Protein AF-A0A9P1G791-F1 (afdb_monomer)

Foldseek 3Di:
DDPPDCQQVVLLVLQQDDDPFFDPVFFDRDVVLLVLQAVFEEEEEDLAQLVLLLLVLSLNNRHAHYEYEDQDADDPVRVQRNVLDDPVRGRPTSQVSSQVSCCVPRVVSRHHYHGDHDQPLVDDLLVVQRGQEYEYEDADPLSQLQVLQSQLVQFDCVVVDTDQNSWHKYWYKYDFAQKIKIFIDTHLPAATPLLCLLVDDPPDDDDPCCLPPNPDALLSLLVCLQVPVCCVPPPPDHQDLPDPVSLVSSLVSSVVVCVVVVHDDRDSVVSNCNSVVDGDHHNVNSNVRSNLRSVLVSCVSRSSRDHQQTMKMFGPPQHTDMDGDGRGHDLQQPRNHDDAHDDDDDQQDALLNVVVCQCPPSSRNFDFKWKAFPQAGCADDDDPVRRVVNVVSRGDGNNCQCVDVVRRYHVPTGMDIDGSSNNDDPPACNVVQRPDPEPVPVQPWQGRAWDWDDDVLEIEIEHEQQEQWCQHPCNPPPDDDCVPHPRYDRHPRCSRVVSLLVRLVVSVVVVRPAYEYEYADDCVSSPPTVNQVSQLVSQHAEYEYANDCDWDKDAFPVDPDDDDPGNPPHNHYIYTYHHDPDDCPDPPDPDDDDDPDDDDDDDDDDDDDDDDDDDDDDDDDDDDPPVPPPPPDDPDDDDDDDDDDDDDDDPDDDDDDDDDDDDDDPLADDLVCLLVDAWLVSLCVVLVADPQLVVLLCVQVPDQHGGLVSLLPDDLQSLLVSLVRGAGPVGDRDDPSNSVSSQSSNQSSNSSVCVVVVHDPVRDDGDRSPPDDDDDDDDDDDDDDDDDDDADKAALCLQFNVPGRDIDHQDDPVLVVQLQVLLCVQPVDGDDLLQAADSSNLRSQCCACVVVVHFSHGAQQNQAGPNVVSNDFDWEWAWDDPVPLATDIDIDTHDRALVRVVSSLSNSLSSCSSSVQEDPVLSVLLNVLLVVLCVVQVPHGRLSVVLVNCCRPPQLVVVLVVQVVCVVVVHDHDPPDDNVRRRHVSSVVSSVPCVSCCVRRVVVSVSCVVVVVPNDDDDPVNVVVCVVDPDDDDDDDDDDDDDDPPVVVVVVVVVVVVVVVVVVVVVVVVVVVVVVVPDDPDDDDDDFDFAQAAPVRFGADPCLQVLHPPNNPAAQPGWDPDPDTGQCAHRGPRHSHDHVVPDPD

Nearest PDB structures (foldseek):
  3gzn-assembly2_D  TM=9.552E-01  e=5.762E-48  Homo sapiens
  3dbl-assembly3_F  TM=9.572E-01  e=2.569E-46  Homo sapiens
  3dbr-assembly3_D  TM=9.590E-01  e=4.077E-46  Homo sapiens
  1r4m-assembly2_D  TM=9.430E-01  e=3.036E-44  Homo sapiens
  2nvu-assembly1_B  TM=7.971E-01  e=1.471E-45  Homo sapiens

InterPro domains:
  IPR000594 THIF-type NAD/FAD binding fold [PF00899] (35-333)
  IPR014929 E2 binding [PF08825] (346-423)
  IPR014929 E2 binding [SM01181] (343-430)
  IPR023318 Ubiquitin activating enzyme, alpha domain superfamily [G3DSA:1.10.10.520] (206-277)
  IPR029052 Metallo-dependent phosphatase-like [G3DSA:3.60.21.10] (396-606)
  IPR029052 Metallo-dependent phosphatase-like [SSF56300] (427-654)
  IPR030468 NEDD8-activating enzyme E1 catalytic subunit, N-terminal domain [cd01488] (41-337)
  IPR033127 Ubiquitin-activating enzyme E1, Cys active site [PS00865] (207-215)
  IPR035985 Ubiquitin-activating enzyme-like [SSF69572] (30-401)
  IPR037078 NEDD8-activating enzyme E1 catalytic subunit, C-terminal [G3DSA:3.10.20.260] (334-386)
  IPR045886 ThiF/MoeB/HesA family [PTHR10953] (37-361)

Organism: NCBI:txid2562237

Radius of gyration: 42.93 Å; Cα contacts (8 Å, |Δi|>4): 1577; chains: 1; bounding box: 105×112×135 Å

Sequence (1145 aa):
MSLGSQKHGHVCRVLMRKSPFADADAFDPGPETIAFLRDNKVLVIGAGGLGCEILKDLALSGFMDIHVIDMDTIDVTNLNRQFLFRQADVGKTKAEVAAAFINKRLGHLGAKVTAHVGKIQDFDESFYRKFFLIIAGLDNIAARRWMNATLHDMVDRTSGEPDPSTIIPLIDGGTEGFKGQARVIIPTMTSCFDCSLDAFPPQVNYPLCTIAETPRLPEHCVEYAVVVLWEQRFPGQKLNRDSPADMQWVFEQAKDRAATFGIPGVTYQLTMGVVKRIIPAIASTNALIAAALVVEALKIATYCGPVLNNYMMYMGQQGVYTHTFPYQKKDDCMVCGGAKLTLNRPKNSTLQELLEHLGAHPSYQLSRPSVSSTSGIVFMQNPKAIREQHEYKLQMSLKELTQADPPVFTEGEDLIVVDPFLGRALMNFTAFNHRWHMPSSSCAGRANMWYSFNVGPVHFVSLNTETDFPGAEEAKTGDGHFSWLKAGGFGAEGEYLRWLEADLKAARDAGKKWIIAGGHRPLMRLSHSGMIELLEKYKVDLYFAGHAHKYWRDPPSADVNASAKFYKDPKGYIQVVAGGAGCDEMAFKVAPQCPAGEGTCVRSEQTPDEDPAKTSQLNPVQLDSRYATDVYSVGRLNVKTSALHFELIDSKHGQLLVLPAVRGSPMFQQWSTLGEFRTVSDVLSNVGLSDEAWEGWLRHIGPLGDDLRILASLPAVAVVAAVGQAVKANGDALNPVEATQVGLAWRTARRVLAMTSGMDEAQFVDVDPWAPTVSGALPPVAKPAASGVKEHVLKMAALVDQSDESELMPPTMEEVHTWTQNFVLVMGAMPDDVEEPTPNQLAALNKRVVKLLAAPYVDFAVWSPFERRASKTHRFRVFTPLGNGQFLQRDLPGPGNFMAWSSSWRVFRAAAIMLKICSLAALEAYYRHVERLVTQWPQCWGLIYSADDTARAEKLEKWRRHWTLEQSRGRQIPGDWDANDPWSCIFHSLIGDEKYWSEKVHIPAAAWLASGGRGVPVVAGEAAVTSQFPGLREDSEDDRPAVSREAKREKRIRKRRKVQADLQELKHLKAANEKASDRSNFQPKGKGKSKSKDQSGAPICFSWAANQGSCANVPPGGECKGSIKRAHKCRKCLSPSHQDKDCKA

Structure (mmCIF, N/CA/C/O backbone):
data_AF-A0A9P1G791-F1
#
_entry.id   AF-A0A9P1G791-F1
#
loop_
_atom_site.group_PDB
_atom_site.id
_atom_site.type_symbol
_atom_site.label_atom_id
_atom_site.label_alt_id
_atom_site.label_comp_id
_atom_site.label_asym_id
_atom_site.label_entity_id
_atom_site.label_seq_id
_atom_site.pdbx_PDB_ins_code
_atom_site.Cartn_x
_atom_site.Cartn_y
_atom_site.Cartn_z
_atom_site.occupancy
_atom_site.B_iso_or_equiv
_atom_site.auth_seq_id
_atom_site.auth_comp_id
_atom_site.auth_asym_id
_atom_site.auth_atom_id
_atom_site.pdbx_PDB_model_num
ATOM 1 N N . MET A 1 1 ? 44.579 -11.401 0.055 1.00 39.00 1 MET A N 1
ATOM 2 C CA . MET A 1 1 ? 43.411 -12.220 -0.346 1.00 39.00 1 MET A CA 1
ATOM 3 C C . MET A 1 1 ? 43.375 -12.299 -1.864 1.00 39.00 1 MET A C 1
ATOM 5 O O . MET A 1 1 ? 43.397 -11.255 -2.503 1.00 39.00 1 MET A O 1
ATOM 9 N N . SER A 1 2 ? 43.432 -13.498 -2.450 1.00 27.83 2 SER A N 1
ATOM 10 C CA . SER A 1 2 ? 43.469 -13.647 -3.909 1.00 27.83 2 SER A CA 1
ATOM 11 C C . SER A 1 2 ? 42.124 -13.241 -4.525 1.00 27.83 2 SER A C 1
ATOM 13 O O . SER A 1 2 ? 41.062 -13.583 -4.009 1.00 27.83 2 SER A O 1
ATOM 15 N N . LEU A 1 3 ? 42.169 -12.528 -5.655 1.00 35.34 3 LEU A N 1
ATOM 16 C CA . LEU A 1 3 ? 41.028 -12.154 -6.510 1.00 35.34 3 LEU A CA 1
ATOM 17 C C . LEU A 1 3 ? 40.328 -13.376 -7.173 1.00 35.34 3 LEU A C 1
ATOM 19 O O . LEU A 1 3 ? 39.775 -13.274 -8.264 1.00 35.34 3 LEU A O 1
ATOM 23 N N . GLY A 1 4 ? 40.364 -14.550 -6.534 1.00 33.09 4 GLY A N 1
ATOM 24 C CA . GLY A 1 4 ? 40.030 -15.859 -7.106 1.00 33.09 4 GLY A CA 1
ATOM 25 C C . GLY A 1 4 ? 38.611 -16.377 -6.851 1.00 33.09 4 GLY A C 1
ATOM 26 O O . GLY A 1 4 ? 38.303 -17.491 -7.252 1.00 33.09 4 GLY A O 1
ATOM 27 N N . SER A 1 5 ? 37.722 -15.606 -6.221 1.00 47.69 5 SER A N 1
ATOM 28 C CA . SER A 1 5 ? 36.301 -15.966 -6.101 1.00 47.69 5 SER A CA 1
ATOM 29 C C . SER A 1 5 ? 35.440 -14.849 -6.689 1.00 47.69 5 SER A C 1
ATOM 31 O O . SER A 1 5 ? 35.038 -13.917 -5.995 1.00 47.69 5 SER A O 1
ATOM 33 N N . GLN A 1 6 ? 35.140 -14.951 -7.986 1.00 55.62 6 GLN A N 1
ATOM 34 C CA . GLN A 1 6 ? 34.328 -14.014 -8.783 1.00 55.62 6 GLN A CA 1
ATOM 35 C C . GLN A 1 6 ? 32.864 -13.823 -8.308 1.00 55.62 6 GLN A C 1
ATOM 37 O O . GLN A 1 6 ? 32.096 -13.141 -8.978 1.00 55.62 6 GLN A O 1
ATOM 42 N N . LYS A 1 7 ? 32.450 -14.383 -7.164 1.00 68.56 7 LYS A N 1
ATOM 43 C CA . LYS A 1 7 ? 31.041 -14.474 -6.737 1.00 68.56 7 LYS A CA 1
ATOM 44 C C . LYS A 1 7 ? 30.340 -13.122 -6.493 1.00 68.56 7 LYS A C 1
ATOM 46 O O . LYS A 1 7 ? 29.163 -13.009 -6.795 1.00 68.56 7 LYS A O 1
ATOM 51 N N . HIS A 1 8 ? 31.057 -12.091 -6.027 1.00 74.25 8 HIS A N 1
ATOM 52 C CA . HIS A 1 8 ? 30.515 -10.735 -5.782 1.00 74.25 8 HIS A CA 1
ATOM 53 C C . HIS A 1 8 ? 31.306 -9.633 -6.510 1.00 74.25 8 HIS A C 1
ATOM 55 O O . HIS A 1 8 ? 31.466 -8.522 -6.007 1.00 74.25 8 HIS A O 1
ATOM 61 N N . GLY A 1 9 ? 31.831 -9.929 -7.705 1.00 81.50 9 GLY A N 1
ATOM 62 C CA . GLY A 1 9 ? 32.730 -9.019 -8.427 1.00 81.50 9 GLY A CA 1
ATOM 63 C C . GLY A 1 9 ? 32.169 -7.607 -8.658 1.00 81.50 9 GLY A C 1
ATOM 64 O O . GLY A 1 9 ? 32.935 -6.646 -8.651 1.00 81.50 9 GLY A O 1
ATOM 65 N N . HIS A 1 10 ? 30.850 -7.461 -8.821 1.00 88.25 10 HIS A N 1
ATOM 66 C CA . HIS A 1 10 ? 30.197 -6.159 -8.994 1.00 88.25 10 HIS A CA 1
ATOM 67 C C . HIS A 1 10 ? 30.199 -5.321 -7.710 1.00 88.25 10 HIS A C 1
ATOM 69 O O . HIS A 1 10 ? 30.610 -4.165 -7.753 1.00 88.25 10 HIS A O 1
ATOM 75 N N . VAL A 1 11 ? 29.841 -5.919 -6.570 1.00 88.50 11 VAL A N 1
ATOM 76 C CA . VAL A 1 11 ? 29.855 -5.252 -5.257 1.00 88.50 11 VAL A CA 1
ATOM 77 C C . VAL A 1 11 ? 31.283 -4.855 -4.880 1.00 88.50 11 VAL A C 1
ATOM 79 O O . VAL A 1 11 ? 31.536 -3.711 -4.510 1.00 88.50 11 VAL A O 1
ATOM 82 N N . CYS A 1 12 ? 32.257 -5.748 -5.091 1.00 87.06 12 CYS A N 1
ATOM 83 C CA . CYS A 1 12 ? 33.663 -5.446 -4.822 1.00 87.06 12 CYS A CA 1
ATOM 84 C C . CYS A 1 12 ? 34.179 -4.247 -5.634 1.00 87.06 12 CYS A C 1
ATOM 86 O O . CYS A 1 12 ? 35.019 -3.504 -5.144 1.00 87.06 12 CYS A O 1
ATOM 88 N N . ARG A 1 13 ? 33.699 -4.016 -6.866 1.00 88.75 13 ARG A N 1
ATOM 89 C CA . ARG A 1 13 ? 34.121 -2.839 -7.652 1.00 88.75 13 ARG A CA 1
ATOM 90 C C . ARG A 1 13 ? 33.667 -1.522 -7.030 1.00 88.75 13 ARG A C 1
ATOM 92 O O . ARG A 1 13 ? 34.367 -0.532 -7.214 1.00 88.75 13 ARG A O 1
ATOM 99 N N . VAL A 1 14 ? 32.525 -1.522 -6.345 1.00 89.50 14 VAL A N 1
ATOM 100 C CA . VAL A 1 14 ? 31.979 -0.341 -5.665 1.00 89.50 14 VAL A CA 1
ATOM 101 C C . VAL A 1 14 ? 32.687 -0.128 -4.328 1.00 89.50 14 VAL A C 1
ATOM 103 O O . VAL A 1 14 ? 33.091 0.988 -4.034 1.00 89.50 14 VAL A O 1
ATOM 106 N N . LEU A 1 15 ? 32.905 -1.198 -3.557 1.00 91.69 15 LEU A N 1
ATOM 107 C CA . LEU A 1 15 ? 33.408 -1.093 -2.182 1.00 91.69 15 LEU A CA 1
ATOM 108 C C . LEU A 1 15 ? 34.939 -1.101 -2.052 1.00 91.69 15 LEU A C 1
ATOM 110 O O . LEU A 1 15 ? 35.459 -0.643 -1.048 1.00 91.69 15 LEU A O 1
ATOM 114 N N . MET A 1 16 ? 35.684 -1.580 -3.054 1.00 89.69 16 MET A N 1
ATOM 115 C CA . MET A 1 16 ? 37.161 -1.615 -3.019 1.00 89.69 16 MET A CA 1
ATOM 116 C C . MET A 1 16 ? 37.819 -0.388 -3.665 1.00 89.69 16 MET A C 1
ATOM 118 O O . MET A 1 16 ? 39.038 -0.357 -3.832 1.00 89.69 16 MET A O 1
ATOM 122 N N . ARG A 1 17 ? 37.037 0.591 -4.133 1.00 89.56 17 ARG A N 1
ATOM 123 C CA . ARG A 1 17 ? 37.547 1.754 -4.870 1.00 89.56 17 ARG A CA 1
ATOM 124 C C . ARG A 1 17 ? 37.041 3.035 -4.234 1.00 89.56 17 ARG A C 1
ATOM 126 O O . ARG A 1 17 ? 35.870 3.130 -3.894 1.00 89.56 17 ARG A O 1
ATOM 133 N N . LYS A 1 18 ? 37.909 4.045 -4.159 1.00 87.31 18 LYS A N 1
ATOM 134 C CA . LYS A 1 18 ? 37.494 5.401 -3.789 1.00 87.31 18 LYS A CA 1
ATOM 135 C C . LYS A 1 18 ? 36.476 5.925 -4.800 1.00 87.31 18 LYS A C 1
ATOM 137 O O . LYS A 1 18 ? 36.623 5.707 -6.004 1.00 87.31 18 LYS A O 1
ATOM 142 N N . SER A 1 19 ? 35.472 6.634 -4.299 1.00 83.62 19 SER A N 1
ATOM 143 C CA . SER A 1 19 ? 34.432 7.277 -5.096 1.00 83.62 19 SER A CA 1
ATOM 144 C C . SER A 1 19 ? 34.412 8.771 -4.771 1.00 83.62 19 SER A C 1
ATOM 146 O O . SER A 1 19 ? 34.424 9.114 -3.592 1.00 83.62 19 SER A O 1
ATOM 148 N N . PRO A 1 20 ? 34.348 9.667 -5.772 1.00 87.81 20 PRO A N 1
ATOM 149 C CA . PRO A 1 20 ? 34.207 11.104 -5.529 1.00 87.81 20 PRO A CA 1
ATOM 150 C C . PRO A 1 20 ? 32.831 11.484 -4.959 1.00 87.81 20 PRO A C 1
ATOM 152 O O . PRO A 1 20 ? 32.639 12.620 -4.545 1.00 87.81 20 PRO A O 1
ATOM 155 N N . PHE A 1 21 ? 31.875 10.551 -4.963 1.00 86.75 21 PHE A N 1
ATOM 156 C CA . PHE A 1 21 ? 30.527 10.744 -4.430 1.00 86.75 21 PHE A CA 1
ATOM 157 C C . PHE A 1 21 ? 30.323 10.072 -3.068 1.00 86.75 21 PHE A C 1
ATOM 159 O O . PHE A 1 21 ? 29.250 10.208 -2.490 1.00 86.75 21 PHE A O 1
ATOM 166 N N . ALA A 1 22 ? 31.300 9.304 -2.584 1.00 86.50 22 ALA A N 1
ATOM 167 C CA . ALA A 1 22 ? 31.233 8.725 -1.249 1.00 86.50 22 ALA A CA 1
ATOM 168 C C . ALA A 1 22 ? 31.571 9.777 -0.189 1.00 86.50 22 ALA A C 1
ATOM 170 O O . ALA A 1 22 ? 32.249 10.765 -0.480 1.00 86.50 22 ALA A O 1
ATOM 171 N N . ASP A 1 23 ? 31.106 9.547 1.034 1.00 81.19 23 ASP A N 1
ATOM 172 C CA . ASP A 1 23 ? 31.486 10.378 2.170 1.00 81.19 23 ASP A CA 1
ATOM 173 C C . ASP A 1 23 ? 32.985 10.189 2.445 1.00 81.19 23 ASP A C 1
ATOM 175 O O . ASP A 1 23 ? 33.428 9.084 2.755 1.00 81.19 23 ASP A O 1
ATOM 179 N N . ALA A 1 24 ? 33.777 11.247 2.272 1.00 76.50 24 ALA A N 1
ATOM 180 C CA . ALA A 1 24 ? 35.231 11.167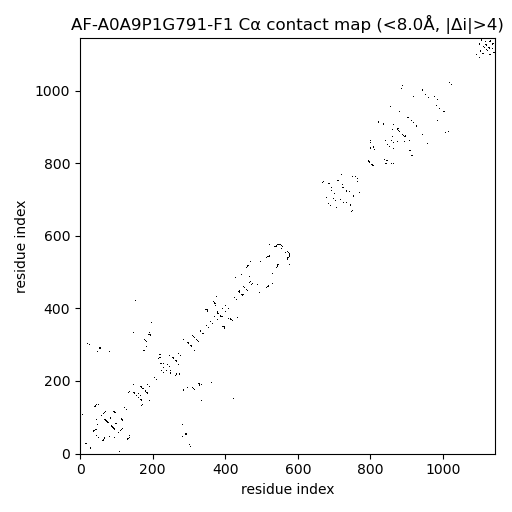 2.379 1.00 76.50 24 ALA A CA 1
ATOM 181 C C . ALA A 1 24 ? 35.715 10.873 3.808 1.00 76.50 24 ALA A C 1
ATOM 183 O O . ALA A 1 24 ? 36.825 10.362 3.962 1.00 76.50 24 ALA A O 1
ATOM 184 N N . ASP A 1 25 ? 34.892 11.182 4.814 1.00 79.44 25 ASP A N 1
ATOM 185 C CA . ASP A 1 25 ? 35.217 11.003 6.227 1.00 79.44 25 ASP A CA 1
ATOM 186 C C . ASP A 1 25 ? 34.679 9.665 6.771 1.00 79.44 25 ASP A C 1
ATOM 188 O O . ASP A 1 25 ? 35.218 9.149 7.749 1.00 79.44 25 ASP A O 1
ATOM 192 N N . ALA A 1 26 ? 33.655 9.077 6.131 1.00 83.75 26 ALA A N 1
ATOM 193 C CA . ALA A 1 26 ? 33.023 7.828 6.578 1.00 83.75 26 ALA A CA 1
ATOM 194 C C . ALA A 1 26 ? 33.299 6.593 5.694 1.00 83.75 26 ALA A C 1
ATOM 196 O O . ALA A 1 26 ? 33.256 5.468 6.195 1.00 83.75 26 ALA A O 1
ATOM 197 N N . PHE A 1 27 ? 33.573 6.752 4.394 1.00 91.75 27 PHE A N 1
ATOM 198 C CA . PHE A 1 27 ? 33.825 5.623 3.493 1.00 91.75 27 PHE A CA 1
ATOM 199 C C . PHE A 1 27 ? 35.312 5.304 3.361 1.00 91.75 27 PHE A C 1
ATOM 201 O O . PHE A 1 27 ? 36.057 6.014 2.681 1.00 91.75 27 PHE A O 1
ATOM 208 N N . ASP A 1 28 ? 35.721 4.165 3.915 1.00 89.50 28 ASP A N 1
ATOM 209 C CA . ASP A 1 28 ? 37.055 3.610 3.697 1.00 89.50 28 ASP A CA 1
ATOM 210 C C . ASP A 1 28 ? 36.998 2.394 2.761 1.00 89.50 28 ASP A C 1
ATOM 212 O O . ASP A 1 28 ? 36.562 1.329 3.183 1.00 89.50 28 ASP A O 1
ATOM 216 N N . PRO A 1 29 ? 37.382 2.502 1.477 1.00 90.25 29 PRO A N 1
ATOM 217 C CA . PRO A 1 29 ? 37.243 1.396 0.542 1.00 90.25 29 PRO A CA 1
ATOM 218 C C . PRO A 1 29 ? 38.239 0.271 0.831 1.00 90.25 29 PRO A C 1
ATOM 220 O O . PRO A 1 29 ? 39.448 0.420 0.639 1.00 90.25 29 PRO A O 1
ATOM 223 N N . GLY A 1 30 ? 37.731 -0.910 1.173 1.00 88.25 30 GLY A N 1
ATOM 224 C CA . GLY A 1 30 ? 38.585 -2.048 1.476 1.00 88.25 30 GLY A CA 1
ATOM 225 C C . GLY A 1 30 ? 37.833 -3.333 1.818 1.00 88.25 30 GLY A C 1
ATOM 226 O O . GLY A 1 30 ? 36.601 -3.387 1.797 1.00 88.25 30 GLY A O 1
ATOM 227 N N . PRO A 1 31 ? 38.577 -4.410 2.128 1.00 87.38 31 PRO A N 1
ATOM 228 C CA . PRO A 1 31 ? 37.983 -5.677 2.538 1.00 87.38 31 PRO A CA 1
ATOM 229 C C . PRO A 1 31 ? 37.209 -5.562 3.859 1.00 87.38 31 PRO A C 1
ATOM 231 O O . PRO A 1 31 ? 36.279 -6.337 4.061 1.00 87.38 31 PRO A O 1
ATOM 234 N N . GLU A 1 32 ? 37.551 -4.599 4.719 1.00 88.75 32 GLU A N 1
ATOM 235 C CA . GLU A 1 32 ? 36.881 -4.365 6.003 1.00 88.75 32 GLU A CA 1
ATOM 236 C C . GLU A 1 32 ? 35.433 -3.899 5.820 1.00 88.75 32 GLU A C 1
ATOM 238 O O . GLU A 1 32 ? 34.539 -4.467 6.434 1.00 88.75 32 GLU A O 1
ATOM 243 N N . THR A 1 33 ? 35.152 -2.981 4.889 1.00 89.62 33 THR A N 1
ATOM 244 C CA . THR A 1 33 ? 33.772 -2.572 4.550 1.00 89.62 33 THR A CA 1
ATOM 245 C C . THR A 1 33 ? 32.941 -3.732 4.022 1.00 89.62 33 THR A C 1
ATOM 247 O O . THR A 1 33 ? 31.751 -3.845 4.305 1.00 89.62 33 THR A O 1
ATOM 250 N N . ILE A 1 34 ? 33.564 -4.612 3.233 1.00 89.62 34 ILE A N 1
ATOM 251 C CA . ILE A 1 34 ? 32.899 -5.806 2.708 1.00 89.62 34 ILE A CA 1
ATOM 252 C C . ILE A 1 34 ? 32.617 -6.795 3.840 1.00 89.62 34 ILE A C 1
ATOM 254 O O . ILE A 1 34 ? 31.551 -7.403 3.844 1.00 89.62 34 ILE A O 1
ATOM 258 N N . ALA A 1 35 ? 33.555 -6.977 4.772 1.00 89.94 35 ALA A N 1
ATOM 259 C CA . ALA A 1 35 ? 33.347 -7.809 5.953 1.00 89.94 35 ALA A CA 1
ATOM 260 C C . ALA A 1 35 ? 32.214 -7.240 6.816 1.00 89.94 35 ALA A C 1
ATOM 262 O O . ALA A 1 35 ? 31.249 -7.946 7.076 1.00 89.94 35 ALA A O 1
ATOM 263 N N . PHE A 1 36 ? 32.242 -5.936 7.105 1.00 90.69 36 PHE A N 1
ATOM 264 C CA . PHE A 1 36 ? 31.185 -5.241 7.835 1.00 90.69 36 PHE A CA 1
ATOM 265 C C . PHE A 1 36 ? 29.805 -5.452 7.195 1.00 90.69 36 PHE A C 1
ATOM 267 O O . PHE A 1 36 ? 28.863 -5.844 7.877 1.00 90.69 36 PHE A O 1
ATOM 274 N N . LEU A 1 37 ? 29.677 -5.277 5.875 1.00 91.75 37 LEU A N 1
ATOM 275 C CA . LEU A 1 37 ? 28.422 -5.532 5.157 1.00 91.75 37 LEU A CA 1
ATOM 276 C C . LEU A 1 37 ? 27.916 -6.976 5.331 1.00 91.75 37 LEU A C 1
ATOM 278 O O . LEU A 1 37 ? 26.711 -7.206 5.402 1.00 91.75 37 LEU A O 1
ATOM 282 N N . ARG A 1 38 ? 28.831 -7.952 5.357 1.00 91.56 38 ARG A N 1
ATOM 283 C CA . ARG A 1 38 ? 28.506 -9.383 5.446 1.00 91.56 38 ARG A CA 1
ATOM 284 C C . ARG A 1 38 ? 28.162 -9.827 6.863 1.00 91.56 38 ARG A C 1
ATOM 286 O O . ARG A 1 38 ? 27.299 -10.688 7.007 1.00 91.56 38 ARG A O 1
ATOM 293 N N . ASP A 1 39 ? 28.832 -9.259 7.860 1.00 92.69 39 ASP A N 1
ATOM 294 C CA . ASP A 1 39 ? 28.715 -9.652 9.267 1.00 92.69 39 ASP A CA 1
ATOM 295 C C . ASP A 1 39 ? 27.479 -9.033 9.943 1.00 92.69 39 ASP A C 1
ATOM 297 O O . ASP A 1 39 ? 26.976 -9.560 10.937 1.00 92.69 39 ASP A O 1
ATOM 301 N N . ASN A 1 40 ? 26.959 -7.929 9.396 1.00 93.94 40 ASN A N 1
ATOM 302 C CA . ASN A 1 40 ? 25.773 -7.260 9.920 1.00 93.94 40 ASN A CA 1
ATOM 303 C C . ASN A 1 40 ? 24.464 -7.930 9.486 1.00 93.94 40 ASN A C 1
ATOM 305 O O . ASN A 1 40 ? 24.270 -8.304 8.327 1.00 93.94 40 ASN A O 1
ATOM 309 N N . LYS A 1 41 ? 23.521 -8.006 10.432 1.00 97.06 41 LYS A N 1
ATOM 310 C CA . LYS A 1 41 ? 22.203 -8.616 10.232 1.00 97.06 41 LYS A CA 1
ATOM 311 C C . LYS A 1 41 ? 21.212 -7.616 9.665 1.00 97.06 41 LYS A C 1
ATOM 313 O O . LYS A 1 41 ? 21.060 -6.520 10.206 1.00 97.06 41 LYS A O 1
ATOM 318 N N . VAL A 1 42 ? 20.469 -8.023 8.641 1.00 98.12 42 VAL A N 1
ATOM 319 C CA . VAL A 1 42 ? 19.401 -7.213 8.038 1.00 98.12 42 VAL A CA 1
ATOM 320 C C . VAL A 1 42 ? 18.063 -7.914 8.179 1.00 98.12 42 VAL A C 1
ATOM 322 O O . VAL A 1 42 ? 17.942 -9.096 7.864 1.00 98.12 42 VAL A O 1
ATOM 325 N N . LEU A 1 43 ? 17.039 -7.181 8.607 1.00 98.62 43 LEU A N 1
ATOM 326 C CA . LEU A 1 43 ? 15.673 -7.692 8.664 1.00 98.62 43 LEU A CA 1
ATOM 327 C C . LEU A 1 43 ? 14.845 -7.170 7.489 1.00 98.62 43 LEU A C 1
ATOM 329 O O . LEU A 1 43 ? 14.783 -5.970 7.236 1.00 98.62 43 LEU A O 1
ATOM 333 N N . VAL A 1 44 ? 14.150 -8.081 6.818 1.00 98.69 44 VAL A N 1
ATOM 334 C CA . VAL A 1 44 ? 13.121 -7.796 5.820 1.00 98.69 44 VAL A CA 1
ATOM 335 C C . VAL A 1 44 ? 11.751 -8.068 6.429 1.00 98.69 44 VAL A C 1
ATOM 337 O O . VAL A 1 44 ? 11.485 -9.155 6.943 1.00 98.69 44 VAL A O 1
ATOM 340 N N . ILE A 1 45 ? 10.861 -7.087 6.356 1.00 97.88 45 ILE A N 1
ATOM 341 C CA . ILE A 1 45 ? 9.491 -7.208 6.846 1.00 97.88 45 ILE A CA 1
ATOM 342 C C . ILE A 1 45 ? 8.540 -7.309 5.658 1.00 97.88 45 ILE A C 1
ATOM 344 O O . ILE A 1 45 ? 8.405 -6.367 4.876 1.00 97.88 45 ILE A O 1
ATOM 348 N N . GLY A 1 46 ? 7.855 -8.445 5.565 1.00 96.06 46 GLY A N 1
ATOM 349 C CA . GLY A 1 46 ? 7.034 -8.841 4.432 1.00 96.06 46 GLY A CA 1
ATOM 350 C C . GLY A 1 46 ? 7.834 -9.658 3.416 1.00 96.06 46 GLY A C 1
ATOM 351 O O . GLY A 1 46 ? 8.908 -9.265 2.971 1.00 96.06 46 GLY A O 1
ATOM 352 N N . ALA A 1 47 ? 7.275 -10.792 3.009 1.00 94.94 47 ALA A N 1
ATOM 353 C CA . ALA A 1 47 ? 7.748 -11.690 1.959 1.00 94.94 47 ALA A CA 1
ATOM 354 C C . ALA A 1 47 ? 6.839 -11.646 0.711 1.00 94.94 47 ALA A C 1
ATOM 356 O O . ALA A 1 47 ? 7.068 -12.364 -0.263 1.00 94.94 47 ALA A O 1
ATOM 357 N N . GLY A 1 48 ? 5.813 -10.789 0.699 1.00 89.44 48 GLY A N 1
ATOM 358 C CA . GLY A 1 48 ? 4.911 -10.604 -0.435 1.00 89.44 48 GLY A CA 1
ATOM 359 C C . GLY A 1 48 ? 5.431 -9.598 -1.464 1.00 89.44 48 GLY A C 1
ATOM 360 O O . GLY A 1 48 ? 5.633 -8.433 -1.150 1.00 89.44 48 GLY A O 1
ATOM 361 N N . GLY A 1 49 ? 5.587 -10.017 -2.722 1.00 89.50 49 GLY A N 1
ATOM 362 C CA . GLY A 1 49 ? 5.843 -9.137 -3.874 1.00 89.50 49 GLY A CA 1
ATOM 363 C C . GLY A 1 49 ? 7.159 -8.373 -3.763 1.00 89.50 49 GLY A C 1
ATOM 364 O O . GLY A 1 49 ? 8.179 -8.845 -4.253 1.00 89.50 49 GLY A O 1
ATOM 365 N N . LEU A 1 50 ? 7.120 -7.215 -3.100 1.00 94.50 50 LEU A N 1
ATOM 366 C CA . LEU A 1 50 ? 8.293 -6.413 -2.773 1.00 94.50 50 LEU A CA 1
ATOM 367 C C . LEU A 1 50 ? 9.291 -7.195 -1.907 1.00 94.50 50 LEU A C 1
ATOM 369 O O . LEU A 1 50 ? 10.479 -7.194 -2.205 1.00 94.50 50 LEU A O 1
ATOM 373 N N . GLY A 1 51 ? 8.808 -7.942 -0.910 1.00 96.69 51 GLY A N 1
ATOM 374 C CA . GLY A 1 51 ? 9.653 -8.770 -0.042 1.00 96.69 51 GLY A CA 1
ATOM 375 C C . GLY A 1 51 ? 10.479 -9.821 -0.789 1.00 96.69 51 GLY A C 1
ATOM 376 O O . GLY A 1 51 ? 11.666 -9.992 -0.523 1.00 96.69 51 GLY A O 1
ATOM 377 N N . CYS A 1 52 ? 9.874 -10.486 -1.781 1.00 97.19 52 CYS A N 1
ATOM 378 C CA . CYS A 1 52 ? 10.568 -11.453 -2.640 1.00 97.19 52 CYS A CA 1
ATOM 379 C C . CYS A 1 52 ? 11.745 -10.816 -3.395 1.00 97.19 52 CYS A C 1
ATOM 381 O O . CYS A 1 52 ? 12.824 -11.406 -3.478 1.00 97.19 52 CYS A O 1
ATOM 383 N N . GLU A 1 53 ? 11.527 -9.621 -3.949 1.00 98.12 53 GLU A N 1
ATOM 384 C CA . GLU A 1 53 ? 12.554 -8.877 -4.679 1.00 98.12 53 GLU A CA 1
ATOM 385 C C . GLU A 1 53 ? 13.659 -8.384 -3.737 1.00 98.12 53 GLU A C 1
ATOM 387 O O . GLU A 1 53 ? 14.830 -8.627 -4.020 1.00 98.12 53 GLU A O 1
ATOM 392 N N . ILE A 1 54 ? 13.301 -7.813 -2.576 1.00 98.56 54 ILE A N 1
ATOM 393 C CA . ILE A 1 54 ? 14.261 -7.343 -1.561 1.00 98.56 54 ILE A CA 1
ATOM 394 C C . ILE A 1 54 ? 15.193 -8.479 -1.124 1.00 98.56 54 ILE A C 1
ATOM 396 O O . ILE A 1 54 ? 16.406 -8.293 -1.089 1.00 98.56 54 ILE A O 1
ATOM 400 N N . LEU A 1 55 ? 14.658 -9.668 -0.821 1.00 98.31 55 LEU A N 1
ATOM 401 C CA . LEU A 1 55 ? 15.471 -10.815 -0.397 1.00 98.31 55 LEU A CA 1
ATOM 402 C C . LEU A 1 55 ? 16.486 -11.239 -1.462 1.00 98.31 55 LEU A C 1
ATOM 404 O O . LEU A 1 55 ? 17.649 -11.502 -1.151 1.00 98.31 55 LEU A O 1
ATOM 408 N N . LYS A 1 56 ? 16.047 -11.300 -2.724 1.00 97.00 56 LYS A N 1
ATOM 409 C CA . LYS A 1 56 ? 16.910 -11.616 -3.865 1.00 97.00 56 LYS A CA 1
ATOM 410 C C . LYS A 1 56 ? 17.982 -10.534 -4.042 1.00 97.00 56 LYS A C 1
ATOM 412 O O . LYS A 1 56 ? 19.155 -10.870 -4.189 1.00 97.00 56 LYS A O 1
ATOM 417 N N . ASP A 1 57 ? 17.597 -9.261 -4.005 1.00 97.56 57 ASP A N 1
ATOM 418 C CA . ASP A 1 57 ? 18.505 -8.129 -4.199 1.00 97.56 57 ASP A CA 1
ATOM 419 C C . ASP A 1 57 ? 19.540 -8.023 -3.066 1.00 97.56 57 ASP A C 1
ATOM 421 O O . ASP A 1 57 ? 20.726 -7.862 -3.356 1.00 97.56 57 ASP A O 1
ATOM 425 N N . LEU A 1 58 ? 19.147 -8.183 -1.795 1.00 97.12 58 LEU A N 1
ATOM 426 C CA . LEU A 1 58 ? 20.064 -8.174 -0.645 1.00 97.12 58 LEU A CA 1
ATOM 427 C C . LEU A 1 58 ? 21.112 -9.285 -0.751 1.00 97.12 58 LEU A C 1
ATOM 429 O O . LEU A 1 58 ? 22.313 -9.012 -0.674 1.00 97.12 58 LEU A O 1
ATOM 433 N N . ALA A 1 59 ? 20.663 -10.522 -0.990 1.00 94.56 59 ALA A N 1
ATOM 434 C CA . ALA A 1 59 ? 21.543 -11.683 -1.092 1.00 94.56 59 ALA A CA 1
ATOM 435 C C . ALA A 1 59 ? 22.563 -11.548 -2.238 1.00 94.56 59 ALA A C 1
ATOM 437 O O . ALA A 1 59 ? 23.703 -11.988 -2.109 1.00 94.56 59 ALA A O 1
ATOM 438 N N . LEU A 1 60 ? 22.179 -10.913 -3.353 1.00 94.00 60 LEU A N 1
ATOM 439 C CA . LEU A 1 60 ? 23.077 -10.632 -4.482 1.00 94.00 60 LEU A CA 1
ATOM 440 C C . LEU A 1 60 ? 23.969 -9.397 -4.265 1.00 94.00 60 LEU A C 1
ATOM 442 O O . LEU A 1 60 ? 24.993 -9.256 -4.938 1.00 94.00 60 LEU A O 1
ATOM 446 N N . SER A 1 61 ? 23.603 -8.518 -3.330 1.00 93.38 61 SER A N 1
ATOM 447 C CA . SER A 1 61 ? 24.313 -7.265 -3.035 1.00 93.38 61 SER A CA 1
ATOM 448 C C . SER A 1 61 ? 25.363 -7.397 -1.932 1.00 93.38 61 SER A C 1
ATOM 450 O O . SER A 1 61 ? 26.026 -6.417 -1.605 1.00 93.38 61 SER A O 1
ATOM 452 N N . GLY A 1 62 ? 25.578 -8.602 -1.396 1.00 90.88 62 GLY A N 1
ATOM 453 C CA . GLY A 1 62 ? 26.641 -8.867 -0.427 1.00 90.88 62 GLY A CA 1
ATOM 454 C C . GLY A 1 62 ? 26.191 -8.945 1.032 1.00 90.88 62 GLY A C 1
ATOM 455 O O . GLY A 1 62 ? 27.042 -9.189 1.883 1.00 90.88 62 GLY A O 1
ATOM 456 N N . PHE A 1 63 ? 24.892 -8.819 1.316 1.00 94.75 63 PHE A N 1
ATOM 457 C CA . PHE A 1 63 ? 24.328 -9.088 2.641 1.00 94.75 63 PHE A CA 1
ATOM 458 C C . PHE A 1 63 ? 24.196 -10.596 2.853 1.00 94.75 63 PHE A C 1
ATOM 460 O O . PHE A 1 63 ? 23.602 -11.288 2.022 1.00 94.75 63 PHE A O 1
ATOM 467 N N . MET A 1 64 ? 24.772 -11.111 3.942 1.00 93.88 64 MET A N 1
ATOM 468 C CA . MET A 1 64 ? 24.861 -12.558 4.167 1.00 93.88 64 MET A CA 1
ATOM 469 C C . MET A 1 64 ? 23.927 -13.048 5.269 1.00 93.88 64 MET A C 1
ATOM 471 O O . MET A 1 64 ? 23.358 -14.119 5.097 1.00 93.88 64 MET A O 1
ATOM 475 N N . ASP A 1 65 ? 23.723 -12.293 6.350 1.00 97.00 65 ASP A N 1
ATOM 476 C CA . ASP A 1 65 ? 22.787 -12.663 7.420 1.00 97.00 65 ASP A CA 1
ATOM 477 C C . ASP A 1 65 ? 21.480 -11.865 7.294 1.00 97.00 65 ASP A C 1
ATOM 479 O O . ASP A 1 65 ? 21.376 -10.704 7.697 1.00 97.00 65 ASP A O 1
ATOM 483 N N . ILE A 1 66 ? 20.485 -12.480 6.653 1.00 98.50 66 ILE A N 1
ATOM 484 C CA . ILE A 1 66 ? 19.201 -11.855 6.331 1.00 98.50 66 ILE A CA 1
ATOM 485 C C . ILE A 1 66 ? 18.102 -12.560 7.121 1.00 98.50 66 ILE A C 1
ATOM 487 O O . ILE A 1 66 ? 18.025 -13.784 7.175 1.00 98.50 66 ILE A O 1
ATOM 491 N N . HIS A 1 67 ? 17.204 -11.800 7.724 1.00 98.62 67 HIS A N 1
ATOM 492 C CA . HIS A 1 67 ? 16.023 -12.322 8.396 1.00 98.62 67 HIS A CA 1
ATOM 493 C C . HIS A 1 67 ? 14.771 -11.859 7.657 1.00 98.62 67 HIS A C 1
ATOM 495 O O . HIS A 1 67 ? 14.754 -10.763 7.104 1.00 98.62 67 HIS A O 1
ATOM 501 N N . VAL A 1 68 ? 13.721 -12.678 7.636 1.00 98.50 68 VAL A N 1
ATOM 502 C CA . VAL A 1 68 ? 12.431 -12.309 7.038 1.00 98.50 68 VAL A CA 1
ATOM 503 C C . VAL A 1 68 ? 11.278 -12.612 7.979 1.00 98.50 68 VAL A C 1
ATOM 505 O O . VAL A 1 68 ? 11.197 -13.725 8.494 1.00 98.50 68 VAL A O 1
ATOM 508 N N . ILE A 1 69 ? 10.381 -11.642 8.169 1.00 97.88 69 ILE A N 1
ATOM 509 C CA . ILE A 1 69 ? 9.113 -11.817 8.892 1.00 97.88 69 ILE A CA 1
ATOM 510 C C . ILE A 1 69 ? 7.949 -11.728 7.910 1.00 97.88 69 ILE A C 1
ATOM 512 O O . ILE A 1 69 ? 7.849 -10.756 7.161 1.00 97.88 69 ILE A O 1
ATOM 516 N N . ASP A 1 70 ? 7.048 -12.706 7.937 1.00 96.56 70 ASP A N 1
ATOM 517 C CA . ASP A 1 70 ? 5.753 -12.635 7.255 1.00 96.56 70 ASP A CA 1
ATOM 518 C C . ASP A 1 70 ? 4.734 -13.530 7.984 1.00 96.56 70 ASP A C 1
ATOM 520 O O . ASP A 1 70 ? 5.075 -14.625 8.439 1.00 96.56 70 ASP A O 1
ATOM 524 N N . MET A 1 71 ? 3.493 -13.056 8.116 1.00 92.00 71 MET A N 1
ATOM 525 C CA . MET A 1 71 ? 2.410 -13.785 8.789 1.00 92.00 71 MET A CA 1
ATOM 526 C C . MET A 1 71 ? 1.524 -14.581 7.821 1.00 92.00 71 MET A C 1
ATOM 528 O O . MET A 1 71 ? 0.742 -15.423 8.260 1.00 92.00 71 MET A O 1
ATOM 532 N N . ASP A 1 72 ? 1.596 -14.287 6.524 1.00 92.62 72 ASP A N 1
ATOM 533 C CA . ASP A 1 72 ? 0.672 -14.800 5.527 1.00 92.62 72 ASP A CA 1
ATOM 534 C C . ASP A 1 72 ? 1.082 -16.183 5.013 1.00 92.62 72 ASP A C 1
ATOM 536 O O . ASP A 1 72 ? 2.255 -16.579 4.959 1.00 92.62 72 ASP A O 1
ATOM 540 N N . THR A 1 73 ? 0.081 -16.893 4.506 1.00 93.12 73 THR A N 1
ATOM 541 C CA . THR A 1 73 ? 0.247 -18.086 3.677 1.00 93.12 73 THR A CA 1
ATOM 542 C C . THR A 1 73 ? 0.221 -17.742 2.189 1.00 93.12 73 THR A C 1
ATOM 544 O O . THR A 1 73 ? -0.324 -16.721 1.769 1.00 93.12 73 THR A O 1
ATOM 547 N N . ILE A 1 74 ? 0.814 -18.604 1.368 1.00 93.31 74 ILE A N 1
ATOM 548 C CA . ILE A 1 74 ? 0.876 -18.447 -0.087 1.00 93.31 74 ILE A CA 1
ATOM 549 C C . ILE A 1 74 ? -0.494 -18.748 -0.700 1.00 93.31 74 ILE A C 1
ATOM 551 O O . ILE A 1 74 ? -1.042 -19.831 -0.502 1.00 93.31 74 ILE A O 1
ATOM 555 N N . ASP A 1 75 ? -1.000 -17.819 -1.509 1.00 87.62 75 ASP A N 1
ATOM 556 C CA . ASP A 1 75 ? -2.226 -17.968 -2.299 1.00 87.62 75 ASP A CA 1
ATOM 557 C C . ASP A 1 75 ? -1.917 -18.052 -3.808 1.00 87.62 75 ASP A C 1
ATOM 559 O O . ASP A 1 75 ? -0.912 -17.519 -4.283 1.00 87.62 75 ASP A O 1
ATOM 563 N N . VAL A 1 76 ? -2.792 -18.679 -4.601 1.00 85.44 76 VAL A N 1
ATOM 564 C CA . VAL A 1 76 ? -2.619 -18.802 -6.064 1.00 85.44 76 VAL A CA 1
ATOM 565 C C . VAL A 1 76 ? -2.466 -17.431 -6.737 1.00 85.44 76 VAL A C 1
ATOM 567 O O . VAL A 1 76 ? -1.644 -17.256 -7.639 1.00 85.44 76 VAL A O 1
ATOM 570 N N . THR A 1 77 ? -3.186 -16.415 -6.256 1.00 84.50 77 THR A N 1
ATOM 571 C CA . THR A 1 77 ? -3.117 -15.035 -6.765 1.00 84.50 77 THR A CA 1
ATOM 572 C C . THR A 1 77 ? -1.769 -14.356 -6.510 1.00 84.50 77 THR A C 1
ATOM 574 O O . THR A 1 77 ? -1.503 -13.274 -7.038 1.00 84.50 77 THR A O 1
ATOM 577 N N . ASN A 1 78 ? -0.902 -14.942 -5.681 1.00 90.25 78 ASN A N 1
ATOM 578 C CA . ASN A 1 78 ? 0.431 -14.417 -5.398 1.00 90.25 78 ASN A CA 1
ATOM 579 C C . ASN A 1 78 ? 1.430 -14.756 -6.517 1.00 90.25 78 ASN A C 1
ATOM 581 O O . ASN A 1 78 ? 2.374 -14.000 -6.760 1.00 90.25 78 ASN A O 1
ATOM 585 N N . LEU A 1 79 ? 1.211 -15.858 -7.237 1.00 91.69 79 LEU A N 1
ATOM 586 C CA . LEU A 1 79 ? 2.190 -16.443 -8.158 1.00 91.69 79 LEU A CA 1
ATOM 587 C C . LEU A 1 79 ? 2.497 -15.570 -9.385 1.00 91.69 79 LEU A C 1
ATOM 589 O O . LEU A 1 79 ? 3.548 -15.728 -9.998 1.00 91.69 79 LEU A O 1
ATOM 593 N N . ASN A 1 80 ? 1.632 -14.608 -9.718 1.00 85.44 80 ASN A N 1
ATOM 594 C CA . ASN A 1 80 ? 1.843 -13.685 -10.839 1.00 85.44 80 ASN A CA 1
ATOM 595 C C . ASN A 1 80 ? 3.013 -12.701 -10.627 1.00 85.44 80 ASN A C 1
ATOM 597 O O . ASN A 1 80 ? 3.479 -12.090 -11.586 1.00 85.44 80 ASN A O 1
ATOM 601 N N . ARG A 1 81 ? 3.445 -12.495 -9.374 1.00 87.94 81 ARG A N 1
ATOM 602 C CA . ARG A 1 81 ? 4.457 -11.486 -9.009 1.00 87.94 81 ARG A CA 1
ATOM 603 C C . ARG A 1 81 ? 5.432 -11.923 -7.919 1.00 87.94 81 ARG A C 1
ATOM 605 O O . ARG A 1 81 ? 6.464 -11.289 -7.749 1.00 87.94 81 ARG A O 1
ATOM 612 N N . GLN A 1 82 ? 5.109 -12.966 -7.159 1.00 94.31 82 GLN A N 1
ATOM 613 C CA . GLN A 1 82 ? 5.909 -13.443 -6.028 1.00 94.31 82 GLN A CA 1
ATOM 614 C C . GLN A 1 82 ? 6.727 -14.659 -6.471 1.00 94.31 82 GLN A C 1
ATOM 616 O O . GLN A 1 82 ? 6.421 -15.803 -6.147 1.00 94.31 82 GLN A O 1
ATOM 621 N N . PHE A 1 83 ? 7.757 -14.405 -7.283 1.00 96.25 83 PHE A N 1
ATOM 622 C CA . PHE A 1 83 ? 8.502 -15.429 -8.027 1.00 96.25 83 PHE A CA 1
ATOM 623 C C . PHE A 1 83 ? 9.318 -16.404 -7.157 1.00 96.25 83 PHE A C 1
ATOM 625 O O . PHE A 1 83 ? 9.921 -17.330 -7.707 1.00 96.25 83 PHE A O 1
ATOM 632 N N . LEU A 1 84 ? 9.360 -16.233 -5.832 1.00 97.12 84 LEU A N 1
ATOM 633 C CA . LEU A 1 84 ? 9.932 -17.224 -4.911 1.00 97.12 84 LEU A CA 1
ATOM 634 C C . LEU A 1 84 ? 8.984 -18.408 -4.667 1.00 97.12 84 LEU A C 1
ATOM 636 O O . LEU A 1 84 ? 9.438 -19.471 -4.254 1.00 97.12 84 LEU A O 1
ATOM 640 N N . PHE A 1 85 ? 7.692 -18.256 -4.972 1.00 97.56 85 PHE A N 1
ATOM 641 C CA . PHE A 1 85 ? 6.660 -19.254 -4.699 1.00 97.56 85 PHE A CA 1
ATOM 642 C C . PHE A 1 85 ? 6.260 -20.021 -5.961 1.00 97.56 85 PHE A C 1
ATOM 644 O O . PHE A 1 85 ? 6.335 -19.508 -7.084 1.00 97.56 85 PHE A O 1
ATOM 651 N N . ARG A 1 86 ? 5.859 -21.282 -5.802 1.00 96.44 86 ARG A N 1
ATOM 652 C CA . ARG A 1 86 ? 5.345 -22.135 -6.883 1.00 96.44 86 ARG A CA 1
ATOM 653 C C . ARG A 1 86 ? 3.942 -22.626 -6.549 1.00 96.44 86 ARG A C 1
ATOM 655 O O . ARG A 1 86 ? 3.503 -22.561 -5.408 1.00 96.44 86 ARG A O 1
ATOM 662 N N . GLN A 1 87 ? 3.258 -23.188 -7.545 1.00 94.31 87 GLN A N 1
ATOM 663 C CA . GLN A 1 87 ? 1.932 -23.787 -7.354 1.00 94.31 87 GLN A CA 1
ATOM 664 C C . GLN A 1 87 ? 1.921 -24.846 -6.235 1.00 94.31 87 GLN A C 1
ATOM 666 O O . GLN A 1 87 ? 0.961 -24.932 -5.481 1.00 94.31 87 GLN A O 1
ATOM 671 N N . ALA A 1 88 ? 3.009 -25.610 -6.089 1.00 95.81 88 ALA A N 1
ATOM 672 C CA . ALA A 1 88 ? 3.169 -26.624 -5.043 1.00 95.81 88 ALA A CA 1
ATOM 673 C C . ALA A 1 88 ? 3.381 -26.051 -3.624 1.00 95.81 88 ALA A C 1
ATOM 675 O O . ALA A 1 88 ? 3.456 -26.811 -2.657 1.00 95.81 88 ALA A O 1
ATOM 676 N N . ASP A 1 89 ? 3.520 -24.730 -3.492 1.00 95.50 89 ASP A N 1
ATOM 677 C CA . ASP A 1 89 ? 3.732 -24.049 -2.213 1.00 95.50 89 ASP A CA 1
ATOM 678 C C . ASP A 1 89 ? 2.470 -23.363 -1.685 1.00 95.50 89 ASP A C 1
ATOM 680 O O . ASP A 1 89 ? 2.477 -22.873 -0.559 1.00 95.50 89 ASP A O 1
ATOM 684 N N . VAL A 1 90 ? 1.384 -23.351 -2.462 1.00 93.06 90 VAL A N 1
ATOM 685 C CA . VAL A 1 90 ? 0.095 -22.781 -2.051 1.00 93.06 90 VAL A CA 1
ATOM 686 C C . VAL A 1 90 ? -0.365 -23.422 -0.735 1.00 93.06 90 VAL A C 1
ATOM 688 O O . VAL A 1 90 ? -0.349 -24.643 -0.589 1.00 93.06 90 VAL A O 1
ATOM 691 N N . GLY A 1 91 ? -0.740 -22.583 0.233 1.00 90.81 91 GLY A N 1
ATOM 692 C CA . GLY A 1 91 ? -1.117 -22.973 1.595 1.00 90.81 91 GLY A CA 1
ATOM 693 C C . GLY A 1 91 ? 0.033 -23.014 2.612 1.00 90.81 91 GLY A C 1
ATOM 694 O O . GLY A 1 91 ? -0.231 -23.007 3.811 1.00 90.81 91 GLY A O 1
ATOM 695 N N . LYS A 1 92 ? 1.303 -23.008 2.181 1.00 95.56 92 LYS A N 1
ATOM 696 C CA . LYS A 1 92 ? 2.462 -22.908 3.093 1.00 95.56 92 LYS A CA 1
ATOM 697 C C . LYS A 1 92 ? 2.708 -21.458 3.516 1.00 95.56 92 LYS A C 1
ATOM 699 O O . LYS A 1 92 ? 2.217 -20.529 2.876 1.00 95.56 92 LYS A O 1
ATOM 704 N N . THR A 1 93 ? 3.492 -21.249 4.573 1.00 97.19 93 THR A N 1
ATOM 705 C CA . THR A 1 93 ? 3.843 -19.901 5.048 1.00 97.19 93 THR A CA 1
ATOM 706 C C . THR A 1 93 ? 4.805 -19.211 4.072 1.00 97.19 93 THR A C 1
ATOM 708 O O . THR A 1 93 ? 5.728 -19.835 3.535 1.00 97.19 93 THR A O 1
ATOM 711 N N . LYS A 1 94 ? 4.604 -17.912 3.814 1.00 97.81 94 LYS A N 1
ATOM 712 C CA . LYS A 1 94 ? 5.449 -17.166 2.866 1.00 97.81 94 LYS A CA 1
ATOM 713 C C . LYS A 1 94 ? 6.895 -17.056 3.347 1.00 97.81 94 LYS A C 1
ATOM 715 O O . LYS A 1 94 ? 7.809 -17.261 2.550 1.00 97.81 94 LYS A O 1
ATOM 720 N N . ALA A 1 95 ? 7.104 -16.752 4.631 1.00 97.56 95 ALA A N 1
ATOM 721 C CA . ALA A 1 95 ? 8.435 -16.544 5.202 1.00 97.56 95 ALA A CA 1
ATOM 722 C C . ALA A 1 95 ? 9.331 -17.786 5.051 1.00 97.56 95 ALA A C 1
ATOM 724 O O . ALA A 1 95 ? 10.458 -17.672 4.565 1.00 97.56 95 ALA A O 1
ATOM 725 N N . GLU A 1 96 ? 8.827 -18.976 5.399 1.00 98.12 96 GLU A N 1
ATOM 726 C CA . GLU A 1 96 ? 9.603 -20.223 5.333 1.00 98.12 96 GLU A CA 1
ATOM 727 C C . GLU A 1 96 ? 9.968 -20.587 3.895 1.00 98.12 96 GLU A C 1
ATOM 729 O O . GLU A 1 96 ? 11.128 -20.886 3.604 1.00 98.12 96 GLU A O 1
ATOM 734 N N . VAL A 1 97 ? 8.999 -20.528 2.975 1.00 98.38 97 VAL A N 1
ATOM 735 C CA . VAL A 1 97 ? 9.237 -20.874 1.567 1.00 98.38 97 VAL A CA 1
ATOM 736 C C . VAL A 1 97 ? 10.178 -19.862 0.911 1.00 98.38 97 VAL A C 1
ATOM 738 O O . VAL A 1 97 ? 11.076 -20.267 0.171 1.00 98.38 97 VAL A O 1
ATOM 741 N N . ALA A 1 98 ? 10.033 -18.565 1.207 1.00 98.19 98 ALA A N 1
ATOM 742 C CA . ALA A 1 98 ? 10.918 -17.527 0.683 1.00 98.19 98 ALA A CA 1
ATOM 743 C C . ALA A 1 98 ? 12.365 -17.744 1.149 1.00 98.19 98 ALA A C 1
ATOM 745 O O . ALA A 1 98 ? 13.283 -17.769 0.323 1.00 98.19 98 ALA A O 1
ATOM 746 N N . ALA A 1 99 ? 12.568 -17.975 2.450 1.00 98.38 99 ALA A N 1
ATOM 747 C CA . ALA A 1 99 ? 13.884 -18.256 3.011 1.00 98.38 99 ALA A CA 1
ATOM 748 C C . ALA A 1 99 ? 14.493 -19.536 2.424 1.00 98.38 99 ALA A C 1
ATOM 750 O O . ALA A 1 99 ? 15.633 -19.527 1.958 1.00 98.38 99 ALA A O 1
ATOM 751 N N . ALA A 1 100 ? 13.722 -20.627 2.368 1.00 98.12 100 ALA A N 1
ATOM 752 C CA . ALA A 1 100 ? 14.171 -21.895 1.802 1.00 98.12 100 ALA A CA 1
ATOM 753 C C . ALA A 1 100 ? 14.575 -21.758 0.326 1.00 98.12 100 ALA A C 1
ATOM 755 O O . ALA A 1 100 ? 15.608 -22.293 -0.088 1.00 98.12 100 ALA A O 1
ATOM 756 N N . PHE A 1 101 ? 13.801 -21.013 -0.470 1.00 98.31 101 PHE A N 1
ATOM 757 C CA . PHE A 1 101 ? 14.110 -20.780 -1.877 1.00 98.31 101 PHE A CA 1
ATOM 758 C C . PHE A 1 101 ? 15.423 -20.012 -2.046 1.00 98.31 101 PHE A C 1
ATOM 760 O O . PHE A 1 101 ? 16.275 -20.430 -2.836 1.00 98.31 101 PHE A O 1
ATOM 767 N N . ILE A 1 102 ? 15.606 -18.909 -1.311 1.00 97.75 102 ILE A N 1
ATOM 768 C CA . ILE A 1 102 ? 16.826 -18.097 -1.396 1.00 97.75 102 ILE A CA 1
ATOM 769 C C . ILE A 1 102 ? 18.036 -18.889 -0.904 1.00 97.75 102 ILE A C 1
ATOM 771 O O . ILE A 1 102 ? 19.031 -18.949 -1.621 1.00 97.75 102 ILE A O 1
ATOM 775 N N . ASN A 1 103 ? 17.939 -19.585 0.230 1.00 97.69 103 ASN A N 1
ATOM 776 C CA . ASN A 1 103 ? 19.024 -20.428 0.743 1.00 97.69 103 ASN A CA 1
ATOM 777 C C . ASN A 1 103 ? 19.425 -21.511 -0.264 1.00 97.69 103 ASN A C 1
ATOM 779 O O . ASN A 1 103 ? 20.609 -21.730 -0.515 1.00 97.69 103 ASN A O 1
ATOM 783 N N . LYS A 1 104 ? 18.449 -22.146 -0.921 1.00 97.38 104 LYS A N 1
ATOM 784 C CA . LYS A 1 104 ? 18.716 -23.136 -1.970 1.00 97.38 104 LYS A CA 1
ATOM 785 C C . LYS A 1 104 ? 19.361 -22.513 -3.209 1.00 97.38 104 LYS A C 1
ATOM 787 O O . LYS A 1 104 ? 20.264 -23.104 -3.797 1.00 97.38 104 LYS A O 1
ATOM 792 N N . ARG A 1 105 ? 18.876 -21.349 -3.653 1.00 95.31 105 ARG A N 1
ATOM 793 C CA . ARG A 1 105 ? 19.314 -20.718 -4.907 1.00 95.31 105 ARG A CA 1
ATOM 794 C C . ARG A 1 105 ? 20.650 -19.990 -4.761 1.00 95.31 105 ARG A C 1
ATOM 796 O O . ARG A 1 105 ? 21.478 -20.082 -5.662 1.00 95.31 105 ARG A O 1
ATOM 803 N N . LEU A 1 106 ? 20.844 -19.276 -3.658 1.00 92.88 106 LEU A N 1
ATOM 804 C CA . LEU A 1 106 ? 21.924 -18.312 -3.431 1.00 92.88 106 LEU A CA 1
ATOM 805 C C . LEU A 1 106 ? 22.827 -18.673 -2.241 1.00 92.88 106 LEU A C 1
ATOM 807 O O . LEU A 1 106 ? 23.854 -18.028 -2.065 1.00 92.88 106 LEU A O 1
ATOM 811 N N . GLY A 1 107 ? 22.540 -19.733 -1.477 1.00 88.38 107 GLY A N 1
ATOM 812 C CA . GLY A 1 107 ? 23.370 -20.132 -0.329 1.00 88.38 107 GLY A CA 1
ATOM 813 C C . GLY A 1 107 ? 24.821 -20.467 -0.689 1.00 88.38 107 GLY A C 1
ATOM 814 O O . GLY A 1 107 ? 25.734 -20.230 0.093 1.00 88.38 107 GLY A O 1
ATOM 815 N N . HIS A 1 108 ? 25.081 -20.906 -1.925 1.00 87.88 108 HIS A N 1
ATOM 816 C CA . HIS A 1 108 ? 26.443 -21.108 -2.437 1.00 87.88 108 HIS A CA 1
ATOM 817 C C . HIS A 1 108 ? 27.268 -19.805 -2.553 1.00 87.88 108 HIS A C 1
ATOM 819 O O . HIS A 1 108 ? 28.490 -19.870 -2.738 1.00 87.88 108 HIS A O 1
ATOM 825 N N . LEU A 1 109 ? 26.624 -18.633 -2.477 1.00 85.56 109 LEU A N 1
ATOM 826 C CA . LEU A 1 109 ? 27.261 -17.314 -2.398 1.00 85.56 109 LEU A CA 1
ATOM 827 C C . LEU A 1 109 ? 27.576 -16.892 -0.953 1.00 85.56 109 LEU A C 1
ATOM 829 O O . LEU A 1 109 ? 28.325 -15.936 -0.774 1.00 85.56 109 LEU A O 1
ATOM 833 N N . GLY A 1 110 ? 27.068 -17.619 0.048 1.00 86.94 110 GLY A N 1
ATOM 834 C CA . GLY A 1 110 ? 27.215 -17.317 1.475 1.00 86.94 110 GLY A CA 1
ATOM 835 C C . GLY A 1 110 ? 25.964 -16.718 2.125 1.00 86.94 110 GLY A C 1
ATOM 836 O O . GLY A 1 110 ? 25.934 -16.588 3.343 1.00 86.94 110 GLY A O 1
ATOM 837 N N . ALA A 1 111 ? 24.930 -16.388 1.342 1.00 91.00 111 ALA A N 1
ATOM 838 C CA . ALA A 1 111 ? 23.693 -15.821 1.867 1.00 91.00 111 ALA A CA 1
ATOM 839 C C . ALA A 1 111 ? 22.909 -16.845 2.704 1.00 91.00 111 ALA A C 1
ATOM 841 O O . ALA A 1 111 ? 22.657 -17.969 2.260 1.00 91.00 111 ALA A O 1
ATOM 842 N N . LYS A 1 112 ? 22.485 -16.425 3.893 1.00 97.00 112 LYS A N 1
ATOM 843 C CA . LYS A 1 112 ? 21.663 -17.163 4.844 1.00 97.00 112 LYS A CA 1
ATOM 844 C C . LYS A 1 112 ? 20.439 -16.322 5.186 1.00 97.00 112 LYS A C 1
ATOM 846 O O . LYS A 1 112 ? 20.544 -15.255 5.778 1.00 97.00 112 LYS A O 1
ATOM 851 N N . VAL A 1 113 ? 19.272 -16.839 4.829 1.00 98.31 113 VAL A N 1
ATOM 852 C CA . VAL A 1 113 ? 17.974 -16.255 5.153 1.00 98.31 113 VAL A CA 1
ATOM 853 C C . VAL A 1 113 ? 17.316 -17.055 6.273 1.00 98.31 113 VAL A C 1
ATOM 855 O O . VAL A 1 113 ? 17.082 -18.256 6.118 1.00 98.31 113 VAL A O 1
ATOM 858 N N . THR A 1 114 ? 16.991 -16.393 7.381 1.00 98.50 114 THR A N 1
ATOM 859 C CA . THR A 1 114 ? 16.272 -16.968 8.526 1.00 98.50 114 THR A CA 1
ATOM 860 C C . THR A 1 114 ? 14.814 -16.506 8.510 1.00 98.50 114 THR A C 1
ATOM 862 O O . THR A 1 114 ? 14.542 -15.306 8.548 1.00 98.50 114 THR A O 1
ATOM 865 N N . ALA A 1 115 ? 13.871 -17.449 8.450 1.00 98.19 115 ALA A N 1
ATOM 866 C CA . ALA A 1 115 ? 12.438 -17.156 8.444 1.00 98.19 115 ALA A CA 1
ATOM 867 C C . ALA A 1 115 ? 11.866 -17.007 9.857 1.00 98.19 115 ALA A C 1
ATOM 869 O O . ALA A 1 115 ? 12.202 -17.780 10.751 1.00 98.19 115 ALA A O 1
ATOM 870 N N . HIS A 1 116 ? 10.940 -16.064 10.006 1.00 97.62 116 HIS A N 1
ATOM 871 C CA . HIS A 1 116 ? 10.156 -15.811 11.210 1.00 97.62 116 HIS A CA 1
ATOM 872 C C . HIS A 1 116 ? 8.679 -15.739 10.815 1.00 97.62 116 HIS A C 1
ATOM 874 O O . HIS A 1 116 ? 8.258 -14.822 10.109 1.00 97.62 116 HIS A O 1
ATOM 880 N N . VAL A 1 117 ? 7.894 -16.736 11.220 1.00 95.38 117 VAL A N 1
ATOM 881 C CA . VAL A 1 117 ? 6.461 -16.803 10.897 1.00 95.38 117 VAL A CA 1
ATOM 882 C C . VAL A 1 117 ? 5.676 -16.136 12.013 1.00 95.38 117 VAL A C 1
ATOM 884 O O . VAL A 1 117 ? 5.622 -16.654 13.126 1.00 95.38 117 VAL A O 1
ATOM 887 N N . GLY A 1 118 ? 5.044 -15.010 11.712 1.00 89.94 118 GLY A N 1
ATOM 888 C CA . GLY A 1 118 ? 4.285 -14.262 12.705 1.00 89.94 118 GLY A CA 1
ATOM 889 C C . GLY A 1 118 ? 4.065 -12.819 12.296 1.00 89.94 118 GLY A C 1
ATOM 890 O O . GLY A 1 118 ? 4.559 -12.352 11.266 1.00 89.94 118 GLY A O 1
ATOM 891 N N . LYS A 1 119 ? 3.292 -12.110 13.110 1.00 88.06 119 LYS A N 1
ATOM 892 C CA . LYS A 1 119 ? 3.086 -10.676 12.950 1.00 88.06 119 LYS A CA 1
ATOM 893 C C . LYS A 1 119 ? 4.285 -9.935 13.513 1.00 88.06 119 LYS A C 1
ATOM 895 O O . LYS A 1 119 ? 4.902 -10.381 14.470 1.00 88.06 119 LYS A O 1
ATOM 900 N N . ILE A 1 120 ? 4.569 -8.747 12.987 1.00 89.81 120 ILE A N 1
ATOM 901 C CA . ILE A 1 120 ? 5.625 -7.888 13.546 1.00 89.81 120 ILE A CA 1
ATOM 902 C C . ILE A 1 120 ? 5.371 -7.544 15.022 1.00 89.81 120 ILE A C 1
ATOM 904 O O . ILE A 1 120 ? 6.313 -7.400 15.791 1.00 89.81 120 ILE A O 1
ATOM 908 N N . GLN A 1 121 ? 4.104 -7.480 15.433 1.00 85.06 121 GLN A N 1
ATOM 909 C CA . GLN A 1 121 ? 3.704 -7.214 16.814 1.00 85.06 121 GLN A CA 1
ATOM 910 C C . GLN A 1 121 ? 3.993 -8.373 17.777 1.00 85.06 121 GLN A C 1
ATOM 912 O O . GLN A 1 121 ? 3.957 -8.160 18.984 1.00 85.06 121 GLN A O 1
ATOM 917 N N . ASP A 1 122 ? 4.259 -9.576 17.261 1.00 85.44 122 ASP A N 1
ATOM 918 C CA . ASP A 1 122 ? 4.553 -10.754 18.083 1.00 85.44 122 ASP A CA 1
ATOM 919 C C . ASP A 1 122 ? 6.024 -10.765 18.548 1.00 85.44 122 ASP A C 1
ATOM 921 O O . ASP A 1 122 ? 6.387 -11.531 19.438 1.00 85.44 122 ASP A O 1
ATOM 925 N N . PHE A 1 123 ? 6.872 -9.918 17.951 1.00 83.81 123 PHE A N 1
ATOM 926 C CA . PHE A 1 123 ? 8.285 -9.776 18.296 1.00 83.81 123 PHE A CA 1
ATOM 927 C C . PHE A 1 123 ? 8.495 -8.563 19.196 1.00 83.81 123 PHE A C 1
ATOM 929 O O . PHE A 1 123 ? 7.933 -7.489 18.969 1.00 83.81 123 PHE A O 1
ATOM 936 N N . ASP A 1 124 ? 9.336 -8.739 20.206 1.00 80.50 124 ASP A N 1
ATOM 937 C CA . ASP A 1 124 ? 9.674 -7.710 21.173 1.00 80.50 124 ASP A CA 1
ATOM 938 C C . ASP A 1 124 ? 10.836 -6.826 20.696 1.00 80.50 124 ASP A C 1
ATOM 940 O O . ASP A 1 124 ? 11.473 -7.040 19.662 1.00 80.50 124 ASP A O 1
ATOM 944 N N . GLU A 1 125 ? 11.136 -5.811 21.494 1.00 80.44 125 GLU A N 1
ATOM 945 C CA . GLU A 1 125 ? 12.246 -4.897 21.258 1.00 80.44 125 GLU A CA 1
ATOM 946 C C . GLU A 1 125 ? 13.599 -5.623 21.157 1.00 80.44 125 GLU A C 1
ATOM 948 O O . GLU A 1 125 ? 14.421 -5.306 20.293 1.00 80.44 125 GLU A O 1
ATOM 953 N N . SER A 1 126 ? 13.813 -6.639 22.003 1.00 84.50 126 SER A N 1
ATOM 954 C CA . SER A 1 126 ? 15.062 -7.405 22.052 1.00 84.50 126 SER A CA 1
ATOM 955 C C . SER A 1 126 ? 15.351 -8.113 20.727 1.00 84.50 126 SER A C 1
ATOM 957 O O . SER A 1 126 ? 16.508 -8.226 20.311 1.00 84.50 126 SER A O 1
ATOM 959 N N . PHE A 1 127 ? 14.310 -8.557 20.020 1.00 90.62 127 PHE A N 1
ATOM 960 C CA . PHE A 1 127 ? 14.434 -9.090 18.676 1.00 90.62 127 PHE A CA 1
ATOM 961 C C . PHE A 1 127 ? 14.903 -8.024 17.678 1.00 90.62 127 PHE A C 1
ATOM 963 O O . PHE A 1 127 ? 15.875 -8.265 16.957 1.00 90.62 127 PHE A O 1
ATOM 970 N N . TYR A 1 128 ? 14.264 -6.851 17.648 1.00 91.12 128 TYR A N 1
ATOM 971 C CA . TYR A 1 128 ? 14.586 -5.799 16.677 1.00 91.12 128 TYR A CA 1
ATOM 972 C C . TYR A 1 128 ? 15.977 -5.192 16.885 1.00 91.12 128 TYR A C 1
ATOM 974 O O . TYR A 1 128 ? 16.659 -4.904 15.903 1.00 91.12 128 TYR A O 1
ATOM 982 N N . ARG A 1 129 ? 16.448 -5.091 18.136 1.00 91.56 129 ARG A N 1
ATOM 983 C CA . ARG A 1 129 ? 17.789 -4.577 18.483 1.00 91.56 129 ARG A CA 1
ATOM 984 C C . ARG A 1 129 ? 18.956 -5.359 17.871 1.00 91.56 129 ARG A C 1
ATOM 986 O O . ARG A 1 129 ? 20.074 -4.859 17.840 1.00 91.56 129 ARG A O 1
ATOM 993 N N . LYS A 1 130 ? 18.720 -6.578 17.378 1.00 94.25 130 LYS A N 1
ATOM 994 C CA . LYS A 1 130 ? 19.753 -7.439 16.773 1.00 94.25 130 LYS A CA 1
ATOM 995 C C . LYS A 1 130 ? 20.128 -7.029 15.348 1.00 94.25 130 LYS A C 1
ATOM 997 O O . LYS A 1 130 ? 21.095 -7.573 14.813 1.00 94.25 130 LYS A O 1
ATOM 1002 N N . PHE A 1 131 ? 19.343 -6.161 14.712 1.00 97.12 131 PHE A N 1
ATOM 1003 C CA . PHE A 1 131 ? 19.503 -5.816 13.303 1.00 97.12 131 PHE A CA 1
ATOM 1004 C C . PHE A 1 131 ? 20.203 -4.479 13.126 1.00 97.12 131 PHE A C 1
ATOM 1006 O O . PHE A 1 131 ? 19.908 -3.509 13.815 1.00 97.12 131 PHE A O 1
ATOM 1013 N N . PHE A 1 132 ? 21.093 -4.431 12.141 1.00 96.38 132 PHE A N 1
ATOM 1014 C CA . PHE A 1 132 ? 21.784 -3.215 11.740 1.00 96.38 132 PHE A CA 1
ATOM 1015 C C . PHE A 1 132 ? 20.853 -2.261 10.982 1.00 96.38 132 PHE A C 1
ATOM 1017 O O . PHE A 1 132 ? 20.899 -1.055 11.187 1.00 96.38 132 PHE A O 1
ATOM 1024 N N . LEU A 1 133 ? 19.992 -2.797 10.113 1.00 97.06 133 LEU A N 1
ATOM 1025 C CA . LEU A 1 133 ? 18.954 -2.036 9.417 1.00 97.06 133 LEU A CA 1
ATOM 1026 C C . LEU A 1 133 ? 17.735 -2.914 9.138 1.00 97.06 133 LEU A C 1
ATOM 1028 O O . LEU A 1 133 ? 17.830 -4.147 9.079 1.00 97.06 133 LEU A O 1
ATOM 1032 N N . ILE A 1 134 ? 16.593 -2.264 8.921 1.00 98.50 134 ILE A N 1
ATOM 1033 C CA . ILE A 1 134 ? 15.320 -2.920 8.622 1.00 98.50 134 ILE A CA 1
ATOM 1034 C C . ILE A 1 134 ? 14.767 -2.394 7.296 1.00 98.50 134 ILE A C 1
ATOM 1036 O O . ILE A 1 134 ? 14.682 -1.186 7.082 1.00 98.50 134 ILE A O 1
ATOM 1040 N N . ILE A 1 135 ? 14.359 -3.301 6.405 1.00 98.50 135 ILE A N 1
ATOM 1041 C CA . ILE A 1 135 ? 13.685 -2.976 5.143 1.00 98.50 135 ILE A CA 1
ATOM 1042 C C . ILE A 1 135 ? 12.247 -3.490 5.196 1.00 98.50 135 ILE A C 1
ATOM 1044 O O . ILE A 1 135 ? 12.013 -4.686 5.354 1.00 98.50 135 ILE A O 1
ATOM 1048 N N . ALA A 1 136 ? 11.271 -2.600 5.038 1.00 96.94 136 ALA A N 1
ATOM 1049 C CA . ALA A 1 136 ? 9.855 -2.932 5.091 1.00 96.94 136 ALA A CA 1
ATOM 1050 C C . ALA A 1 136 ? 9.212 -2.896 3.697 1.00 96.94 136 ALA A C 1
ATOM 1052 O O . ALA A 1 136 ? 9.216 -1.874 3.014 1.00 96.94 136 ALA A O 1
ATOM 1053 N N . GLY A 1 137 ? 8.606 -4.017 3.302 1.00 94.19 137 GLY A N 1
ATOM 1054 C CA . GLY A 1 137 ? 7.740 -4.155 2.132 1.00 94.19 137 GLY A CA 1
ATOM 1055 C C . GLY A 1 137 ? 6.313 -4.515 2.527 1.00 94.19 137 GLY A C 1
ATOM 1056 O O . GLY A 1 137 ? 5.738 -5.467 2.005 1.00 94.19 137 GLY A O 1
ATOM 1057 N N . LEU A 1 138 ? 5.770 -3.768 3.487 1.00 91.38 138 LEU A N 1
ATOM 1058 C CA . LEU A 1 138 ? 4.436 -3.976 4.049 1.00 91.38 138 LEU A CA 1
ATOM 1059 C C . LEU A 1 138 ? 3.335 -3.563 3.059 1.00 91.38 138 LEU A C 1
ATOM 1061 O O . LEU A 1 138 ? 3.557 -2.795 2.130 1.00 91.38 138 LEU A O 1
ATOM 1065 N N . ASP A 1 139 ? 2.107 -4.021 3.259 1.00 86.56 139 ASP A N 1
ATOM 1066 C CA . ASP A 1 139 ? 0.966 -3.724 2.379 1.00 86.56 139 ASP A CA 1
ATOM 1067 C C . ASP A 1 139 ? -0.072 -2.795 3.023 1.00 86.56 139 ASP A C 1
ATOM 1069 O O . ASP A 1 139 ? -0.945 -2.260 2.344 1.00 86.56 139 ASP A O 1
ATOM 1073 N N . ASN A 1 140 ? 0.058 -2.528 4.322 1.00 85.56 140 ASN A N 1
ATOM 1074 C CA . ASN A 1 140 ? -0.892 -1.723 5.076 1.00 85.56 140 ASN A CA 1
ATOM 1075 C C . ASN A 1 140 ? -0.207 -0.601 5.871 1.00 85.56 140 ASN A C 1
ATOM 1077 O O . ASN A 1 140 ? 0.971 -0.672 6.226 1.00 85.56 140 ASN A O 1
ATOM 1081 N N . ILE A 1 141 ? -0.959 0.475 6.113 1.00 86.69 141 ILE A N 1
ATOM 1082 C CA . ILE A 1 141 ? -0.477 1.674 6.817 1.00 86.69 141 ILE A CA 1
ATOM 1083 C C . ILE A 1 141 ? -0.261 1.380 8.309 1.00 86.69 141 ILE A C 1
ATOM 1085 O O . ILE A 1 141 ? 0.711 1.853 8.887 1.00 86.69 141 ILE A O 1
ATOM 1089 N N . ALA A 1 142 ? -1.125 0.566 8.923 1.00 85.31 142 ALA A N 1
ATOM 1090 C CA . ALA A 1 142 ? -1.069 0.249 10.351 1.00 85.31 142 ALA A CA 1
ATOM 1091 C C . ALA A 1 142 ? 0.262 -0.402 10.760 1.00 85.31 142 ALA A C 1
ATOM 1093 O O . ALA A 1 142 ? 0.905 0.042 11.706 1.00 85.31 142 ALA A O 1
ATOM 1094 N N . ALA A 1 143 ? 0.706 -1.412 10.011 1.00 89.06 143 ALA A N 1
ATOM 1095 C CA . ALA A 1 143 ? 1.966 -2.103 10.252 1.00 89.06 143 ALA A CA 1
ATOM 1096 C C . ALA A 1 143 ? 3.177 -1.176 10.060 1.00 89.06 143 ALA A C 1
ATOM 1098 O O . ALA A 1 143 ? 4.123 -1.237 10.843 1.00 89.06 143 ALA A O 1
ATOM 1099 N N . ARG A 1 144 ? 3.132 -0.276 9.065 1.00 92.31 144 ARG A N 1
ATOM 1100 C CA . ARG A 1 144 ? 4.190 0.724 8.847 1.00 92.31 144 ARG A CA 1
ATOM 1101 C C . ARG A 1 144 ? 4.293 1.712 9.999 1.00 92.31 144 ARG A C 1
ATOM 1103 O O . ARG A 1 144 ? 5.397 1.989 10.450 1.00 92.31 144 ARG A O 1
ATOM 1110 N N . ARG A 1 145 ? 3.154 2.217 10.485 1.00 90.25 145 ARG A N 1
ATOM 1111 C CA . ARG A 1 145 ? 3.094 3.118 11.646 1.00 90.25 145 ARG A CA 1
ATOM 1112 C C . ARG A 1 145 ? 3.603 2.442 12.911 1.00 90.25 145 ARG A C 1
ATOM 1114 O O . ARG A 1 145 ? 4.423 3.028 13.605 1.00 90.25 145 ARG A O 1
ATOM 1121 N N . TRP A 1 146 ? 3.188 1.197 13.150 1.00 89.06 146 TRP A N 1
ATOM 1122 C CA . TRP A 1 146 ? 3.650 0.425 14.300 1.00 89.06 146 TRP A CA 1
ATOM 1123 C C . TRP A 1 146 ? 5.170 0.249 14.275 1.00 89.06 146 TRP A C 1
ATOM 1125 O O . TRP A 1 146 ? 5.837 0.645 15.221 1.00 89.06 146 TRP A O 1
ATOM 1135 N N . MET A 1 147 ? 5.730 -0.238 13.160 1.00 92.19 147 MET A N 1
ATOM 1136 C CA . MET A 1 147 ? 7.183 -0.382 13.013 1.00 92.19 147 MET A CA 1
ATOM 1137 C C . MET A 1 147 ? 7.899 0.960 13.170 1.00 92.19 147 MET A C 1
ATOM 1139 O O . MET A 1 147 ? 8.872 1.060 13.907 1.00 92.19 147 MET A O 1
ATOM 1143 N N . ASN A 1 148 ? 7.391 2.012 12.522 1.00 92.50 148 ASN A N 1
ATOM 1144 C CA . ASN A 1 148 ? 7.929 3.361 12.649 1.00 92.50 148 ASN A CA 1
ATOM 1145 C C . ASN A 1 148 ? 7.994 3.801 14.119 1.00 92.50 148 ASN A C 1
ATOM 1147 O O . ASN A 1 148 ? 9.042 4.272 14.549 1.00 92.50 148 ASN A O 1
ATOM 1151 N N . ALA A 1 149 ? 6.921 3.616 14.890 1.00 87.38 149 ALA A N 1
ATOM 1152 C CA . ALA A 1 149 ? 6.890 3.956 16.308 1.00 87.38 149 ALA A CA 1
ATOM 1153 C C . ALA A 1 149 ? 7.873 3.110 17.130 1.00 87.38 149 ALA A C 1
ATOM 1155 O O . ALA A 1 149 ? 8.693 3.680 17.844 1.00 87.38 149 ALA A O 1
ATOM 1156 N N . THR A 1 150 ? 7.875 1.786 16.952 1.00 88.00 150 THR A N 1
ATOM 1157 C CA . THR A 1 150 ? 8.777 0.866 17.664 1.00 88.00 150 THR A CA 1
ATOM 1158 C C . THR A 1 150 ? 10.249 1.251 17.489 1.00 88.00 150 THR A C 1
ATOM 1160 O O . THR A 1 150 ? 10.994 1.304 18.463 1.00 88.00 150 THR A O 1
ATOM 1163 N N . LEU A 1 151 ? 10.685 1.587 16.269 1.00 90.88 151 LEU A N 1
ATOM 1164 C CA . LEU A 1 151 ? 12.082 1.974 16.027 1.00 90.88 151 LEU A CA 1
ATOM 1165 C C . LEU A 1 151 ? 12.451 3.336 16.618 1.00 90.88 151 LEU A C 1
ATOM 1167 O O . LEU A 1 151 ? 13.610 3.548 16.957 1.00 90.88 151 LEU A O 1
ATOM 1171 N N . HIS A 1 152 ? 11.494 4.258 16.741 1.00 88.69 152 HIS A N 1
ATOM 1172 C CA . HIS A 1 152 ? 11.728 5.541 17.409 1.00 88.69 152 HIS A CA 1
ATOM 1173 C C . HIS A 1 152 ? 11.784 5.389 18.928 1.00 88.69 152 HIS A C 1
ATOM 1175 O O . HIS A 1 152 ? 12.613 6.039 19.560 1.00 88.69 152 HIS A O 1
ATOM 1181 N N . ASP A 1 153 ? 10.945 4.520 19.491 1.00 82.38 153 ASP A N 1
ATOM 1182 C CA . ASP A 1 153 ? 10.915 4.229 20.926 1.00 82.38 153 ASP A CA 1
ATOM 1183 C C . ASP A 1 153 ? 12.209 3.549 21.406 1.00 82.38 153 ASP A C 1
ATOM 1185 O O . ASP A 1 153 ? 12.620 3.748 22.547 1.00 82.38 153 ASP A O 1
ATOM 1189 N N . MET A 1 154 ? 12.884 2.798 20.529 1.00 83.75 154 MET A N 1
ATOM 1190 C CA . MET A 1 154 ? 14.163 2.144 20.831 1.00 83.75 154 MET A CA 1
ATOM 1191 C C . MET A 1 154 ? 15.367 3.083 20.931 1.00 83.75 154 MET A C 1
ATOM 1193 O O . MET A 1 154 ? 16.406 2.658 21.451 1.00 83.75 154 MET A O 1
ATOM 1197 N N . VAL A 1 155 ? 15.255 4.314 20.422 1.00 84.31 155 VAL A N 1
ATOM 1198 C CA . VAL A 1 155 ? 16.359 5.278 20.428 1.00 84.31 155 VAL A CA 1
ATOM 1199 C C . VAL A 1 155 ? 16.558 5.803 21.844 1.00 84.31 155 VAL A C 1
ATOM 1201 O O . VAL A 1 155 ? 15.665 6.440 22.408 1.00 84.31 155 VAL A O 1
ATOM 1204 N N . ASP A 1 156 ? 17.744 5.581 22.407 1.00 81.00 156 ASP A N 1
ATOM 1205 C CA . ASP A 1 156 ? 18.096 6.154 23.702 1.00 81.00 156 ASP A CA 1
ATOM 1206 C C . ASP A 1 156 ? 18.307 7.668 23.559 1.00 81.00 156 ASP A C 1
ATOM 1208 O O . ASP A 1 156 ? 19.015 8.147 22.673 1.00 81.00 156 ASP A O 1
ATOM 1212 N N . ARG A 1 157 ? 17.642 8.431 24.428 1.00 72.50 157 ARG A N 1
ATOM 1213 C CA . ARG A 1 157 ? 17.692 9.900 24.493 1.00 72.50 157 ARG A CA 1
ATOM 1214 C C . ARG A 1 157 ? 17.959 10.400 25.911 1.00 72.50 157 ARG A C 1
ATOM 1216 O O . ARG A 1 157 ? 17.702 11.565 26.213 1.00 72.50 157 ARG A O 1
ATOM 1223 N N . THR A 1 158 ? 18.431 9.534 26.808 1.00 68.00 158 THR A N 1
ATOM 1224 C CA . THR A 1 158 ? 18.690 9.862 28.220 1.00 68.00 158 THR A CA 1
ATOM 1225 C C . THR A 1 158 ? 19.700 10.999 28.394 1.00 68.00 158 THR A C 1
ATOM 1227 O O . THR A 1 158 ? 19.591 11.768 29.348 1.00 68.00 158 THR A O 1
ATOM 1230 N N . SER A 1 159 ? 20.628 11.168 27.449 1.00 62.47 159 SER A N 1
ATOM 1231 C CA . SER A 1 159 ? 21.615 12.255 27.411 1.00 62.47 159 SER A CA 1
ATOM 1232 C C . SER A 1 159 ? 21.078 13.583 26.843 1.00 62.47 159 SER A C 1
ATOM 1234 O O . SER A 1 159 ? 21.796 14.582 26.838 1.00 62.47 159 SER A O 1
ATOM 1236 N N . GLY A 1 160 ? 19.824 13.619 26.378 1.00 67.44 160 GLY A N 1
ATOM 1237 C CA . GLY A 1 160 ? 19.187 14.763 25.713 1.00 67.44 160 GLY A CA 1
ATOM 1238 C C . GLY A 1 160 ? 19.282 14.727 24.182 1.00 67.44 160 GLY A C 1
ATOM 1239 O O . GLY A 1 160 ? 18.336 15.138 23.508 1.00 67.44 160 GLY A O 1
ATOM 1240 N N . GLU A 1 161 ? 20.360 14.163 23.635 1.00 75.44 161 GLU A N 1
ATOM 1241 C CA . GLU A 1 161 ? 20.532 13.888 22.203 1.00 75.44 161 GLU A CA 1
ATOM 1242 C C . GLU A 1 161 ? 20.314 12.389 21.919 1.00 75.44 161 GLU A C 1
ATOM 1244 O O . GLU A 1 161 ? 20.529 11.565 22.810 1.00 75.44 161 GLU A O 1
ATOM 1249 N N . PRO A 1 162 ? 19.851 12.004 20.716 1.00 80.44 162 PRO A N 1
ATOM 1250 C CA . PRO A 1 162 ? 19.686 10.596 20.369 1.00 80.44 162 PRO A CA 1
ATOM 1251 C C . PRO A 1 162 ? 21.048 9.900 20.249 1.00 80.44 162 PRO A C 1
ATOM 1253 O O . PRO A 1 162 ? 21.909 10.365 19.502 1.00 80.44 162 PRO A O 1
ATOM 1256 N N . ASP A 1 163 ? 21.233 8.780 20.952 1.00 83.50 163 ASP A N 1
ATOM 1257 C CA . ASP A 1 163 ? 22.436 7.947 20.843 1.00 83.50 163 ASP A CA 1
ATOM 1258 C C . ASP A 1 163 ? 22.471 7.249 19.472 1.00 83.50 163 ASP A C 1
ATOM 1260 O O . ASP A 1 163 ? 21.642 6.361 19.226 1.00 83.50 163 ASP A O 1
ATOM 1264 N N . PRO A 1 164 ? 23.439 7.579 18.591 1.00 83.56 164 PRO A N 1
ATOM 1265 C CA . PRO A 1 164 ? 23.531 6.996 17.257 1.00 83.56 164 PRO A CA 1
ATOM 1266 C C . PRO A 1 164 ? 23.657 5.470 17.248 1.00 83.56 164 PRO A C 1
ATOM 1268 O O . PRO A 1 164 ? 23.208 4.840 16.295 1.00 83.56 164 PRO A O 1
ATOM 1271 N N . SER A 1 165 ? 24.237 4.865 18.291 1.00 84.31 165 SER A N 1
ATOM 1272 C CA . SER A 1 165 ? 24.444 3.411 18.370 1.00 84.31 165 SER A CA 1
ATOM 1273 C C . SER A 1 165 ? 23.146 2.624 18.572 1.00 84.31 165 SER A C 1
ATOM 1275 O O . SER A 1 165 ? 23.079 1.437 18.258 1.00 84.31 165 SER A O 1
ATOM 1277 N N . THR A 1 166 ? 22.098 3.294 19.056 1.00 88.19 166 THR A N 1
ATOM 1278 C CA . THR A 1 166 ? 20.769 2.706 19.280 1.00 88.19 166 THR A CA 1
ATOM 1279 C C . THR A 1 166 ? 19.815 2.920 18.104 1.00 88.19 166 THR A C 1
ATOM 1281 O O . THR A 1 166 ? 18.704 2.387 18.102 1.00 88.19 166 THR A O 1
ATOM 1284 N N . ILE A 1 167 ? 20.233 3.696 17.098 1.00 91.94 167 ILE A N 1
ATOM 1285 C CA . ILE A 1 167 ? 19.423 4.012 15.924 1.00 91.94 167 ILE A CA 1
ATOM 1286 C C . ILE A 1 167 ? 19.499 2.859 14.929 1.00 91.94 167 ILE A C 1
ATOM 1288 O O . ILE A 1 167 ? 20.563 2.535 14.411 1.00 91.94 167 ILE A O 1
ATOM 1292 N N . ILE A 1 168 ? 18.335 2.311 14.586 1.00 96.44 168 ILE A N 1
ATOM 1293 C CA . ILE A 1 168 ? 18.194 1.312 13.525 1.00 96.44 168 ILE A CA 1
ATOM 1294 C C . ILE A 1 168 ? 17.516 1.982 12.324 1.00 96.44 168 ILE A C 1
ATOM 1296 O O . ILE A 1 168 ? 16.333 2.332 12.408 1.00 96.44 168 ILE A O 1
ATOM 1300 N N . PRO A 1 169 ? 18.231 2.193 11.203 1.00 96.88 169 PRO A N 1
ATOM 1301 C CA . PRO A 1 169 ? 17.651 2.741 9.986 1.00 96.88 169 PRO A CA 1
ATOM 1302 C C . PRO A 1 169 ? 16.503 1.880 9.454 1.00 96.88 169 PRO A C 1
ATOM 1304 O O . PRO A 1 169 ? 16.614 0.655 9.351 1.00 96.88 169 PRO A O 1
ATOM 1307 N N . LEU A 1 170 ? 15.419 2.543 9.052 1.00 97.88 170 LEU A N 1
ATOM 1308 C CA . LEU A 1 170 ? 14.267 1.934 8.401 1.00 97.88 170 LEU A CA 1
ATOM 1309 C C . LEU A 1 170 ? 14.186 2.383 6.949 1.00 97.88 170 LEU A C 1
ATOM 1311 O O . LEU A 1 170 ? 14.109 3.575 6.654 1.00 97.88 170 LEU A O 1
ATOM 1315 N N . ILE A 1 171 ? 14.132 1.417 6.044 1.00 98.25 171 ILE A N 1
ATOM 1316 C CA . ILE A 1 171 ? 13.912 1.652 4.623 1.00 98.25 171 ILE A CA 1
ATOM 1317 C C . ILE A 1 171 ? 12.533 1.093 4.272 1.00 98.25 171 ILE A C 1
ATOM 1319 O O . ILE A 1 171 ? 12.331 -0.116 4.259 1.00 98.25 171 ILE A O 1
ATOM 1323 N N . ASP A 1 172 ? 11.563 1.966 4.025 1.00 97.44 172 ASP A N 1
ATOM 1324 C CA . ASP A 1 172 ? 10.178 1.584 3.727 1.00 97.44 172 ASP A CA 1
ATOM 1325 C C . ASP A 1 172 ? 9.889 1.711 2.233 1.00 97.44 172 ASP A C 1
ATOM 1327 O O . ASP A 1 172 ? 10.222 2.714 1.597 1.00 97.44 172 ASP A O 1
ATOM 1331 N N . GLY A 1 173 ? 9.239 0.695 1.674 1.00 96.06 173 GLY A N 1
ATOM 1332 C CA . GLY A 1 173 ? 8.749 0.708 0.307 1.00 96.06 173 GLY A CA 1
ATOM 1333 C C . GLY A 1 173 ? 7.261 0.415 0.215 1.00 96.06 173 GLY A C 1
ATOM 1334 O O . GLY A 1 173 ? 6.674 -0.286 1.040 1.00 96.06 173 GLY A O 1
ATOM 1335 N N . GLY A 1 174 ? 6.633 0.926 -0.838 1.00 93.44 174 GLY A N 1
ATOM 1336 C CA . GLY A 1 174 ? 5.255 0.584 -1.176 1.00 93.44 174 GLY A CA 1
ATOM 1337 C C . GLY A 1 174 ? 5.011 0.635 -2.674 1.00 93.44 174 GLY A C 1
ATOM 1338 O O . GLY A 1 174 ? 5.707 1.342 -3.403 1.00 93.44 174 GLY A O 1
ATOM 1339 N N . THR A 1 175 ? 4.039 -0.151 -3.132 1.00 92.94 175 THR A N 1
ATOM 1340 C CA . THR A 1 175 ? 3.684 -0.278 -4.546 1.00 92.94 175 THR A CA 1
ATOM 1341 C C . THR A 1 175 ? 2.172 -0.366 -4.723 1.00 92.94 175 THR A C 1
ATOM 1343 O O . THR A 1 175 ? 1.467 -0.975 -3.922 1.00 92.94 175 THR A O 1
ATOM 1346 N N . GLU A 1 176 ? 1.674 0.252 -5.790 1.00 90.50 176 GLU A N 1
ATOM 1347 C CA . GLU A 1 176 ? 0.274 0.214 -6.206 1.00 90.50 176 GLU A CA 1
ATOM 1348 C C . GLU A 1 176 ? 0.196 0.351 -7.732 1.00 90.50 176 GLU A C 1
ATOM 1350 O O . GLU A 1 176 ? 0.441 1.413 -8.310 1.00 90.50 176 GLU A O 1
ATOM 1355 N N . GLY A 1 177 ? -0.143 -0.740 -8.413 1.00 90.88 177 GLY A N 1
ATOM 1356 C CA . GLY A 1 177 ? -0.193 -0.820 -9.868 1.00 90.88 177 GLY A CA 1
ATOM 1357 C C . GLY A 1 177 ? 1.146 -0.432 -10.491 1.00 90.88 177 GLY A C 1
ATOM 1358 O O . GLY A 1 177 ? 2.139 -1.127 -10.310 1.00 90.88 177 GLY A O 1
ATOM 1359 N N . PHE A 1 178 ? 1.154 0.692 -11.210 1.00 93.44 178 PHE A N 1
ATOM 1360 C CA . PHE A 1 178 ? 2.346 1.290 -11.819 1.00 93.44 178 PHE A CA 1
ATOM 1361 C C . PHE A 1 178 ? 2.943 2.436 -10.988 1.00 93.44 178 PHE A C 1
ATOM 1363 O O . PHE A 1 178 ? 3.713 3.235 -11.509 1.00 93.44 178 PHE A O 1
ATOM 1370 N N . LYS A 1 179 ? 2.557 2.590 -9.725 1.00 93.62 179 LYS A N 1
ATOM 1371 C CA . LYS A 1 179 ? 3.103 3.594 -8.810 1.00 93.62 179 LYS A CA 1
ATOM 1372 C C . LYS A 1 179 ? 3.869 2.899 -7.699 1.00 93.62 179 LYS A C 1
ATOM 1374 O O . LYS A 1 179 ? 3.535 1.782 -7.308 1.00 93.62 179 LYS A O 1
ATOM 1379 N N . GLY A 1 180 ? 4.876 3.570 -7.170 1.00 93.69 180 GLY A N 1
ATOM 1380 C CA . GLY A 1 180 ? 5.562 3.090 -5.984 1.00 93.69 180 GLY A CA 1
ATOM 1381 C C . GLY A 1 180 ? 6.386 4.173 -5.322 1.00 93.69 180 GLY A C 1
ATOM 1382 O O . GLY A 1 180 ? 6.539 5.273 -5.856 1.00 93.69 180 GLY A O 1
ATOM 1383 N N . GLN A 1 181 ? 6.920 3.851 -4.157 1.00 94.69 181 GLN A N 1
ATOM 1384 C CA . GLN A 1 181 ? 7.752 4.754 -3.387 1.00 94.69 181 GLN A CA 1
ATOM 1385 C C . GLN A 1 181 ? 8.827 3.996 -2.623 1.00 94.69 181 GLN A C 1
ATOM 1387 O O . GLN A 1 181 ? 8.613 2.856 -2.212 1.00 94.69 181 GLN A O 1
ATOM 1392 N N . ALA A 1 182 ? 9.947 4.673 -2.405 1.00 97.00 182 ALA A N 1
ATOM 1393 C CA . ALA A 1 182 ? 11.009 4.260 -1.504 1.00 97.00 182 ALA A CA 1
ATOM 1394 C C . ALA A 1 182 ? 11.285 5.398 -0.519 1.00 97.00 182 ALA A C 1
ATOM 1396 O O . ALA A 1 182 ? 11.318 6.574 -0.897 1.00 97.00 182 ALA A O 1
ATOM 1397 N N . ARG A 1 183 ? 11.457 5.054 0.753 1.00 95.75 183 ARG A N 1
ATOM 1398 C CA . ARG A 1 183 ? 11.651 6.005 1.839 1.00 95.75 183 ARG A CA 1
ATOM 1399 C C . ARG A 1 183 ? 12.779 5.539 2.745 1.00 95.75 183 ARG A C 1
ATOM 1401 O O . ARG A 1 183 ? 12.790 4.387 3.158 1.00 95.75 183 ARG A O 1
ATOM 1408 N N . VAL A 1 184 ? 13.678 6.452 3.092 1.00 97.19 184 VAL A N 1
ATOM 1409 C CA . VAL A 1 184 ? 14.710 6.236 4.111 1.00 97.19 184 VAL A CA 1
ATOM 1410 C C . VAL A 1 184 ? 14.343 7.045 5.348 1.00 97.19 184 VAL A C 1
ATOM 1412 O O . VAL A 1 184 ? 14.163 8.265 5.287 1.00 97.19 184 VAL A O 1
ATOM 1415 N N . ILE A 1 185 ? 14.216 6.349 6.471 1.00 96.38 185 ILE A N 1
ATOM 1416 C CA . ILE A 1 185 ? 13.898 6.901 7.780 1.00 96.38 185 ILE A CA 1
ATOM 1417 C C . ILE A 1 185 ? 15.061 6.561 8.705 1.00 96.38 185 ILE A C 1
ATOM 1419 O O . ILE A 1 185 ? 15.296 5.404 9.039 1.00 96.38 185 ILE A O 1
ATOM 1423 N N . ILE A 1 186 ? 15.764 7.594 9.144 1.00 94.50 186 ILE A N 1
ATOM 1424 C CA . ILE A 1 186 ? 16.673 7.542 10.286 1.00 94.50 186 ILE A CA 1
ATOM 1425 C C . ILE A 1 186 ? 15.890 8.056 11.498 1.00 94.50 186 ILE A C 1
ATOM 1427 O O . ILE A 1 186 ? 15.578 9.262 11.525 1.00 94.50 186 ILE A O 1
ATOM 1431 N N . PRO A 1 187 ? 15.507 7.171 12.443 1.00 91.81 187 PRO A N 1
ATOM 1432 C CA . PRO A 1 187 ? 14.701 7.535 13.598 1.00 91.81 187 PRO A CA 1
ATOM 1433 C C . PRO A 1 187 ? 15.222 8.765 14.333 1.00 91.81 187 PRO A C 1
ATOM 1435 O O . PRO A 1 187 ? 16.423 8.929 14.526 1.00 91.81 187 PRO A O 1
ATOM 1438 N N . THR A 1 188 ? 14.310 9.652 14.732 1.00 85.69 188 THR A N 1
ATOM 1439 C CA . THR A 1 188 ? 14.576 10.928 15.432 1.00 85.69 188 THR A CA 1
ATOM 1440 C C . THR A 1 188 ? 15.388 11.982 14.660 1.00 85.69 188 THR A C 1
ATOM 1442 O O . THR A 1 188 ? 15.308 13.158 15.015 1.00 85.69 188 THR A O 1
ATOM 1445 N N . MET A 1 189 ? 16.088 11.629 13.579 1.00 88.00 189 MET A N 1
ATOM 1446 C CA . MET A 1 189 ? 16.916 12.558 12.795 1.00 88.00 189 MET A CA 1
ATOM 1447 C C . MET A 1 189 ? 16.197 13.086 11.549 1.00 88.00 189 MET A C 1
ATOM 1449 O O . MET A 1 189 ? 16.192 14.286 11.283 1.00 88.00 189 MET A O 1
ATOM 1453 N N . THR A 1 190 ? 15.560 12.195 10.790 1.00 91.88 190 THR A N 1
ATOM 1454 C CA . THR A 1 190 ? 14.860 12.528 9.535 1.00 91.88 190 THR A CA 1
ATOM 1455 C C . THR A 1 190 ? 13.342 12.549 9.729 1.00 91.88 190 THR A C 1
ATOM 1457 O O . THR A 1 190 ? 12.841 12.309 10.829 1.00 91.88 190 THR A O 1
ATOM 1460 N N . SER A 1 191 ? 12.578 12.859 8.676 1.00 93.50 191 SER A N 1
ATOM 1461 C CA . SER A 1 191 ? 11.121 12.738 8.753 1.00 93.50 191 SER A CA 1
ATOM 1462 C C . SER A 1 191 ? 10.718 11.261 8.875 1.00 93.50 191 SER A C 1
ATOM 1464 O O . SER A 1 191 ? 11.118 10.418 8.067 1.00 93.50 191 SER A O 1
ATOM 1466 N N . CYS A 1 192 ? 9.940 10.945 9.910 1.00 92.38 192 CYS A N 1
ATOM 1467 C CA . CYS A 1 192 ? 9.420 9.601 10.126 1.00 92.38 192 CYS A CA 1
ATOM 1468 C C . CYS A 1 192 ? 8.199 9.317 9.240 1.00 92.38 192 CYS A C 1
ATOM 1470 O O . CYS A 1 192 ? 7.713 10.193 8.517 1.00 92.38 192 CYS A O 1
ATOM 1472 N N . PHE A 1 193 ? 7.660 8.099 9.320 1.00 91.88 193 PHE A N 1
ATOM 1473 C CA . PHE A 1 193 ? 6.474 7.743 8.548 1.00 91.88 193 PHE A CA 1
ATOM 1474 C C . PHE A 1 193 ? 5.279 8.670 8.847 1.00 91.88 193 PHE A C 1
ATOM 1476 O O . PHE A 1 193 ? 4.694 9.237 7.919 1.00 91.88 193 PHE A O 1
ATOM 1483 N N . ASP A 1 194 ? 4.998 8.912 10.130 1.00 90.25 194 ASP A N 1
ATOM 1484 C CA . ASP A 1 194 ? 3.893 9.755 10.607 1.00 90.25 194 ASP A CA 1
ATOM 1485 C C . ASP A 1 194 ? 4.062 11.254 10.276 1.00 90.25 194 ASP A C 1
ATOM 1487 O O . ASP A 1 194 ? 3.068 11.973 10.181 1.00 90.25 194 ASP A O 1
ATOM 1491 N N . CYS A 1 195 ? 5.279 11.742 9.984 1.00 90.56 195 CYS A N 1
ATOM 1492 C CA . CYS A 1 195 ? 5.491 13.137 9.558 1.00 90.56 195 CYS A CA 1
ATOM 1493 C C . CYS A 1 195 ? 4.767 13.489 8.249 1.00 90.56 195 CYS A C 1
ATOM 1495 O O . CYS A 1 195 ? 4.500 14.661 7.993 1.00 90.56 195 CYS A O 1
ATOM 1497 N N . SER A 1 196 ? 4.451 12.492 7.423 1.00 89.25 196 SER A N 1
ATOM 1498 C CA . SER A 1 196 ? 3.813 12.659 6.108 1.00 89.25 196 SER A CA 1
ATOM 1499 C C . SER A 1 196 ? 2.498 11.881 5.992 1.00 89.25 196 SER A C 1
ATOM 1501 O O . SER A 1 196 ? 2.065 11.548 4.890 1.00 89.25 196 SER A O 1
ATOM 1503 N N . LEU A 1 197 ? 1.860 11.565 7.126 1.00 86.38 197 LEU A N 1
ATOM 1504 C CA . LEU A 1 197 ? 0.613 10.796 7.161 1.00 86.38 197 LEU A CA 1
ATOM 1505 C C . LEU A 1 197 ? -0.542 11.498 6.418 1.00 86.38 197 LEU A C 1
ATOM 1507 O O . LEU A 1 197 ? -1.405 10.851 5.831 1.00 86.38 197 LEU A O 1
ATOM 1511 N N . ASP A 1 198 ? -0.514 12.827 6.397 1.00 82.12 198 ASP A N 1
ATOM 1512 C CA . ASP A 1 198 ? -1.433 13.720 5.689 1.00 82.12 198 ASP A CA 1
ATOM 1513 C C . ASP A 1 198 ? -1.277 13.696 4.159 1.00 82.12 198 ASP A C 1
ATOM 1515 O O . ASP A 1 198 ? -2.179 14.133 3.448 1.00 82.12 198 ASP A O 1
ATOM 1519 N N . ALA A 1 199 ? -0.161 13.174 3.641 1.00 81.94 199 ALA A N 1
ATOM 1520 C CA . ALA A 1 199 ? 0.063 13.027 2.204 1.00 81.94 199 ALA A CA 1
ATOM 1521 C C . ALA A 1 199 ? -0.615 11.777 1.612 1.00 81.94 199 ALA A C 1
ATOM 1523 O O . ALA A 1 199 ? -0.731 11.667 0.389 1.00 81.94 199 ALA A O 1
ATOM 1524 N N . PHE A 1 200 ? -1.056 10.829 2.449 1.00 79.69 200 PHE A N 1
ATOM 1525 C CA . PHE A 1 200 ? -1.786 9.656 1.974 1.00 79.69 200 PHE A CA 1
ATOM 1526 C C . PHE A 1 200 ? -3.213 10.046 1.571 1.00 79.69 200 PHE A C 1
ATOM 1528 O O . PHE A 1 200 ? -3.882 10.783 2.300 1.00 79.69 200 PHE A O 1
ATOM 1535 N N . PRO A 1 201 ? -3.716 9.552 0.424 1.00 69.75 201 PRO A N 1
ATOM 1536 C CA . PRO A 1 201 ? -5.091 9.809 0.036 1.00 69.75 201 PRO A CA 1
ATOM 1537 C C . PRO A 1 201 ? -6.045 9.218 1.086 1.00 69.75 201 PRO A C 1
ATOM 1539 O O . PRO A 1 201 ? -5.776 8.134 1.616 1.00 69.75 201 PRO A O 1
ATOM 1542 N N . PRO A 1 202 ? -7.170 9.891 1.381 1.00 65.31 202 PRO A N 1
ATOM 1543 C CA . PRO A 1 202 ? -8.165 9.342 2.288 1.00 65.31 202 PRO A CA 1
ATOM 1544 C C . PRO A 1 202 ? -8.666 8.005 1.739 1.00 65.31 202 PRO A C 1
ATOM 1546 O O . PRO A 1 202 ? -8.925 7.870 0.540 1.00 65.31 202 PRO A O 1
ATOM 1549 N N . GLN A 1 203 ? -8.803 7.009 2.615 1.00 66.81 203 GLN A N 1
ATOM 1550 C CA . GLN A 1 203 ? -9.370 5.727 2.214 1.00 66.81 203 GLN A CA 1
ATOM 1551 C C . GLN A 1 203 ? -10.794 5.935 1.699 1.00 66.81 203 GLN A C 1
ATOM 1553 O O . GLN A 1 203 ? -11.598 6.631 2.323 1.00 66.81 203 GLN A O 1
ATOM 1558 N N . VAL A 1 204 ? -11.113 5.312 0.564 1.00 70.19 204 VAL A N 1
ATOM 1559 C CA . VAL A 1 204 ? -12.469 5.342 0.017 1.00 70.19 204 VAL A CA 1
ATOM 1560 C C . VAL A 1 204 ? -13.380 4.593 0.987 1.00 70.19 204 VAL A C 1
ATOM 1562 O O . VAL A 1 204 ? -13.265 3.376 1.166 1.00 70.19 204 VAL A O 1
ATOM 1565 N N . ASN A 1 205 ? -14.261 5.344 1.640 1.00 77.12 205 ASN A N 1
ATOM 1566 C CA . ASN A 1 205 ? -15.321 4.818 2.480 1.00 77.12 205 ASN A CA 1
ATOM 1567 C C . ASN A 1 205 ? -16.652 5.345 1.946 1.00 77.12 205 ASN A C 1
ATOM 1569 O O . ASN A 1 205 ? -16.850 6.558 1.841 1.00 77.12 205 ASN A O 1
ATOM 1573 N N . TYR A 1 206 ? -17.539 4.438 1.548 1.00 82.56 206 TYR A N 1
ATOM 1574 C CA . TYR A 1 206 ? -18.830 4.821 0.995 1.00 82.56 206 TYR A CA 1
ATOM 1575 C C . TYR A 1 206 ? -19.800 5.135 2.146 1.00 82.56 206 TYR A C 1
ATOM 1577 O O . TYR A 1 206 ? -19.925 4.330 3.069 1.00 82.56 206 TYR A O 1
ATOM 1585 N N . PRO A 1 207 ? -20.505 6.281 2.126 1.00 84.25 207 PRO A N 1
ATOM 1586 C CA . PRO A 1 207 ? -21.487 6.598 3.159 1.00 84.25 207 PRO A CA 1
ATOM 1587 C C . PRO A 1 207 ? -22.602 5.549 3.228 1.00 84.25 207 PRO A C 1
ATOM 1589 O O . PRO A 1 207 ? -23.120 5.130 2.190 1.00 84.25 207 PRO A O 1
ATOM 1592 N N . LEU A 1 208 ? -23.032 5.188 4.442 1.00 84.31 208 LEU A N 1
ATOM 1593 C CA . LEU A 1 208 ? -24.061 4.162 4.644 1.00 84.31 208 LEU A CA 1
ATOM 1594 C C . LEU A 1 208 ? -25.382 4.513 3.942 1.00 84.31 208 LEU A C 1
ATOM 1596 O O . LEU A 1 208 ? -25.993 3.639 3.342 1.00 84.31 208 LEU A O 1
ATOM 1600 N N . CYS A 1 209 ? -25.785 5.789 3.924 1.00 86.25 209 CYS A N 1
ATOM 1601 C CA . CYS A 1 209 ? -26.981 6.243 3.202 1.00 86.25 209 CYS A CA 1
ATOM 1602 C C . CYS A 1 209 ? -26.892 6.006 1.682 1.00 86.25 209 CYS A C 1
ATOM 1604 O O . CYS A 1 209 ? -27.883 5.669 1.039 1.00 86.25 209 CYS A O 1
ATOM 1606 N N . THR A 1 210 ? -25.700 6.125 1.097 1.00 89.94 210 THR A N 1
ATOM 1607 C CA . THR A 1 210 ? -25.469 5.839 -0.324 1.00 89.94 210 THR A CA 1
ATOM 1608 C C . THR A 1 210 ? -25.503 4.337 -0.590 1.00 89.94 210 THR A C 1
ATOM 1610 O O . THR A 1 210 ? -26.093 3.908 -1.575 1.00 89.94 210 THR A O 1
ATOM 1613 N N . ILE A 1 211 ? -24.895 3.532 0.286 1.00 91.44 211 ILE A N 1
ATOM 1614 C CA . ILE A 1 211 ? -24.895 2.069 0.165 1.00 91.44 211 ILE A CA 1
ATOM 1615 C C . ILE A 1 211 ? -26.323 1.516 0.320 1.00 91.44 211 ILE A C 1
ATOM 1617 O O . ILE A 1 211 ? -26.749 0.676 -0.475 1.00 91.44 211 ILE A O 1
ATOM 1621 N N . ALA A 1 212 ? -27.063 1.993 1.325 1.00 87.25 212 ALA A N 1
ATOM 1622 C CA . ALA A 1 212 ? -28.360 1.461 1.739 1.00 87.25 212 ALA A CA 1
ATOM 1623 C C . ALA A 1 212 ? -29.547 1.976 0.910 1.00 87.25 212 ALA A C 1
ATOM 1625 O O . ALA A 1 212 ? -30.409 1.172 0.563 1.00 87.25 212 ALA A O 1
ATOM 1626 N N . GLU A 1 213 ? -29.576 3.259 0.543 1.00 89.69 213 GLU A N 1
ATOM 1627 C CA . GLU A 1 213 ? -30.760 3.874 -0.085 1.00 89.69 213 GLU A CA 1
ATOM 1628 C C . GLU A 1 213 ? -30.538 4.253 -1.551 1.00 89.69 213 GLU A C 1
ATOM 1630 O O . GLU A 1 213 ? -31.416 4.070 -2.389 1.00 89.69 213 GLU A O 1
ATOM 1635 N N . THR A 1 214 ? -29.364 4.800 -1.886 1.00 92.38 214 THR A N 1
ATOM 1636 C CA . THR A 1 214 ? -29.114 5.395 -3.214 1.00 92.38 214 THR A CA 1
ATOM 1637 C C . THR A 1 214 ? -27.835 4.870 -3.876 1.00 92.38 214 THR A C 1
ATOM 1639 O O . THR A 1 214 ? -26.909 5.655 -4.137 1.00 92.38 214 THR A O 1
ATOM 1642 N N . PRO A 1 215 ? -27.740 3.554 -4.171 1.00 94.44 215 PRO A N 1
ATOM 1643 C CA . PRO A 1 215 ? -26.595 3.006 -4.886 1.00 94.44 215 PRO A CA 1
ATOM 1644 C C . PRO A 1 215 ? -26.530 3.601 -6.303 1.00 94.44 215 PRO A C 1
ATOM 1646 O O . PRO A 1 215 ? -27.545 3.897 -6.925 1.00 94.44 215 PRO A O 1
ATOM 1649 N N . ARG A 1 216 ? -25.310 3.832 -6.797 1.00 92.56 216 ARG A N 1
ATOM 1650 C CA . ARG A 1 216 ? -25.038 4.498 -8.093 1.00 92.56 216 ARG A CA 1
ATOM 1651 C C . ARG A 1 216 ? -23.922 3.818 -8.872 1.00 92.56 216 ARG A C 1
ATOM 1653 O O . ARG A 1 216 ? -23.863 3.931 -10.088 1.00 92.56 216 ARG A O 1
ATOM 1660 N N . LEU A 1 217 ? -23.025 3.153 -8.150 1.00 95.31 217 LEU A N 1
ATOM 1661 C CA . LEU A 1 217 ? -21.889 2.427 -8.685 1.00 95.31 217 LEU A CA 1
ATOM 1662 C C . LEU A 1 217 ? -22.049 0.935 -8.356 1.00 95.31 217 LEU A C 1
ATOM 1664 O O . LEU A 1 217 ? -22.654 0.612 -7.323 1.00 95.31 217 LEU A O 1
ATOM 1668 N N . PRO A 1 218 ? -21.520 0.021 -9.185 1.00 95.56 218 PRO A N 1
ATOM 1669 C CA . PRO A 1 218 ? -21.581 -1.409 -8.899 1.00 95.56 218 PRO A CA 1
ATOM 1670 C C . PRO A 1 218 ? -20.871 -1.770 -7.579 1.00 95.56 218 PRO A C 1
ATOM 1672 O O . PRO A 1 218 ? -21.327 -2.659 -6.862 1.00 95.56 218 PRO A O 1
ATOM 1675 N N . GLU A 1 219 ? -19.847 -1.014 -7.174 1.00 94.88 219 GLU A N 1
ATOM 1676 C CA . GLU A 1 219 ? -19.176 -1.135 -5.874 1.00 94.88 219 GLU A CA 1
ATOM 1677 C C . GLU A 1 219 ? -20.125 -0.880 -4.695 1.00 94.88 219 GLU A C 1
ATOM 1679 O O . GLU A 1 219 ? -20.020 -1.553 -3.673 1.00 94.88 219 GLU A O 1
ATOM 1684 N N . HIS A 1 220 ? -21.098 0.032 -4.831 1.00 95.62 220 HIS A N 1
ATOM 1685 C CA . HIS A 1 220 ? -22.091 0.278 -3.775 1.00 95.62 220 HIS A CA 1
ATOM 1686 C C . HIS A 1 220 ? -22.995 -0.943 -3.565 1.00 95.62 220 HIS A C 1
ATOM 1688 O O . HIS A 1 220 ? -23.428 -1.206 -2.447 1.00 95.62 220 HIS A O 1
ATOM 1694 N N . CYS A 1 221 ? -23.284 -1.689 -4.636 1.00 96.19 221 CYS A N 1
ATOM 1695 C CA . CYS A 1 221 ? -24.097 -2.902 -4.561 1.00 96.19 221 CYS A CA 1
ATOM 1696 C C . CYS A 1 221 ? -23.328 -4.031 -3.870 1.00 96.19 221 CYS A C 1
ATOM 1698 O O . CYS A 1 221 ? -23.901 -4.743 -3.047 1.00 96.19 221 CYS A O 1
ATOM 1700 N N . VAL A 1 222 ? -22.027 -4.145 -4.156 1.00 95.56 222 VAL A N 1
ATOM 1701 C CA . VAL A 1 222 ? -21.137 -5.089 -3.469 1.00 95.56 222 VAL A CA 1
ATOM 1702 C C . VAL A 1 222 ? -21.004 -4.738 -1.989 1.00 95.56 222 VAL A C 1
ATOM 1704 O O . VAL A 1 222 ? -21.248 -5.601 -1.153 1.00 95.56 222 VAL A O 1
ATOM 1707 N N . GLU A 1 223 ? -20.718 -3.481 -1.635 1.00 93.12 223 GLU A N 1
ATOM 1708 C CA . GLU A 1 223 ? -20.592 -3.116 -0.216 1.00 93.12 223 GLU A CA 1
ATOM 1709 C C . GLU A 1 223 ? -21.906 -3.202 0.547 1.00 93.12 223 GLU A C 1
ATOM 1711 O O . GLU A 1 223 ? -21.893 -3.490 1.741 1.00 93.12 223 GLU A O 1
ATOM 1716 N N . TYR A 1 224 ? -23.050 -3.043 -0.115 1.00 94.94 224 TYR A N 1
ATOM 1717 C CA . TYR A 1 224 ? -24.324 -3.356 0.522 1.00 94.94 224 TYR A CA 1
ATOM 1718 C C . TYR A 1 224 ? -24.430 -4.845 0.859 1.00 94.94 224 TYR A C 1
ATOM 1720 O O . TYR A 1 224 ? -24.835 -5.193 1.968 1.00 94.94 224 TYR A O 1
ATOM 1728 N N . ALA A 1 225 ? -24.033 -5.723 -0.066 1.00 95.19 225 ALA A N 1
ATOM 1729 C CA . ALA A 1 225 ? -24.037 -7.158 0.180 1.00 95.19 225 ALA A CA 1
ATOM 1730 C C . ALA A 1 225 ? -23.099 -7.547 1.338 1.00 95.19 225 ALA A C 1
ATOM 1732 O O . ALA A 1 225 ? -23.463 -8.382 2.157 1.00 95.19 225 ALA A O 1
ATOM 1733 N N . VAL A 1 226 ? -21.938 -6.897 1.453 1.00 92.31 226 VAL A N 1
ATOM 1734 C CA . VAL A 1 226 ? -20.932 -7.167 2.496 1.00 92.31 226 VAL A CA 1
ATOM 1735 C C . VAL A 1 226 ? -21.294 -6.576 3.855 1.00 92.31 226 VAL A C 1
ATOM 1737 O O . VAL A 1 226 ? -21.127 -7.236 4.872 1.00 92.31 226 VAL A O 1
ATOM 1740 N N . VAL A 1 227 ? -21.710 -5.311 3.900 1.00 89.56 227 VAL A N 1
ATOM 1741 C CA . VAL A 1 227 ? -21.855 -4.562 5.160 1.00 89.56 227 VAL A CA 1
ATOM 1742 C C . VAL A 1 227 ? -23.266 -4.684 5.721 1.00 89.56 227 VAL A C 1
ATOM 1744 O O . VAL A 1 227 ? -23.441 -4.672 6.935 1.00 89.56 227 VAL A O 1
ATOM 1747 N N . VAL A 1 228 ? -24.274 -4.795 4.850 1.00 91.38 228 VAL A N 1
ATOM 1748 C CA . VAL A 1 228 ? -25.684 -4.804 5.254 1.00 91.38 228 VAL A CA 1
ATOM 1749 C C . VAL A 1 228 ? -26.275 -6.206 5.141 1.00 91.38 228 VAL A C 1
ATOM 1751 O O . VAL A 1 228 ? -26.696 -6.759 6.153 1.00 91.38 228 VAL A O 1
ATOM 1754 N N . LEU A 1 229 ? -26.292 -6.808 3.945 1.00 92.44 229 LEU A N 1
ATOM 1755 C CA . LEU A 1 229 ? -26.955 -8.108 3.760 1.00 92.44 229 LEU A CA 1
ATOM 1756 C C . LEU A 1 229 ? -26.230 -9.244 4.465 1.00 92.44 229 LEU A C 1
ATOM 1758 O O . LEU A 1 229 ? -26.897 -10.133 4.982 1.00 92.44 229 LEU A O 1
ATOM 1762 N N . TRP A 1 230 ? -24.896 -9.240 4.483 1.00 93.25 230 TRP A N 1
ATOM 1763 C CA . TRP A 1 230 ? -24.141 -10.295 5.151 1.00 93.25 230 TRP A CA 1
ATOM 1764 C C . TRP A 1 230 ? -24.473 -10.348 6.641 1.00 93.25 230 TRP A C 1
ATOM 1766 O O . TRP A 1 230 ? -24.825 -11.410 7.131 1.00 93.25 230 TRP A O 1
ATOM 1776 N N . GLU A 1 231 ? -24.455 -9.212 7.346 1.00 89.19 231 GLU A N 1
ATOM 1777 C CA . GLU A 1 231 ? -24.811 -9.164 8.773 1.00 89.19 231 GLU A CA 1
ATOM 1778 C C . GLU A 1 231 ? -26.291 -9.509 9.003 1.00 89.19 231 GLU A C 1
ATOM 1780 O O . GLU A 1 231 ? -26.629 -10.167 9.980 1.00 89.19 231 GLU A O 1
ATOM 1785 N N . GLN A 1 232 ? -27.186 -9.124 8.085 1.00 89.44 232 GLN A N 1
ATOM 1786 C CA . GLN A 1 232 ? -28.603 -9.502 8.158 1.00 89.44 232 GLN A CA 1
ATOM 1787 C C . GLN A 1 232 ? -28.830 -11.002 7.935 1.00 89.44 232 GLN A C 1
ATOM 1789 O O . GLN A 1 232 ? -29.734 -11.584 8.535 1.00 89.44 232 GLN A O 1
ATOM 1794 N N . ARG A 1 233 ? -28.051 -11.628 7.046 1.00 90.00 233 ARG A N 1
ATOM 1795 C CA . ARG A 1 233 ? -28.224 -13.030 6.652 1.00 90.00 233 ARG A CA 1
ATOM 1796 C C . ARG A 1 233 ? -27.439 -13.996 7.533 1.00 90.00 233 ARG A C 1
ATOM 1798 O O . ARG A 1 233 ? -27.922 -15.098 7.781 1.00 90.00 233 ARG A O 1
ATOM 1805 N N . PHE A 1 234 ? -26.272 -13.574 8.004 1.00 90.38 234 PHE A N 1
ATOM 1806 C CA . PHE A 1 234 ? -25.340 -14.341 8.824 1.00 90.38 234 PHE A CA 1
ATOM 1807 C C . PHE A 1 234 ? -24.898 -13.529 10.064 1.00 90.38 234 PHE A C 1
ATOM 1809 O O . PHE A 1 234 ? -23.717 -13.189 10.186 1.00 90.38 234 PHE A O 1
ATOM 1816 N N . PRO A 1 235 ? -25.815 -13.205 11.002 1.00 84.56 235 PRO A N 1
ATOM 1817 C CA . PRO A 1 235 ? -25.492 -12.372 12.161 1.00 84.56 235 PRO A CA 1
ATOM 1818 C C . PRO A 1 235 ? -24.362 -12.973 13.002 1.00 84.56 235 PRO A C 1
ATOM 1820 O O . PRO A 1 235 ? -24.404 -14.147 13.374 1.00 84.56 235 PRO A O 1
ATOM 1823 N N . GLY A 1 236 ? -23.342 -12.173 13.316 1.00 81.12 236 GLY A N 1
ATOM 1824 C CA . GLY A 1 236 ? -22.192 -12.613 14.114 1.00 81.12 236 GLY A CA 1
ATOM 1825 C C . GLY A 1 236 ? -21.186 -13.533 13.400 1.00 81.12 236 GLY A C 1
ATOM 1826 O O . GLY A 1 236 ? -20.120 -13.802 13.964 1.00 81.12 236 GLY A O 1
ATOM 1827 N N . GLN A 1 237 ? -21.449 -13.971 12.164 1.00 87.12 237 GLN A N 1
ATOM 1828 C CA . GLN A 1 237 ? -20.472 -14.687 11.342 1.00 87.12 237 GLN A CA 1
ATOM 1829 C C . GLN A 1 237 ? -19.668 -13.692 10.503 1.00 87.12 237 GLN A C 1
ATOM 1831 O O . GLN A 1 237 ? -20.206 -12.954 9.681 1.00 87.12 237 GLN A O 1
ATOM 1836 N N . LYS A 1 238 ? -18.340 -13.698 10.649 1.00 86.19 238 LYS A N 1
ATOM 1837 C CA . LYS A 1 238 ? -17.474 -12.871 9.800 1.00 86.19 238 LYS A CA 1
ATOM 1838 C C . LYS A 1 238 ? -17.389 -13.455 8.392 1.00 86.19 238 LYS A C 1
ATOM 1840 O O . LYS A 1 238 ? -17.095 -14.637 8.241 1.00 86.19 238 LYS A O 1
ATOM 1845 N N . LEU A 1 239 ? -17.568 -12.598 7.388 1.00 88.44 239 LEU A N 1
ATOM 1846 C CA . LEU A 1 239 ? -17.347 -12.928 5.981 1.00 88.44 239 LEU A CA 1
ATOM 1847 C C . LEU A 1 239 ? -15.926 -13.462 5.770 1.00 88.44 239 LEU A C 1
ATOM 1849 O O . LEU A 1 239 ? -14.953 -12.732 6.001 1.00 88.44 239 LEU A O 1
ATOM 1853 N N . ASN A 1 240 ? -15.797 -14.704 5.295 1.00 86.38 240 ASN A N 1
ATOM 1854 C CA . ASN A 1 240 ? -14.505 -15.235 4.894 1.00 86.38 240 ASN A CA 1
ATOM 1855 C C . ASN A 1 240 ? -14.202 -14.785 3.465 1.00 86.38 240 ASN A C 1
ATOM 1857 O O . ASN A 1 240 ? -14.684 -15.349 2.486 1.00 86.38 240 ASN A O 1
ATOM 1861 N N . ARG A 1 241 ? -13.347 -13.771 3.347 1.00 84.62 241 ARG A N 1
ATOM 1862 C CA . ARG A 1 241 ? -12.984 -13.173 2.058 1.00 84.62 241 ARG A CA 1
ATOM 1863 C C . ARG A 1 241 ? -12.278 -14.154 1.121 1.00 84.62 241 ARG A C 1
ATOM 1865 O O . ARG A 1 241 ? -12.290 -13.938 -0.086 1.00 84.62 241 ARG A O 1
ATOM 1872 N N . ASP A 1 242 ? -11.672 -15.214 1.647 1.00 79.25 242 ASP A N 1
ATOM 1873 C CA . ASP A 1 242 ? -10.956 -16.219 0.858 1.00 79.25 242 ASP A CA 1
ATOM 1874 C C . ASP A 1 242 ? -11.812 -17.445 0.517 1.00 79.25 242 ASP A C 1
ATOM 1876 O O . ASP A 1 242 ? -11.396 -18.260 -0.303 1.00 79.25 242 ASP A O 1
ATOM 1880 N N . SER A 1 243 ? -13.026 -17.551 1.071 1.00 85.44 243 SER A N 1
ATOM 1881 C CA . SER A 1 243 ? -13.989 -18.606 0.737 1.00 85.44 243 SER A CA 1
ATOM 1882 C C . SER A 1 243 ? -14.623 -18.333 -0.632 1.00 85.44 243 SER A C 1
ATOM 1884 O O . SER A 1 243 ? -15.323 -17.329 -0.790 1.00 85.44 243 SER A O 1
ATOM 1886 N N . PRO A 1 244 ? -14.453 -19.220 -1.634 1.00 85.44 244 PRO A N 1
ATOM 1887 C CA . PRO A 1 244 ? -15.123 -19.060 -2.922 1.00 85.44 244 PRO A CA 1
ATOM 1888 C C . PRO A 1 244 ? -16.649 -19.041 -2.790 1.00 85.44 244 PRO A C 1
ATOM 1890 O O . PRO A 1 244 ? -17.310 -18.321 -3.531 1.00 85.44 244 PRO A O 1
ATOM 1893 N N . ALA A 1 245 ? -17.205 -19.793 -1.833 1.00 89.56 245 ALA A N 1
ATOM 1894 C CA . ALA A 1 245 ? -18.645 -19.851 -1.594 1.00 89.56 245 ALA A CA 1
ATOM 1895 C C . ALA A 1 245 ? -19.187 -18.518 -1.056 1.00 89.56 245 ALA A C 1
ATOM 1897 O O . ALA A 1 245 ? -20.169 -17.995 -1.580 1.00 89.56 245 ALA A O 1
ATOM 1898 N N . ASP A 1 246 ? -18.509 -17.930 -0.069 1.00 92.44 246 ASP A N 1
ATOM 1899 C CA . ASP A 1 246 ? -18.887 -16.638 0.509 1.00 92.44 246 ASP A CA 1
ATOM 1900 C C . ASP A 1 246 ? -18.791 -15.530 -0.550 1.00 92.44 246 ASP A C 1
ATOM 1902 O O . ASP A 1 246 ? -19.696 -14.710 -0.702 1.00 92.44 246 ASP A O 1
ATOM 1906 N N . MET A 1 247 ? -17.712 -15.537 -1.338 1.00 92.06 247 MET A N 1
ATOM 1907 C CA . MET A 1 247 ? -17.500 -14.571 -2.417 1.00 92.06 247 MET A CA 1
ATOM 1908 C C . MET A 1 247 ? -18.534 -14.702 -3.537 1.00 92.06 247 MET A C 1
ATOM 1910 O O . MET A 1 247 ? -18.994 -13.688 -4.068 1.00 92.06 247 MET A O 1
ATOM 1914 N N . GLN A 1 248 ? -18.924 -15.932 -3.875 1.00 93.62 248 GLN A N 1
ATOM 1915 C CA . GLN A 1 248 ? -19.982 -16.202 -4.844 1.00 93.62 248 GLN A CA 1
ATOM 1916 C C . GLN A 1 248 ? -21.333 -15.683 -4.345 1.00 93.62 248 GLN A C 1
ATOM 1918 O O . GLN A 1 248 ? -22.042 -15.016 -5.098 1.00 93.62 248 GLN A O 1
ATOM 1923 N N . TRP A 1 249 ? -21.646 -15.893 -3.064 1.00 95.88 249 TRP A N 1
ATOM 1924 C CA . TRP A 1 249 ? -22.858 -15.355 -2.453 1.00 95.88 249 TRP A CA 1
ATOM 1925 C C . TRP A 1 249 ? -22.893 -13.824 -2.524 1.00 95.88 249 TRP A C 1
ATOM 1927 O O . TRP A 1 249 ? -23.874 -13.249 -2.995 1.00 95.88 249 TRP A O 1
ATOM 1937 N N . VAL A 1 250 ? -21.802 -13.150 -2.137 1.00 96.31 250 VAL A N 1
ATOM 1938 C CA . VAL A 1 250 ? -21.718 -11.680 -2.208 1.00 96.31 250 VAL A CA 1
ATOM 1939 C C . VAL A 1 250 ? -21.905 -11.191 -3.648 1.00 96.31 250 VAL A C 1
ATOM 1941 O O . VAL A 1 250 ? -22.594 -10.196 -3.873 1.00 96.31 250 VAL A O 1
ATOM 1944 N N . PHE A 1 251 ? -21.324 -11.881 -4.633 1.00 97.00 251 PHE A N 1
ATOM 1945 C CA . PHE A 1 251 ? -21.480 -11.538 -6.048 1.00 97.00 251 PHE A CA 1
ATOM 1946 C C . PHE A 1 251 ? -22.934 -11.650 -6.521 1.00 97.00 251 PHE A C 1
ATOM 1948 O O . PHE A 1 251 ? -23.429 -10.728 -7.173 1.00 97.00 251 PHE A O 1
ATOM 1955 N N . GLU A 1 252 ? -23.627 -12.733 -6.173 1.00 96.62 252 GLU A N 1
ATOM 1956 C CA . GLU A 1 252 ? -25.031 -12.946 -6.539 1.00 96.62 252 GLU A CA 1
ATOM 1957 C C . GLU A 1 252 ? -25.938 -11.876 -5.922 1.00 96.62 252 GLU A C 1
ATOM 1959 O O . GLU A 1 252 ? -26.686 -11.215 -6.641 1.00 96.62 252 GLU A O 1
ATOM 1964 N N . GLN A 1 253 ? -25.782 -11.598 -4.624 1.00 97.19 253 GLN A N 1
ATOM 1965 C CA . GLN A 1 253 ? -26.570 -10.560 -3.950 1.00 97.19 253 GLN A CA 1
ATOM 1966 C C . GLN A 1 253 ? -26.292 -9.156 -4.503 1.00 97.19 253 GLN A C 1
ATOM 1968 O O . GLN A 1 253 ? -27.206 -8.345 -4.681 1.00 97.19 253 GLN A O 1
ATOM 1973 N N . ALA A 1 254 ? -25.029 -8.853 -4.815 1.00 96.88 254 ALA A N 1
ATOM 1974 C CA . ALA A 1 254 ? -24.661 -7.587 -5.436 1.00 96.88 254 ALA A CA 1
ATOM 1975 C C . ALA A 1 254 ? -25.281 -7.440 -6.834 1.00 96.88 254 ALA A C 1
ATOM 1977 O O . ALA A 1 254 ? -25.707 -6.343 -7.198 1.00 96.88 254 ALA A O 1
ATOM 1978 N N . LYS A 1 255 ? -25.356 -8.531 -7.607 1.00 97.19 255 LYS A N 1
ATOM 1979 C CA . LYS A 1 255 ? -25.962 -8.557 -8.943 1.00 97.19 255 LYS A CA 1
ATOM 1980 C C . LYS A 1 255 ? -27.471 -8.316 -8.879 1.00 97.19 255 LYS A C 1
ATOM 1982 O O . LYS A 1 255 ? -27.974 -7.504 -9.654 1.00 97.19 255 LYS A O 1
ATOM 1987 N N . ASP A 1 256 ? -28.167 -8.945 -7.938 1.00 96.31 256 ASP A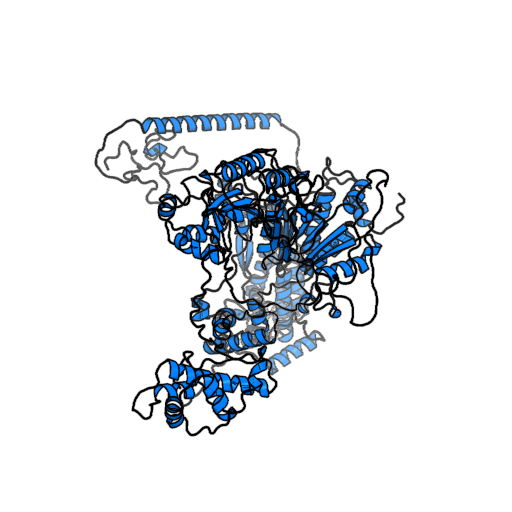 N 1
ATOM 1988 C CA . ASP A 1 256 ? -29.612 -8.763 -7.748 1.00 96.31 256 ASP A CA 1
ATOM 1989 C C . ASP A 1 256 ? -29.949 -7.328 -7.326 1.00 96.31 256 ASP A C 1
ATOM 1991 O O . ASP A 1 256 ? -30.862 -6.685 -7.864 1.00 96.31 256 ASP A O 1
ATOM 1995 N N . ARG A 1 257 ? -29.149 -6.763 -6.416 1.00 95.69 257 ARG A N 1
ATOM 1996 C CA . ARG A 1 257 ? -29.290 -5.359 -6.029 1.00 95.69 257 ARG A CA 1
ATOM 1997 C C . ARG A 1 257 ? -29.003 -4.417 -7.191 1.00 95.69 257 ARG A C 1
ATOM 1999 O O . ARG A 1 257 ? -29.757 -3.475 -7.412 1.00 95.69 257 ARG A O 1
ATOM 2006 N N . ALA A 1 258 ? -27.954 -4.677 -7.961 1.00 96.81 258 ALA A N 1
ATOM 2007 C CA . ALA A 1 258 ? -27.631 -3.868 -9.124 1.00 96.81 258 ALA A CA 1
ATOM 2008 C C . ALA A 1 258 ? -28.751 -3.908 -10.177 1.00 96.81 258 ALA A C 1
ATOM 2010 O O . ALA A 1 258 ? -29.118 -2.861 -10.704 1.00 96.81 258 ALA A O 1
ATOM 2011 N N . ALA A 1 259 ? -29.373 -5.070 -10.406 1.00 95.44 259 ALA A N 1
ATOM 2012 C CA . ALA A 1 259 ? -30.537 -5.199 -11.283 1.00 95.44 259 ALA A CA 1
ATOM 2013 C C . ALA A 1 259 ? -31.737 -4.372 -10.788 1.00 95.44 259 ALA A C 1
ATOM 2015 O O . ALA A 1 259 ? -32.380 -3.693 -11.585 1.00 95.44 259 ALA A O 1
ATOM 2016 N N . THR A 1 260 ? -31.984 -4.360 -9.474 1.00 94.44 260 THR A N 1
ATOM 2017 C CA . THR A 1 260 ? -33.076 -3.587 -8.850 1.00 94.44 260 THR A CA 1
ATOM 2018 C C . THR A 1 260 ? -32.944 -2.082 -9.105 1.00 94.44 260 THR A C 1
ATOM 2020 O O . THR A 1 260 ? -33.935 -1.405 -9.364 1.00 94.44 260 THR A O 1
ATOM 2023 N N . PHE A 1 261 ? -31.718 -1.554 -9.073 1.00 93.75 261 PHE A N 1
ATOM 2024 C CA . PHE A 1 261 ? -31.435 -0.131 -9.292 1.00 93.75 261 PHE A CA 1
ATOM 2025 C C . PHE A 1 261 ? -31.008 0.202 -10.733 1.00 93.75 261 PHE A C 1
ATOM 2027 O O . PHE A 1 261 ? -30.649 1.344 -11.016 1.00 93.75 261 PHE A O 1
ATOM 2034 N N . GLY A 1 262 ? -31.029 -0.772 -11.652 1.00 92.88 262 GLY A N 1
ATOM 2035 C CA . GLY A 1 262 ? -30.610 -0.581 -13.044 1.00 92.88 262 GLY A CA 1
ATOM 2036 C C . GLY A 1 262 ? -29.123 -0.235 -13.214 1.00 92.88 262 GLY A C 1
ATOM 2037 O O . GLY A 1 262 ? -28.763 0.486 -14.142 1.00 92.88 262 GLY A O 1
ATOM 2038 N N . ILE A 1 263 ? -28.255 -0.717 -12.319 1.00 95.69 263 ILE A N 1
ATOM 2039 C CA . ILE A 1 263 ? -26.814 -0.429 -12.301 1.00 95.69 263 ILE A CA 1
ATOM 2040 C C . ILE A 1 263 ? -26.061 -1.541 -13.055 1.00 95.69 263 ILE A C 1
ATOM 2042 O O . ILE A 1 263 ? -26.046 -2.685 -12.601 1.00 95.69 263 ILE A O 1
ATOM 2046 N N . PRO A 1 264 ? -25.407 -1.255 -14.194 1.00 92.12 264 PRO A N 1
ATOM 2047 C CA . PRO A 1 264 ? -24.588 -2.244 -14.888 1.00 92.12 264 PRO A CA 1
ATOM 2048 C C . PRO A 1 264 ? -23.201 -2.393 -14.238 1.00 92.12 264 PRO A C 1
ATOM 2050 O O . PRO A 1 264 ? -22.738 -1.526 -13.499 1.00 92.12 264 PRO A O 1
ATOM 2053 N N . GLY A 1 265 ? -22.489 -3.475 -14.570 1.00 90.62 265 GLY A N 1
ATOM 2054 C CA . GLY A 1 265 ? -21.052 -3.602 -14.283 1.00 90.62 265 GLY A CA 1
ATOM 2055 C C . GLY A 1 265 ? -20.667 -4.413 -13.042 1.00 90.62 265 GLY A C 1
ATOM 2056 O O . GLY A 1 265 ? -19.475 -4.531 -12.763 1.00 90.62 265 GLY A O 1
ATOM 2057 N N . VAL A 1 266 ? -21.618 -5.027 -12.326 1.00 94.94 266 VAL A N 1
ATOM 2058 C CA . VAL A 1 266 ? -21.281 -6.013 -11.283 1.00 94.94 266 VAL A CA 1
ATOM 2059 C C . VAL A 1 266 ? -20.729 -7.280 -11.938 1.00 94.94 266 VAL A C 1
ATOM 2061 O O . VAL A 1 266 ? -21.421 -7.973 -12.681 1.00 94.94 266 VAL A O 1
ATOM 2064 N N . THR A 1 267 ? -19.466 -7.583 -11.654 1.00 94.69 267 THR A N 1
ATOM 2065 C CA . THR A 1 267 ? -18.764 -8.790 -12.110 1.00 94.69 267 THR A CA 1
ATOM 2066 C C . THR A 1 267 ? -18.101 -9.466 -10.917 1.00 94.69 267 THR A C 1
ATOM 2068 O O . THR A 1 267 ? -17.773 -8.797 -9.940 1.00 94.69 267 THR A O 1
ATOM 2071 N N . TYR A 1 268 ? -17.840 -10.772 -11.004 1.00 90.75 268 TYR A N 1
ATOM 2072 C CA . TYR A 1 268 ? -17.167 -11.500 -9.924 1.00 90.75 268 TYR A CA 1
ATOM 2073 C C . TYR A 1 268 ? -15.784 -10.907 -9.599 1.00 90.75 268 TYR A C 1
ATOM 2075 O O . TYR A 1 268 ? -15.412 -10.768 -8.436 1.00 90.75 268 TYR A O 1
ATOM 2083 N N . GLN A 1 269 ? -15.045 -10.464 -10.623 1.00 86.88 269 GLN A N 1
ATOM 2084 C CA . GLN A 1 269 ? -13.745 -9.814 -10.448 1.00 86.88 269 GLN A CA 1
ATOM 2085 C C . GLN A 1 269 ? -13.858 -8.465 -9.724 1.00 86.88 269 GLN A C 1
ATOM 2087 O O . GLN A 1 269 ? -13.027 -8.168 -8.866 1.00 86.88 269 GLN A O 1
ATOM 2092 N N . LEU A 1 270 ? -14.892 -7.669 -10.023 1.00 91.25 270 LEU A N 1
ATOM 2093 C CA . LEU A 1 270 ? -15.177 -6.443 -9.277 1.00 91.25 270 LEU A CA 1
ATOM 2094 C C . LEU A 1 270 ? -15.554 -6.760 -7.828 1.00 91.25 270 LEU A C 1
ATOM 2096 O O . LEU A 1 270 ? -15.032 -6.119 -6.922 1.00 91.25 270 LEU A O 1
ATOM 2100 N N . THR A 1 271 ? -16.400 -7.769 -7.598 1.00 91.94 271 THR A N 1
ATOM 2101 C CA . THR A 1 271 ? -16.767 -8.214 -6.248 1.00 91.94 271 THR A CA 1
ATOM 2102 C C . THR A 1 271 ? -15.528 -8.595 -5.447 1.00 91.94 271 THR A C 1
ATOM 2104 O O . THR A 1 271 ? -15.328 -8.085 -4.349 1.00 91.94 271 THR A O 1
ATOM 2107 N N . MET A 1 272 ? -14.635 -9.407 -6.015 1.00 85.75 272 MET A N 1
ATOM 2108 C CA . MET A 1 272 ? -13.350 -9.714 -5.388 1.00 85.75 272 MET A CA 1
ATOM 2109 C C . MET A 1 272 ? -12.520 -8.458 -5.119 1.00 85.75 272 MET A C 1
ATOM 2111 O O . MET A 1 272 ? -11.983 -8.311 -4.023 1.00 85.75 272 MET A O 1
ATOM 2115 N N . GLY A 1 273 ? -12.442 -7.549 -6.094 1.00 86.12 273 GLY A N 1
ATOM 2116 C CA . GLY A 1 273 ? -11.726 -6.281 -5.984 1.00 86.12 273 GLY A CA 1
ATOM 2117 C C . GLY A 1 273 ? -12.201 -5.424 -4.813 1.00 86.12 273 GLY A C 1
ATOM 2118 O O . GLY A 1 273 ? -11.376 -4.958 -4.032 1.00 86.12 273 GLY A O 1
ATOM 2119 N N . VAL A 1 274 ? -13.515 -5.270 -4.655 1.00 88.38 274 VAL A N 1
ATOM 2120 C CA . VAL A 1 274 ? -14.135 -4.465 -3.595 1.00 88.38 274 VAL A CA 1
ATOM 2121 C C . VAL A 1 274 ? -14.003 -5.154 -2.234 1.00 88.38 274 VAL A C 1
ATOM 2123 O O . VAL A 1 274 ? -13.446 -4.567 -1.307 1.00 88.38 274 VAL A O 1
ATOM 2126 N N . VAL A 1 275 ? -14.410 -6.425 -2.125 1.00 88.44 275 VAL A N 1
ATOM 2127 C CA . VAL A 1 275 ? -14.436 -7.166 -0.849 1.00 88.44 275 VAL A CA 1
ATOM 2128 C C . VAL A 1 275 ? -13.035 -7.356 -0.269 1.00 88.44 275 VAL A C 1
ATOM 2130 O O . VAL A 1 275 ? -12.808 -7.136 0.924 1.00 88.44 275 VAL A O 1
ATOM 2133 N N . LYS A 1 276 ? -12.073 -7.767 -1.106 1.00 83.69 276 LYS A N 1
ATOM 2134 C CA . LYS A 1 276 ? -10.677 -7.953 -0.684 1.00 83.69 276 LYS A CA 1
ATOM 2135 C C . LYS A 1 276 ? -9.875 -6.650 -0.708 1.00 83.69 276 LYS A C 1
ATOM 2137 O O . LYS A 1 276 ? -8.725 -6.668 -0.285 1.00 83.69 276 LYS A O 1
ATOM 2142 N N . ARG A 1 277 ? -10.453 -5.539 -1.191 1.00 81.38 277 ARG A N 1
ATOM 2143 C CA . ARG A 1 277 ? -9.752 -4.267 -1.444 1.00 81.38 277 ARG A CA 1
ATOM 2144 C C . ARG A 1 277 ? -8.460 -4.494 -2.239 1.00 81.38 277 ARG A C 1
ATOM 2146 O O . ARG A 1 277 ? -7.389 -4.043 -1.843 1.00 81.38 277 ARG A O 1
ATOM 2153 N N . ILE A 1 278 ? -8.560 -5.260 -3.331 1.00 79.44 278 ILE A N 1
ATOM 2154 C CA . ILE A 1 278 ? -7.401 -5.704 -4.117 1.00 79.44 278 ILE A CA 1
ATOM 2155 C C . ILE A 1 278 ? -6.690 -4.487 -4.700 1.00 79.44 278 ILE A C 1
ATOM 2157 O O . ILE A 1 278 ? -7.212 -3.813 -5.586 1.00 79.44 278 ILE A O 1
ATOM 2161 N N . ILE A 1 279 ? -5.461 -4.263 -4.248 1.00 79.06 279 ILE A N 1
ATOM 2162 C CA . ILE A 1 279 ? -4.545 -3.305 -4.855 1.00 79.06 279 ILE A CA 1
ATOM 2163 C C . ILE A 1 279 ? -3.889 -4.002 -6.057 1.00 79.06 279 ILE A C 1
ATOM 2165 O O . ILE A 1 279 ? -3.264 -5.055 -5.876 1.00 79.06 279 ILE A O 1
ATOM 2169 N N . PRO A 1 280 ? -4.016 -3.471 -7.290 1.00 81.25 280 PRO A N 1
ATOM 2170 C CA . PRO A 1 280 ? -3.307 -4.019 -8.439 1.00 81.25 280 PRO A CA 1
ATOM 2171 C C . PRO A 1 280 ? -1.809 -4.086 -8.145 1.00 81.25 280 PRO A C 1
ATOM 2173 O O . PRO A 1 280 ? -1.231 -3.125 -7.647 1.00 81.25 280 PRO A O 1
ATOM 2176 N N . ALA A 1 281 ? -1.163 -5.204 -8.455 1.00 83.44 281 ALA A N 1
ATOM 2177 C CA . ALA A 1 281 ? 0.251 -5.389 -8.152 1.00 83.44 281 ALA A CA 1
ATOM 2178 C C . ALA A 1 281 ? 0.951 -6.138 -9.285 1.00 83.44 281 ALA A C 1
ATOM 2180 O O . ALA A 1 281 ? 0.479 -7.184 -9.739 1.00 83.44 281 ALA A O 1
ATOM 2181 N N . ILE A 1 282 ? 2.085 -5.595 -9.728 1.00 89.62 282 ILE A N 1
ATOM 2182 C CA . ILE A 1 282 ? 2.834 -6.065 -10.897 1.00 89.62 282 ILE A CA 1
ATOM 2183 C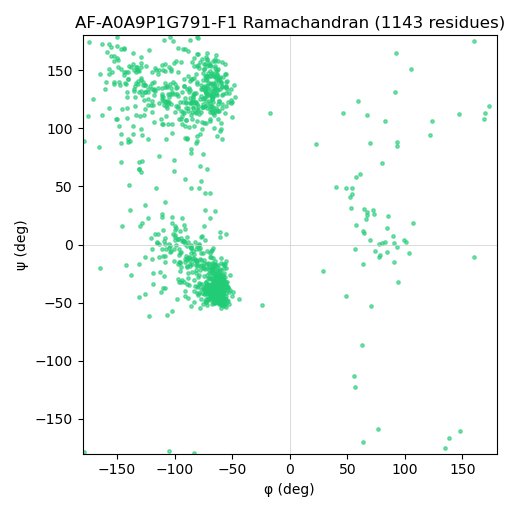 C . ILE A 1 282 ? 4.297 -6.268 -10.492 1.00 89.62 282 ILE A C 1
ATOM 2185 O O . ILE A 1 282 ? 4.852 -5.485 -9.720 1.00 89.62 282 ILE A O 1
ATOM 2189 N N . ALA A 1 283 ? 4.927 -7.324 -11.014 1.00 91.81 283 ALA A N 1
ATOM 2190 C CA . ALA A 1 283 ? 6.313 -7.667 -10.699 1.00 91.81 283 ALA A CA 1
ATOM 2191 C C . ALA A 1 283 ? 7.302 -6.534 -11.031 1.00 91.81 283 ALA A C 1
ATOM 2193 O O . ALA A 1 283 ? 8.184 -6.245 -10.233 1.00 91.81 283 ALA A O 1
ATOM 2194 N N . SER A 1 284 ? 7.121 -5.842 -12.160 1.00 94.31 284 SER A N 1
ATOM 2195 C CA . SER A 1 284 ? 8.028 -4.775 -12.610 1.00 94.31 284 SER A CA 1
ATOM 2196 C C . SER A 1 284 ? 8.139 -3.614 -11.619 1.00 94.31 284 SER A C 1
ATOM 2198 O O . SER A 1 284 ? 9.239 -3.148 -11.334 1.00 94.31 284 SER A O 1
ATOM 2200 N N . THR A 1 285 ? 7.016 -3.159 -11.059 1.00 94.94 285 THR A N 1
ATOM 2201 C CA . THR A 1 285 ? 7.006 -2.076 -10.068 1.00 94.94 285 THR A CA 1
ATOM 2202 C C . THR A 1 285 ? 7.605 -2.529 -8.738 1.00 94.94 285 THR A C 1
ATOM 2204 O O . THR A 1 285 ? 8.369 -1.774 -8.141 1.00 94.94 285 THR A O 1
ATOM 2207 N N . ASN A 1 286 ? 7.347 -3.772 -8.313 1.00 95.19 286 ASN A N 1
ATOM 2208 C CA . ASN A 1 286 ? 8.008 -4.349 -7.138 1.00 95.19 286 ASN A CA 1
ATOM 2209 C C . ASN A 1 286 ? 9.527 -4.426 -7.328 1.00 95.19 286 ASN A C 1
ATOM 2211 O O . ASN A 1 286 ? 10.258 -4.006 -6.441 1.00 95.19 286 ASN A O 1
ATOM 2215 N N . ALA A 1 287 ? 10.003 -4.888 -8.485 1.00 96.00 287 ALA A N 1
ATOM 2216 C CA . ALA A 1 287 ? 11.431 -4.977 -8.780 1.00 96.00 287 ALA A CA 1
ATOM 2217 C C . ALA A 1 287 ? 12.115 -3.601 -8.764 1.00 96.00 287 ALA A C 1
ATOM 2219 O O . ALA A 1 287 ? 13.181 -3.450 -8.176 1.00 96.00 287 ALA A O 1
ATOM 2220 N N . LEU A 1 288 ? 11.490 -2.578 -9.362 1.00 96.31 288 LEU A N 1
ATOM 2221 C CA . LEU A 1 288 ? 12.043 -1.219 -9.396 1.00 96.31 288 LEU A CA 1
ATOM 2222 C C . LEU A 1 288 ? 12.162 -0.621 -7.991 1.00 96.31 288 LEU A C 1
ATOM 2224 O O . LEU A 1 288 ? 13.205 -0.068 -7.644 1.00 96.31 288 LEU A O 1
ATOM 2228 N N . ILE A 1 289 ? 11.106 -0.738 -7.182 1.00 97.56 289 ILE A N 1
ATOM 2229 C CA . ILE A 1 289 ? 11.124 -0.207 -5.819 1.00 97.56 289 ILE A CA 1
ATOM 2230 C C . ILE A 1 289 ? 12.081 -1.010 -4.937 1.00 97.56 289 ILE A C 1
ATOM 2232 O O . ILE A 1 289 ? 12.892 -0.397 -4.257 1.00 97.56 289 ILE A O 1
ATOM 2236 N N . ALA A 1 290 ? 12.067 -2.345 -4.984 1.00 98.00 290 ALA A N 1
ATOM 2237 C CA . ALA A 1 290 ? 12.986 -3.175 -4.202 1.00 98.00 290 ALA A CA 1
ATOM 2238 C C . ALA A 1 290 ? 14.455 -2.858 -4.504 1.00 98.00 290 ALA A C 1
ATOM 2240 O O . ALA A 1 290 ? 15.241 -2.683 -3.571 1.00 98.00 290 ALA A O 1
ATOM 2241 N N . ALA A 1 291 ? 14.795 -2.669 -5.783 1.00 97.44 291 ALA A N 1
ATOM 2242 C CA . ALA A 1 291 ? 16.129 -2.249 -6.185 1.00 97.44 291 ALA A CA 1
ATOM 2243 C C . ALA A 1 291 ? 16.512 -0.900 -5.555 1.00 97.44 291 ALA A C 1
ATOM 2245 O O . ALA A 1 291 ? 17.618 -0.762 -5.035 1.00 97.44 291 ALA A O 1
ATOM 2246 N N . ALA A 1 292 ? 15.600 0.081 -5.541 1.00 97.69 292 ALA A N 1
ATOM 2247 C CA . ALA A 1 292 ? 15.840 1.360 -4.874 1.00 97.69 292 ALA A CA 1
ATOM 2248 C C . ALA A 1 292 ? 16.077 1.182 -3.362 1.00 97.69 292 ALA A C 1
ATOM 2250 O O . ALA A 1 292 ? 17.033 1.740 -2.832 1.00 97.69 292 ALA A O 1
ATOM 2251 N N . LEU A 1 293 ? 15.273 0.361 -2.674 1.00 98.19 293 LEU A N 1
ATOM 2252 C CA . LEU A 1 293 ? 15.431 0.107 -1.234 1.00 98.19 293 LEU A CA 1
ATOM 2253 C C . LEU A 1 293 ? 16.781 -0.551 -0.909 1.00 98.19 293 LEU A C 1
ATOM 2255 O O . LEU A 1 293 ? 17.464 -0.132 0.023 1.00 98.19 293 LEU A O 1
ATOM 2259 N N . VAL A 1 294 ? 17.183 -1.569 -1.675 1.00 97.94 294 VAL A N 1
ATOM 2260 C CA . VAL A 1 294 ? 18.430 -2.308 -1.422 1.00 97.94 294 VAL A CA 1
ATOM 2261 C C . VAL A 1 294 ? 19.668 -1.486 -1.775 1.00 97.94 294 VAL A C 1
ATOM 2263 O O . VAL A 1 294 ? 20.682 -1.586 -1.085 1.00 97.94 294 VAL A O 1
ATOM 2266 N N . VAL A 1 295 ? 19.591 -0.619 -2.788 1.00 96.56 295 VAL A N 1
ATOM 2267 C CA . VAL A 1 295 ? 20.657 0.357 -3.060 1.00 96.56 295 VAL A CA 1
ATOM 2268 C C . VAL A 1 295 ? 20.847 1.300 -1.871 1.00 96.56 295 VAL A C 1
ATOM 2270 O O . VAL A 1 295 ? 21.986 1.560 -1.486 1.00 96.56 295 VAL A O 1
ATOM 2273 N N . GLU A 1 296 ? 19.764 1.777 -1.255 1.00 97.56 296 GLU A N 1
ATOM 2274 C CA . GLU A 1 296 ? 19.867 2.600 -0.045 1.00 97.56 296 GLU A CA 1
ATOM 2275 C C . GLU A 1 296 ? 20.394 1.808 1.155 1.00 97.56 296 GLU A C 1
ATOM 2277 O O . GLU A 1 296 ? 21.223 2.326 1.899 1.00 97.56 296 GLU A O 1
ATOM 2282 N N . ALA A 1 297 ? 20.031 0.530 1.295 1.00 97.12 297 ALA A N 1
ATOM 2283 C CA . ALA A 1 297 ? 20.607 -0.341 2.320 1.00 97.12 297 ALA A CA 1
ATOM 2284 C C . ALA A 1 297 ? 22.127 -0.478 2.163 1.00 97.12 297 ALA A C 1
ATOM 2286 O O . ALA A 1 297 ? 22.867 -0.340 3.136 1.00 97.12 297 ALA A O 1
ATOM 2287 N N . LEU A 1 298 ? 22.605 -0.697 0.932 1.00 95.25 298 LEU A N 1
ATOM 2288 C CA . LEU A 1 298 ? 24.033 -0.792 0.633 1.00 95.25 298 LEU A CA 1
ATOM 2289 C C . LEU A 1 298 ? 24.762 0.516 0.967 1.00 95.25 298 LEU A C 1
ATOM 2291 O O . LEU A 1 298 ? 25.825 0.482 1.583 1.00 95.25 298 LEU A O 1
ATOM 2295 N N . LYS A 1 299 ? 24.191 1.667 0.595 1.00 94.50 299 LYS A N 1
ATOM 2296 C CA . LYS A 1 299 ? 24.773 2.984 0.893 1.00 94.50 299 LYS A CA 1
ATOM 2297 C C . LYS A 1 299 ? 24.812 3.274 2.389 1.00 94.50 299 LYS A C 1
ATOM 2299 O O . LYS A 1 299 ? 25.831 3.750 2.864 1.00 94.50 299 LYS A O 1
ATOM 2304 N N . ILE A 1 300 ? 23.751 2.960 3.132 1.00 94.06 300 ILE A N 1
ATOM 2305 C CA . ILE A 1 300 ? 23.704 3.151 4.591 1.00 94.06 300 ILE A CA 1
ATOM 2306 C C . ILE A 1 300 ? 24.727 2.249 5.288 1.00 94.06 300 ILE A C 1
ATOM 2308 O O . ILE A 1 300 ? 25.413 2.692 6.202 1.00 94.06 300 ILE A O 1
ATOM 2312 N N . ALA A 1 301 ? 24.869 1.000 4.841 1.00 92.75 301 ALA A N 1
ATOM 2313 C CA . ALA A 1 301 ? 25.803 0.053 5.443 1.00 92.75 301 ALA A CA 1
ATOM 2314 C C . ALA A 1 301 ? 27.276 0.359 5.148 1.00 92.75 301 ALA A C 1
ATOM 2316 O O . ALA A 1 301 ? 28.146 -0.055 5.909 1.00 92.75 301 ALA A O 1
ATOM 2317 N N . THR A 1 302 ? 27.572 1.029 4.033 1.00 92.56 302 THR A N 1
ATOM 2318 C CA . THR A 1 302 ? 28.952 1.147 3.537 1.00 92.56 302 THR A CA 1
ATOM 2319 C C . THR A 1 302 ? 29.419 2.569 3.291 1.00 92.56 302 THR A C 1
ATOM 2321 O O . THR A 1 302 ? 30.596 2.751 3.028 1.00 92.56 302 THR A O 1
ATOM 2324 N N . TYR A 1 303 ? 28.541 3.571 3.323 1.00 92.31 303 TYR A N 1
ATOM 2325 C CA . TYR A 1 303 ? 28.839 4.968 2.979 1.00 92.31 303 TYR A CA 1
ATOM 2326 C C . TYR A 1 303 ? 29.400 5.179 1.558 1.00 92.31 303 TYR A C 1
ATOM 2328 O O . TYR A 1 303 ? 29.907 6.251 1.229 1.00 92.31 303 TYR A O 1
ATOM 2336 N N . CYS A 1 304 ? 29.257 4.195 0.659 1.00 91.38 304 CYS A N 1
ATOM 2337 C CA . CYS A 1 304 ? 29.847 4.228 -0.685 1.00 91.38 304 CYS A CA 1
ATOM 2338 C C . CYS A 1 304 ? 29.250 5.294 -1.633 1.00 91.38 304 CYS A C 1
ATOM 2340 O O . CYS A 1 304 ? 29.695 5.439 -2.776 1.00 91.38 304 CYS A O 1
ATOM 2342 N N . GLY A 1 305 ? 28.216 6.017 -1.197 1.00 91.25 305 GLY A N 1
ATOM 2343 C CA . GLY A 1 305 ? 27.558 7.090 -1.935 1.00 91.25 305 GLY A CA 1
ATOM 2344 C C . GLY A 1 305 ? 26.503 7.807 -1.087 1.00 91.25 305 GLY A C 1
ATOM 2345 O O . GLY A 1 305 ? 26.194 7.354 0.017 1.00 91.25 305 GLY A O 1
ATOM 2346 N N . PRO A 1 306 ? 25.907 8.898 -1.600 1.00 90.00 306 PRO A N 1
ATOM 2347 C CA . PRO A 1 306 ? 24.939 9.678 -0.849 1.00 90.00 306 PRO A CA 1
ATOM 2348 C C . PRO A 1 306 ? 23.629 8.903 -0.691 1.00 90.00 306 PRO A C 1
ATOM 2350 O O . PRO A 1 306 ? 23.084 8.352 -1.661 1.00 90.00 306 PRO A O 1
ATOM 2353 N N . VAL A 1 307 ? 23.126 8.895 0.540 1.00 91.38 307 VAL A N 1
ATOM 2354 C CA . VAL A 1 307 ? 21.845 8.287 0.905 1.00 91.38 307 VAL A CA 1
ATOM 2355 C C . VAL A 1 307 ? 20.697 9.151 0.381 1.00 91.38 307 VAL A C 1
ATOM 2357 O O . VAL A 1 307 ? 20.776 10.382 0.353 1.00 91.38 307 VAL A O 1
ATOM 2360 N N . LEU A 1 308 ? 19.617 8.502 -0.049 1.00 93.12 308 LEU A N 1
ATOM 2361 C CA . LEU A 1 308 ? 18.368 9.140 -0.434 1.00 93.12 308 LEU A CA 1
ATOM 2362 C C . LEU A 1 308 ? 17.906 10.091 0.673 1.00 93.12 308 LEU A C 1
ATOM 2364 O O . LEU A 1 308 ? 17.687 9.680 1.813 1.00 93.12 308 LEU A O 1
ATOM 2368 N N . ASN A 1 309 ? 17.693 11.360 0.318 1.00 88.69 309 ASN A N 1
ATOM 2369 C CA . ASN A 1 309 ? 17.183 12.357 1.251 1.00 88.69 309 ASN A CA 1
ATOM 2370 C C . ASN A 1 309 ? 15.676 12.153 1.483 1.00 88.69 309 ASN A C 1
ATOM 2372 O O . ASN A 1 309 ? 14.825 12.838 0.917 1.00 88.69 309 ASN A O 1
ATOM 2376 N N . ASN A 1 310 ? 15.381 11.161 2.318 1.00 91.31 310 ASN A N 1
ATOM 2377 C CA . ASN A 1 310 ? 14.086 10.749 2.831 1.00 91.31 310 ASN A CA 1
ATOM 2378 C C . ASN A 1 310 ? 13.112 10.084 1.848 1.00 91.31 310 ASN A C 1
ATOM 2380 O O . ASN A 1 310 ? 12.646 9.004 2.189 1.00 91.31 310 ASN A O 1
ATOM 2384 N N . TYR A 1 311 ? 12.773 10.647 0.680 1.00 95.69 311 TYR A N 1
ATOM 2385 C CA . TYR A 1 311 ? 11.676 10.097 -0.137 1.00 95.69 311 TYR A CA 1
ATOM 2386 C C . TYR A 1 311 ? 11.905 10.131 -1.650 1.00 95.69 311 TYR A C 1
ATOM 2388 O O . TYR A 1 311 ? 12.331 11.136 -2.217 1.00 95.69 311 TYR A O 1
ATOM 2396 N N . MET A 1 312 ? 11.525 9.037 -2.307 1.00 96.12 312 MET A N 1
ATOM 2397 C CA . MET A 1 312 ? 11.477 8.863 -3.754 1.00 96.12 312 MET A CA 1
ATOM 2398 C C . MET A 1 312 ? 10.101 8.320 -4.146 1.00 96.12 312 MET A C 1
ATOM 2400 O O . MET A 1 312 ? 9.629 7.339 -3.576 1.00 96.12 312 MET A O 1
ATOM 2404 N N . MET A 1 313 ? 9.477 8.919 -5.157 1.00 94.56 313 MET A N 1
ATOM 2405 C CA . MET A 1 313 ? 8.278 8.384 -5.807 1.00 94.56 313 MET A CA 1
ATOM 2406 C C . MET A 1 313 ? 8.586 7.904 -7.226 1.00 94.56 313 MET A C 1
ATOM 2408 O O . MET A 1 313 ? 9.441 8.472 -7.904 1.00 94.56 313 MET A O 1
ATOM 2412 N N . TYR A 1 314 ? 7.838 6.904 -7.683 1.00 95.19 314 TYR A N 1
ATOM 2413 C CA . TYR A 1 314 ? 7.845 6.359 -9.035 1.00 95.19 314 TYR A CA 1
ATOM 2414 C C . TYR A 1 314 ? 6.429 6.368 -9.624 1.00 95.19 314 TYR A C 1
ATOM 2416 O O . TYR A 1 314 ? 5.459 5.995 -8.957 1.00 95.19 314 TYR A O 1
ATOM 2424 N N . MET A 1 315 ? 6.316 6.759 -10.895 1.00 93.62 315 MET A N 1
ATOM 2425 C CA . MET A 1 315 ? 5.084 6.697 -11.678 1.00 93.62 315 MET A CA 1
ATOM 2426 C C . MET A 1 315 ? 5.366 6.107 -13.062 1.00 93.62 315 MET A C 1
ATOM 2428 O O . MET A 1 315 ? 6.129 6.664 -13.847 1.00 93.62 315 MET A O 1
ATOM 2432 N N . GLY A 1 316 ? 4.711 4.983 -13.345 1.00 89.12 316 GLY A N 1
ATOM 2433 C CA . GLY A 1 316 ? 4.883 4.157 -14.538 1.00 89.12 316 GLY A CA 1
ATOM 2434 C C . GLY A 1 316 ? 3.767 4.266 -15.583 1.00 89.12 316 GLY A C 1
ATOM 2435 O O . GLY A 1 316 ? 3.829 3.608 -16.614 1.00 89.12 316 GLY A O 1
ATOM 2436 N N . GLN A 1 317 ? 2.706 5.043 -15.324 1.00 84.31 317 GLN A N 1
ATOM 2437 C CA . GLN A 1 317 ? 1.486 5.030 -16.155 1.00 84.31 317 GLN A CA 1
ATOM 2438 C C . GLN A 1 317 ? 1.674 5.625 -17.561 1.00 84.31 317 GLN A C 1
ATOM 2440 O O . GLN A 1 317 ? 0.966 5.230 -18.480 1.00 84.31 317 GLN A O 1
ATOM 2445 N N . GLN A 1 318 ? 2.583 6.590 -17.728 1.00 81.88 318 GLN A N 1
ATOM 2446 C CA . GLN A 1 318 ? 2.791 7.332 -18.986 1.00 81.88 318 GLN A CA 1
ATOM 2447 C C . GLN A 1 318 ? 4.266 7.346 -19.431 1.00 81.88 318 GLN A C 1
ATOM 2449 O O . GLN A 1 318 ? 4.678 8.197 -20.217 1.00 81.88 318 GLN A O 1
ATOM 2454 N N . GLY A 1 319 ? 5.071 6.424 -18.899 1.00 87.19 319 GLY A N 1
ATOM 2455 C CA . GLY A 1 319 ? 6.526 6.386 -19.049 1.00 87.19 319 GLY A CA 1
ATOM 2456 C C . GLY A 1 319 ? 7.202 6.030 -17.727 1.00 87.19 319 GLY A C 1
ATOM 2457 O O . GLY A 1 319 ? 6.536 5.600 -16.793 1.00 87.19 319 GLY A O 1
ATOM 2458 N N . VAL A 1 320 ? 8.519 6.219 -17.636 1.00 90.50 320 VAL A N 1
ATOM 2459 C CA . VAL A 1 320 ? 9.286 6.017 -16.398 1.00 90.50 320 VAL A CA 1
ATOM 2460 C C . VAL A 1 320 ? 9.577 7.384 -15.792 1.00 90.50 320 VAL A C 1
ATOM 2462 O O . VAL A 1 320 ? 10.433 8.111 -16.289 1.00 90.50 320 VAL A O 1
ATOM 2465 N N . TYR A 1 321 ? 8.853 7.744 -14.735 1.00 94.06 321 TYR A N 1
ATOM 2466 C CA . TYR A 1 321 ? 9.070 8.987 -14.001 1.00 94.06 321 TYR A CA 1
ATOM 2467 C C . TYR A 1 321 ? 9.419 8.696 -12.547 1.00 94.06 321 TYR A C 1
ATOM 2469 O O . TYR A 1 321 ? 8.741 7.907 -11.887 1.00 94.06 321 TYR A O 1
ATOM 2477 N N . THR A 1 322 ? 10.454 9.364 -12.041 1.00 94.25 322 THR A N 1
ATOM 2478 C CA . THR A 1 322 ? 10.829 9.334 -10.627 1.00 94.25 322 THR A CA 1
ATOM 2479 C C . THR A 1 322 ? 11.056 10.746 -10.115 1.00 94.25 322 THR A C 1
ATOM 2481 O O . THR A 1 322 ? 11.655 11.563 -10.814 1.00 94.25 322 THR A O 1
ATOM 2484 N N . HIS A 1 323 ? 10.627 11.024 -8.889 1.00 93.81 323 HIS A N 1
ATOM 2485 C CA . HIS A 1 323 ? 10.853 12.309 -8.234 1.00 93.81 323 HIS A CA 1
ATOM 2486 C C . HIS A 1 323 ? 11.310 12.097 -6.796 1.00 93.81 323 HIS A C 1
ATOM 2488 O O . HIS A 1 323 ? 10.691 11.335 -6.052 1.00 93.81 323 HIS A O 1
ATOM 2494 N N . THR A 1 324 ? 12.373 12.794 -6.412 1.00 94.56 324 THR A N 1
ATOM 2495 C CA . THR A 1 324 ? 13.000 12.688 -5.094 1.00 94.56 324 THR A CA 1
ATOM 2496 C C . THR A 1 324 ? 12.910 14.027 -4.390 1.00 94.56 324 THR A C 1
ATOM 2498 O O . THR A 1 324 ? 13.277 15.052 -4.958 1.00 94.56 324 THR A O 1
ATOM 2501 N N . PHE A 1 325 ? 12.414 14.022 -3.159 1.00 92.31 325 PHE A N 1
ATOM 2502 C CA . PHE A 1 325 ? 12.281 15.220 -2.340 1.00 92.31 325 PHE A CA 1
ATOM 2503 C C . PHE A 1 325 ? 12.238 14.830 -0.860 1.00 92.31 325 PHE A C 1
ATOM 2505 O O . PHE A 1 325 ? 11.683 13.785 -0.524 1.00 92.31 325 PHE A O 1
ATOM 2512 N N . PRO A 1 326 ? 12.782 15.655 0.042 1.00 90.06 326 PRO A N 1
ATOM 2513 C CA . PRO A 1 326 ? 12.702 15.379 1.463 1.00 90.06 326 PRO A CA 1
ATOM 2514 C C . PRO A 1 326 ? 11.371 15.861 2.041 1.00 90.06 326 PRO A C 1
ATOM 2516 O O . PRO A 1 326 ? 11.006 17.029 1.880 1.00 90.06 326 PRO A O 1
ATOM 2519 N N . TYR A 1 327 ? 10.667 15.004 2.784 1.00 92.25 327 TYR A N 1
ATOM 2520 C CA . TYR A 1 327 ? 9.665 15.511 3.719 1.00 92.25 327 TYR A CA 1
ATOM 2521 C C . TYR A 1 327 ? 10.373 16.175 4.902 1.00 92.25 327 TYR A C 1
ATOM 2523 O O . TYR A 1 327 ? 11.410 15.707 5.374 1.00 92.25 327 TYR A O 1
ATOM 2531 N N . GLN A 1 328 ? 9.803 17.272 5.396 1.00 90.50 328 GLN A N 1
ATOM 2532 C CA . GLN A 1 328 ? 10.315 17.934 6.591 1.00 90.50 328 GLN A CA 1
ATOM 2533 C C . GLN A 1 328 ? 9.894 17.158 7.840 1.00 90.50 328 GLN A C 1
ATOM 2535 O O . GLN A 1 328 ? 8.753 16.707 7.959 1.00 90.50 328 GLN A O 1
ATOM 2540 N N . LYS A 1 329 ? 10.825 17.004 8.785 1.00 90.44 329 LYS A N 1
ATOM 2541 C CA . LYS A 1 329 ? 10.509 16.484 10.115 1.00 90.44 329 LYS A CA 1
ATOM 2542 C C . LYS A 1 329 ? 9.611 17.499 10.833 1.00 90.44 329 LYS A C 1
ATOM 2544 O O . LYS A 1 329 ? 9.955 18.674 10.907 1.00 90.44 329 LYS A O 1
ATOM 2549 N N . LYS A 1 330 ? 8.463 17.039 11.332 1.00 87.81 330 LYS A N 1
ATOM 2550 C CA . LYS A 1 330 ? 7.512 17.844 12.105 1.00 87.81 330 LYS A CA 1
ATOM 2551 C C . LYS A 1 330 ? 7.915 17.829 13.585 1.00 87.81 330 LYS A C 1
ATOM 2553 O O . LYS A 1 330 ? 8.071 16.749 14.157 1.00 87.81 330 LYS A O 1
ATOM 2558 N N . ASP A 1 331 ? 8.075 19.002 14.196 1.00 83.12 331 ASP A N 1
ATOM 2559 C CA . ASP A 1 331 ? 8.434 19.128 15.621 1.00 83.12 331 ASP A CA 1
ATOM 2560 C C . ASP A 1 331 ? 7.314 18.625 16.547 1.00 83.12 331 ASP A C 1
ATOM 2562 O O . ASP A 1 331 ? 7.583 18.071 17.613 1.00 83.12 331 ASP A O 1
ATOM 2566 N N . ASP A 1 332 ? 6.063 18.763 16.101 1.00 79.81 332 ASP A N 1
ATOM 2567 C CA . ASP A 1 332 ? 4.828 18.332 16.762 1.00 79.81 332 ASP A CA 1
ATOM 2568 C C . ASP A 1 332 ? 4.392 16.903 16.377 1.00 79.81 332 ASP A C 1
ATOM 2570 O O . ASP A 1 332 ? 3.258 16.492 16.635 1.00 79.81 332 ASP A O 1
ATOM 2574 N N . CYS A 1 333 ? 5.274 16.126 15.738 1.00 83.31 333 CYS A N 1
ATOM 2575 C CA . CYS A 1 333 ? 4.996 14.732 15.409 1.00 83.31 333 CYS A CA 1
ATOM 2576 C C . CYS A 1 333 ? 4.829 13.887 16.683 1.00 83.31 333 CYS A C 1
ATOM 2578 O O . CYS A 1 333 ? 5.709 13.878 17.539 1.00 83.31 333 CYS A O 1
ATOM 2580 N N . MET A 1 334 ? 3.754 13.098 16.775 1.00 78.38 334 MET A N 1
ATOM 2581 C CA . MET A 1 334 ? 3.499 12.233 17.942 1.00 78.38 334 MET A CA 1
ATOM 2582 C C . MET A 1 334 ? 4.525 11.106 18.121 1.00 78.38 334 MET A C 1
ATOM 2584 O O . MET A 1 334 ? 4.604 10.537 19.203 1.00 78.38 334 MET A O 1
ATOM 2588 N N . VAL A 1 335 ? 5.275 10.765 17.068 1.00 82.88 335 VAL A N 1
ATOM 2589 C CA . VAL A 1 335 ? 6.254 9.667 17.086 1.00 82.88 335 VAL A CA 1
ATOM 2590 C C . VAL A 1 335 ? 7.680 10.198 17.219 1.00 82.88 335 VAL A C 1
ATOM 2592 O O . VAL A 1 335 ? 8.394 9.847 18.148 1.00 82.88 335 VAL A O 1
ATOM 2595 N N . CYS A 1 336 ? 8.116 11.064 16.299 1.00 82.44 336 CYS A N 1
ATOM 2596 C CA . CYS A 1 336 ? 9.503 11.544 16.267 1.00 82.44 336 CYS A CA 1
ATOM 2597 C C . CYS A 1 336 ? 9.694 12.976 16.800 1.00 82.44 336 CYS A C 1
ATOM 2599 O O . CYS A 1 336 ? 10.815 13.498 16.755 1.00 82.44 336 CYS A O 1
ATOM 2601 N N . GLY A 1 337 ? 8.607 13.639 17.210 1.00 72.25 337 GLY A N 1
ATOM 2602 C CA . GLY A 1 337 ? 8.602 14.992 17.767 1.00 72.25 337 GLY A CA 1
ATOM 2603 C C . GLY A 1 337 ? 8.997 15.032 19.246 1.00 72.25 337 GLY A C 1
ATOM 2604 O O . GLY A 1 337 ? 9.333 14.016 19.859 1.00 72.25 337 GLY A O 1
ATOM 2605 N N . GLY A 1 338 ? 9.038 16.235 19.818 1.00 60.88 338 GLY A N 1
ATOM 2606 C CA . GLY A 1 338 ? 9.501 16.463 21.190 1.00 60.88 338 GLY A CA 1
ATOM 2607 C C . GLY A 1 338 ? 8.395 16.342 22.244 1.00 60.88 338 GLY A C 1
ATOM 2608 O O . GLY A 1 338 ? 7.487 17.160 22.260 1.00 60.88 338 GLY A O 1
ATOM 2609 N N . ALA A 1 339 ? 8.545 15.368 23.152 1.00 54.12 339 ALA A N 1
ATOM 2610 C CA . ALA A 1 339 ? 7.916 15.143 24.469 1.00 54.12 339 ALA A CA 1
ATOM 2611 C C . ALA A 1 339 ? 6.380 15.227 24.639 1.00 54.12 339 ALA A C 1
ATOM 2613 O O . ALA A 1 339 ? 5.842 14.389 25.360 1.00 54.12 339 ALA A O 1
ATOM 2614 N N . LYS A 1 340 ? 5.672 16.224 24.084 1.00 64.25 340 LYS A N 1
ATOM 2615 C CA . LYS A 1 340 ? 4.254 16.500 24.388 1.00 64.25 340 LYS A CA 1
ATOM 2616 C C . LYS A 1 340 ? 3.520 17.178 23.232 1.00 64.25 340 LYS A C 1
ATOM 2618 O O . LYS A 1 340 ? 4.023 18.131 22.642 1.00 64.25 340 LYS A O 1
ATOM 2623 N N . LEU A 1 341 ? 2.285 16.745 22.983 1.00 74.62 341 LEU A N 1
ATOM 2624 C CA . LEU A 1 341 ? 1.350 17.415 22.079 1.00 74.62 341 LEU A CA 1
ATOM 2625 C C . LEU A 1 341 ? 0.363 18.273 22.883 1.00 74.62 341 LEU A C 1
ATOM 2627 O O . LEU A 1 341 ? -0.411 17.746 23.679 1.00 74.62 341 LEU A O 1
ATOM 2631 N N . THR A 1 342 ? 0.346 19.587 22.646 1.00 78.19 342 THR A N 1
ATOM 2632 C CA . THR A 1 342 ? -0.591 20.503 23.317 1.00 78.19 342 THR A CA 1
ATOM 2633 C C . THR A 1 342 ? -1.884 20.648 22.518 1.00 78.19 342 THR A C 1
ATOM 2635 O O . THR A 1 342 ? -1.877 21.170 21.403 1.00 78.19 342 THR A O 1
ATOM 2638 N N . LEU A 1 343 ? -3.013 20.247 23.107 1.00 78.50 343 LEU A N 1
ATOM 2639 C CA . LEU A 1 343 ? -4.341 20.358 22.498 1.00 78.50 343 LEU A CA 1
ATOM 2640 C C . LEU A 1 343 ? -5.179 21.431 23.201 1.00 78.50 343 LEU A C 1
ATOM 2642 O O . LEU A 1 343 ? -5.496 21.311 24.380 1.00 78.50 343 LEU A O 1
ATOM 2646 N N . ASN A 1 344 ? -5.604 22.455 22.459 1.00 83.38 344 ASN A N 1
ATOM 2647 C CA . ASN A 1 344 ? -6.529 23.473 22.961 1.00 83.38 344 ASN A CA 1
ATOM 2648 C C . ASN A 1 344 ? -7.971 23.075 22.628 1.00 83.38 344 ASN A C 1
ATOM 2650 O O . ASN A 1 344 ? -8.347 23.043 21.453 1.00 83.38 344 ASN A O 1
ATOM 2654 N N . ARG A 1 345 ? -8.790 22.780 23.646 1.00 85.38 345 ARG A N 1
ATOM 2655 C CA . ARG A 1 345 ? -10.193 22.368 23.471 1.00 85.38 345 ARG A CA 1
ATOM 2656 C C . ARG A 1 345 ? -11.132 23.199 24.350 1.00 85.38 345 ARG A C 1
ATOM 2658 O O . ARG A 1 345 ? -10.761 23.550 25.470 1.00 85.38 345 ARG A O 1
ATOM 2665 N N . PRO A 1 346 ? -12.346 23.533 23.876 1.00 86.75 346 PRO A N 1
ATOM 2666 C CA . PRO A 1 346 ? -13.338 24.207 24.706 1.00 86.75 346 PRO A CA 1
ATOM 2667 C C . PRO A 1 346 ? -13.685 23.367 25.939 1.00 86.75 346 PRO A C 1
ATOM 2669 O O . PRO A 1 346 ? -13.910 22.165 25.819 1.00 86.75 346 PRO A O 1
ATOM 2672 N N . LYS A 1 347 ? -13.823 23.997 27.111 1.00 86.38 347 LYS A N 1
ATOM 2673 C CA . LYS A 1 347 ? -14.177 23.294 28.362 1.00 86.38 347 LYS A CA 1
ATOM 2674 C C . LYS A 1 347 ? -15.508 22.532 28.276 1.00 86.38 347 LYS A C 1
ATOM 2676 O O . LYS A 1 347 ? -15.692 21.542 28.969 1.00 86.38 347 LYS A O 1
ATOM 2681 N N . ASN A 1 348 ? -16.411 22.979 27.405 1.00 90.44 348 ASN A N 1
ATOM 2682 C CA . ASN A 1 348 ? -17.720 22.361 27.198 1.00 90.44 348 ASN A CA 1
ATOM 2683 C C . ASN A 1 348 ? -17.696 21.197 26.193 1.00 90.44 348 ASN A C 1
ATOM 2685 O O . ASN A 1 348 ? -18.725 20.557 26.023 1.00 90.44 348 ASN A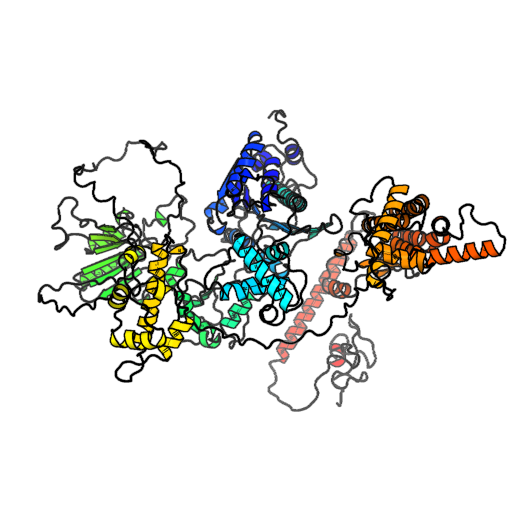 O 1
ATOM 2689 N N . SER A 1 349 ? -16.570 20.951 25.509 1.00 91.94 349 SER A N 1
ATOM 2690 C CA . SER A 1 349 ? -16.460 19.797 24.606 1.00 91.94 349 SER A CA 1
ATOM 2691 C C . SER A 1 349 ? -16.515 18.498 25.397 1.00 91.94 349 SER A C 1
ATOM 2693 O O . SER A 1 349 ? -16.062 18.460 26.542 1.00 91.94 349 SER A O 1
ATOM 2695 N N . THR A 1 350 ? -17.090 17.452 24.814 1.00 94.56 350 THR A N 1
ATOM 2696 C CA . THR A 1 350 ? -17.183 16.143 25.474 1.00 94.56 350 THR A CA 1
ATOM 2697 C C . THR A 1 350 ? -15.897 15.341 25.306 1.00 94.56 350 THR A C 1
ATOM 2699 O O . THR A 1 350 ? -15.084 15.593 24.409 1.00 94.56 350 THR A O 1
ATOM 2702 N N . LEU A 1 351 ? -15.697 14.336 26.160 1.00 90.75 351 LEU A N 1
ATOM 2703 C CA . LEU A 1 351 ? -14.605 13.380 25.973 1.00 90.75 351 LEU A CA 1
ATOM 2704 C C . LEU A 1 351 ? -14.734 12.636 24.637 1.00 90.75 351 LEU A C 1
ATOM 2706 O O . LEU A 1 351 ? -13.726 12.397 23.975 1.00 90.75 351 LEU A O 1
ATOM 2710 N N . GLN A 1 352 ? -15.958 12.326 24.202 1.00 91.88 352 GLN A N 1
ATOM 2711 C CA . GLN A 1 352 ? -16.200 11.749 22.883 1.00 91.88 352 GLN A CA 1
ATOM 2712 C C . GLN A 1 352 ? -15.694 12.663 21.756 1.00 91.88 352 GLN A C 1
ATOM 2714 O O . GLN A 1 352 ? -14.936 12.200 20.907 1.00 91.88 352 GLN A O 1
ATOM 2719 N N . GLU A 1 353 ? -16.012 13.960 21.785 1.00 90.88 353 GLU A N 1
ATOM 2720 C CA . GLU A 1 353 ? -15.525 14.929 20.791 1.00 90.88 353 GLU A CA 1
ATOM 2721 C C . GLU A 1 353 ? -13.992 15.072 20.797 1.00 90.88 353 GLU A C 1
ATOM 2723 O O . GLU A 1 353 ? -13.376 15.366 19.766 1.00 90.88 353 GLU A O 1
ATOM 2728 N N . LEU A 1 354 ? -13.338 14.889 21.951 1.00 89.50 354 LEU A N 1
ATOM 2729 C CA . LEU A 1 354 ? -11.876 14.836 22.036 1.00 89.50 354 LEU A CA 1
ATOM 2730 C C . LEU A 1 354 ? -11.323 13.600 21.311 1.00 89.50 354 LEU A C 1
ATOM 2732 O O . LEU A 1 354 ? -10.423 13.742 20.482 1.00 89.50 354 LEU A O 1
ATOM 2736 N N . LEU A 1 355 ? -11.866 12.412 21.587 1.00 89.44 355 LEU A N 1
ATOM 2737 C CA . LEU A 1 355 ? -11.428 11.164 20.952 1.00 89.44 355 LEU A CA 1
ATOM 2738 C C . LEU A 1 355 ? -11.713 11.154 19.444 1.00 89.44 355 LEU A C 1
ATOM 2740 O O . LEU A 1 355 ? -10.857 10.747 18.661 1.00 89.44 355 LEU A O 1
ATOM 2744 N N . GLU A 1 356 ? -12.878 11.651 19.026 1.00 88.88 356 GLU A N 1
ATOM 2745 C CA . GLU A 1 356 ? -13.239 11.803 17.613 1.00 88.88 356 GLU A CA 1
ATOM 2746 C C . GLU A 1 356 ? -12.277 12.744 16.891 1.00 88.88 356 GLU A C 1
ATOM 2748 O O . GLU A 1 356 ? -11.860 12.464 15.771 1.00 88.88 356 GLU A O 1
ATOM 2753 N N . HIS A 1 357 ? -11.850 13.830 17.538 1.00 86.75 357 HIS A N 1
ATOM 2754 C CA . HIS A 1 357 ? -10.842 14.713 16.965 1.00 86.75 357 HIS A CA 1
ATOM 2755 C C . HIS A 1 357 ? -9.473 14.056 16.850 1.00 86.75 357 HIS A C 1
ATOM 2757 O O . HIS A 1 357 ? -8.843 14.196 15.807 1.00 86.75 357 HIS A O 1
ATOM 2763 N N . LEU A 1 358 ? -9.028 13.311 17.864 1.00 85.12 358 LEU A N 1
ATOM 2764 C CA . LEU A 1 358 ? -7.785 12.541 17.782 1.00 85.12 358 LEU A CA 1
ATOM 2765 C C . LEU A 1 358 ? -7.807 11.530 16.620 1.00 85.12 358 LEU A C 1
ATOM 2767 O O . LEU A 1 358 ? -6.781 11.315 15.972 1.00 85.12 358 LEU A O 1
ATOM 2771 N N . GLY A 1 359 ? -8.974 10.948 16.326 1.00 83.25 359 GLY A N 1
ATOM 2772 C CA . GLY A 1 359 ? -9.147 10.027 15.203 1.00 83.25 359 GLY A CA 1
ATOM 2773 C C . GLY A 1 359 ? -9.316 10.696 13.837 1.00 83.25 359 GLY A C 1
ATOM 2774 O O . GLY A 1 359 ? -8.792 10.200 12.843 1.00 83.25 359 GLY A O 1
ATOM 2775 N N . ALA A 1 360 ? -10.004 11.835 13.763 1.00 82.06 360 ALA A N 1
ATOM 2776 C CA . ALA A 1 360 ? -10.279 12.536 12.507 1.00 82.06 360 ALA A CA 1
ATOM 2777 C C . ALA A 1 360 ? -9.160 13.501 12.078 1.00 82.06 360 ALA A C 1
ATOM 2779 O O . ALA A 1 360 ? -9.134 13.937 10.926 1.00 82.06 360 ALA A O 1
ATOM 2780 N N . HIS A 1 361 ? -8.252 13.878 12.985 1.00 83.31 361 HIS A N 1
ATOM 2781 C CA . HIS A 1 361 ? -7.210 14.853 12.678 1.00 83.31 361 HIS A CA 1
ATOM 2782 C C . HIS A 1 361 ? -6.195 14.288 11.661 1.00 83.31 361 HIS A C 1
ATOM 2784 O O . HIS A 1 361 ? -5.574 13.257 11.944 1.00 83.31 361 HIS A O 1
ATOM 2790 N N . PRO A 1 362 ? -5.946 14.966 10.518 1.00 80.25 362 PRO A N 1
ATOM 2791 C CA . PRO A 1 362 ? -5.093 14.443 9.443 1.00 80.25 362 PRO A CA 1
ATOM 2792 C C . PRO A 1 362 ? -3.658 14.101 9.860 1.00 80.25 362 PRO A C 1
ATOM 2794 O O . PRO A 1 362 ? -3.070 13.179 9.300 1.00 80.25 362 PRO A O 1
ATOM 2797 N N . SER A 1 363 ? -3.101 14.809 10.849 1.00 77.44 363 SER A N 1
ATOM 2798 C CA . SER A 1 363 ? -1.727 14.577 11.317 1.00 77.44 363 SER A CA 1
ATOM 2799 C C . SER A 1 363 ? -1.563 13.317 12.171 1.00 77.44 363 SER A C 1
ATOM 2801 O O . SER A 1 363 ? -0.440 12.858 12.341 1.00 77.44 363 SER A O 1
ATOM 2803 N N . TYR A 1 364 ? -2.648 12.786 12.746 1.00 80.25 364 TYR A N 1
ATOM 2804 C CA . TYR A 1 364 ? -2.577 11.779 13.811 1.00 80.25 364 TYR A CA 1
ATOM 2805 C C . TYR A 1 364 ? -3.371 10.517 13.485 1.00 80.25 364 TYR A C 1
ATOM 2807 O O . TYR A 1 364 ? -2.868 9.418 13.716 1.00 80.25 364 TYR A O 1
ATOM 2815 N N . GLN A 1 365 ? -4.577 10.667 12.924 1.00 81.38 365 GLN A N 1
ATOM 2816 C CA . GLN A 1 365 ? -5.439 9.581 12.440 1.00 81.38 365 GLN A CA 1
ATOM 2817 C C . GLN A 1 365 ? -5.440 8.352 13.372 1.00 81.38 365 GLN A C 1
ATOM 2819 O O . GLN A 1 365 ? -5.144 7.232 12.940 1.00 81.38 365 GLN A O 1
ATOM 2824 N N . LEU A 1 366 ? -5.648 8.564 14.678 1.00 83.31 366 LEU A N 1
ATOM 2825 C CA . LEU A 1 366 ? -5.666 7.470 15.657 1.00 83.31 366 LEU A CA 1
ATOM 2826 C C . LEU A 1 366 ? -6.899 6.591 15.423 1.00 83.31 366 LEU A C 1
ATOM 2828 O O . LEU A 1 366 ? -7.986 7.096 15.150 1.00 83.31 366 LEU A O 1
ATOM 2832 N N . SER A 1 367 ? -6.757 5.269 15.504 1.00 79.56 367 SER A N 1
ATOM 2833 C CA . SER A 1 367 ? -7.888 4.381 15.211 1.00 79.56 367 SER A CA 1
ATOM 2834 C C . SER A 1 367 ? -8.808 4.218 16.410 1.00 79.56 367 SER A C 1
ATOM 2836 O O . SER A 1 367 ? -10.029 4.309 16.280 1.00 79.56 367 SER A O 1
ATOM 2838 N N . ARG A 1 368 ? -8.230 3.916 17.572 1.00 79.88 368 ARG A N 1
ATOM 2839 C CA . ARG A 1 368 ? -8.938 3.594 18.812 1.00 79.88 368 ARG A CA 1
ATOM 2840 C C . ARG A 1 368 ? -8.109 4.112 19.991 1.00 79.88 368 ARG A C 1
ATOM 2842 O O . ARG A 1 368 ? -7.559 3.301 20.741 1.00 79.88 368 ARG A O 1
ATOM 2849 N N . PRO A 1 369 ? -8.037 5.441 20.181 1.00 84.56 369 PRO A N 1
ATOM 2850 C CA . PRO A 1 369 ? -7.283 6.011 21.283 1.00 84.56 369 PRO A CA 1
ATOM 2851 C C . PRO A 1 369 ? -7.912 5.622 22.625 1.00 84.56 369 PRO A C 1
ATOM 2853 O O . PRO A 1 369 ? -9.131 5.698 22.813 1.00 84.56 369 PRO A O 1
ATOM 2856 N N . SER A 1 370 ? -7.057 5.198 23.547 1.00 82.25 370 SER A N 1
ATOM 2857 C CA . SER A 1 370 ? -7.312 5.063 24.979 1.00 82.25 370 SER A CA 1
ATOM 2858 C C . SER A 1 370 ? -6.544 6.166 25.698 1.00 82.25 370 SER A C 1
ATOM 2860 O O . SER A 1 370 ? -5.412 6.464 25.327 1.00 82.25 370 SER A O 1
ATOM 2862 N N . VAL A 1 371 ? -7.160 6.786 26.698 1.00 83.12 371 VAL A N 1
ATOM 2863 C CA . VAL A 1 371 ? -6.627 7.957 27.396 1.00 83.12 371 VAL A CA 1
ATOM 2864 C C . VAL A 1 371 ? -6.592 7.688 28.895 1.00 83.12 371 VAL A C 1
ATOM 2866 O O . VAL A 1 371 ? -7.588 7.269 29.493 1.00 83.12 371 VAL A O 1
ATOM 2869 N N . SER A 1 372 ? -5.450 7.963 29.510 1.00 78.94 372 SER A N 1
ATOM 2870 C CA . SER A 1 372 ? -5.247 7.898 30.957 1.00 78.94 372 SER A CA 1
ATOM 2871 C C . SER A 1 372 ? -4.574 9.167 31.472 1.00 78.94 372 SER A C 1
ATOM 2873 O O . SER A 1 372 ? -3.793 9.801 30.764 1.00 78.94 372 SER A O 1
ATOM 2875 N N . SER A 1 373 ? -4.888 9.527 32.709 1.00 73.75 373 SER A N 1
ATOM 2876 C CA . SER A 1 373 ? -4.275 10.617 33.465 1.00 73.75 373 SER A CA 1
ATOM 2877 C C . SER A 1 373 ? -3.414 10.040 34.592 1.00 73.75 373 SER A C 1
ATOM 2879 O O . SER A 1 373 ? -3.413 8.828 34.827 1.00 73.75 373 SER A O 1
ATOM 2881 N N . THR A 1 374 ? -2.710 10.895 35.332 1.00 60.53 374 THR A N 1
ATOM 2882 C CA . THR A 1 374 ? -2.013 10.482 36.563 1.00 60.53 374 THR A CA 1
ATOM 2883 C C . THR A 1 374 ? -2.983 9.976 37.632 1.00 60.53 374 THR A C 1
ATOM 2885 O O . THR A 1 374 ? -2.623 9.123 38.438 1.00 60.53 374 THR A O 1
ATOM 2888 N N . SER A 1 375 ? -4.228 10.458 37.600 1.00 58.72 375 SER A N 1
ATOM 2889 C CA . SER A 1 375 ? -5.277 10.125 38.567 1.00 58.72 375 SER A CA 1
ATOM 2890 C C . SER A 1 375 ? -6.056 8.853 38.203 1.00 58.72 375 SER A C 1
ATOM 2892 O O . SER A 1 375 ? -6.768 8.306 39.043 1.00 58.72 375 SER A O 1
ATOM 2894 N N . GLY A 1 376 ? -5.925 8.342 36.973 1.00 64.31 376 GLY A N 1
ATOM 2895 C CA . GLY A 1 376 ? -6.503 7.058 36.580 1.00 64.31 376 GLY A CA 1
ATOM 2896 C C . GLY A 1 376 ? -6.940 6.969 35.120 1.00 64.31 376 GLY A C 1
ATOM 2897 O O . GLY A 1 376 ? -6.519 7.727 34.246 1.00 64.31 376 GLY A O 1
ATOM 2898 N N . ILE A 1 377 ? -7.809 5.998 34.837 1.00 71.56 377 ILE A N 1
ATOM 2899 C CA . ILE A 1 377 ? -8.325 5.767 33.486 1.00 71.56 377 ILE A CA 1
ATOM 2900 C C . ILE A 1 377 ? -9.380 6.829 33.157 1.00 71.56 377 ILE A C 1
ATOM 2902 O O . ILE A 1 377 ? -10.439 6.904 33.794 1.00 71.56 377 ILE A O 1
ATOM 2906 N N . VAL A 1 378 ? -9.109 7.626 32.120 1.00 81.88 378 VAL A N 1
ATOM 2907 C CA . VAL A 1 378 ? -10.091 8.558 31.556 1.00 81.88 378 VAL A CA 1
ATOM 2908 C C . VAL A 1 378 ? -11.059 7.765 30.683 1.00 81.88 378 VAL A C 1
ATOM 2910 O O . VAL A 1 378 ? -12.261 7.776 30.935 1.00 81.88 378 VAL A O 1
ATOM 2913 N N . PHE A 1 379 ? -10.533 7.014 29.713 1.00 83.75 379 PHE A N 1
ATOM 2914 C CA . PHE A 1 379 ? -11.298 6.094 28.877 1.00 83.75 379 PHE A CA 1
ATOM 2915 C C . PHE A 1 379 ? -10.384 5.051 28.230 1.00 83.75 379 PHE A C 1
ATOM 2917 O O . PHE A 1 379 ? -9.299 5.380 27.762 1.00 83.75 379 PHE A O 1
ATOM 2924 N N . MET A 1 380 ? -10.826 3.797 28.150 1.00 78.56 380 MET A N 1
ATOM 2925 C CA . MET A 1 380 ? -10.029 2.716 27.572 1.00 78.56 380 MET A CA 1
ATOM 2926 C C . MET A 1 380 ? -10.866 1.874 26.613 1.00 78.56 380 MET A C 1
ATOM 2928 O O . MET A 1 380 ? -12.010 1.530 26.897 1.00 78.56 380 MET A O 1
ATOM 2932 N N . GLN A 1 381 ? -10.290 1.538 25.462 1.00 75.62 381 GLN A N 1
ATOM 2933 C CA . GLN A 1 381 ? -10.997 0.819 24.400 1.00 75.62 381 GLN A CA 1
ATOM 2934 C C . GLN A 1 381 ? -11.126 -0.679 24.683 1.00 75.62 381 GLN A C 1
ATOM 2936 O O . GLN A 1 381 ? -12.128 -1.282 24.306 1.00 75.62 381 GLN A O 1
ATOM 2941 N N . ASN A 1 382 ? -10.118 -1.262 25.335 1.00 63.12 382 ASN A N 1
ATOM 2942 C CA . ASN A 1 382 ? -10.022 -2.679 25.669 1.00 63.12 382 ASN A CA 1
ATOM 2943 C C . ASN A 1 382 ? -9.341 -2.854 27.031 1.00 63.12 382 ASN A C 1
ATOM 2945 O O . ASN A 1 382 ? -8.428 -2.090 27.327 1.00 63.12 382 ASN A O 1
ATOM 2949 N N . PRO A 1 383 ? -9.678 -3.894 27.810 1.00 63.97 383 PRO A N 1
ATOM 2950 C CA . PRO A 1 383 ? -10.699 -4.913 27.550 1.00 63.97 383 PRO A CA 1
ATOM 2951 C C . PRO A 1 383 ? -12.135 -4.409 27.778 1.00 63.97 383 PRO A C 1
ATOM 2953 O O . PRO A 1 383 ? -12.355 -3.438 28.499 1.00 63.97 383 PRO A O 1
ATOM 2956 N N . LYS A 1 384 ? -13.122 -5.102 27.187 1.00 66.31 384 LYS A N 1
ATOM 2957 C CA . LYS A 1 384 ? -14.550 -4.710 27.165 1.00 66.31 384 LYS A CA 1
ATOM 2958 C C . LYS A 1 384 ? -15.116 -4.328 28.542 1.00 66.31 384 LYS A C 1
ATOM 2960 O O . LYS A 1 384 ? -15.794 -3.316 28.647 1.00 66.31 384 LYS A O 1
ATOM 2965 N N . ALA A 1 385 ? -14.756 -5.066 29.594 1.00 63.38 385 ALA A N 1
ATOM 2966 C CA . ALA A 1 385 ? -15.196 -4.773 30.959 1.00 63.38 385 ALA A CA 1
ATOM 2967 C C . ALA A 1 385 ? -14.767 -3.375 31.455 1.00 63.38 385 ALA A C 1
ATOM 2969 O O . ALA A 1 385 ? -15.547 -2.693 32.108 1.00 63.38 385 ALA A O 1
ATOM 2970 N N . ILE A 1 386 ? -13.547 -2.926 31.127 1.00 68.38 386 ILE A N 1
ATOM 2971 C CA . ILE A 1 386 ? -13.063 -1.582 31.496 1.00 68.38 386 ILE A CA 1
ATOM 2972 C C . ILE A 1 386 ? -13.729 -0.519 30.622 1.00 68.38 386 ILE A C 1
ATOM 2974 O O . ILE A 1 386 ? -14.075 0.559 31.104 1.00 68.38 386 ILE A O 1
ATOM 2978 N N . ARG A 1 387 ? -13.933 -0.825 29.336 1.00 76.12 387 ARG A N 1
ATOM 2979 C CA . ARG A 1 387 ? -14.633 0.076 28.421 1.00 76.12 387 ARG A CA 1
ATOM 2980 C C . ARG A 1 387 ? -16.028 0.407 28.951 1.00 76.12 387 ARG A C 1
ATOM 2982 O O . ARG A 1 387 ? -16.335 1.582 29.096 1.00 76.12 387 ARG A O 1
ATOM 2989 N N . GLU A 1 388 ? -16.826 -0.608 29.279 1.00 79.50 388 GLU A N 1
ATOM 2990 C CA . GLU A 1 388 ? -18.197 -0.446 29.790 1.00 79.50 388 GLU A CA 1
ATOM 2991 C C . GLU A 1 388 ? -18.228 0.371 31.091 1.00 79.50 388 GLU A C 1
ATOM 2993 O O . GLU A 1 388 ? -19.074 1.247 31.256 1.00 79.50 388 GLU A O 1
ATOM 2998 N N . GLN A 1 389 ? -17.251 0.167 31.983 1.00 78.31 389 GLN A N 1
ATOM 2999 C CA . GLN A 1 389 ? -17.125 0.928 33.231 1.00 78.31 389 GLN A CA 1
ATOM 3000 C C . GLN A 1 389 ? -16.829 2.417 33.026 1.00 78.31 389 GLN A C 1
ATOM 3002 O O . GLN A 1 389 ? -17.141 3.216 33.902 1.00 78.31 389 GLN A O 1
ATOM 3007 N N . HIS A 1 390 ? -16.213 2.812 31.911 1.00 81.12 390 HIS A N 1
ATOM 3008 C CA . HIS A 1 390 ? -15.842 4.206 31.641 1.00 81.12 390 HIS A CA 1
ATOM 3009 C C . HIS A 1 390 ? -16.607 4.827 30.471 1.00 81.12 390 HIS A C 1
ATOM 3011 O O . HIS A 1 390 ? -16.402 5.999 30.165 1.00 81.12 390 HIS A O 1
ATOM 3017 N N . GLU A 1 391 ? -17.516 4.086 29.837 1.00 87.69 391 GLU A N 1
ATOM 3018 C CA . GLU A 1 391 ? -18.272 4.551 28.672 1.00 87.69 391 GLU A CA 1
ATOM 3019 C C . GLU A 1 391 ? -19.166 5.749 29.013 1.00 87.69 391 GLU A C 1
ATOM 3021 O O . GLU A 1 391 ? -19.300 6.666 28.206 1.00 87.69 391 GLU A O 1
ATOM 3026 N N . TYR A 1 392 ? -19.675 5.823 30.249 1.00 87.62 392 TYR A N 1
ATOM 3027 C CA . TYR A 1 392 ? -20.453 6.971 30.724 1.00 87.62 392 TYR A CA 1
ATOM 3028 C C . TYR A 1 392 ? -19.659 8.293 30.695 1.00 87.62 392 TYR A C 1
ATOM 3030 O O . TYR A 1 392 ? -20.247 9.355 30.494 1.00 87.62 392 TYR A O 1
ATOM 3038 N N . LYS A 1 393 ? -18.322 8.244 30.829 1.00 91.19 393 LYS A N 1
ATOM 3039 C CA . LYS A 1 393 ? -17.450 9.432 30.782 1.00 91.19 393 LYS A CA 1
ATOM 3040 C C . LYS A 1 393 ? -17.367 10.045 29.385 1.00 91.19 393 LYS A C 1
ATOM 3042 O O . LYS A 1 393 ? -17.012 11.212 29.268 1.00 91.19 393 LYS A O 1
ATOM 3047 N N . LEU A 1 394 ? -17.708 9.296 28.328 1.00 91.19 394 LEU A N 1
ATOM 3048 C CA . LEU A 1 394 ? -17.678 9.793 26.947 1.00 91.19 394 LEU A CA 1
ATOM 3049 C C . LEU A 1 394 ? -18.625 10.977 26.730 1.00 91.19 394 LEU A C 1
ATOM 3051 O O . LEU A 1 394 ? -18.292 11.887 25.975 1.00 91.19 394 LEU A O 1
ATOM 3055 N N . GLN A 1 395 ? -19.773 10.970 27.413 1.00 92.44 395 GLN A N 1
ATOM 3056 C CA . GLN A 1 395 ? -20.788 12.022 27.309 1.00 92.44 395 GLN A CA 1
ATOM 3057 C C . GLN A 1 395 ? -20.519 13.214 28.238 1.00 92.44 395 GLN A C 1
ATOM 3059 O O . GLN A 1 395 ? -21.155 14.254 28.090 1.00 92.44 395 GLN A O 1
ATOM 3064 N N . MET A 1 396 ? -19.582 13.087 29.184 1.00 92.38 396 MET A N 1
ATOM 3065 C CA . MET A 1 396 ? -19.212 14.178 30.084 1.00 92.38 396 MET A CA 1
ATOM 3066 C C . MET A 1 396 ? -18.354 15.212 29.347 1.00 92.38 396 MET A C 1
ATOM 3068 O O . MET A 1 396 ? -17.478 14.872 28.545 1.00 92.38 396 MET A O 1
ATOM 3072 N N . SER A 1 397 ? -18.579 16.487 29.653 1.00 92.69 397 SER A N 1
ATOM 3073 C CA . SER A 1 397 ? -17.725 17.587 29.211 1.00 92.69 397 SER A CA 1
ATOM 3074 C C . SER A 1 397 ? -16.353 17.541 29.888 1.00 92.69 397 SER A C 1
ATOM 3076 O O . SER A 1 397 ? -16.212 17.073 31.020 1.00 92.69 397 SER A O 1
ATOM 3078 N N . LEU A 1 398 ? -15.326 18.089 29.233 1.00 89.19 398 LEU A N 1
ATOM 3079 C CA . LEU A 1 398 ? -13.994 18.222 29.829 1.00 89.19 398 LEU A CA 1
ATOM 3080 C C . LEU A 1 398 ? -14.063 18.994 31.157 1.00 89.19 398 LEU A C 1
ATOM 3082 O O . LEU A 1 398 ? -13.381 18.632 32.109 1.00 89.19 398 LEU A O 1
ATOM 3086 N N . LYS A 1 399 ? -14.940 20.001 31.258 1.00 89.75 399 LYS A N 1
ATOM 3087 C CA . LYS A 1 399 ? -15.206 20.729 32.503 1.00 89.75 399 LYS A CA 1
ATOM 3088 C C . LYS A 1 399 ? -15.696 19.799 33.612 1.00 89.75 399 LYS A C 1
ATOM 3090 O O . LYS A 1 399 ? -15.129 19.828 34.698 1.00 89.75 399 LYS A O 1
ATOM 3095 N N . GLU A 1 400 ? -16.714 18.984 33.348 1.00 90.06 400 GLU A N 1
ATOM 3096 C CA . GLU A 1 400 ? -17.260 18.036 34.329 1.00 90.06 400 GLU A CA 1
ATOM 3097 C C . GLU A 1 400 ? -16.221 16.998 34.750 1.00 90.06 400 GLU A C 1
ATOM 3099 O O . GLU A 1 400 ? -16.137 16.669 35.927 1.00 90.06 400 GLU A O 1
ATOM 3104 N N . LEU A 1 401 ? -15.375 16.536 33.827 1.00 87.19 401 LEU A N 1
ATOM 3105 C CA . LEU A 1 401 ? -14.290 15.603 34.144 1.00 87.19 401 LEU A CA 1
ATOM 3106 C C . LEU A 1 401 ? -13.222 16.239 35.044 1.00 87.19 401 LEU A C 1
ATOM 3108 O O . LEU A 1 401 ? -12.741 15.583 35.967 1.00 87.19 401 LEU A O 1
ATOM 3112 N N . THR A 1 402 ? -12.899 17.519 34.830 1.00 85.94 402 THR A N 1
ATOM 3113 C CA . THR A 1 402 ? -11.978 18.269 35.705 1.00 85.94 402 THR A CA 1
ATOM 3114 C C . THR A 1 402 ? -12.583 18.699 37.044 1.00 85.94 402 THR A C 1
ATOM 3116 O O . THR A 1 402 ? -11.844 19.045 37.959 1.00 85.94 402 THR A O 1
ATOM 3119 N N . GLN A 1 403 ? -13.914 18.714 37.161 1.00 85.94 403 GLN A N 1
ATOM 3120 C CA . GLN A 1 403 ? -14.649 19.153 38.356 1.00 85.94 403 GLN A CA 1
ATOM 3121 C C . GLN A 1 403 ? -15.313 17.999 39.121 1.00 85.94 403 GLN A C 1
ATOM 3123 O O . GLN A 1 403 ? -15.979 18.251 40.124 1.00 85.94 403 GLN A O 1
ATOM 3128 N N . ALA A 1 404 ? -15.162 16.759 38.649 1.00 80.81 404 ALA A N 1
ATOM 3129 C CA . ALA A 1 404 ? -15.630 15.571 39.351 1.00 80.81 404 ALA A CA 1
ATOM 3130 C C . ALA A 1 404 ? -14.972 15.465 40.738 1.00 80.81 404 ALA A C 1
ATOM 3132 O O . ALA A 1 404 ? -13.904 16.032 40.963 1.00 80.81 404 ALA A O 1
ATOM 3133 N N . ASP A 1 405 ? -15.607 14.740 41.660 1.00 72.25 405 ASP A N 1
ATOM 3134 C CA . ASP A 1 405 ? -15.056 14.476 42.990 1.00 72.25 405 ASP A CA 1
ATOM 3135 C C . ASP A 1 405 ? -14.850 12.961 43.185 1.00 72.25 405 ASP A C 1
ATOM 3137 O O . ASP A 1 405 ? -15.837 12.230 43.327 1.00 72.25 405 ASP A O 1
ATOM 3141 N N . PRO A 1 406 ? -13.599 12.460 43.138 1.00 72.81 406 PRO A N 1
ATOM 3142 C CA . PRO A 1 406 ? -12.367 13.187 42.805 1.00 72.81 406 PRO A CA 1
ATOM 3143 C C . PRO A 1 406 ? -12.263 13.541 41.301 1.00 72.81 406 PRO A C 1
ATOM 3145 O O . PRO A 1 406 ? -12.906 12.890 40.468 1.00 72.81 406 PRO A O 1
ATOM 3148 N N . PRO A 1 407 ? -11.448 14.549 40.921 1.00 74.88 407 PRO A N 1
ATOM 3149 C CA . PRO A 1 407 ? -11.307 14.971 39.528 1.00 74.88 407 PRO A CA 1
ATOM 3150 C C . PRO A 1 407 ? -10.646 13.876 38.690 1.00 74.88 407 PRO A C 1
ATOM 3152 O O . PRO A 1 407 ? -9.693 13.231 39.122 1.00 74.88 407 PRO A O 1
ATOM 3155 N N . VAL A 1 408 ? -11.140 13.670 37.465 1.00 78.81 408 VAL A N 1
ATOM 3156 C CA . VAL A 1 408 ? -10.620 12.623 36.567 1.00 78.81 408 VAL A CA 1
ATOM 3157 C C . VAL A 1 408 ? -9.243 13.009 36.012 1.00 78.81 408 VAL A C 1
ATOM 3159 O O . VAL A 1 408 ? -8.384 12.147 35.822 1.00 78.81 408 VAL A O 1
ATOM 3162 N N . PHE A 1 409 ? -9.033 14.298 35.743 1.00 80.62 409 PHE A N 1
ATOM 3163 C CA . PHE A 1 409 ? -7.743 14.918 35.429 1.00 80.62 409 PHE A CA 1
ATOM 3164 C C . PHE A 1 409 ? -7.822 16.426 35.708 1.00 80.62 409 PHE A C 1
ATOM 3166 O O . PHE A 1 409 ? -8.914 16.972 35.868 1.00 80.62 409 PHE A O 1
ATOM 3173 N N . THR A 1 410 ? -6.685 17.112 35.762 1.00 80.81 410 THR A N 1
ATOM 3174 C CA . THR A 1 410 ? -6.591 18.554 36.042 1.00 80.81 410 THR A CA 1
ATOM 3175 C C . THR A 1 410 ? -6.211 19.370 34.802 1.00 80.81 410 THR A C 1
ATOM 3177 O O . THR A 1 410 ? -5.631 18.866 33.840 1.00 80.81 410 THR A O 1
ATOM 3180 N N . GLU A 1 411 ? -6.580 20.655 34.778 1.00 78.38 411 GLU A N 1
ATOM 3181 C CA . GLU A 1 411 ? -6.247 21.544 33.658 1.00 78.38 411 GLU A CA 1
ATOM 3182 C C . GLU A 1 411 ? -4.728 21.776 33.598 1.00 78.38 411 GLU A C 1
ATOM 3184 O O . GLU A 1 411 ? -4.127 22.242 34.563 1.00 78.38 411 GLU A O 1
ATOM 3189 N N . GLY A 1 412 ? -4.116 21.453 32.455 1.00 73.44 412 GLY A N 1
ATOM 3190 C CA . GLY A 1 412 ? -2.661 21.505 32.266 1.00 73.44 412 GLY A CA 1
ATOM 3191 C C . GLY A 1 412 ? -1.922 20.206 32.609 1.00 73.44 412 GLY A C 1
ATOM 3192 O O . GLY A 1 412 ? -0.700 20.172 32.486 1.00 73.44 412 GLY A O 1
ATOM 3193 N N . GLU A 1 413 ? -2.638 19.151 33.006 1.00 77.19 413 GLU A N 1
ATOM 3194 C CA . GLU A 1 413 ? -2.072 17.816 33.209 1.00 77.19 413 GLU A CA 1
ATOM 3195 C C . GLU A 1 413 ? -1.705 17.137 31.882 1.00 77.19 413 GLU A C 1
ATOM 3197 O O . GLU A 1 413 ? -2.410 17.270 30.877 1.00 77.19 413 GLU A O 1
ATOM 3202 N N . ASP A 1 414 ? -0.619 16.361 31.893 1.00 74.44 414 ASP A N 1
ATOM 3203 C CA . ASP A 1 414 ? -0.256 15.510 30.765 1.00 74.44 414 ASP A CA 1
ATOM 3204 C C . ASP A 1 414 ? -1.160 14.275 30.716 1.00 74.44 414 ASP A C 1
ATOM 3206 O O . ASP A 1 414 ? -1.235 13.497 31.669 1.00 74.44 414 ASP A O 1
ATOM 3210 N N . LEU A 1 415 ? -1.804 14.058 29.572 1.00 76.88 415 LEU A N 1
ATOM 3211 C CA . LEU A 1 415 ? -2.581 12.851 29.314 1.00 76.88 415 LEU A CA 1
ATOM 3212 C C . LEU A 1 415 ? -1.756 11.858 28.499 1.00 76.88 415 LEU A C 1
ATOM 3214 O O . LEU A 1 415 ? -1.132 12.209 27.497 1.00 76.88 415 LEU A O 1
ATOM 3218 N N . ILE A 1 416 ? -1.799 10.596 28.911 1.00 76.12 416 ILE A N 1
ATOM 3219 C CA . ILE A 1 416 ? -1.173 9.490 28.195 1.00 76.12 416 ILE A CA 1
ATOM 3220 C C . ILE A 1 416 ? -2.202 8.936 27.214 1.00 76.12 416 ILE A C 1
ATOM 3222 O O . ILE A 1 416 ? -3.289 8.514 27.613 1.00 76.12 416 ILE A O 1
ATOM 3226 N N . VAL A 1 417 ? -1.851 8.934 25.929 1.00 77.44 417 VAL A N 1
ATOM 3227 C CA . VAL A 1 417 ? -2.682 8.383 24.855 1.00 77.44 417 VAL A CA 1
ATOM 3228 C C . VAL A 1 417 ? -2.032 7.115 24.321 1.00 77.44 417 VAL A C 1
ATOM 3230 O O . VAL A 1 417 ? -0.867 7.123 23.930 1.00 77.44 417 VAL A O 1
ATOM 3233 N N . VAL A 1 418 ? -2.799 6.030 24.288 1.00 75.94 418 VAL A N 1
ATOM 3234 C CA . VAL A 1 418 ? -2.393 4.734 23.738 1.00 75.94 418 VAL A CA 1
ATOM 3235 C C . VAL A 1 418 ? -3.307 4.390 22.571 1.00 75.94 418 VAL A C 1
ATOM 3237 O O . VAL A 1 418 ? -4.525 4.508 22.677 1.00 75.94 418 VAL A O 1
ATOM 3240 N N . ASP A 1 419 ? -2.735 3.942 21.461 1.00 77.19 419 ASP A N 1
ATOM 3241 C CA . ASP A 1 419 ? -3.467 3.533 20.264 1.00 77.19 419 ASP A CA 1
ATOM 3242 C C . ASP A 1 419 ? -2.774 2.311 19.643 1.00 77.19 419 ASP A C 1
ATOM 3244 O O . ASP A 1 419 ? -1.551 2.226 19.734 1.00 77.19 419 ASP A O 1
ATOM 3248 N N . PRO A 1 420 ? -3.496 1.377 18.990 1.00 72.19 420 PRO A N 1
ATOM 3249 C CA . PRO A 1 420 ? -2.876 0.215 18.345 1.00 72.19 420 PRO A CA 1
ATOM 3250 C C . PRO A 1 420 ? -1.780 0.544 17.318 1.00 72.19 420 PRO A C 1
ATOM 3252 O O . PRO A 1 420 ? -0.984 -0.331 16.981 1.00 72.19 420 PRO A O 1
ATOM 3255 N N . PHE A 1 421 ? -1.747 1.770 16.786 1.00 68.75 421 PHE A N 1
ATOM 3256 C CA . PHE A 1 421 ? -0.722 2.214 15.840 1.00 68.75 421 PHE A CA 1
ATOM 3257 C C . PHE A 1 421 ? 0.521 2.824 16.496 1.00 68.75 421 PHE A C 1
ATOM 3259 O O . PHE A 1 421 ? 1.513 3.034 15.801 1.00 68.75 421 PHE A O 1
ATOM 3266 N N . LEU A 1 422 ? 0.480 3.112 17.798 1.00 68.12 422 LEU A N 1
ATOM 3267 C CA . LEU A 1 422 ? 1.605 3.639 18.568 1.00 68.12 422 LEU A CA 1
ATOM 3268 C C . LEU A 1 422 ? 2.280 2.462 19.296 1.00 68.12 422 LEU A C 1
ATOM 3270 O O . LEU A 1 422 ? 1.600 1.657 19.926 1.00 68.12 422 LEU A O 1
ATOM 3274 N N . GLY A 1 423 ? 3.606 2.333 19.182 1.00 51.50 423 GLY A N 1
ATOM 3275 C CA . GLY A 1 423 ? 4.387 1.137 19.557 1.00 51.50 423 GLY A CA 1
ATOM 3276 C C . GLY A 1 423 ? 4.243 0.659 21.010 1.00 51.50 423 GLY A C 1
ATOM 3277 O O . GLY A 1 423 ? 4.505 -0.507 21.301 1.00 51.50 423 GLY A O 1
ATOM 3278 N N . ARG A 1 424 ? 3.739 1.498 21.923 1.00 51.28 424 ARG A N 1
ATOM 3279 C CA . ARG A 1 424 ? 3.443 1.107 23.307 1.00 51.28 424 ARG A CA 1
ATOM 3280 C C . ARG A 1 424 ? 2.095 0.400 23.438 1.00 51.28 424 ARG A C 1
ATOM 3282 O O . ARG A 1 424 ? 1.094 1.004 23.820 1.00 51.28 424 ARG A O 1
ATOM 3289 N N . ALA A 1 425 ? 2.095 -0.918 23.260 1.00 39.22 425 ALA A N 1
ATOM 3290 C CA . ALA A 1 425 ? 1.235 -1.751 24.098 1.00 39.22 425 ALA A CA 1
ATOM 3291 C C . ALA A 1 425 ? 1.707 -1.603 25.561 1.00 39.22 425 ALA A C 1
ATOM 3293 O O . ALA A 1 425 ? 2.906 -1.544 25.822 1.00 39.22 425 ALA A O 1
ATOM 3294 N N . LEU A 1 426 ? 0.777 -1.475 26.511 1.00 39.41 426 LEU A N 1
ATOM 3295 C CA . LEU A 1 426 ? 1.049 -1.291 27.945 1.00 39.41 426 LEU A CA 1
ATOM 3296 C C . LEU A 1 426 ? 1.884 -2.465 28.504 1.00 39.41 426 LEU A C 1
ATOM 3298 O O . LEU A 1 426 ? 1.313 -3.466 28.924 1.00 39.41 426 LEU A O 1
ATOM 3302 N N . MET A 1 427 ? 3.217 -2.352 28.487 1.00 36.41 427 MET A N 1
ATOM 3303 C CA . MET A 1 427 ? 4.148 -3.348 29.051 1.00 36.41 427 MET A CA 1
ATOM 3304 C C . MET A 1 427 ? 4.820 -2.898 30.354 1.00 36.41 427 MET A C 1
ATOM 3306 O O . MET A 1 427 ? 5.515 -3.677 30.992 1.00 36.41 427 MET A O 1
ATOM 3310 N N . ASN A 1 428 ? 4.580 -1.664 30.802 1.00 42.38 428 ASN A N 1
ATOM 3311 C CA . ASN A 1 428 ? 4.789 -1.300 32.197 1.00 42.38 428 ASN A CA 1
ATOM 3312 C C . ASN A 1 428 ? 3.535 -1.713 32.984 1.00 42.38 428 ASN A C 1
ATOM 3314 O O . ASN A 1 428 ? 2.421 -1.574 32.481 1.00 42.38 428 ASN A O 1
ATOM 3318 N N . PHE A 1 429 ? 3.672 -2.190 34.225 1.00 46.09 429 PHE A N 1
ATOM 3319 C CA . PHE A 1 429 ? 2.557 -2.594 35.106 1.00 46.09 429 PHE A CA 1
ATOM 3320 C C . PHE A 1 429 ? 1.482 -1.498 35.341 1.00 46.09 429 PHE A C 1
ATOM 3322 O O . PHE A 1 429 ? 0.583 -1.681 36.147 1.00 46.09 429 PHE A O 1
ATOM 3329 N N . THR A 1 430 ? 1.509 -0.366 34.635 1.00 44.78 430 THR A N 1
ATOM 3330 C CA . THR A 1 430 ? 0.485 0.682 34.545 1.00 44.78 430 THR A CA 1
ATOM 3331 C C . THR A 1 430 ? -0.934 0.131 34.390 1.00 44.78 430 THR A C 1
ATOM 3333 O O . THR A 1 430 ? -1.815 0.538 35.142 1.00 44.78 430 THR A O 1
ATOM 3336 N N . ALA A 1 431 ? -1.179 -0.839 33.499 1.00 40.50 431 ALA A N 1
ATOM 3337 C CA . ALA A 1 431 ? -2.508 -1.453 33.372 1.00 40.50 431 ALA A CA 1
ATOM 3338 C C . ALA A 1 431 ? -2.937 -2.210 34.646 1.00 40.50 431 ALA A C 1
ATOM 3340 O O . ALA A 1 431 ? -4.120 -2.223 34.987 1.00 40.50 431 ALA A O 1
ATOM 3341 N N . PHE A 1 432 ? -1.977 -2.810 35.357 1.00 46.69 432 PHE A N 1
ATOM 3342 C CA . PHE A 1 432 ? -2.203 -3.502 36.622 1.00 46.69 432 PHE A CA 1
ATOM 3343 C C . PHE A 1 432 ? -2.420 -2.507 37.779 1.00 46.69 432 PHE A C 1
ATOM 3345 O O . PHE A 1 432 ? -3.461 -2.544 38.429 1.00 46.69 432 PHE A O 1
ATOM 3352 N N . ASN A 1 433 ? -1.520 -1.535 37.946 1.00 49.50 433 ASN A N 1
ATOM 3353 C CA . ASN A 1 433 ? -1.597 -0.445 38.927 1.00 49.50 433 ASN A CA 1
ATOM 3354 C C . ASN A 1 433 ? -2.913 0.348 38.858 1.00 49.50 433 ASN A C 1
ATOM 3356 O O . ASN A 1 433 ? -3.445 0.764 39.885 1.00 49.50 433 ASN A O 1
ATOM 3360 N N . HIS A 1 434 ? -3.456 0.553 37.655 1.00 48.25 434 HIS A N 1
ATOM 3361 C CA . HIS A 1 434 ? -4.726 1.259 37.480 1.00 48.25 434 HIS A CA 1
ATOM 3362 C C . HIS A 1 434 ? -5.966 0.387 37.711 1.00 48.25 434 HIS A C 1
ATOM 3364 O O . HIS A 1 434 ? -7.029 0.929 38.008 1.00 48.25 434 HIS A O 1
ATOM 3370 N N . ARG A 1 435 ? -5.867 -0.939 37.550 1.00 41.75 435 ARG A N 1
ATOM 3371 C CA . ARG A 1 435 ? -7.017 -1.855 37.635 1.00 41.75 435 ARG A CA 1
ATOM 3372 C C . ARG A 1 435 ? -7.175 -2.489 39.014 1.00 41.75 435 ARG A C 1
ATOM 3374 O O . ARG A 1 435 ? -8.299 -2.735 39.441 1.00 41.75 435 ARG A O 1
ATOM 3381 N N . TRP A 1 436 ? -6.068 -2.718 39.711 1.00 46.50 436 TRP A N 1
ATOM 3382 C CA . TRP A 1 436 ? -6.030 -3.235 41.074 1.00 46.50 436 TRP A CA 1
ATOM 3383 C C . TRP A 1 436 ? -5.469 -2.150 41.993 1.00 46.50 436 TRP A C 1
ATOM 3385 O O . TRP A 1 436 ? -4.309 -2.172 42.391 1.00 46.50 436 TRP A O 1
ATOM 3395 N N . HIS A 1 437 ? -6.302 -1.152 42.296 1.00 44.44 437 HIS A N 1
ATOM 3396 C CA . HIS A 1 437 ? -5.930 -0.062 43.191 1.00 44.44 437 HIS A CA 1
ATOM 3397 C C . HIS A 1 437 ? -6.017 -0.544 44.644 1.00 44.44 437 HIS A C 1
ATOM 3399 O O . HIS A 1 437 ? -7.090 -0.541 45.249 1.00 44.44 437 HIS A O 1
ATOM 3405 N N . MET A 1 438 ? -4.894 -0.981 45.211 1.00 52.59 438 MET A N 1
ATOM 3406 C CA . MET A 1 438 ? -4.836 -1.275 46.641 1.00 52.59 438 MET A CA 1
ATOM 3407 C C . MET A 1 438 ? -4.858 0.041 47.457 1.00 52.59 438 MET A C 1
ATOM 3409 O O . MET A 1 438 ? -4.270 1.031 47.012 1.00 52.59 438 MET A O 1
ATOM 3413 N N . PRO A 1 439 ? -5.545 0.120 48.614 1.00 52.62 439 PRO A N 1
ATOM 3414 C CA . PRO A 1 439 ? -5.619 1.336 49.437 1.00 52.62 439 PRO A CA 1
ATOM 3415 C C . PRO A 1 439 ? -4.241 1.827 49.936 1.00 52.62 439 PRO A C 1
ATOM 3417 O O . PRO A 1 439 ? -3.703 1.343 50.932 1.00 52.62 439 PRO A O 1
ATOM 3420 N N . SER A 1 440 ? -3.677 2.826 49.251 1.00 46.50 440 SER A N 1
ATOM 3421 C CA . SER A 1 440 ? -2.263 3.227 49.358 1.00 46.50 440 SER A CA 1
ATOM 3422 C C . SER A 1 440 ? -1.874 3.980 50.633 1.00 46.50 440 SER A C 1
ATOM 3424 O O . SER A 1 440 ? -0.735 3.878 51.089 1.00 46.50 440 SER A O 1
ATOM 3426 N N . SER A 1 441 ? -2.810 4.699 51.261 1.00 53.16 441 SER A N 1
ATOM 3427 C CA . SER A 1 441 ? -2.525 5.576 52.410 1.00 53.16 441 SER A CA 1
ATOM 3428 C C . SER A 1 441 ? -2.033 4.835 53.658 1.00 53.16 441 SER A C 1
ATOM 3430 O O . SER A 1 441 ? -1.438 5.448 54.540 1.00 53.16 441 SER A O 1
ATOM 3432 N N . SER A 1 442 ? -2.250 3.519 53.723 1.00 51.88 442 SER A N 1
ATOM 3433 C CA . SER A 1 442 ? -1.831 2.655 54.833 1.00 51.88 442 SER A CA 1
ATOM 3434 C C . SER A 1 442 ? -0.436 2.034 54.660 1.00 51.88 442 SER A C 1
ATOM 3436 O O . SER A 1 442 ? 0.127 1.549 55.636 1.00 51.88 442 SER A O 1
ATOM 3438 N N . CYS A 1 443 ? 0.133 2.054 53.446 1.00 53.00 443 CYS A N 1
ATOM 3439 C CA . CYS A 1 443 ? 1.306 1.242 53.088 1.00 53.00 443 CYS A CA 1
ATOM 3440 C C . CYS A 1 443 ? 2.578 2.044 52.755 1.00 53.00 443 CYS A C 1
ATOM 3442 O O . CYS A 1 443 ? 3.594 1.444 52.419 1.00 53.00 443 CYS A O 1
ATOM 3444 N N . ALA A 1 444 ? 2.535 3.379 52.847 1.00 51.66 444 ALA A N 1
ATOM 3445 C CA . ALA A 1 444 ? 3.660 4.319 52.693 1.00 51.66 444 ALA A CA 1
ATOM 3446 C C . ALA A 1 444 ? 4.480 4.281 51.373 1.00 51.66 444 ALA A C 1
ATOM 3448 O O . ALA A 1 444 ? 5.323 5.155 51.194 1.00 51.66 444 ALA A O 1
ATOM 3449 N N . GLY A 1 445 ? 4.214 3.353 50.444 1.00 50.44 445 GLY A N 1
ATOM 3450 C CA . GLY A 1 445 ? 4.935 3.212 49.170 1.00 50.44 445 GLY A CA 1
ATOM 3451 C C . GLY A 1 445 ? 4.636 4.307 48.136 1.00 50.44 445 GLY A C 1
ATOM 3452 O O . GLY A 1 445 ? 3.597 4.968 48.184 1.00 50.44 445 GLY A O 1
ATOM 3453 N N . ARG A 1 446 ? 5.536 4.480 47.154 1.00 47.72 446 ARG A N 1
ATOM 3454 C CA . ARG A 1 446 ? 5.381 5.451 46.048 1.00 47.72 446 ARG A CA 1
ATOM 3455 C C . ARG A 1 446 ? 4.344 5.011 44.998 1.00 47.72 446 ARG A C 1
ATOM 3457 O O . ARG A 1 446 ? 3.845 5.871 44.275 1.00 47.72 446 ARG A O 1
ATOM 3464 N N . ALA A 1 447 ? 4.018 3.714 44.918 1.00 54.31 447 ALA A N 1
ATOM 3465 C CA . ALA A 1 447 ? 2.974 3.136 44.058 1.00 54.31 447 ALA A CA 1
ATOM 3466 C C . ALA A 1 447 ? 2.372 1.825 44.638 1.00 54.31 447 ALA A C 1
ATOM 3468 O O . ALA A 1 447 ? 2.993 1.150 45.456 1.00 54.31 447 ALA A O 1
ATOM 3469 N N . ASN A 1 448 ? 1.152 1.467 44.214 1.00 59.94 448 ASN A N 1
ATOM 3470 C CA . ASN A 1 448 ? 0.203 0.546 44.877 1.00 59.94 448 ASN A CA 1
ATOM 3471 C C . ASN A 1 448 ? 0.467 -0.974 44.714 1.00 59.94 448 ASN A C 1
ATOM 3473 O O . ASN A 1 448 ? -0.462 -1.713 44.388 1.00 59.94 448 ASN A O 1
ATOM 3477 N N . MET A 1 449 ? 1.688 -1.472 44.930 1.00 61.88 449 MET A N 1
ATOM 3478 C CA . MET A 1 449 ? 2.033 -2.875 44.602 1.00 61.88 449 MET A CA 1
ATOM 3479 C C . MET A 1 449 ? 2.140 -3.840 45.797 1.00 61.88 449 MET A C 1
ATOM 3481 O O . MET A 1 449 ? 2.383 -5.031 45.609 1.00 61.88 449 MET A O 1
ATOM 3485 N N . TRP A 1 450 ? 1.905 -3.368 47.020 1.00 72.12 450 TRP A N 1
ATOM 3486 C CA . TRP A 1 450 ? 1.863 -4.185 48.238 1.00 72.12 450 TRP A CA 1
ATOM 3487 C C . TRP A 1 450 ? 0.782 -3.665 49.195 1.00 72.12 450 TRP A C 1
ATOM 3489 O O . TRP A 1 450 ? 0.585 -2.454 49.309 1.00 72.12 450 TRP A O 1
ATOM 3499 N N . TYR A 1 451 ? 0.027 -4.568 49.829 1.00 72.69 451 TYR A N 1
ATOM 3500 C CA . TYR A 1 451 ? -1.117 -4.205 50.676 1.00 72.69 451 TYR A CA 1
ATOM 3501 C C . TYR A 1 451 ? -1.454 -5.283 51.698 1.00 72.69 451 TYR A C 1
ATOM 3503 O O . TYR A 1 451 ? -1.283 -6.470 51.426 1.00 72.69 451 TYR A O 1
ATOM 3511 N N . SER A 1 452 ? -2.006 -4.880 52.839 1.00 74.81 452 SER A N 1
ATOM 3512 C CA . SER A 1 452 ? -2.513 -5.795 53.854 1.00 74.81 452 SER A CA 1
ATOM 3513 C C . SER A 1 452 ? -3.850 -5.323 54.425 1.00 74.81 452 SER A C 1
ATOM 3515 O O . SER A 1 452 ? -4.182 -4.136 54.428 1.00 74.81 452 SER A O 1
ATOM 3517 N N . PHE A 1 453 ? -4.661 -6.265 54.899 1.00 73.06 453 PHE A N 1
ATOM 3518 C CA . PHE A 1 453 ? -5.941 -5.963 55.534 1.00 73.06 453 PHE A CA 1
ATOM 3519 C C . PHE A 1 453 ? -6.349 -7.041 56.534 1.00 73.06 453 PHE A C 1
ATOM 3521 O O . PHE A 1 453 ? -5.853 -8.164 56.530 1.00 73.06 453 PHE A O 1
ATOM 3528 N N . ASN A 1 454 ? -7.282 -6.698 57.420 1.00 72.44 454 ASN A N 1
ATOM 3529 C CA . ASN A 1 454 ? -7.763 -7.592 58.469 1.00 72.44 454 ASN A CA 1
ATOM 3530 C C . ASN A 1 454 ? -9.205 -8.023 58.208 1.00 72.44 454 ASN A C 1
ATOM 3532 O O . ASN A 1 454 ? -10.067 -7.180 57.970 1.00 72.44 454 ASN A O 1
ATOM 3536 N N . VAL A 1 455 ? -9.485 -9.315 58.370 1.00 66.56 455 VAL A N 1
ATOM 3537 C CA . VAL A 1 455 ? -10.846 -9.862 58.398 1.00 66.56 455 VAL A CA 1
ATOM 3538 C C . VAL A 1 455 ? -10.986 -10.730 59.645 1.00 66.56 455 VAL A C 1
ATOM 3540 O O . VAL A 1 455 ? -10.527 -11.871 59.702 1.00 66.56 455 VAL A O 1
ATOM 3543 N N . GLY A 1 456 ? -11.587 -10.158 60.692 1.00 74.94 456 GLY A N 1
ATOM 3544 C CA . GLY A 1 456 ? -11.734 -10.816 61.990 1.00 74.94 456 GLY A CA 1
ATOM 3545 C C . GLY A 1 456 ? -10.380 -11.263 62.578 1.00 74.94 456 GLY A C 1
ATOM 3546 O O . GLY A 1 456 ? -9.497 -10.416 62.777 1.00 74.94 456 GLY A O 1
ATOM 3547 N N . PRO A 1 457 ? -10.195 -12.567 62.877 1.00 75.19 457 PRO A N 1
ATOM 3548 C CA . PRO A 1 457 ? -8.953 -13.095 63.439 1.00 75.19 457 PRO A CA 1
ATOM 3549 C C . PRO A 1 457 ? -7.850 -13.333 62.391 1.00 75.19 457 PRO A C 1
ATOM 3551 O O . PRO A 1 457 ? -6.767 -13.785 62.768 1.00 75.19 457 PRO A O 1
ATOM 3554 N N . VAL A 1 458 ? -8.118 -13.065 61.107 1.00 70.81 458 VAL A N 1
ATOM 3555 C CA . VAL A 1 458 ? -7.206 -13.307 59.982 1.00 70.81 458 VAL A CA 1
ATOM 3556 C C . VAL A 1 458 ? -6.641 -11.986 59.463 1.00 70.81 458 VAL A C 1
ATOM 3558 O O . VAL A 1 458 ? -7.373 -11.006 59.305 1.00 70.81 458 VAL A O 1
ATOM 3561 N N . HIS A 1 459 ? -5.346 -11.968 59.184 1.00 83.12 459 HIS A N 1
ATOM 3562 C CA . HIS A 1 459 ? -4.647 -10.887 58.506 1.00 83.12 459 HIS A CA 1
ATOM 3563 C C . HIS A 1 459 ? -4.213 -11.366 57.119 1.00 83.12 459 HIS A C 1
ATOM 3565 O O . HIS A 1 459 ? -3.614 -12.432 56.994 1.00 83.12 459 HIS A O 1
ATOM 3571 N N . PHE A 1 460 ? -4.552 -10.609 56.084 1.00 78.88 460 PHE A N 1
ATOM 3572 C CA . PHE A 1 460 ? -4.238 -10.915 54.695 1.00 78.88 460 PHE A CA 1
ATOM 3573 C C . PHE A 1 460 ? -3.167 -9.966 54.187 1.00 78.88 460 PHE A C 1
ATOM 3575 O O . PHE A 1 460 ? -3.283 -8.761 54.389 1.00 78.88 460 PHE A O 1
ATOM 3582 N N . VAL A 1 461 ? -2.180 -10.508 53.481 1.00 81.06 461 VAL A N 1
ATOM 3583 C CA . VAL A 1 461 ? -1.078 -9.757 52.882 1.00 81.06 461 VAL A CA 1
ATOM 3584 C C . VAL A 1 461 ? -1.006 -10.096 51.395 1.00 81.06 461 VAL A C 1
ATOM 3586 O O . VAL A 1 461 ? -0.902 -11.258 51.017 1.00 81.06 461 VAL A O 1
ATOM 3589 N N . SER A 1 462 ? -1.070 -9.084 50.540 1.00 76.88 462 SER A N 1
ATOM 3590 C CA . SER A 1 462 ? -0.910 -9.197 49.092 1.00 76.88 462 SER A CA 1
ATOM 3591 C C . SER A 1 462 ? 0.431 -8.598 48.690 1.00 76.88 462 SER A C 1
ATOM 3593 O O . SER A 1 462 ? 0.704 -7.429 48.969 1.00 76.88 462 SER A O 1
ATOM 3595 N N . LEU A 1 463 ? 1.254 -9.395 48.016 1.00 75.69 463 LEU A N 1
ATOM 3596 C CA . LEU A 1 463 ? 2.649 -9.092 47.715 1.00 75.69 463 LEU A CA 1
ATOM 3597 C C . LEU A 1 463 ? 2.907 -9.091 46.208 1.00 75.69 463 LEU A C 1
ATOM 3599 O O . LEU A 1 463 ? 2.496 -10.012 45.498 1.00 75.69 463 LEU A O 1
ATOM 3603 N N . ASN A 1 464 ? 3.659 -8.098 45.733 1.00 70.81 464 ASN A N 1
ATOM 3604 C CA . ASN A 1 464 ? 4.324 -8.179 44.440 1.00 70.81 464 ASN A CA 1
ATOM 3605 C C . ASN A 1 464 ? 5.604 -9.017 44.583 1.00 70.81 464 ASN A C 1
ATOM 3607 O O . ASN A 1 464 ? 6.502 -8.677 45.346 1.00 70.81 464 ASN A O 1
ATOM 3611 N N . THR A 1 465 ? 5.676 -10.122 43.847 1.00 71.50 465 THR A N 1
ATOM 3612 C CA . THR A 1 465 ? 6.816 -11.051 43.858 1.00 71.50 465 THR A CA 1
ATOM 3613 C C . THR A 1 465 ? 7.783 -10.857 42.693 1.00 71.50 465 THR A C 1
ATOM 3615 O O . THR A 1 465 ? 8.707 -11.653 42.546 1.00 71.50 465 THR A O 1
ATOM 3618 N N . GLU A 1 466 ? 7.558 -9.853 41.846 1.00 65.75 466 GLU A N 1
ATOM 3619 C CA . GLU A 1 466 ? 8.344 -9.617 40.630 1.00 65.75 466 GLU A CA 1
ATOM 3620 C C . GLU A 1 466 ? 9.485 -8.611 40.838 1.00 65.75 466 GLU A C 1
ATOM 3622 O O . GLU A 1 466 ? 10.522 -8.745 40.191 1.00 65.75 466 GLU A O 1
ATOM 3627 N N . THR A 1 467 ? 9.316 -7.616 41.723 1.00 64.31 467 THR A N 1
ATOM 3628 C CA . THR A 1 467 ? 10.163 -6.402 41.769 1.00 64.31 467 THR A CA 1
ATOM 3629 C C . THR A 1 467 ? 10.417 -5.906 43.200 1.00 64.31 467 THR A C 1
ATOM 3631 O O . THR A 1 467 ? 9.765 -6.348 44.141 1.00 64.31 467 THR A O 1
ATOM 3634 N N . ASP A 1 468 ? 11.352 -4.959 43.368 1.00 62.16 468 ASP A N 1
ATOM 3635 C CA . ASP A 1 468 ? 11.576 -4.173 44.602 1.00 62.16 468 ASP A CA 1
ATOM 3636 C C . ASP A 1 468 ? 12.081 -4.939 45.857 1.00 62.16 468 ASP A C 1
ATOM 3638 O O . ASP A 1 468 ? 11.986 -4.433 46.979 1.00 62.16 468 ASP A O 1
ATOM 3642 N N . PHE A 1 469 ? 12.703 -6.119 45.697 1.00 66.38 469 PHE A N 1
ATOM 3643 C CA . PHE A 1 469 ? 13.456 -6.808 46.764 1.00 66.38 469 PHE A CA 1
ATOM 3644 C C . PHE A 1 469 ? 14.762 -7.468 46.281 1.00 66.38 469 PHE A C 1
ATOM 3646 O O . PHE A 1 469 ? 14.861 -7.871 45.120 1.00 66.38 469 PHE A O 1
ATOM 3653 N N . PRO A 1 470 ? 15.769 -7.640 47.165 1.00 60.06 470 PRO A N 1
ATOM 3654 C CA . PRO A 1 470 ? 17.000 -8.360 46.839 1.00 60.06 470 PRO A CA 1
ATOM 3655 C C . PRO A 1 470 ? 16.708 -9.807 46.415 1.00 60.06 470 PRO A C 1
ATOM 3657 O O . PRO A 1 470 ? 16.122 -10.578 47.179 1.00 60.06 470 PRO A O 1
ATOM 3660 N N . GLY A 1 471 ? 17.111 -10.175 45.196 1.00 53.22 471 GLY A N 1
ATOM 3661 C CA . GLY A 1 471 ? 16.879 -11.508 44.632 1.00 53.22 471 GLY A CA 1
ATOM 3662 C C . GLY A 1 471 ? 15.564 -11.681 43.860 1.00 53.22 471 GLY A C 1
ATOM 3663 O O . GLY A 1 471 ? 15.271 -12.813 43.464 1.00 53.22 471 GLY A O 1
ATOM 3664 N N . ALA A 1 472 ? 14.803 -10.603 43.624 1.00 59.91 472 ALA A N 1
ATOM 3665 C CA . ALA A 1 472 ? 13.755 -10.562 42.600 1.00 59.91 472 ALA A CA 1
ATOM 3666 C C . ALA A 1 472 ? 14.335 -10.919 41.215 1.00 59.91 472 ALA A C 1
ATOM 3668 O O . ALA A 1 472 ? 15.537 -10.767 40.996 1.00 59.91 472 ALA A O 1
ATOM 3669 N N . GLU A 1 473 ? 13.524 -11.415 40.276 1.00 50.09 473 GLU A N 1
ATOM 3670 C CA . GLU A 1 473 ? 14.034 -11.893 38.976 1.00 50.09 473 GLU A CA 1
ATOM 3671 C C . GLU A 1 473 ? 14.720 -10.761 38.175 1.00 50.09 473 GLU A C 1
ATOM 3673 O O . GLU A 1 473 ? 15.779 -10.997 37.594 1.00 50.09 473 GLU A O 1
ATOM 3678 N N . GLU A 1 474 ? 14.236 -9.512 38.294 1.00 49.59 474 GLU A N 1
ATOM 3679 C CA . GLU A 1 474 ? 14.915 -8.290 37.806 1.00 49.59 474 GLU A CA 1
ATOM 3680 C C . GLU A 1 474 ? 16.332 -8.098 38.390 1.00 49.59 474 GLU A C 1
ATOM 3682 O O . GLU A 1 474 ? 17.203 -7.540 37.728 1.00 49.59 474 GLU A O 1
ATOM 3687 N N . ALA A 1 475 ? 16.586 -8.557 39.621 1.00 41.19 475 ALA A N 1
ATOM 3688 C CA . ALA A 1 475 ? 17.872 -8.413 40.306 1.00 41.19 475 ALA A CA 1
ATOM 3689 C C . ALA A 1 475 ? 18.849 -9.574 40.035 1.00 41.19 475 ALA A C 1
ATOM 3691 O O . ALA A 1 475 ? 20.044 -9.429 40.289 1.00 41.19 475 ALA A O 1
ATOM 3692 N N . LYS A 1 476 ? 18.368 -10.733 39.553 1.00 38.38 476 LYS A N 1
ATOM 3693 C CA . LYS A 1 476 ? 19.205 -11.924 39.295 1.00 38.38 476 LYS A CA 1
ATOM 3694 C C . LYS A 1 476 ? 19.702 -12.031 37.855 1.00 38.38 476 LYS A C 1
ATOM 3696 O O . LYS A 1 476 ? 20.694 -12.715 37.622 1.00 38.38 476 LYS A O 1
ATOM 3701 N N . THR A 1 477 ? 19.082 -11.350 36.895 1.00 35.12 477 THR A N 1
ATOM 3702 C CA . THR A 1 477 ? 19.613 -11.289 35.530 1.00 35.12 477 THR A CA 1
ATOM 3703 C C . THR A 1 477 ? 20.630 -10.158 35.412 1.00 35.12 477 THR A C 1
ATOM 3705 O O . THR A 1 477 ? 20.347 -9.108 34.840 1.00 35.12 477 THR A O 1
ATOM 3708 N N . GLY A 1 478 ? 21.847 -10.408 35.901 1.00 40.62 478 GLY A N 1
ATOM 3709 C CA . GLY A 1 478 ? 23.038 -9.747 35.354 1.00 40.62 478 GLY A CA 1
ATOM 3710 C C . GLY A 1 478 ? 23.176 -9.960 33.837 1.00 40.62 478 GLY A C 1
ATOM 3711 O O . GLY A 1 478 ? 23.872 -9.193 33.185 1.00 40.62 478 GLY A O 1
ATOM 3712 N N . ASP A 1 479 ? 22.418 -10.912 33.272 1.00 29.30 479 ASP A N 1
ATOM 3713 C CA . ASP A 1 479 ? 22.405 -11.273 31.860 1.00 29.30 479 ASP A CA 1
ATOM 3714 C C . ASP A 1 479 ? 20.964 -11.267 31.284 1.00 29.30 479 ASP A C 1
ATOM 3716 O O . ASP A 1 479 ? 20.196 -12.223 31.381 1.00 29.30 479 ASP A O 1
ATOM 3720 N N . GLY A 1 480 ? 20.567 -10.140 30.691 1.00 34.75 480 GLY A N 1
ATOM 3721 C CA . GLY A 1 480 ? 20.005 -10.099 29.332 1.00 34.75 480 GLY A CA 1
ATOM 3722 C C . GLY A 1 480 ? 18.624 -10.671 28.966 1.00 34.75 480 GLY A C 1
ATOM 3723 O O . GLY A 1 480 ? 18.319 -10.601 27.779 1.00 34.75 480 GLY A O 1
ATOM 3724 N N . HIS A 1 481 ? 17.779 -11.191 29.866 1.00 35.56 481 HIS A N 1
ATOM 3725 C CA . HIS A 1 481 ? 16.450 -11.705 29.447 1.00 35.56 481 HIS A CA 1
ATOM 3726 C C . HIS A 1 481 ? 15.219 -10.882 29.857 1.00 35.56 481 HIS A C 1
ATOM 3728 O O . HIS A 1 481 ? 14.170 -11.065 29.246 1.00 35.56 481 HIS A O 1
ATOM 3734 N N . PHE A 1 482 ? 15.342 -9.940 30.799 1.00 36.06 482 PHE A N 1
ATOM 3735 C CA . PHE A 1 482 ? 14.254 -9.016 31.170 1.00 36.06 482 PHE A CA 1
ATOM 3736 C C . PHE A 1 482 ? 14.738 -7.606 31.574 1.00 36.06 482 PHE A C 1
ATOM 3738 O O . PHE A 1 482 ? 13.967 -6.829 32.127 1.00 36.06 482 PHE A O 1
ATOM 3745 N N . SER A 1 483 ? 15.987 -7.222 31.272 1.00 34.84 483 SER A N 1
ATOM 3746 C CA . SER A 1 483 ? 16.559 -5.932 31.721 1.00 34.84 483 SER A CA 1
ATOM 3747 C C . SER A 1 483 ? 15.929 -4.678 31.085 1.00 34.84 483 SER A C 1
ATOM 3749 O O . SER A 1 483 ? 16.195 -3.563 31.530 1.00 34.84 483 SER A O 1
ATOM 3751 N N . TRP A 1 484 ? 15.094 -4.838 30.052 1.00 38.94 484 TRP A N 1
ATOM 3752 C CA . TRP A 1 484 ? 14.365 -3.750 29.381 1.00 38.94 484 TRP A CA 1
ATOM 3753 C C . TRP A 1 484 ? 12.980 -3.470 29.977 1.00 38.94 484 TRP A C 1
ATOM 3755 O O . TRP A 1 484 ? 12.383 -2.432 29.683 1.00 38.94 484 TRP A O 1
ATOM 3765 N N . LEU A 1 485 ? 12.459 -4.348 30.839 1.00 37.44 485 LEU A N 1
ATOM 3766 C CA . LEU A 1 485 ? 11.327 -3.997 31.684 1.00 37.44 485 LEU A CA 1
ATOM 3767 C C . LEU A 1 485 ? 11.859 -3.106 32.809 1.00 37.44 485 LEU A C 1
ATOM 3769 O O . LEU A 1 485 ? 12.475 -3.581 33.751 1.00 37.44 485 LEU A O 1
ATOM 3773 N N . LYS A 1 486 ? 11.591 -1.797 32.752 1.00 40.31 486 LYS A N 1
ATOM 3774 C CA . LYS A 1 486 ? 11.525 -0.982 33.979 1.00 40.31 486 LYS A CA 1
ATOM 3775 C C . LYS A 1 486 ? 10.239 -1.361 34.722 1.00 40.31 486 LYS A C 1
ATOM 3777 O O . LYS A 1 486 ? 9.295 -0.570 34.751 1.00 40.31 486 LYS A O 1
ATOM 3782 N N . ALA A 1 487 ? 10.146 -2.602 35.195 1.00 44.72 487 ALA A N 1
ATOM 3783 C CA . ALA A 1 487 ? 8.984 -3.094 35.913 1.00 44.72 487 ALA A CA 1
ATOM 3784 C C . ALA A 1 487 ? 9.064 -2.821 37.420 1.00 44.72 487 ALA A C 1
ATOM 3786 O O . ALA A 1 487 ? 8.025 -2.930 38.054 1.00 44.72 487 ALA A O 1
ATOM 3787 N N . GLY A 1 488 ? 10.208 -2.411 37.978 1.00 50.88 488 GLY A N 1
ATOM 3788 C CA . GLY A 1 488 ? 10.366 -1.997 39.384 1.00 50.88 488 GLY A CA 1
ATOM 3789 C C . GLY A 1 488 ? 10.491 -0.483 39.647 1.00 50.88 488 GLY A C 1
ATOM 3790 O O . GLY A 1 488 ? 10.433 0.348 38.736 1.00 50.88 488 GLY A O 1
ATOM 3791 N N . GLY A 1 489 ? 10.679 -0.111 40.922 1.00 52.28 489 GLY A N 1
ATOM 3792 C CA . GLY A 1 489 ? 10.804 1.271 41.412 1.00 52.28 489 GLY A CA 1
ATOM 3793 C C . GLY A 1 489 ? 9.585 1.790 42.187 1.00 52.28 489 GLY A C 1
ATOM 3794 O O . GLY A 1 489 ? 9.417 3.006 42.325 1.00 52.28 489 GLY A O 1
ATOM 3795 N N . PHE A 1 490 ? 8.716 0.897 42.676 1.00 58.97 490 PHE A N 1
ATOM 3796 C CA . PHE A 1 490 ? 7.489 1.267 43.397 1.00 58.97 490 PHE A CA 1
ATOM 3797 C C . PHE A 1 490 ? 7.742 1.692 44.858 1.00 58.97 490 PHE A C 1
ATOM 3799 O O . PHE A 1 490 ? 6.878 2.318 45.478 1.00 58.97 490 PHE A O 1
ATOM 3806 N N . GLY A 1 491 ? 8.946 1.436 45.379 1.00 56.06 491 GLY A N 1
ATOM 3807 C CA . GLY A 1 491 ? 9.469 1.968 46.641 1.00 56.06 491 GLY A CA 1
ATOM 3808 C C . GLY A 1 491 ? 10.971 2.264 46.551 1.00 56.06 491 GLY A C 1
ATOM 3809 O O . GLY A 1 491 ? 11.637 1.896 45.586 1.00 56.06 491 GLY A O 1
ATOM 3810 N N . ALA A 1 492 ? 11.518 2.973 47.536 1.00 59.81 492 ALA A N 1
ATOM 3811 C CA . ALA A 1 492 ? 12.957 3.123 47.709 1.00 59.81 492 ALA A CA 1
ATOM 3812 C C . ALA A 1 492 ? 13.613 1.771 48.045 1.00 59.81 492 ALA A C 1
ATOM 3814 O O . ALA A 1 492 ? 12.965 0.842 48.530 1.00 59.81 492 ALA A O 1
ATOM 3815 N N . GLU A 1 493 ? 14.921 1.660 47.819 1.00 59.84 493 GLU A N 1
ATOM 3816 C CA . GLU A 1 493 ? 15.670 0.434 48.098 1.00 59.84 493 GLU A CA 1
ATOM 3817 C C . GLU A 1 493 ? 15.463 -0.042 49.553 1.00 59.84 493 GLU A C 1
ATOM 3819 O O . GLU A 1 493 ? 15.677 0.696 50.522 1.00 59.84 493 GLU A O 1
ATOM 3824 N N . GLY A 1 494 ? 14.987 -1.284 49.701 1.00 65.31 494 GLY A N 1
ATOM 3825 C CA . GLY A 1 494 ? 14.673 -1.903 50.992 1.00 65.31 494 GLY A CA 1
ATOM 3826 C C . GLY A 1 494 ? 13.358 -1.453 51.645 1.00 65.31 494 GLY A C 1
ATOM 3827 O O . GLY A 1 494 ? 13.030 -1.946 52.723 1.00 65.31 494 GLY A O 1
ATOM 3828 N N . GLU A 1 495 ? 12.587 -0.553 51.031 1.00 72.31 495 GLU A N 1
ATOM 3829 C CA . GLU A 1 495 ? 11.299 -0.079 51.559 1.00 72.31 495 GLU A CA 1
ATOM 3830 C C . GLU A 1 495 ? 10.252 -1.198 51.616 1.00 72.31 495 GLU A C 1
ATOM 3832 O O . GLU A 1 495 ? 9.576 -1.344 52.632 1.00 72.31 495 GLU A O 1
ATOM 3837 N N . TYR A 1 496 ? 10.202 -2.050 50.589 1.00 75.31 496 TYR A N 1
ATOM 3838 C CA . TYR A 1 496 ? 9.321 -3.218 50.535 1.00 75.31 496 TYR A CA 1
ATOM 3839 C C . TYR A 1 496 ? 9.488 -4.155 51.737 1.00 75.31 496 TYR A C 1
ATOM 3841 O O . TYR A 1 496 ? 8.523 -4.470 52.431 1.00 75.31 496 TYR A O 1
ATOM 3849 N N . LEU A 1 497 ? 10.727 -4.584 52.009 1.00 80.94 497 LEU A N 1
ATOM 3850 C CA . LEU A 1 497 ? 11.012 -5.521 53.098 1.00 80.94 497 LEU A CA 1
ATOM 3851 C C . LEU A 1 497 ? 10.762 -4.885 54.471 1.00 80.94 497 LEU A C 1
ATOM 3853 O O . LEU A 1 497 ? 10.262 -5.559 55.366 1.00 80.94 497 LEU A O 1
ATOM 3857 N N . ARG A 1 498 ? 11.046 -3.583 54.634 1.00 82.19 498 ARG A N 1
ATOM 3858 C CA . ARG A 1 498 ? 10.741 -2.849 55.875 1.00 82.19 498 ARG A CA 1
ATOM 3859 C C . ARG A 1 498 ? 9.240 -2.729 56.114 1.00 82.19 498 ARG A C 1
ATOM 3861 O O . ARG A 1 498 ? 8.802 -2.889 57.251 1.00 82.19 498 ARG A O 1
ATOM 3868 N N . TRP A 1 499 ? 8.467 -2.445 55.065 1.00 84.38 499 TRP A N 1
ATOM 3869 C CA . TRP A 1 499 ? 7.010 -2.411 55.146 1.00 84.38 499 TRP A CA 1
ATOM 3870 C C . TRP A 1 499 ? 6.464 -3.785 55.539 1.00 84.38 499 TRP A C 1
ATOM 3872 O O . TRP A 1 499 ? 5.723 -3.884 56.515 1.00 84.38 499 TRP A O 1
ATOM 3882 N N . LEU A 1 500 ? 6.901 -4.843 54.849 1.00 86.12 500 LEU A N 1
ATOM 3883 C CA . LEU A 1 500 ? 6.453 -6.208 55.112 1.00 86.12 500 LEU A CA 1
ATOM 3884 C C . LEU A 1 500 ? 6.772 -6.646 56.548 1.00 86.12 500 LEU A C 1
ATOM 3886 O O . LEU A 1 500 ? 5.927 -7.221 57.228 1.00 86.12 500 LEU A O 1
ATOM 3890 N N . GLU A 1 501 ? 7.977 -6.349 57.037 1.00 89.31 501 GLU A N 1
ATOM 3891 C CA . GLU A 1 501 ? 8.363 -6.644 58.418 1.00 89.31 501 GLU A CA 1
ATOM 3892 C C . GLU A 1 501 ? 7.504 -5.880 59.436 1.00 89.31 501 GLU A C 1
ATOM 3894 O O . GLU A 1 501 ? 7.048 -6.463 60.423 1.00 89.31 501 GLU A O 1
ATOM 3899 N N . ALA A 1 502 ? 7.262 -4.586 59.205 1.00 86.00 502 ALA A N 1
ATOM 3900 C CA . ALA A 1 502 ? 6.448 -3.762 60.092 1.00 86.00 502 ALA A CA 1
ATOM 3901 C C . ALA A 1 502 ? 4.988 -4.242 60.147 1.00 86.00 502 ALA A C 1
ATOM 3903 O O . ALA A 1 502 ? 4.409 -4.312 61.233 1.00 86.00 502 ALA A O 1
ATOM 3904 N N . ASP A 1 503 ? 4.420 -4.606 59.000 1.00 87.88 503 ASP A N 1
ATOM 3905 C CA . ASP A 1 503 ? 3.047 -5.086 58.861 1.00 87.88 503 ASP A CA 1
ATOM 3906 C C . ASP A 1 503 ? 2.841 -6.451 59.537 1.00 87.88 503 ASP A C 1
ATOM 3908 O O . ASP A 1 503 ? 1.989 -6.599 60.418 1.00 87.88 503 ASP A O 1
ATOM 3912 N N . LEU A 1 504 ? 3.705 -7.427 59.232 1.00 88.12 504 LEU A N 1
ATOM 3913 C CA . LEU A 1 504 ? 3.657 -8.755 59.849 1.00 88.12 504 LEU A CA 1
ATOM 3914 C C . LEU A 1 504 ? 3.867 -8.693 61.367 1.00 88.12 504 LEU A C 1
ATOM 3916 O O . LEU A 1 504 ? 3.186 -9.398 62.123 1.00 88.12 504 LEU A O 1
ATOM 3920 N N . LYS A 1 505 ? 4.773 -7.823 61.833 1.00 89.81 505 LYS A N 1
ATOM 3921 C CA . LYS A 1 505 ? 4.964 -7.564 63.263 1.00 89.81 505 LYS A CA 1
ATOM 3922 C C . LYS A 1 505 ? 3.698 -6.991 63.890 1.00 89.81 505 LYS A C 1
ATOM 3924 O O . LYS A 1 505 ? 3.245 -7.518 64.902 1.00 89.81 505 LYS A O 1
ATOM 3929 N N . ALA A 1 506 ? 3.104 -5.966 63.283 1.00 85.31 506 ALA A N 1
ATOM 3930 C CA . ALA A 1 506 ? 1.883 -5.347 63.786 1.00 85.31 506 ALA A CA 1
ATOM 3931 C C . ALA A 1 506 ? 0.718 -6.347 63.856 1.00 85.31 506 ALA A C 1
ATOM 3933 O O . ALA A 1 506 ? -0.023 -6.360 64.837 1.00 85.31 506 ALA A O 1
ATOM 3934 N N . ALA A 1 507 ? 0.580 -7.232 62.865 1.00 82.81 507 ALA A N 1
ATOM 3935 C CA . ALA A 1 507 ? -0.431 -8.284 62.871 1.00 82.81 507 ALA A CA 1
ATOM 3936 C C . ALA A 1 507 ? -0.231 -9.285 64.023 1.00 82.81 507 ALA A C 1
ATOM 3938 O O . ALA A 1 507 ? -1.198 -9.665 64.691 1.00 82.81 507 ALA A O 1
ATOM 3939 N N . ARG A 1 508 ? 1.011 -9.699 64.303 1.00 85.94 508 ARG A N 1
ATOM 3940 C CA . ARG A 1 508 ? 1.300 -10.605 65.427 1.00 85.94 508 ARG A CA 1
ATOM 3941 C C . ARG A 1 508 ? 1.169 -9.924 66.786 1.00 85.94 508 ARG A C 1
ATOM 3943 O O . ARG A 1 508 ? 0.544 -10.507 67.671 1.00 85.94 508 ARG A O 1
ATOM 3950 N N . ASP A 1 509 ? 1.645 -8.691 66.929 1.00 86.75 509 ASP A N 1
ATOM 3951 C CA . ASP A 1 509 ? 1.487 -7.893 68.152 1.00 86.75 509 ASP A CA 1
ATOM 3952 C C . ASP A 1 509 ? -0.003 -7.619 68.448 1.00 86.75 509 ASP A C 1
ATOM 3954 O O . ASP A 1 509 ? -0.429 -7.637 69.602 1.00 86.75 509 ASP A O 1
ATOM 3958 N N . ALA A 1 510 ? -0.830 -7.466 67.406 1.00 79.44 510 ALA A N 1
ATOM 3959 C CA . ALA A 1 510 ? -2.287 -7.351 67.508 1.00 79.44 510 ALA A CA 1
ATOM 3960 C C . ALA A 1 510 ? -3.013 -8.690 67.771 1.00 79.44 510 ALA A C 1
ATOM 3962 O O . ALA A 1 510 ? -4.246 -8.743 67.717 1.00 79.44 510 ALA A O 1
ATOM 3963 N N . GLY A 1 511 ? -2.282 -9.780 68.026 1.00 80.00 511 GLY A N 1
ATOM 3964 C CA . GLY A 1 511 ? -2.843 -11.081 68.390 1.00 80.00 511 GLY A CA 1
ATOM 3965 C C . GLY A 1 511 ? -3.631 -11.766 67.270 1.00 80.00 511 GLY A C 1
ATOM 3966 O O . GLY A 1 511 ? -4.558 -12.529 67.554 1.00 80.00 511 GLY A O 1
ATOM 3967 N N . LYS A 1 512 ? -3.314 -11.498 65.994 1.00 77.69 512 LYS A N 1
ATOM 3968 C CA . LYS A 1 512 ? -3.989 -12.154 64.864 1.00 77.69 512 LYS A CA 1
ATOM 3969 C C . LYS A 1 512 ? -3.707 -13.654 64.879 1.00 77.69 512 LYS A C 1
ATOM 3971 O O . LYS A 1 512 ? -2.557 -14.082 64.972 1.00 77.69 512 LYS A O 1
ATOM 3976 N N . LYS A 1 513 ? -4.780 -14.446 64.788 1.00 74.38 513 LYS A N 1
ATOM 3977 C CA . LYS A 1 513 ? -4.729 -15.911 64.865 1.00 74.38 513 LYS A CA 1
ATOM 3978 C C . LYS A 1 513 ? -4.149 -16.512 63.590 1.00 74.38 513 LYS A C 1
ATOM 3980 O O . LYS A 1 513 ? -3.394 -17.465 63.682 1.00 74.38 513 LYS A O 1
ATOM 3985 N N . TRP A 1 514 ? -4.483 -15.933 62.438 1.00 72.56 514 TRP A N 1
ATOM 3986 C CA . TRP A 1 514 ? -4.019 -16.387 61.129 1.00 72.56 514 TRP A CA 1
ATOM 3987 C C . TRP A 1 514 ? -3.407 -15.227 60.350 1.00 72.56 514 TRP A C 1
ATOM 3989 O O . TRP A 1 514 ? -3.987 -14.142 60.320 1.00 72.56 514 TRP A O 1
ATOM 3999 N N . ILE A 1 515 ? -2.282 -15.464 59.687 1.00 81.12 515 ILE A N 1
ATOM 4000 C CA . ILE A 1 515 ? -1.711 -14.586 58.669 1.00 81.12 515 ILE A CA 1
ATOM 4001 C C . ILE A 1 515 ? -1.639 -15.363 57.359 1.00 81.12 515 ILE A C 1
ATOM 4003 O O . ILE A 1 515 ? -1.027 -16.429 57.293 1.00 81.12 515 ILE A O 1
ATOM 4007 N N . ILE A 1 516 ? -2.264 -14.823 56.318 1.00 80.56 516 ILE A N 1
ATOM 4008 C CA . ILE A 1 516 ? -2.301 -15.401 54.977 1.00 80.56 516 ILE A CA 1
ATOM 4009 C C . ILE A 1 516 ? -1.644 -14.413 54.024 1.00 80.56 516 ILE A C 1
ATOM 4011 O O . ILE A 1 516 ? -2.122 -13.292 53.875 1.00 80.56 516 ILE A O 1
ATOM 4015 N N . ALA A 1 517 ? -0.575 -14.831 53.362 1.00 81.88 517 ALA A N 1
ATOM 4016 C CA . ALA A 1 517 ? 0.085 -14.046 52.331 1.00 81.88 517 ALA A CA 1
ATOM 4017 C C . ALA A 1 517 ? -0.247 -14.593 50.933 1.00 81.88 517 ALA A C 1
ATOM 4019 O O . ALA A 1 517 ? -0.548 -15.773 50.762 1.00 81.88 517 ALA A O 1
ATOM 4020 N N . GLY A 1 518 ? -0.207 -13.745 49.913 1.00 76.25 518 GLY A N 1
ATOM 4021 C CA . GLY A 1 518 ? -0.438 -14.151 48.531 1.00 76.25 518 GLY A CA 1
ATOM 4022 C C . GLY A 1 518 ? 0.370 -13.310 47.559 1.00 76.25 518 GLY A C 1
ATOM 4023 O O . GLY A 1 518 ? 0.496 -12.103 47.746 1.00 76.25 518 GLY A O 1
ATOM 4024 N N . GLY A 1 519 ? 0.916 -13.944 46.525 1.00 72.75 519 GLY A N 1
ATOM 4025 C CA . GLY A 1 519 ? 1.692 -13.280 45.481 1.00 72.75 519 GLY A CA 1
ATOM 4026 C C . GLY A 1 519 ? 1.578 -13.984 44.134 1.00 72.75 519 GLY A C 1
ATOM 4027 O O . GLY A 1 519 ? 0.897 -14.998 43.996 1.00 72.75 519 GLY A O 1
ATOM 4028 N N . HIS A 1 520 ? 2.224 -13.437 43.104 1.00 69.88 520 HIS A N 1
ATOM 4029 C CA . HIS A 1 520 ? 2.182 -14.044 41.775 1.00 69.88 520 HIS A CA 1
ATOM 4030 C C . HIS A 1 520 ? 3.024 -15.331 41.735 1.00 69.88 520 HIS A C 1
ATOM 4032 O O . HIS A 1 520 ? 2.518 -16.381 41.331 1.00 69.88 520 HIS A O 1
ATOM 4038 N N . ARG A 1 521 ? 4.276 -15.298 42.218 1.00 67.94 521 ARG A N 1
ATOM 4039 C CA . ARG A 1 521 ? 5.231 -16.415 42.109 1.00 67.94 521 ARG A CA 1
ATOM 4040 C C . ARG A 1 521 ? 5.223 -17.378 43.299 1.00 67.94 521 ARG A C 1
ATOM 4042 O O . ARG A 1 521 ? 5.158 -16.944 44.443 1.00 67.94 521 ARG A O 1
ATOM 4049 N N . PRO A 1 522 ? 5.391 -18.690 43.044 1.00 71.38 522 PRO A N 1
ATOM 4050 C CA . PRO A 1 522 ? 5.757 -19.676 44.061 1.00 71.38 522 PRO A CA 1
ATOM 4051 C C . PRO A 1 522 ? 7.050 -19.297 44.806 1.00 71.38 522 PRO A C 1
ATOM 4053 O O . PRO A 1 522 ? 8.048 -18.974 44.156 1.00 71.38 522 PRO A O 1
ATOM 4056 N N . LEU A 1 523 ? 7.086 -19.429 46.140 1.00 70.69 523 LEU A N 1
ATOM 4057 C CA . LEU A 1 523 ? 8.264 -19.069 46.955 1.00 70.69 523 LEU A CA 1
ATOM 4058 C C . LEU A 1 523 ? 9.493 -19.934 46.636 1.00 70.69 523 LEU A C 1
ATOM 4060 O O . LEU A 1 523 ? 10.617 -19.453 46.722 1.00 70.69 523 LEU A O 1
ATOM 4064 N N . MET A 1 524 ? 9.295 -21.170 46.163 1.00 60.34 524 MET A N 1
ATOM 4065 C CA . MET A 1 524 ? 10.368 -22.073 45.708 1.00 60.34 524 MET A CA 1
ATOM 4066 C C . MET A 1 524 ? 11.253 -21.468 44.598 1.00 60.34 524 MET A C 1
ATOM 4068 O O . MET A 1 524 ? 12.426 -21.817 44.488 1.00 60.34 524 MET A O 1
ATOM 4072 N N . ARG A 1 525 ? 10.718 -20.550 43.774 1.00 57.09 525 ARG A N 1
ATOM 4073 C CA . ARG A 1 525 ? 11.495 -19.829 42.743 1.00 57.09 525 ARG A CA 1
ATOM 4074 C C . ARG A 1 525 ? 12.254 -18.617 43.290 1.00 57.09 525 ARG A C 1
ATOM 4076 O O . ARG A 1 525 ? 13.115 -18.074 42.608 1.00 57.09 525 ARG A O 1
ATOM 4083 N N . LEU A 1 526 ? 11.958 -18.211 44.519 1.00 61.41 526 LEU A N 1
ATOM 4084 C CA . LEU A 1 526 ? 12.522 -17.041 45.191 1.00 61.41 526 LEU A CA 1
ATOM 4085 C C . LEU A 1 526 ? 13.609 -17.435 46.198 1.00 61.41 526 LEU A C 1
ATOM 4087 O O . LEU A 1 526 ? 13.868 -16.684 47.143 1.00 61.41 526 LEU A O 1
ATOM 4091 N N . SER A 1 527 ? 14.232 -18.609 46.008 1.00 50.59 527 SER A N 1
ATOM 4092 C CA . SER A 1 527 ? 15.318 -19.100 46.857 1.00 50.59 527 SER A CA 1
ATOM 4093 C C . SER A 1 527 ? 16.364 -17.989 46.999 1.00 50.59 527 SER A C 1
ATOM 4095 O O . SER A 1 527 ? 16.870 -17.482 45.991 1.00 50.59 527 SER A O 1
ATOM 4097 N N . HIS A 1 528 ? 16.652 -17.585 48.241 1.00 54.25 528 HIS A N 1
ATOM 4098 C CA . HIS A 1 528 ? 17.530 -16.463 48.632 1.00 54.25 528 HIS A CA 1
ATOM 4099 C C . HIS A 1 528 ? 16.906 -15.047 48.684 1.00 54.25 528 HIS A C 1
ATOM 4101 O O . HIS A 1 528 ? 17.637 -14.066 48.572 1.00 54.25 528 HIS A O 1
ATOM 4107 N N . SER A 1 529 ? 15.589 -14.903 48.876 1.00 62.97 529 SER A N 1
ATOM 4108 C CA . SER A 1 529 ? 14.961 -13.589 49.116 1.00 62.97 529 SER A CA 1
ATOM 4109 C C . SER A 1 529 ? 14.710 -13.322 50.607 1.00 62.97 529 SER A C 1
ATOM 4111 O O . SER A 1 529 ? 14.155 -14.167 51.310 1.00 62.97 529 SER A O 1
ATOM 4113 N N . GLY A 1 530 ? 15.024 -12.108 51.081 1.00 69.38 530 GLY A N 1
ATOM 4114 C CA . GLY A 1 530 ? 14.716 -11.663 52.456 1.00 69.38 530 GLY A CA 1
ATOM 4115 C C . GLY A 1 530 ? 13.216 -11.673 52.798 1.00 69.38 530 GLY A C 1
ATOM 4116 O O . GLY A 1 530 ? 12.834 -11.582 53.959 1.00 69.38 530 GLY A O 1
ATOM 4117 N N . MET A 1 531 ? 12.346 -11.836 51.797 1.00 76.62 531 MET A N 1
ATOM 4118 C CA . MET A 1 531 ? 10.908 -12.024 51.979 1.00 76.62 531 MET A CA 1
ATOM 4119 C C . MET A 1 531 ? 10.578 -13.359 52.663 1.00 76.62 531 MET A C 1
ATOM 4121 O O . MET A 1 531 ? 9.749 -13.376 53.568 1.00 76.62 531 MET A O 1
ATOM 4125 N N . ILE A 1 532 ? 11.225 -14.466 52.273 1.00 76.56 532 ILE A N 1
ATOM 4126 C CA . ILE A 1 532 ? 10.960 -15.794 52.860 1.00 76.56 532 ILE A CA 1
ATOM 4127 C C . ILE A 1 532 ? 11.326 -15.797 54.350 1.00 76.56 532 ILE A C 1
ATOM 4129 O O . ILE A 1 532 ? 10.539 -16.259 55.174 1.00 76.56 532 ILE A O 1
ATOM 4133 N N . GLU A 1 533 ? 12.460 -15.186 54.702 1.00 80.12 533 GLU A N 1
ATOM 4134 C CA . GLU A 1 533 ? 12.917 -15.052 56.091 1.00 80.12 533 GLU A CA 1
ATOM 4135 C C . GLU A 1 533 ? 11.901 -14.300 56.964 1.00 80.12 533 GLU A C 1
ATOM 4137 O O . GLU A 1 533 ? 11.651 -14.685 58.107 1.00 80.12 533 GLU A O 1
ATOM 4142 N N . LEU A 1 534 ? 11.269 -13.249 56.429 1.00 84.19 534 LEU A N 1
ATOM 4143 C CA . LEU A 1 534 ? 10.228 -12.502 57.138 1.00 84.19 534 LEU A CA 1
ATOM 4144 C C . LEU A 1 534 ? 8.941 -13.319 57.307 1.00 84.19 534 LEU A C 1
ATOM 4146 O O . LEU A 1 534 ? 8.365 -13.321 58.399 1.00 84.19 534 LEU A O 1
ATOM 4150 N N . LEU A 1 535 ? 8.505 -14.046 56.271 1.00 84.31 535 LEU A N 1
ATOM 4151 C CA . LEU A 1 535 ? 7.327 -14.917 56.365 1.00 84.31 535 LEU A CA 1
ATOM 4152 C C . LEU A 1 535 ? 7.521 -15.999 57.442 1.00 84.31 535 LEU A C 1
ATOM 4154 O O . LEU A 1 535 ? 6.599 -16.280 58.208 1.00 84.31 535 LEU A O 1
ATOM 4158 N N . GLU A 1 536 ? 8.726 -16.559 57.560 1.00 80.25 536 GLU A N 1
ATOM 4159 C CA . GLU A 1 536 ? 9.067 -17.547 58.590 1.00 80.25 536 GLU A CA 1
ATOM 4160 C C . GLU A 1 536 ? 9.194 -16.922 59.985 1.00 80.25 536 GLU A C 1
ATOM 4162 O O . GLU A 1 536 ? 8.589 -17.415 60.942 1.00 80.25 536 GLU A O 1
ATOM 4167 N N . LYS A 1 537 ? 9.909 -15.795 60.109 1.00 84.50 537 LYS A N 1
ATOM 4168 C CA . LYS A 1 537 ? 10.115 -15.068 61.375 1.00 84.50 537 LYS A CA 1
ATOM 4169 C C . LYS A 1 537 ? 8.798 -14.694 62.053 1.00 84.50 537 LYS A C 1
ATOM 4171 O O . LYS A 1 537 ? 8.672 -14.836 63.270 1.00 84.50 537 LYS A O 1
ATOM 4176 N N . TYR A 1 538 ? 7.811 -14.248 61.277 1.00 85.81 538 TYR A N 1
ATOM 4177 C CA . TYR A 1 538 ? 6.487 -13.862 61.781 1.00 85.81 538 TYR A CA 1
ATOM 4178 C C . TYR A 1 538 ? 5.440 -14.979 61.686 1.00 85.81 538 TYR A C 1
ATOM 4180 O O . TYR A 1 538 ? 4.254 -14.744 61.946 1.00 85.81 538 TYR A O 1
ATOM 4188 N N . LYS A 1 539 ? 5.884 -16.210 61.394 1.00 81.06 539 LYS A N 1
ATOM 4189 C CA . LYS A 1 539 ? 5.074 -17.433 61.359 1.00 81.06 539 LYS A CA 1
ATOM 4190 C C . LYS A 1 539 ? 3.847 -17.311 60.461 1.00 81.06 539 LYS A C 1
ATOM 4192 O O . LYS A 1 539 ? 2.748 -17.588 60.918 1.00 81.06 539 LYS A O 1
ATOM 4197 N N . VAL A 1 540 ? 3.982 -16.827 59.231 1.00 82.06 540 VAL A N 1
ATOM 4198 C CA . VAL A 1 540 ? 2.852 -16.784 58.286 1.00 82.06 540 VAL A CA 1
ATOM 4199 C C . VAL A 1 540 ? 2.275 -18.192 58.120 1.00 82.06 540 VAL A C 1
ATOM 4201 O O . VAL A 1 540 ? 3.020 -19.161 58.033 1.00 82.06 540 VAL A O 1
ATOM 4204 N N . ASP A 1 541 ? 0.951 -18.324 58.140 1.00 75.38 541 ASP A N 1
ATOM 4205 C CA . ASP A 1 541 ? 0.288 -19.629 58.224 1.00 75.38 541 ASP A CA 1
ATOM 4206 C C . ASP A 1 541 ? 0.068 -20.247 56.832 1.00 75.38 541 ASP A C 1
ATOM 4208 O O . ASP A 1 541 ? 0.155 -21.464 56.649 1.00 75.38 541 ASP A O 1
ATOM 4212 N N . LEU A 1 542 ? -0.201 -19.410 55.824 1.00 75.69 542 LEU A N 1
ATOM 4213 C CA . LEU A 1 542 ? -0.535 -19.846 54.467 1.00 75.69 542 LEU A CA 1
ATOM 4214 C C . LEU A 1 542 ? -0.015 -18.849 53.425 1.00 75.69 542 LEU A C 1
ATOM 4216 O O . LEU A 1 542 ? -0.171 -17.641 53.599 1.00 75.69 542 LEU A O 1
ATOM 4220 N N . TYR A 1 543 ? 0.556 -19.356 52.332 1.00 79.50 543 TYR A N 1
ATOM 4221 C CA . TYR A 1 543 ? 0.996 -18.574 51.178 1.00 79.50 543 TYR A CA 1
ATOM 4222 C C . TYR A 1 543 ? 0.324 -19.060 49.887 1.00 79.50 543 TYR A C 1
ATOM 4224 O O . TYR A 1 543 ? 0.432 -20.238 49.545 1.00 79.50 543 TYR A O 1
ATOM 4232 N N . PHE A 1 544 ? -0.335 -18.168 49.146 1.00 77.25 544 PHE A N 1
ATOM 4233 C CA . PHE A 1 544 ? -0.945 -18.475 47.844 1.00 77.25 544 PHE A CA 1
ATOM 4234 C C . PHE A 1 544 ? -0.126 -17.936 46.662 1.00 77.25 544 PHE A C 1
ATOM 4236 O O . PHE A 1 544 ? 0.314 -16.789 46.695 1.00 77.25 544 PHE A O 1
ATOM 4243 N N . ALA A 1 545 ? 0.012 -18.732 45.591 1.00 69.69 545 ALA A N 1
ATOM 4244 C CA . ALA A 1 545 ? 0.675 -18.327 44.343 1.00 69.69 545 ALA A CA 1
ATOM 4245 C C . ALA A 1 545 ? -0.081 -18.733 43.064 1.00 69.69 545 ALA A C 1
ATOM 4247 O O . ALA A 1 545 ? -0.741 -19.773 43.041 1.00 69.69 545 ALA A O 1
ATOM 4248 N N . GLY A 1 546 ? 0.070 -17.949 41.985 1.00 58.16 546 GLY A N 1
ATOM 4249 C CA . GLY A 1 546 ? -0.664 -18.119 40.717 1.00 58.16 546 GLY A CA 1
ATOM 4250 C C . GLY A 1 546 ? 0.167 -18.378 39.444 1.00 58.16 546 GLY A C 1
ATOM 4251 O O . GLY A 1 546 ? -0.408 -18.765 38.434 1.00 58.16 546 GLY A O 1
ATOM 4252 N N . HIS A 1 547 ? 1.493 -18.205 39.456 1.00 57.00 547 HIS A N 1
ATOM 4253 C CA . HIS A 1 547 ? 2.344 -18.226 38.246 1.00 57.00 547 HIS A CA 1
ATOM 4254 C C . HIS A 1 547 ? 2.509 -19.613 37.588 1.00 57.00 547 HIS A C 1
ATOM 4256 O O . HIS A 1 547 ? 2.838 -19.711 36.411 1.00 57.00 547 HIS A O 1
ATOM 4262 N N . ALA A 1 548 ? 2.296 -20.717 38.313 1.00 53.75 548 ALA A N 1
ATOM 4263 C CA . ALA A 1 548 ? 2.375 -22.049 37.713 1.00 53.75 548 ALA A CA 1
ATOM 4264 C C . ALA A 1 548 ? 0.978 -22.521 37.298 1.00 53.75 548 ALA A C 1
ATOM 4266 O O . ALA A 1 548 ? 0.110 -22.647 38.157 1.00 53.75 548 ALA A O 1
ATOM 4267 N N . HIS A 1 549 ? 0.769 -22.848 36.014 1.00 59.41 549 HIS A N 1
ATOM 4268 C CA . HIS A 1 549 ? -0.467 -23.451 35.467 1.00 59.41 549 HIS A CA 1
ATOM 4269 C C . HIS A 1 549 ? -0.680 -24.903 35.941 1.00 59.41 549 HIS A C 1
ATOM 4271 O O . HIS A 1 549 ? -0.946 -25.820 35.164 1.00 59.41 549 HIS A O 1
ATOM 4277 N N . LYS A 1 550 ? -0.464 -25.143 37.228 1.00 54.12 550 LYS A N 1
ATOM 4278 C CA . LYS A 1 550 ? -0.569 -26.420 37.911 1.00 54.12 550 LYS A CA 1
ATOM 4279 C C . LYS A 1 550 ? -1.129 -26.138 39.296 1.00 54.12 550 LYS A C 1
ATOM 4281 O O . LYS A 1 550 ? -0.828 -25.109 39.898 1.00 54.12 550 LYS A O 1
ATOM 4286 N N . TYR A 1 551 ? -1.931 -27.068 39.790 1.00 57.47 551 TYR A N 1
ATOM 4287 C CA . TYR A 1 551 ? -2.308 -27.082 41.190 1.00 57.47 551 TYR A CA 1
ATOM 4288 C C . TYR A 1 551 ? -1.332 -27.975 41.949 1.00 57.47 551 TYR A C 1
ATOM 4290 O O . TYR A 1 551 ? -1.196 -29.154 41.617 1.00 57.47 551 TYR A O 1
ATOM 4298 N N . TRP A 1 552 ? -0.667 -27.435 42.964 1.00 57.19 552 TRP A N 1
ATOM 4299 C CA . TRP A 1 552 ? 0.022 -28.247 43.961 1.00 57.19 552 TRP A CA 1
ATOM 4300 C C . TRP A 1 552 ? 0.041 -27.542 45.313 1.00 57.19 552 TRP A C 1
ATOM 4302 O O . TRP A 1 552 ? -0.144 -26.329 45.421 1.00 57.19 552 TRP A O 1
ATOM 4312 N N . ARG A 1 553 ? 0.259 -28.324 46.365 1.00 61.75 553 ARG A N 1
ATOM 4313 C CA . ARG A 1 553 ? 0.342 -27.839 47.738 1.00 61.75 553 ARG A CA 1
ATOM 4314 C C . ARG A 1 553 ? 1.539 -28.479 48.413 1.00 61.75 553 ARG A C 1
ATOM 4316 O O . ARG A 1 553 ? 1.639 -29.704 48.429 1.00 61.75 553 ARG A O 1
ATOM 4323 N N . ASP A 1 554 ? 2.387 -27.645 48.990 1.00 61.62 554 ASP A N 1
ATOM 4324 C CA . ASP A 1 554 ? 3.595 -28.088 49.672 1.00 61.62 554 ASP A CA 1
ATOM 4325 C C . ASP A 1 554 ? 3.279 -28.523 51.120 1.00 61.62 554 ASP A C 1
ATOM 4327 O O . ASP A 1 554 ? 2.283 -28.073 51.713 1.00 61.62 554 ASP A O 1
ATOM 4331 N N . PRO A 1 555 ? 4.084 -29.422 51.716 1.00 56.84 555 PRO A N 1
ATOM 4332 C CA . PRO A 1 555 ? 4.104 -29.586 53.166 1.00 56.84 555 PRO A CA 1
ATOM 4333 C C . PRO A 1 555 ? 4.563 -28.274 53.847 1.00 56.84 555 PRO A C 1
ATOM 4335 O O . PRO A 1 555 ? 5.200 -27.442 53.200 1.00 56.84 555 PRO A O 1
ATOM 4338 N N . PRO A 1 556 ? 4.240 -28.051 55.136 1.00 60.69 556 PRO A N 1
ATOM 4339 C CA . PRO A 1 556 ? 4.717 -26.899 55.898 1.00 60.69 556 PRO A CA 1
ATOM 4340 C C . PRO A 1 556 ? 6.239 -26.756 55.799 1.00 60.69 556 PRO A C 1
ATOM 4342 O O . PRO A 1 556 ? 6.960 -27.736 55.994 1.00 60.69 556 PRO A O 1
ATOM 4345 N N . SER A 1 557 ? 6.724 -25.539 55.545 1.00 60.09 557 SER A N 1
ATOM 4346 C CA . SER A 1 557 ? 8.136 -25.267 55.213 1.00 60.09 557 SER A CA 1
ATOM 4347 C C . SER A 1 557 ? 9.162 -25.735 56.260 1.00 60.09 557 SER A C 1
ATOM 4349 O O . SER A 1 557 ? 10.326 -25.945 55.933 1.00 60.09 557 SER A O 1
ATOM 4351 N N . ALA A 1 558 ? 8.738 -25.943 57.509 1.00 52.84 558 ALA A N 1
ATOM 4352 C CA . ALA A 1 558 ? 9.596 -26.320 58.630 1.00 52.84 558 ALA A CA 1
ATOM 4353 C C . ALA A 1 558 ? 9.739 -27.843 58.870 1.00 52.84 558 ALA A C 1
ATOM 4355 O O . ALA A 1 558 ? 10.375 -28.225 59.853 1.00 52.84 558 ALA A O 1
ATOM 4356 N N . ASP A 1 559 ? 9.149 -28.722 58.043 1.00 49.72 559 ASP A N 1
ATOM 4357 C CA . ASP A 1 559 ? 9.180 -30.178 58.283 1.00 49.72 559 ASP A CA 1
ATOM 4358 C C . ASP A 1 559 ? 9.232 -31.005 56.978 1.00 49.72 559 ASP A C 1
ATOM 4360 O O . ASP A 1 559 ? 8.216 -31.290 56.344 1.00 49.72 559 ASP A O 1
ATOM 4364 N N . VAL A 1 560 ? 10.444 -31.391 56.557 1.00 44.81 560 VAL A N 1
ATOM 4365 C CA . VAL A 1 560 ? 10.725 -31.988 55.230 1.00 44.81 560 VAL A CA 1
ATOM 4366 C C . VAL A 1 560 ? 10.425 -33.503 55.168 1.00 44.81 560 VAL A C 1
ATOM 4368 O O . VAL A 1 560 ? 10.660 -34.125 54.138 1.00 44.81 560 VAL A O 1
ATOM 4371 N N . ASN A 1 561 ? 9.917 -34.137 56.240 1.00 47.03 561 ASN A N 1
ATOM 4372 C CA . ASN A 1 561 ? 9.997 -35.604 56.380 1.00 47.03 561 ASN A CA 1
ATOM 4373 C C . ASN A 1 561 ? 8.768 -36.370 56.932 1.00 47.03 561 ASN A C 1
ATOM 4375 O O . ASN A 1 561 ? 8.958 -37.437 57.516 1.00 47.03 561 ASN A O 1
ATOM 4379 N N . ALA A 1 562 ? 7.505 -35.949 56.754 1.00 39.56 562 ALA A N 1
ATOM 4380 C CA . ALA A 1 562 ? 6.396 -36.793 57.253 1.00 39.56 562 ALA A CA 1
ATOM 4381 C C . ALA A 1 562 ? 5.066 -36.794 56.451 1.00 39.56 562 ALA A C 1
ATOM 4383 O O . ALA A 1 562 ? 4.826 -35.998 55.550 1.00 39.56 562 ALA A O 1
ATOM 4384 N N . SER A 1 563 ? 4.194 -37.757 56.799 1.00 42.78 563 SER A N 1
ATOM 4385 C CA . SER A 1 563 ? 2.903 -38.145 56.186 1.00 42.78 563 SER A CA 1
ATOM 4386 C C . SER A 1 563 ? 1.639 -37.384 56.655 1.00 42.78 563 SER A C 1
ATOM 4388 O O . SER A 1 563 ? 1.474 -37.231 57.860 1.00 42.78 563 SER A O 1
ATOM 4390 N N . ALA A 1 564 ? 0.695 -37.057 55.751 1.00 40.47 564 ALA A N 1
ATOM 4391 C CA . ALA A 1 564 ? -0.760 -36.728 55.853 1.00 40.47 564 ALA A CA 1
ATOM 4392 C C . ALA A 1 564 ? -1.431 -36.072 57.108 1.00 40.47 564 ALA A C 1
ATOM 4394 O O . ALA A 1 564 ? -2.464 -35.425 56.951 1.00 40.47 564 ALA A O 1
ATOM 4395 N N . LYS A 1 565 ? -0.898 -36.145 58.336 1.00 44.91 565 LYS A N 1
ATOM 4396 C CA . LYS A 1 565 ? -1.393 -35.485 59.571 1.00 44.91 565 LYS A CA 1
ATOM 4397 C C . LYS A 1 565 ? -1.123 -33.957 59.627 1.00 44.91 565 LYS A C 1
ATOM 4399 O O . LYS A 1 565 ? -1.243 -33.351 60.685 1.00 44.91 565 LYS A O 1
ATOM 4404 N N . PHE A 1 566 ? -0.789 -33.334 58.494 1.00 52.59 566 PHE A N 1
ATOM 4405 C CA . PHE A 1 566 ? 0.023 -32.109 58.359 1.00 52.59 566 PHE A CA 1
ATOM 4406 C C . PHE A 1 566 ? -0.662 -30.750 58.530 1.00 52.59 566 PHE A C 1
ATOM 4408 O O . PHE A 1 566 ? 0.017 -29.729 58.552 1.00 52.59 566 PHE A O 1
ATOM 4415 N N . TYR A 1 567 ? -1.987 -30.707 58.635 1.00 52.62 567 TYR A N 1
ATOM 4416 C CA . TYR A 1 567 ? -2.742 -29.446 58.536 1.00 52.62 567 TYR A CA 1
ATOM 4417 C C . TYR A 1 567 ? -3.357 -28.988 59.861 1.00 52.62 567 TYR A C 1
ATOM 4419 O O . TYR A 1 567 ? -4.204 -28.099 59.884 1.00 52.62 567 TYR A O 1
ATOM 4427 N N . LYS A 1 568 ? -2.940 -29.600 60.974 1.00 50.47 568 LYS A N 1
ATOM 4428 C CA . LYS A 1 568 ? -3.375 -29.249 62.327 1.00 50.47 568 LYS A CA 1
ATOM 4429 C C . LYS A 1 568 ? -2.184 -28.631 63.070 1.00 50.47 568 LYS A C 1
ATOM 4431 O O . LYS A 1 568 ? -1.296 -29.369 63.473 1.00 50.47 568 LYS A O 1
ATOM 4436 N N . ASP A 1 569 ? -2.188 -27.305 63.219 1.00 54.56 569 ASP A N 1
ATOM 4437 C CA . ASP A 1 569 ? -1.134 -26.502 63.878 1.00 54.56 569 ASP A CA 1
ATOM 4438 C C . ASP A 1 569 ? 0.265 -26.600 63.210 1.00 54.56 569 ASP A C 1
ATOM 4440 O O . ASP A 1 569 ? 1.221 -27.100 63.810 1.00 54.56 569 ASP A O 1
ATOM 4444 N N . PRO A 1 570 ? 0.397 -26.200 61.926 1.00 55.81 570 PRO A N 1
ATOM 4445 C CA . PRO A 1 570 ? 1.656 -26.299 61.188 1.00 55.81 570 PRO A CA 1
ATOM 4446 C C . PRO A 1 570 ? 2.738 -25.372 61.776 1.00 55.81 570 PRO A C 1
ATOM 4448 O O . PRO A 1 570 ? 2.485 -24.214 62.093 1.00 55.81 570 PRO A O 1
ATOM 4451 N N . LYS A 1 571 ? 3.980 -25.867 61.891 1.00 56.78 571 LYS A N 1
ATOM 4452 C CA . LYS A 1 571 ? 5.125 -25.107 62.445 1.00 56.78 571 LYS A CA 1
ATOM 4453 C C . LYS A 1 571 ? 5.767 -24.106 61.469 1.00 56.78 571 LYS A C 1
ATOM 4455 O O . LYS A 1 571 ? 6.728 -23.440 61.842 1.00 56.78 571 LYS A O 1
ATOM 4460 N N . GLY A 1 572 ? 5.256 -24.014 60.245 1.00 63.88 572 GLY A N 1
ATOM 4461 C CA . GLY A 1 572 ? 5.719 -23.120 59.184 1.00 63.88 572 GLY A CA 1
ATOM 4462 C C . GLY A 1 572 ? 4.602 -22.871 58.172 1.00 63.88 572 GLY A C 1
ATOM 4463 O O . GLY A 1 572 ? 3.551 -23.514 58.251 1.00 63.88 572 GLY A O 1
ATOM 4464 N N . TYR A 1 573 ? 4.824 -21.955 57.230 1.00 67.69 573 TYR A N 1
ATOM 4465 C CA . TYR A 1 573 ? 3.808 -21.626 56.233 1.00 67.69 573 TYR A CA 1
ATOM 4466 C C . TYR A 1 573 ? 3.540 -22.826 55.323 1.00 67.69 573 TYR A C 1
ATOM 4468 O O . TYR A 1 573 ? 4.440 -23.598 54.982 1.00 67.69 573 TYR A O 1
ATOM 4476 N N . ILE A 1 574 ? 2.287 -22.970 54.906 1.00 71.50 574 ILE A N 1
ATOM 4477 C CA . ILE A 1 574 ? 1.903 -23.897 53.842 1.00 71.50 574 ILE A CA 1
ATOM 4478 C C . ILE A 1 574 ? 1.822 -23.104 52.547 1.00 71.50 574 ILE A C 1
ATOM 4480 O O . ILE A 1 574 ? 1.117 -22.100 52.483 1.00 71.50 574 ILE A O 1
ATOM 4484 N N . GLN A 1 575 ? 2.503 -23.554 51.501 1.00 73.88 575 GLN A N 1
ATOM 4485 C CA . GLN A 1 575 ? 2.355 -22.957 50.181 1.00 73.88 575 GLN A CA 1
ATOM 4486 C C . GLN A 1 575 ? 1.300 -23.708 49.366 1.00 73.88 575 GLN A C 1
ATOM 4488 O O . GLN A 1 575 ? 1.330 -24.934 49.246 1.00 73.88 575 GLN A O 1
ATOM 4493 N N . VAL A 1 576 ? 0.375 -22.959 48.772 1.00 71.00 576 VAL A N 1
ATOM 4494 C CA . VAL A 1 576 ? -0.616 -23.459 47.818 1.00 71.00 576 VAL A CA 1
ATOM 4495 C C . VAL A 1 576 ? -0.422 -22.725 46.500 1.00 71.00 576 VAL A C 1
ATOM 4497 O O . VAL A 1 576 ? -0.543 -21.503 46.429 1.00 71.00 576 VAL A O 1
ATOM 4500 N N . VAL A 1 577 ? -0.137 -23.478 45.444 1.00 64.75 577 VAL A N 1
ATOM 4501 C CA . VAL A 1 577 ? -0.012 -22.951 44.088 1.00 64.75 577 VAL A CA 1
ATOM 4502 C C . VAL A 1 577 ? -1.245 -23.361 43.301 1.00 64.75 577 VAL A C 1
ATOM 4504 O O . VAL A 1 577 ? -1.564 -24.544 43.205 1.00 64.75 577 VAL A O 1
ATOM 4507 N N . ALA A 1 578 ? -1.953 -22.374 42.765 1.00 63.59 578 ALA A N 1
ATOM 4508 C CA . ALA A 1 578 ? -3.144 -22.564 41.957 1.00 63.59 578 ALA A CA 1
ATOM 4509 C C . ALA A 1 578 ? -3.132 -21.555 40.802 1.00 63.59 578 ALA A C 1
ATOM 4511 O O . ALA A 1 578 ? -3.618 -20.433 40.939 1.00 63.59 578 ALA A O 1
ATOM 4512 N N . GLY A 1 579 ? -2.560 -21.943 39.660 1.00 54.19 579 GLY A N 1
ATOM 4513 C CA . GLY A 1 579 ? -2.628 -21.128 38.446 1.00 54.19 579 GLY A CA 1
ATOM 4514 C C . GLY A 1 579 ? -4.021 -21.151 37.827 1.00 54.19 579 GLY A C 1
ATOM 4515 O O . GLY A 1 579 ? -4.554 -22.217 37.522 1.00 54.19 579 GLY A O 1
ATOM 4516 N N . GLY A 1 580 ? -4.622 -19.974 37.654 1.00 42.69 580 GLY A N 1
ATOM 4517 C CA . GLY A 1 580 ? -5.910 -19.814 36.981 1.00 42.69 580 GLY A CA 1
ATOM 4518 C C . GLY A 1 580 ? -5.795 -19.950 35.458 1.00 42.69 580 GLY A C 1
ATOM 4519 O O . GLY A 1 580 ? -4.796 -19.560 34.862 1.00 42.69 580 GLY A O 1
ATOM 4520 N N . ALA A 1 581 ? -6.842 -20.472 34.816 1.00 33.75 581 ALA A N 1
ATOM 4521 C CA . ALA A 1 581 ? -6.989 -20.446 33.363 1.00 33.75 581 ALA A CA 1
ATOM 4522 C C . ALA A 1 581 ? -7.244 -19.003 32.887 1.00 33.75 581 ALA A C 1
ATOM 4524 O O . ALA A 1 581 ? -8.218 -18.384 33.319 1.00 33.75 581 ALA A O 1
ATOM 4525 N N . GLY A 1 582 ? -6.395 -18.467 32.001 1.00 34.06 582 GLY A N 1
ATOM 4526 C CA . GLY A 1 582 ? -6.641 -17.149 31.400 1.00 34.06 582 GLY A CA 1
ATOM 4527 C C . GLY A 1 582 ? -5.455 -16.395 30.788 1.00 34.06 582 GLY A C 1
ATOM 4528 O O . GLY A 1 582 ? -5.707 -15.421 30.085 1.00 34.06 582 GLY A O 1
ATOM 4529 N N . CYS A 1 583 ? -4.206 -16.826 30.984 1.00 29.53 583 CYS A N 1
ATOM 4530 C CA . CYS A 1 583 ? -3.040 -16.254 30.298 1.00 29.53 583 CYS A CA 1
ATOM 4531 C C . CYS A 1 583 ? -2.359 -17.310 29.420 1.00 29.53 583 CYS A C 1
ATOM 4533 O O . CYS A 1 583 ? -2.108 -18.426 29.868 1.00 29.53 583 CYS A O 1
ATOM 4535 N N . ASP A 1 584 ? -2.056 -16.951 28.174 1.00 33.81 584 ASP A N 1
ATOM 4536 C CA . ASP A 1 584 ? -1.272 -17.761 27.236 1.00 33.81 584 ASP A CA 1
ATOM 4537 C C . ASP A 1 584 ? 0.175 -17.240 27.205 1.00 33.81 584 ASP A C 1
ATOM 4539 O O . ASP A 1 584 ? 0.651 -16.713 26.206 1.00 33.81 584 ASP A O 1
ATOM 4543 N N . GLU A 1 585 ? 0.876 -17.319 28.341 1.00 31.41 585 GLU A N 1
ATOM 4544 C CA . GLU A 1 585 ? 2.305 -16.956 28.434 1.00 31.41 585 GLU A CA 1
ATOM 4545 C C . GLU A 1 585 ? 3.236 -18.048 27.858 1.00 31.41 585 GLU A C 1
ATOM 4547 O O . GLU A 1 585 ? 4.456 -17.939 27.937 1.00 31.41 585 GLU A O 1
ATOM 4552 N N . MET A 1 586 ? 2.685 -19.097 27.230 1.00 31.50 586 MET A N 1
ATOM 4553 C CA . MET A 1 586 ? 3.452 -20.147 26.549 1.00 31.50 586 MET A CA 1
ATOM 4554 C C . MET A 1 586 ? 2.821 -20.586 25.221 1.00 31.50 586 MET A C 1
ATOM 4556 O O . MET A 1 586 ? 2.742 -21.777 24.919 1.00 31.50 586 MET A O 1
ATOM 4560 N N . ALA A 1 587 ? 2.512 -19.632 24.343 1.00 27.86 587 ALA A N 1
ATOM 4561 C CA . ALA A 1 587 ? 2.359 -19.908 22.915 1.00 27.86 587 ALA A CA 1
ATOM 4562 C C . ALA A 1 587 ? 3.724 -20.150 22.220 1.00 27.86 587 ALA A C 1
ATOM 4564 O O . ALA A 1 587 ? 3.975 -19.668 21.117 1.00 27.86 587 ALA A O 1
ATOM 4565 N N . PHE A 1 588 ? 4.618 -20.937 22.831 1.00 26.23 588 PHE A N 1
ATOM 4566 C CA . PHE A 1 588 ? 5.650 -21.641 22.074 1.00 26.23 588 PHE A CA 1
ATOM 4567 C C . PHE A 1 588 ? 4.952 -22.795 21.357 1.00 26.23 588 PHE A C 1
ATOM 4569 O O . PHE A 1 588 ? 4.588 -23.802 21.965 1.00 26.23 588 PHE A O 1
ATOM 4576 N N . LYS A 1 589 ? 4.737 -22.648 20.046 1.00 26.50 589 LYS A N 1
ATOM 4577 C CA . LYS A 1 589 ? 4.307 -23.764 19.201 1.00 26.50 589 LYS A CA 1
ATOM 4578 C C . LYS A 1 589 ? 5.364 -24.864 19.271 1.00 26.50 589 LYS A C 1
ATOM 4580 O O . LYS A 1 589 ? 6.403 -24.783 18.621 1.00 26.50 589 LYS A O 1
ATOM 4585 N N . VAL A 1 590 ? 5.064 -25.923 20.013 1.00 26.33 590 VAL A N 1
ATOM 4586 C CA . VAL A 1 590 ? 5.655 -27.236 19.761 1.00 26.33 590 VAL A CA 1
ATOM 4587 C C . VAL A 1 590 ? 5.275 -27.613 18.326 1.00 26.33 590 VAL A C 1
ATOM 4589 O O . VAL A 1 590 ? 4.094 -27.675 17.981 1.00 26.33 590 VAL A O 1
ATOM 4592 N N . ALA A 1 591 ? 6.277 -27.775 17.463 1.00 25.81 591 ALA A N 1
ATOM 4593 C CA . ALA A 1 591 ? 6.090 -28.164 16.070 1.00 25.81 591 ALA A CA 1
ATOM 4594 C C . ALA A 1 591 ? 5.415 -29.552 15.973 1.00 25.81 591 ALA A C 1
ATOM 4596 O O . ALA A 1 591 ? 5.733 -30.443 16.763 1.00 25.81 591 ALA A O 1
ATOM 4597 N N . PRO A 1 592 ? 4.510 -29.783 15.004 1.00 32.00 592 PRO A N 1
ATOM 4598 C CA . PRO A 1 592 ? 3.791 -31.044 14.894 1.00 32.00 592 PRO A CA 1
ATOM 4599 C C . PRO A 1 592 ? 4.574 -32.031 14.027 1.00 32.00 592 PRO A C 1
ATOM 4601 O O . PRO A 1 592 ? 4.369 -32.049 12.820 1.00 32.00 592 PRO A O 1
ATOM 4604 N N . GLN A 1 593 ? 5.442 -32.870 14.601 1.00 28.02 593 GLN A N 1
ATOM 4605 C CA . GLN A 1 593 ? 5.920 -34.078 13.906 1.00 28.02 593 GLN A CA 1
ATOM 4606 C C . GLN A 1 593 ? 6.232 -35.225 14.876 1.00 28.02 593 GLN A C 1
ATOM 4608 O O . GLN A 1 593 ? 7.304 -35.266 15.467 1.00 28.02 593 GLN A O 1
ATOM 4613 N N . CYS A 1 594 ? 5.323 -36.200 14.969 1.00 23.89 594 CYS A N 1
ATOM 4614 C CA . CYS A 1 594 ? 5.678 -37.602 14.723 1.00 23.89 594 CYS A CA 1
ATOM 4615 C C . CYS A 1 594 ? 4.401 -38.420 14.419 1.00 23.89 594 CYS A C 1
ATOM 4617 O O . CYS A 1 594 ? 3.402 -38.240 15.121 1.00 23.89 594 CYS A O 1
ATOM 4619 N N . PRO A 1 595 ? 4.380 -39.284 13.385 1.00 28.28 595 PRO A N 1
ATOM 4620 C CA . PRO A 1 595 ? 3.270 -40.197 13.127 1.00 28.28 595 PRO A CA 1
ATOM 4621 C C . PRO A 1 595 ? 3.120 -41.210 14.264 1.00 28.28 595 PRO A C 1
ATOM 4623 O O . PRO A 1 595 ? 4.097 -41.613 14.890 1.00 28.28 595 PRO A O 1
ATOM 4626 N N . ALA A 1 596 ? 1.888 -41.646 14.509 1.00 31.64 596 ALA A N 1
ATOM 4627 C CA . ALA A 1 596 ? 1.604 -42.731 15.433 1.00 31.64 596 ALA A CA 1
ATOM 4628 C C . ALA A 1 596 ? 2.288 -44.026 14.960 1.00 31.64 596 ALA A C 1
ATOM 4630 O O . ALA A 1 596 ? 1.937 -44.565 13.912 1.00 31.64 596 ALA A O 1
ATOM 4631 N N . GLY A 1 597 ? 3.241 -44.518 15.748 1.00 35.09 597 GLY A N 1
ATOM 4632 C CA . GLY A 1 597 ? 3.867 -45.821 15.551 1.00 35.09 597 GLY A CA 1
ATOM 4633 C C . GLY A 1 597 ? 5.333 -45.827 15.970 1.00 35.09 597 GLY A C 1
ATOM 4634 O O . GLY A 1 597 ? 6.159 -45.230 15.300 1.00 35.09 597 GLY A O 1
ATOM 4635 N N . GLU A 1 598 ? 5.617 -46.567 17.044 1.00 27.80 598 GLU A N 1
ATOM 4636 C CA . GLU A 1 598 ? 6.943 -47.044 17.472 1.00 27.80 598 GLU A CA 1
ATOM 4637 C C . GLU A 1 598 ? 7.842 -46.084 18.287 1.00 27.80 598 GLU A C 1
ATOM 4639 O O . GLU A 1 598 ? 8.442 -45.136 17.800 1.00 27.80 598 GLU A O 1
ATOM 4644 N N . GLY A 1 599 ? 7.933 -46.401 19.586 1.00 32.72 599 GLY A N 1
ATOM 4645 C CA . GLY A 1 599 ? 9.168 -46.505 20.374 1.00 32.72 599 GLY A CA 1
ATOM 4646 C C . GLY A 1 599 ? 10.254 -45.425 20.284 1.00 32.72 599 GLY A C 1
ATOM 4647 O O . GLY A 1 599 ? 11.058 -45.405 19.363 1.00 32.72 599 GLY A O 1
ATOM 4648 N N . THR A 1 600 ? 10.419 -44.715 21.406 1.00 35.34 600 THR A N 1
ATOM 4649 C CA . THR A 1 600 ? 11.660 -44.086 21.912 1.00 35.34 600 THR A CA 1
ATOM 4650 C C . THR A 1 600 ? 12.261 -42.911 21.131 1.00 35.34 600 THR A C 1
ATOM 4652 O O . THR A 1 600 ? 12.907 -43.081 20.106 1.00 35.34 600 THR A O 1
ATOM 4655 N N . CYS A 1 601 ? 12.206 -41.716 21.732 1.00 22.84 601 CYS A N 1
ATOM 4656 C CA . CYS A 1 601 ? 13.185 -40.660 21.473 1.00 22.84 601 CYS A CA 1
ATOM 4657 C C . CYS A 1 601 ? 13.509 -39.911 22.777 1.00 22.84 601 CYS A C 1
ATOM 4659 O O . CYS A 1 601 ? 12.679 -39.192 23.327 1.00 22.84 601 CYS A O 1
ATOM 4661 N N . VAL A 1 602 ? 14.727 -40.135 23.273 1.00 29.73 602 VAL A N 1
ATOM 4662 C CA . VAL A 1 602 ? 15.385 -39.434 24.386 1.00 29.73 602 VAL A CA 1
ATOM 4663 C C . VAL A 1 602 ? 16.347 -38.410 23.776 1.00 29.73 602 VAL A C 1
ATOM 4665 O O . VAL A 1 602 ? 17.163 -38.796 22.944 1.00 29.73 602 VAL A O 1
ATOM 4668 N N . ARG A 1 603 ? 16.300 -37.143 24.210 1.00 22.69 603 ARG A N 1
ATOM 4669 C CA . ARG A 1 603 ? 17.389 -36.141 24.104 1.00 22.69 603 ARG A CA 1
ATOM 4670 C C . ARG A 1 603 ? 17.230 -35.171 25.284 1.00 22.69 603 ARG A C 1
ATOM 4672 O O . ARG A 1 603 ? 16.172 -34.570 25.391 1.00 22.69 603 ARG A O 1
ATOM 4679 N N . SER A 1 604 ? 18.069 -35.165 26.325 1.00 24.84 604 SER A N 1
ATOM 4680 C CA . SER A 1 604 ? 19.502 -34.811 26.441 1.00 24.84 604 SER A CA 1
ATOM 4681 C C . SER A 1 604 ? 19.769 -33.306 26.268 1.00 24.84 604 SER A C 1
ATOM 4683 O O . SER A 1 604 ? 20.066 -32.849 25.165 1.00 24.84 604 SER A O 1
ATOM 4685 N N . GLU A 1 605 ? 19.688 -32.555 27.369 1.00 27.16 605 GLU A N 1
ATOM 4686 C CA . GLU A 1 605 ? 20.333 -31.247 27.530 1.00 27.16 605 GLU A CA 1
ATOM 4687 C C . GLU A 1 605 ? 21.779 -31.465 27.982 1.00 27.16 605 GLU A C 1
ATOM 4689 O O . GLU A 1 605 ? 22.004 -32.137 28.986 1.00 27.16 605 GLU A O 1
ATOM 4694 N N . GLN A 1 606 ? 22.742 -30.910 27.245 1.00 26.70 606 GLN A N 1
ATOM 4695 C CA . GLN A 1 606 ? 24.058 -30.513 27.753 1.00 26.70 606 GLN A CA 1
ATOM 4696 C C . GLN A 1 606 ? 24.797 -29.703 26.678 1.00 26.70 606 GLN A C 1
ATOM 4698 O O . GLN A 1 606 ? 25.012 -30.185 25.565 1.00 26.70 606 GLN A O 1
ATOM 4703 N N . THR A 1 607 ? 25.244 -28.502 27.040 1.00 24.27 607 THR A N 1
ATOM 4704 C CA . THR A 1 607 ? 26.498 -27.927 26.533 1.00 24.27 607 THR A CA 1
ATOM 4705 C C . THR A 1 607 ? 27.429 -27.660 27.720 1.00 24.27 607 THR A C 1
ATOM 4707 O O . THR A 1 607 ? 26.921 -27.433 28.820 1.00 24.27 607 THR A O 1
ATOM 4710 N N . PRO A 1 608 ? 28.757 -27.764 27.528 1.00 35.16 608 PRO A N 1
ATOM 4711 C CA . PRO A 1 608 ? 29.733 -27.985 28.591 1.00 35.16 608 PRO A CA 1
ATOM 4712 C C . PRO A 1 608 ? 30.484 -26.707 29.004 1.00 35.16 608 PRO A C 1
ATOM 4714 O O . PRO A 1 608 ? 30.362 -25.678 28.348 1.00 35.16 608 PRO A O 1
ATOM 4717 N N . ASP A 1 609 ? 31.302 -26.870 30.047 1.00 27.62 609 ASP A N 1
ATOM 4718 C CA . ASP A 1 609 ? 32.290 -25.951 30.633 1.00 27.62 609 ASP A CA 1
ATOM 4719 C C . ASP A 1 609 ? 31.800 -25.074 31.795 1.00 27.62 609 ASP A C 1
ATOM 4721 O O . ASP A 1 609 ? 31.450 -23.917 31.614 1.00 27.62 609 ASP A O 1
ATOM 4725 N N . GLU A 1 610 ? 31.840 -25.639 33.013 1.00 28.59 610 GLU A N 1
ATOM 4726 C CA . GLU A 1 610 ? 32.509 -25.040 34.184 1.00 28.59 610 GLU A CA 1
ATOM 4727 C C . GLU A 1 610 ? 32.714 -26.092 35.313 1.00 28.59 610 GLU A C 1
ATOM 4729 O O . GLU A 1 610 ? 31.971 -27.062 35.451 1.00 28.59 610 GLU A O 1
ATOM 4734 N N . ASP A 1 611 ? 33.814 -25.933 36.052 1.00 27.45 611 ASP A N 1
ATOM 4735 C CA . ASP A 1 611 ? 34.603 -26.901 36.843 1.00 27.45 611 ASP A CA 1
ATOM 4736 C C . ASP A 1 611 ? 33.901 -27.515 38.101 1.00 27.45 611 ASP A C 1
ATOM 4738 O O . ASP A 1 611 ? 33.436 -26.776 38.977 1.00 27.45 611 ASP A O 1
ATOM 4742 N N . PRO A 1 612 ? 33.846 -28.858 38.278 1.00 27.38 612 PRO A N 1
ATOM 4743 C CA . PRO A 1 612 ? 33.040 -29.529 39.308 1.00 27.38 612 PRO A CA 1
ATOM 4744 C C . PRO A 1 612 ? 33.788 -29.772 40.636 1.00 27.38 612 PRO A C 1
ATOM 4746 O O . PRO A 1 612 ? 33.863 -30.905 41.116 1.00 27.38 612 PRO A O 1
ATOM 4749 N N . ALA A 1 613 ? 34.329 -28.728 41.271 1.00 27.89 613 ALA A N 1
ATOM 4750 C CA . ALA A 1 613 ? 35.087 -28.884 42.527 1.00 27.89 613 ALA A CA 1
ATOM 4751 C C . ALA A 1 613 ? 34.549 -28.119 43.750 1.00 27.89 613 ALA A C 1
ATOM 4753 O O . ALA A 1 613 ? 35.175 -28.153 44.811 1.00 27.89 613 ALA A O 1
ATOM 4754 N N . LYS A 1 614 ? 33.388 -27.458 43.676 1.00 27.62 614 LYS A N 1
ATOM 4755 C CA . LYS A 1 614 ? 32.790 -26.792 44.849 1.00 27.62 614 LYS A CA 1
ATOM 4756 C C . LYS A 1 614 ? 31.267 -26.828 44.829 1.00 27.62 614 LYS A C 1
ATOM 4758 O O . LYS A 1 614 ? 30.643 -25.879 44.388 1.00 27.62 614 LYS A O 1
ATOM 4763 N N . THR A 1 615 ? 30.670 -27.886 45.366 1.00 27.59 615 THR A N 1
ATOM 4764 C CA . THR A 1 615 ? 29.796 -27.823 46.558 1.00 27.59 615 THR A CA 1
ATOM 4765 C C . THR A 1 615 ? 29.082 -29.156 46.750 1.00 27.59 615 THR A C 1
ATOM 4767 O O . THR A 1 615 ? 28.264 -29.609 45.959 1.00 27.59 615 THR A O 1
ATOM 4770 N N . SER A 1 616 ? 29.461 -29.805 47.840 1.00 25.39 616 SER A N 1
ATOM 4771 C CA . SER A 1 616 ? 28.876 -31.011 48.397 1.00 25.39 616 SER A CA 1
ATOM 4772 C C . SER A 1 616 ? 27.602 -30.709 49.192 1.00 25.39 616 SER A C 1
ATOM 4774 O O . SER A 1 616 ? 27.539 -29.675 49.850 1.00 25.39 616 SER A O 1
ATOM 4776 N N . GLN A 1 617 ? 26.737 -31.728 49.277 1.00 27.00 617 GLN A N 1
ATOM 4777 C CA . GLN A 1 617 ? 25.663 -31.959 50.261 1.00 27.00 617 GLN A CA 1
ATOM 4778 C C . GLN A 1 617 ? 24.260 -31.447 49.902 1.00 27.00 617 GLN A C 1
ATOM 4780 O O . GLN A 1 617 ? 23.847 -30.376 50.324 1.00 27.00 617 GLN A O 1
ATOM 4785 N N . LEU A 1 618 ? 23.493 -32.303 49.216 1.00 23.95 618 LEU A N 1
ATOM 4786 C CA . LEU A 1 618 ? 22.230 -32.889 49.703 1.00 23.95 618 LEU A CA 1
ATOM 4787 C C . LEU A 1 618 ? 21.729 -33.900 48.653 1.00 23.95 618 LEU A C 1
ATOM 4789 O O . LEU A 1 618 ? 21.346 -33.533 47.547 1.00 23.95 618 LEU A O 1
ATOM 4793 N N . ASN A 1 619 ? 21.779 -35.193 48.985 1.00 22.52 619 ASN A N 1
ATOM 4794 C CA . ASN A 1 619 ? 21.224 -36.266 48.154 1.00 22.52 619 ASN A CA 1
ATOM 4795 C C . ASN A 1 619 ? 19.687 -36.152 48.101 1.00 22.52 619 ASN A C 1
ATOM 4797 O O . ASN A 1 619 ? 19.072 -36.094 49.169 1.00 22.52 619 ASN A O 1
ATOM 4801 N N . PRO A 1 620 ? 19.036 -36.215 46.924 1.00 26.16 620 PRO A N 1
ATOM 4802 C CA . PRO A 1 620 ? 17.602 -36.450 46.864 1.00 26.16 620 PRO A CA 1
ATOM 4803 C C . PRO A 1 620 ? 17.314 -37.910 47.239 1.00 26.16 620 PRO A C 1
ATOM 4805 O O . PRO A 1 620 ? 17.802 -38.851 46.611 1.00 26.16 620 PRO A O 1
ATOM 4808 N N . VAL A 1 621 ? 16.528 -38.094 48.298 1.00 25.58 621 VAL A N 1
ATOM 4809 C CA . VAL A 1 621 ? 15.975 -39.389 48.706 1.00 25.58 621 VAL A CA 1
ATOM 4810 C C . VAL A 1 621 ? 15.076 -39.913 47.582 1.00 25.58 621 VAL A C 1
ATOM 4812 O O . VAL A 1 621 ? 14.131 -39.242 47.169 1.00 25.58 621 VAL A O 1
ATOM 4815 N N . GLN A 1 622 ? 15.372 -41.119 47.091 1.00 26.17 622 GLN A N 1
ATOM 4816 C CA . GLN A 1 622 ? 14.487 -41.898 46.223 1.00 26.17 622 GLN A CA 1
ATOM 4817 C C . GLN A 1 622 ? 13.133 -42.105 46.915 1.00 26.17 622 GLN A C 1
ATOM 4819 O O . GLN A 1 622 ? 13.043 -42.822 47.911 1.00 26.17 622 GLN A O 1
ATOM 4824 N N . LEU A 1 623 ? 12.076 -41.506 46.370 1.00 25.61 623 LEU A N 1
ATOM 4825 C CA . LEU A 1 623 ? 10.699 -41.862 46.700 1.00 25.61 623 LEU A CA 1
ATOM 4826 C C . LEU A 1 623 ? 10.272 -43.077 45.863 1.00 25.61 623 LEU A C 1
ATOM 4828 O O . LEU A 1 623 ? 10.471 -43.119 44.650 1.00 25.61 623 LEU A O 1
ATOM 4832 N N . ASP A 1 624 ? 9.718 -44.073 46.557 1.00 23.20 624 ASP A N 1
ATOM 4833 C CA . ASP A 1 624 ? 9.267 -45.372 46.049 1.00 23.20 624 ASP A CA 1
ATOM 4834 C C . ASP A 1 624 ? 8.311 -45.221 44.845 1.00 23.20 624 ASP A C 1
ATOM 4836 O O . ASP A 1 624 ? 7.317 -44.493 44.885 1.00 23.20 624 ASP A O 1
ATOM 4840 N N . SER A 1 625 ? 8.608 -45.967 43.779 1.00 26.20 625 SER A N 1
ATOM 4841 C CA . SER A 1 625 ? 7.946 -46.006 42.462 1.00 26.20 625 SER A CA 1
ATOM 4842 C C . SER A 1 625 ? 6.459 -46.410 42.448 1.00 26.20 625 SER A C 1
ATOM 4844 O O . SER A 1 625 ? 5.887 -46.632 41.385 1.00 26.20 625 SER A O 1
ATOM 4846 N N . ARG A 1 626 ? 5.802 -46.482 43.610 1.00 26.05 626 ARG A N 1
ATOM 4847 C CA . ARG A 1 626 ? 4.370 -46.801 43.751 1.00 26.05 626 ARG A CA 1
ATOM 4848 C C . ARG A 1 626 ? 3.457 -45.586 43.936 1.00 26.05 626 ARG A C 1
ATOM 4850 O O . ARG A 1 626 ? 2.248 -45.764 43.996 1.00 26.05 626 ARG A O 1
ATOM 4857 N N . TYR A 1 627 ? 4.007 -44.370 43.962 1.00 28.55 627 TYR A N 1
ATOM 4858 C CA . TYR A 1 627 ? 3.230 -43.119 44.036 1.00 28.55 627 TYR A CA 1
ATOM 4859 C C . TYR A 1 627 ? 3.397 -42.202 42.809 1.00 28.55 627 TYR A C 1
ATOM 4861 O O . TYR A 1 627 ? 2.918 -41.072 42.813 1.00 28.55 627 TYR A O 1
ATOM 4869 N N . ALA A 1 628 ? 4.056 -42.674 41.744 1.00 26.70 628 ALA A N 1
ATOM 4870 C CA . ALA A 1 628 ? 4.404 -41.869 40.568 1.00 26.70 628 ALA A CA 1
ATOM 4871 C C . ALA A 1 628 ? 3.467 -42.047 39.351 1.00 26.70 628 ALA A C 1
ATOM 4873 O O . ALA A 1 628 ? 3.801 -41.584 38.263 1.00 26.70 628 ALA A O 1
ATOM 4874 N N . THR A 1 629 ? 2.302 -42.688 39.499 1.00 25.06 629 THR A N 1
ATOM 4875 C CA . THR A 1 629 ? 1.444 -43.069 38.355 1.00 25.06 629 THR A CA 1
ATOM 4876 C C . THR A 1 629 ? 0.062 -42.410 38.259 1.00 25.06 629 THR A C 1
ATOM 4878 O O . THR A 1 629 ? -0.609 -42.648 37.264 1.00 25.06 629 THR A O 1
ATOM 4881 N N . ASP A 1 630 ? -0.333 -41.497 39.156 1.00 24.84 630 ASP A N 1
ATOM 4882 C CA . ASP A 1 630 ? -1.683 -40.880 39.125 1.00 24.84 630 ASP A CA 1
ATOM 4883 C C . ASP A 1 630 ? -1.724 -39.381 38.749 1.00 24.84 630 ASP A C 1
ATOM 4885 O O . ASP A 1 630 ? -2.679 -38.675 39.069 1.00 24.84 630 ASP A O 1
ATOM 4889 N N . VAL A 1 631 ? -0.716 -38.855 38.039 1.00 27.84 631 VAL A N 1
ATOM 4890 C CA . VAL A 1 631 ? -0.689 -37.426 37.625 1.00 27.84 631 VAL A CA 1
ATOM 4891 C C . VAL A 1 631 ? -0.780 -37.221 36.101 1.00 27.84 631 VAL A C 1
ATOM 4893 O O . VAL A 1 631 ? -0.703 -36.099 35.612 1.00 27.84 631 VAL A O 1
ATOM 4896 N N . TYR A 1 632 ? -1.048 -38.273 35.322 1.00 26.44 632 TYR A N 1
ATOM 4897 C CA . TYR A 1 632 ? -1.271 -38.155 33.874 1.00 26.44 632 TYR A CA 1
ATOM 4898 C C . TYR A 1 632 ? -2.536 -38.881 33.416 1.00 26.44 632 TYR A C 1
ATOM 4900 O O . TYR A 1 632 ? -2.459 -39.877 32.712 1.00 26.44 632 TYR A O 1
ATOM 4908 N N . SER A 1 633 ? -3.706 -38.341 33.772 1.00 25.69 633 SER A N 1
ATOM 4909 C CA . SER A 1 633 ? -4.938 -38.474 32.974 1.00 25.69 633 SER A CA 1
ATOM 4910 C C . SER A 1 633 ? -6.103 -37.725 33.625 1.00 25.69 633 SER A C 1
ATOM 4912 O O . SER A 1 633 ? -6.885 -38.311 34.368 1.00 25.69 633 SER A O 1
ATOM 4914 N N . VAL A 1 634 ? -6.282 -36.442 33.307 1.00 24.66 634 VAL A N 1
ATOM 4915 C CA . VAL A 1 634 ? -7.611 -35.818 33.389 1.00 24.66 634 VAL A CA 1
ATOM 4916 C C . VAL A 1 634 ? -7.805 -34.984 32.131 1.00 24.66 634 VAL A C 1
ATOM 4918 O O . VAL A 1 634 ? -7.226 -33.914 31.963 1.00 24.66 634 VAL A O 1
ATOM 4921 N N . GLY A 1 635 ? -8.576 -35.540 31.200 1.00 22.62 635 GLY A N 1
ATOM 4922 C CA . GLY A 1 635 ? -9.021 -34.844 30.006 1.00 22.62 635 GLY A CA 1
ATOM 4923 C C . GLY A 1 635 ? -9.943 -33.672 30.342 1.00 22.62 635 GLY A C 1
ATOM 4924 O O . GLY A 1 635 ? -10.642 -33.687 31.350 1.00 22.62 635 GLY A O 1
ATOM 4925 N N . ARG A 1 636 ? -9.921 -32.666 29.459 1.00 24.72 636 ARG A N 1
ATOM 4926 C CA . ARG A 1 636 ? -10.937 -31.618 29.245 1.00 24.72 636 ARG A CA 1
ATOM 4927 C C . ARG A 1 636 ? -11.864 -31.343 30.441 1.00 24.72 636 ARG A C 1
ATOM 4929 O O . ARG A 1 636 ? -12.995 -31.824 30.476 1.00 24.72 636 ARG A O 1
ATOM 4936 N N . LEU A 1 637 ? -11.433 -30.468 31.350 1.00 21.22 637 LEU A N 1
ATOM 4937 C CA . LEU A 1 637 ? -12.365 -29.772 32.235 1.00 21.22 637 LEU A CA 1
ATOM 4938 C C . LEU A 1 637 ? -12.900 -28.524 31.524 1.00 21.22 637 LEU A C 1
ATOM 4940 O O . LEU A 1 637 ? -12.195 -27.537 31.327 1.00 21.22 637 LEU A O 1
ATOM 4944 N N . ASN A 1 638 ? -14.167 -28.601 31.135 1.00 22.67 638 ASN A N 1
ATOM 4945 C CA . ASN A 1 638 ? -14.989 -27.483 30.701 1.00 22.67 638 ASN A CA 1
ATOM 4946 C C . ASN A 1 638 ? -15.672 -26.931 31.966 1.00 22.67 638 ASN A C 1
ATOM 4948 O O . ASN A 1 638 ? -16.538 -27.607 32.522 1.00 22.67 638 ASN A O 1
ATOM 4952 N N . VAL A 1 639 ? -15.262 -25.765 32.476 1.00 23.30 639 VAL A N 1
ATOM 4953 C CA . VAL A 1 639 ? -15.812 -25.214 33.731 1.00 23.30 639 VAL A CA 1
ATOM 4954 C C . VAL A 1 639 ? -16.664 -23.984 33.443 1.00 23.30 639 VAL A C 1
ATOM 4956 O O . VAL A 1 639 ? -16.168 -22.886 33.203 1.00 23.30 639 VAL A O 1
ATOM 4959 N N . LYS A 1 640 ? -17.983 -24.206 33.502 1.00 20.98 640 LYS A N 1
ATOM 4960 C CA . LYS A 1 640 ? -18.994 -23.190 33.803 1.00 20.98 640 LYS A CA 1
ATOM 4961 C C . LYS A 1 640 ? -18.645 -22.509 35.129 1.00 20.98 640 LYS A C 1
ATOM 4963 O O . LYS A 1 640 ? -18.257 -23.179 36.077 1.00 20.98 640 LYS A O 1
ATOM 4968 N N . THR A 1 641 ? -18.851 -21.197 35.176 1.00 32.53 641 THR A N 1
ATOM 4969 C CA . THR A 1 641 ? -18.942 -20.342 36.371 1.00 32.53 641 THR A CA 1
ATOM 4970 C C . THR A 1 641 ? -19.199 -21.094 37.683 1.00 32.53 641 THR A C 1
ATOM 4972 O O . THR A 1 641 ? -20.299 -21.601 37.903 1.00 32.53 641 THR A O 1
ATOM 4975 N N . SER A 1 642 ? -18.226 -21.083 38.589 1.00 23.05 642 SER A N 1
ATOM 4976 C CA . SER A 1 642 ? -18.439 -21.410 39.999 1.00 23.05 642 SER A CA 1
ATOM 4977 C C . SER A 1 642 ? -17.594 -20.478 40.860 1.00 23.05 642 SER A C 1
ATOM 4979 O O . SER A 1 642 ? -16.368 -20.463 40.758 1.00 23.05 642 SER A O 1
ATOM 4981 N N . ALA A 1 643 ? -18.270 -19.676 41.679 1.00 22.28 643 ALA A N 1
ATOM 4982 C CA . ALA A 1 643 ? -17.665 -18.891 42.740 1.00 22.28 643 ALA A CA 1
ATOM 4983 C C . ALA A 1 643 ? -16.855 -19.801 43.682 1.00 22.28 643 ALA A C 1
ATOM 4985 O O . ALA A 1 643 ? -17.319 -20.874 44.066 1.00 22.28 643 ALA A O 1
ATOM 4986 N N . LEU A 1 644 ? -15.659 -19.360 44.073 1.00 23.16 644 LEU A N 1
ATOM 4987 C CA . LEU A 1 644 ? -14.917 -19.927 45.198 1.00 23.16 644 LEU A CA 1
ATOM 4988 C C . LEU A 1 644 ? -15.664 -19.570 46.494 1.00 23.16 644 LEU A C 1
ATOM 4990 O O . LEU A 1 644 ? -15.655 -18.418 46.924 1.00 23.16 644 LEU A O 1
ATOM 4994 N N . HIS A 1 645 ? -16.339 -20.542 47.106 1.00 21.58 645 HIS A N 1
ATOM 4995 C CA . HIS A 1 645 ? -16.780 -20.449 48.497 1.00 21.58 645 HIS A CA 1
ATOM 4996 C C . HIS A 1 645 ? -15.645 -20.919 49.414 1.00 21.58 645 HIS A C 1
ATOM 4998 O O . HIS A 1 645 ? -15.176 -22.048 49.296 1.00 21.58 645 HIS A O 1
ATOM 5004 N N . PHE A 1 646 ? -15.213 -20.050 50.329 1.00 23.91 646 PHE A N 1
ATOM 5005 C CA . PHE A 1 646 ? -14.382 -20.424 51.470 1.00 23.91 646 PHE A CA 1
ATOM 5006 C C . PHE A 1 646 ? -15.297 -20.620 52.683 1.00 23.91 646 PHE A C 1
ATOM 5008 O O . PHE A 1 646 ? -15.955 -19.671 53.107 1.00 23.91 646 PHE A O 1
ATOM 5015 N N . GLU A 1 647 ? -15.326 -21.820 53.262 1.00 23.05 647 GLU A N 1
ATOM 5016 C CA . GLU A 1 647 ? -15.917 -22.048 54.585 1.00 23.05 647 GLU A CA 1
ATOM 5017 C C . GLU A 1 647 ? -14.817 -22.047 55.653 1.00 23.05 647 GLU A C 1
ATOM 5019 O O . GLU A 1 647 ? -13.924 -22.895 55.663 1.00 23.05 647 GLU A O 1
ATOM 5024 N N . LEU A 1 648 ? -14.893 -21.087 56.578 1.00 24.73 648 LEU A N 1
ATOM 5025 C CA . LEU A 1 648 ? -14.177 -21.126 57.851 1.00 24.73 648 LEU A CA 1
ATOM 5026 C C . LEU A 1 648 ? -15.030 -21.917 58.846 1.00 24.73 648 LEU A C 1
ATOM 5028 O O . LEU A 1 648 ? -16.088 -21.455 59.269 1.00 24.73 648 LEU A O 1
ATOM 5032 N N . ILE A 1 649 ? -14.565 -23.104 59.226 1.00 27.98 649 ILE A N 1
ATOM 5033 C CA . ILE A 1 649 ? -15.231 -23.929 60.237 1.00 27.98 649 ILE A CA 1
ATOM 5034 C C . ILE A 1 649 ? -14.891 -23.376 61.628 1.00 27.98 649 ILE A C 1
ATOM 5036 O O . ILE A 1 649 ? -13.749 -23.486 62.081 1.00 27.98 649 ILE A O 1
ATOM 5040 N N . ASP A 1 650 ? -15.887 -22.823 62.329 1.00 27.95 650 ASP A N 1
ATOM 5041 C CA . ASP A 1 650 ? -15.839 -22.676 63.787 1.00 27.95 650 ASP A CA 1
ATOM 5042 C C . ASP A 1 650 ? -16.292 -23.983 64.455 1.00 27.95 650 ASP A C 1
ATOM 5044 O O . ASP A 1 650 ? -17.378 -24.517 64.233 1.00 27.95 650 ASP A O 1
ATOM 5048 N N . SER A 1 651 ? -15.409 -24.513 65.289 1.00 32.19 651 SER A N 1
ATOM 5049 C CA . SER A 1 651 ? -15.424 -25.852 65.873 1.00 32.19 651 SER A CA 1
ATOM 5050 C C . SER A 1 651 ? -16.462 -26.107 66.980 1.00 32.19 651 SER A C 1
ATOM 5052 O O . SER A 1 651 ? -16.187 -26.920 67.862 1.00 32.19 651 SER A O 1
ATOM 5054 N N . LYS A 1 652 ? -17.638 -25.457 66.999 1.00 31.27 652 LYS A N 1
ATOM 5055 C CA . LYS A 1 652 ? -18.574 -25.655 68.130 1.00 31.27 652 LYS A CA 1
ATOM 5056 C C . LYS A 1 652 ? -20.046 -25.959 67.862 1.00 31.27 652 LYS A C 1
ATOM 5058 O O . LYS A 1 652 ? -20.669 -26.460 68.791 1.00 31.27 652 LYS A O 1
ATOM 5063 N N . HIS A 1 653 ? -20.625 -25.744 66.682 1.00 35.28 653 HIS A N 1
ATOM 5064 C CA . HIS A 1 653 ? -22.067 -25.998 66.495 1.00 35.28 653 HIS A CA 1
ATOM 5065 C C . HIS A 1 653 ? -22.336 -26.623 65.119 1.00 35.28 653 HIS A C 1
ATOM 5067 O O . HIS A 1 653 ? -22.547 -25.932 64.130 1.00 35.28 653 HIS A O 1
ATOM 5073 N N . GLY A 1 654 ? -22.269 -27.956 65.052 1.00 35.44 654 GLY A N 1
ATOM 5074 C CA . GLY A 1 654 ? -22.501 -28.729 63.833 1.00 35.44 654 GLY A CA 1
ATOM 5075 C C . GLY A 1 654 ? -23.985 -28.933 63.532 1.00 35.44 654 GLY A C 1
ATOM 5076 O O . GLY A 1 654 ? -24.568 -29.920 63.975 1.00 35.44 654 GLY A O 1
ATOM 5077 N N . GLN A 1 655 ? -24.581 -28.050 62.729 1.00 27.00 655 GLN A N 1
ATOM 5078 C CA . GLN A 1 655 ? -25.851 -28.335 62.059 1.00 27.00 655 GLN A CA 1
ATOM 5079 C C . GLN A 1 655 ? -25.906 -27.666 60.679 1.00 27.00 655 GLN A C 1
ATOM 5081 O O . GLN A 1 655 ? -25.857 -26.445 60.564 1.00 27.00 655 GLN A O 1
ATOM 5086 N N . LEU A 1 656 ? -25.995 -28.493 59.631 1.00 25.33 656 LEU A N 1
ATOM 5087 C CA . LEU A 1 656 ? -26.189 -28.075 58.243 1.00 25.33 656 LEU A CA 1
ATOM 5088 C C . LEU A 1 656 ? -27.693 -27.861 58.002 1.00 25.33 656 LEU A C 1
ATOM 5090 O O . LEU A 1 656 ? -28.472 -28.809 58.104 1.00 25.33 656 LEU A O 1
ATOM 5094 N N . LEU A 1 657 ? -28.107 -26.642 57.658 1.00 23.14 657 LEU A N 1
ATOM 5095 C CA . LEU A 1 657 ? -29.428 -26.384 57.080 1.00 23.14 657 LEU A CA 1
ATOM 5096 C C . LEU A 1 657 ? -29.308 -26.469 55.554 1.00 23.14 657 LEU A C 1
ATOM 5098 O O . LEU A 1 657 ? -28.810 -25.552 54.908 1.00 23.14 657 LEU A O 1
ATOM 5102 N N . VAL A 1 658 ? -29.748 -27.592 54.983 1.00 24.53 658 VAL A N 1
ATOM 5103 C CA . VAL A 1 658 ? -29.889 -27.776 53.531 1.00 24.53 658 VAL A CA 1
ATOM 5104 C C . VAL A 1 658 ? -31.244 -27.209 53.106 1.00 24.53 658 VAL A C 1
ATOM 5106 O O . VAL A 1 658 ? -32.281 -27.722 53.521 1.00 24.53 658 VAL A O 1
ATOM 5109 N N . LEU A 1 659 ? -31.247 -26.180 52.258 1.00 21.20 659 LEU A N 1
ATOM 5110 C CA . LEU A 1 659 ? -32.419 -25.827 51.449 1.00 21.20 659 LEU A CA 1
ATOM 5111 C C . LEU A 1 659 ? -32.372 -26.610 50.121 1.00 21.20 659 LEU A C 1
ATOM 5113 O O . LEU A 1 659 ? -31.277 -26.856 49.609 1.00 21.20 659 LEU A O 1
ATOM 5117 N N . PRO A 1 660 ? -33.516 -27.042 49.555 1.00 21.94 660 PRO A N 1
ATOM 5118 C CA . PRO A 1 660 ? -33.534 -28.002 48.456 1.00 21.94 660 PRO A CA 1
ATOM 5119 C C . PRO A 1 660 ? -33.034 -27.365 47.156 1.00 21.94 660 PRO A C 1
ATOM 5121 O O . PRO A 1 660 ? -33.538 -26.328 46.726 1.00 21.94 660 PRO A O 1
ATOM 5124 N N . ALA A 1 661 ? -32.081 -28.021 46.496 1.00 22.80 661 ALA A N 1
ATOM 5125 C CA . ALA A 1 661 ? -31.670 -27.678 45.143 1.00 22.80 661 ALA A CA 1
ATOM 5126 C C . ALA A 1 661 ? -32.804 -27.993 44.153 1.00 22.80 661 ALA A C 1
ATOM 5128 O O . ALA A 1 661 ? -33.212 -29.146 43.994 1.00 22.80 661 ALA A O 1
ATOM 5129 N N . VAL A 1 662 ? -33.290 -26.969 43.455 1.00 24.05 662 VAL A N 1
ATOM 5130 C CA . VAL A 1 662 ? -34.126 -27.129 42.262 1.00 24.05 662 VAL A CA 1
ATOM 5131 C C . VAL A 1 662 ? -33.254 -27.748 41.164 1.00 24.05 662 VAL A C 1
ATOM 5133 O O . VAL A 1 662 ? -32.246 -27.166 40.763 1.00 24.05 662 VAL A O 1
ATOM 5136 N N . ARG A 1 663 ? -33.619 -28.943 40.681 1.00 24.66 663 ARG A N 1
ATOM 5137 C CA . ARG A 1 663 ? -32.999 -29.573 39.504 1.00 24.66 663 ARG A CA 1
ATOM 5138 C C . ARG A 1 663 ? -33.309 -28.732 38.260 1.00 24.66 663 ARG A C 1
ATOM 5140 O O . ARG A 1 663 ? -34.394 -28.841 37.703 1.00 24.66 663 ARG A O 1
ATOM 5147 N N . GLY A 1 664 ? -32.365 -27.906 37.819 1.00 25.69 664 GLY A N 1
ATOM 5148 C CA . GLY A 1 664 ? -32.420 -27.259 36.507 1.00 25.69 664 GLY A CA 1
ATOM 5149 C C . GLY A 1 664 ? -31.794 -28.154 35.437 1.00 25.69 664 GLY A C 1
ATOM 5150 O O . GLY A 1 664 ? -30.569 -28.208 35.335 1.00 25.69 664 GLY A O 1
ATOM 5151 N N . SER A 1 665 ? -32.611 -28.850 34.642 1.00 33.16 665 SER A N 1
ATOM 5152 C CA . SER A 1 665 ? -32.151 -29.461 33.385 1.00 33.16 665 SER A CA 1
ATOM 5153 C C . SER A 1 665 ? -31.822 -28.365 32.357 1.00 33.16 665 SER A C 1
ATOM 5155 O O . SER A 1 665 ? -32.488 -27.327 32.343 1.00 33.16 665 SER A O 1
ATOM 5157 N N . PRO A 1 666 ? -30.802 -28.543 31.495 1.00 40.44 666 PRO A N 1
ATOM 5158 C CA . PRO A 1 666 ? -30.526 -27.602 30.412 1.00 40.44 666 PRO A CA 1
ATOM 5159 C C . PRO A 1 666 ? -31.705 -27.543 29.425 1.00 40.44 666 PRO A C 1
ATOM 5161 O O . PRO A 1 666 ? -32.313 -28.560 29.112 1.00 40.44 666 PRO A O 1
ATOM 5164 N N . MET A 1 667 ? -32.002 -26.341 28.918 1.00 45.03 667 MET A N 1
ATOM 5165 C CA . MET A 1 667 ? -33.144 -26.051 28.029 1.00 45.03 667 MET A CA 1
ATOM 5166 C C . MET A 1 667 ? -33.109 -26.829 26.696 1.00 45.03 667 MET A C 1
ATOM 5168 O O . MET A 1 667 ? -34.144 -27.027 26.070 1.00 45.03 667 MET A O 1
ATOM 5172 N N . PHE A 1 668 ? -31.927 -27.303 26.287 1.00 53.22 668 PHE A N 1
ATOM 5173 C CA . PHE A 1 668 ? -31.732 -28.267 25.206 1.00 53.22 668 PHE A CA 1
ATOM 5174 C C . PHE A 1 668 ? -30.792 -29.378 25.680 1.00 53.22 668 PHE A C 1
ATOM 5176 O O . PHE A 1 668 ? -29.785 -29.103 26.338 1.00 53.22 668 PHE A O 1
ATOM 5183 N N . GLN A 1 669 ? -31.114 -30.622 25.327 1.00 61.28 669 GLN A N 1
ATOM 5184 C CA . GLN A 1 669 ? -30.265 -31.783 25.597 1.00 61.28 669 GLN A CA 1
ATOM 5185 C C . GLN A 1 669 ? -28.993 -31.743 24.733 1.00 61.28 669 GLN A C 1
ATOM 5187 O O . GLN A 1 669 ? -28.974 -31.112 23.672 1.00 61.28 669 GLN A O 1
ATOM 5192 N N . GLN A 1 670 ? -27.913 -32.379 25.198 1.00 66.69 670 GLN A N 1
ATOM 5193 C CA . GLN A 1 670 ? -26.660 -32.457 24.437 1.00 66.69 670 GLN A CA 1
ATOM 5194 C C . GLN A 1 670 ? -26.880 -33.237 23.136 1.00 66.69 670 GLN A C 1
ATOM 5196 O O . GLN A 1 670 ? -27.646 -34.195 23.113 1.00 66.69 670 GLN A O 1
ATOM 5201 N N . TRP A 1 671 ? -26.187 -32.869 22.053 1.00 76.25 671 TRP A N 1
ATOM 5202 C CA . TRP A 1 671 ? -26.364 -33.520 20.747 1.00 76.25 671 TRP A CA 1
ATOM 5203 C C . TRP A 1 671 ? -26.170 -35.039 20.796 1.00 76.25 671 TRP A C 1
ATOM 5205 O O . TRP A 1 671 ? -26.887 -35.782 20.135 1.00 76.25 671 TRP A O 1
ATOM 5215 N N . SER A 1 672 ? -25.256 -35.512 21.646 1.00 69.38 672 SER A N 1
ATOM 5216 C CA . SER A 1 672 ? -24.996 -36.934 21.887 1.00 69.38 672 SER A CA 1
ATOM 5217 C C . SER A 1 672 ? -26.141 -37.681 22.582 1.00 69.38 672 SER A C 1
ATOM 5219 O O . SER A 1 672 ? -26.219 -38.898 22.442 1.00 69.38 672 SER A O 1
ATOM 5221 N N . THR A 1 673 ? -27.023 -36.989 23.309 1.00 69.44 673 THR A N 1
ATOM 5222 C CA . THR A 1 673 ? -28.138 -37.590 24.064 1.00 69.44 673 THR A CA 1
ATOM 5223 C C . THR A 1 673 ? -29.484 -37.469 23.341 1.00 69.44 673 THR A C 1
ATOM 5225 O O . THR A 1 673 ? -30.474 -38.046 23.779 1.00 69.44 673 THR A O 1
ATOM 5228 N N . LEU A 1 674 ? -29.540 -36.789 22.187 1.00 74.31 674 LEU A N 1
ATOM 5229 C CA . LEU A 1 674 ? -30.769 -36.630 21.394 1.00 74.31 674 LEU A CA 1
ATOM 5230 C C . LEU A 1 674 ? -31.306 -37.948 20.806 1.00 74.31 674 LEU A C 1
ATOM 5232 O O . LEU A 1 674 ? -32.484 -38.023 20.466 1.00 74.31 674 LEU A O 1
ATOM 5236 N N . GLY A 1 675 ? -30.480 -38.995 20.720 1.00 71.06 675 GLY A N 1
ATOM 5237 C CA . GLY A 1 675 ? -30.891 -40.322 20.242 1.00 71.06 675 GLY A CA 1
ATOM 5238 C C . GLY A 1 675 ? -31.845 -41.075 21.182 1.00 71.06 675 GLY A C 1
ATOM 5239 O O . GLY A 1 675 ? -32.354 -42.135 20.815 1.00 71.06 675 GLY A O 1
ATOM 5240 N N . GLU A 1 676 ? -32.086 -40.548 22.386 1.00 74.25 676 GLU A N 1
ATOM 5241 C CA . GLU A 1 676 ? -33.022 -41.111 23.365 1.00 74.25 676 GLU A CA 1
ATOM 5242 C C . GLU A 1 676 ? -34.489 -40.783 23.037 1.00 74.25 676 GLU A C 1
ATOM 5244 O O . GLU A 1 676 ? -35.379 -41.534 23.429 1.00 74.25 676 GLU A O 1
ATOM 5249 N N . PHE A 1 677 ? -34.749 -39.725 22.260 1.00 81.69 677 PHE A N 1
ATOM 5250 C CA . PHE A 1 677 ? -36.097 -39.321 21.855 1.00 81.69 677 PHE A CA 1
ATOM 5251 C C . PHE A 1 677 ? -36.547 -40.098 20.619 1.00 81.69 677 PHE A C 1
ATOM 5253 O O . PHE A 1 677 ? -35.985 -39.933 19.535 1.00 81.69 677 PHE A O 1
ATOM 5260 N N . ARG A 1 678 ? -37.573 -40.942 20.763 1.00 77.69 678 ARG A N 1
ATOM 5261 C CA . ARG A 1 678 ? -38.101 -41.757 19.654 1.00 77.69 678 ARG A CA 1
ATOM 5262 C C . ARG A 1 678 ? -39.507 -41.348 19.241 1.00 77.69 678 ARG A C 1
ATOM 5264 O O . ARG A 1 678 ? -39.886 -41.584 18.096 1.00 77.69 678 ARG A O 1
ATOM 5271 N N . THR A 1 679 ? -40.245 -40.725 20.150 1.00 84.19 679 THR A N 1
ATOM 5272 C CA . THR A 1 679 ? -41.650 -40.356 19.979 1.00 84.19 679 THR A CA 1
ATOM 5273 C C . THR A 1 679 ? -41.897 -38.886 20.310 1.00 84.19 679 THR A C 1
ATOM 5275 O O . THR A 1 679 ? -41.082 -38.235 20.971 1.00 84.19 679 THR A O 1
ATOM 5278 N N . VAL A 1 680 ? -43.023 -38.340 19.841 1.00 82.12 680 VAL A N 1
ATOM 5279 C CA . VAL A 1 680 ? -43.459 -36.980 20.206 1.00 82.12 680 VAL A CA 1
ATOM 5280 C C . VAL A 1 680 ? -43.699 -36.906 21.715 1.00 82.12 680 VAL A C 1
ATOM 5282 O O . VAL A 1 680 ? -43.287 -35.936 22.350 1.00 82.12 680 VAL A O 1
ATOM 5285 N N . SER A 1 681 ? -44.249 -37.968 22.301 1.00 81.44 681 SER A N 1
ATOM 5286 C CA . SER A 1 681 ? -44.474 -38.108 23.743 1.00 81.44 681 SER A CA 1
ATOM 5287 C C . SER A 1 681 ? -43.185 -37.973 24.573 1.00 81.44 681 SER A C 1
ATOM 5289 O O . SER A 1 681 ? -43.181 -37.266 25.584 1.00 81.44 681 SER A O 1
ATOM 5291 N N . ASP A 1 682 ? -42.063 -38.549 24.116 1.00 80.75 682 ASP A N 1
ATOM 5292 C CA . ASP A 1 682 ? -40.757 -38.408 24.788 1.00 80.75 682 ASP A CA 1
ATOM 5293 C C . ASP A 1 682 ? -40.297 -36.939 24.831 1.00 80.75 682 ASP A C 1
ATOM 5295 O O . ASP A 1 682 ? -39.773 -36.451 25.837 1.00 80.75 682 ASP A O 1
ATOM 5299 N N . VAL A 1 683 ? -40.512 -36.209 23.731 1.00 79.19 683 VAL A N 1
ATOM 5300 C CA . VAL A 1 683 ? -40.133 -34.794 23.612 1.00 79.19 683 VAL A CA 1
ATOM 5301 C C . VAL A 1 683 ? -41.023 -33.912 24.487 1.00 79.19 683 VAL A C 1
ATOM 5303 O O . VAL A 1 683 ? -40.512 -33.023 25.172 1.00 79.19 683 VAL A O 1
ATOM 5306 N N . LEU A 1 684 ? -42.331 -34.172 24.518 1.00 80.88 684 LEU A N 1
ATOM 5307 C CA . LEU A 1 684 ? -43.282 -33.428 25.348 1.00 80.88 684 LEU A CA 1
ATOM 5308 C C . LEU A 1 684 ? -43.005 -33.616 26.840 1.00 80.88 684 LEU A C 1
ATOM 5310 O O . LEU A 1 684 ? -42.958 -32.628 27.578 1.00 80.88 684 LEU A O 1
ATOM 5314 N N . SER A 1 685 ? -42.716 -34.851 27.267 1.00 77.56 685 SER A N 1
ATOM 5315 C CA . SER A 1 685 ? -42.352 -35.146 28.655 1.00 77.56 685 SER A CA 1
ATOM 5316 C C . SER A 1 685 ? -41.062 -34.442 29.083 1.00 77.56 685 SER A C 1
ATOM 5318 O O . SER A 1 685 ? -40.950 -34.035 30.238 1.00 77.56 685 SER A O 1
ATOM 5320 N N . ASN A 1 686 ? -40.086 -34.283 28.183 1.00 74.31 686 ASN A N 1
ATOM 5321 C CA . ASN A 1 686 ? -38.828 -33.595 28.487 1.00 74.31 686 ASN A CA 1
ATOM 5322 C C . ASN A 1 686 ? -38.976 -32.065 28.524 1.00 74.31 686 ASN A C 1
ATOM 5324 O O . ASN A 1 686 ? -38.304 -31.405 29.314 1.00 74.31 686 ASN A O 1
ATOM 5328 N N . VAL A 1 687 ? -39.850 -31.495 27.692 1.00 73.19 687 VAL A N 1
ATOM 5329 C CA . VAL A 1 687 ? -40.125 -30.046 27.676 1.00 73.19 687 VAL A CA 1
ATOM 5330 C C . VAL A 1 687 ? -41.118 -29.637 28.780 1.00 73.19 687 VAL A C 1
ATOM 5332 O O . VAL A 1 687 ? -41.180 -28.466 29.165 1.00 73.19 687 VAL A O 1
ATOM 5335 N N . GLY A 1 688 ? -41.854 -30.603 29.337 1.00 71.06 688 GLY A N 1
ATOM 5336 C CA . GLY A 1 688 ? -42.801 -30.399 30.432 1.00 71.06 688 GLY A CA 1
ATOM 5337 C C . GLY A 1 688 ? -44.076 -29.674 30.001 1.00 71.06 688 GLY A C 1
ATOM 5338 O O . GLY A 1 688 ? -44.635 -28.920 30.798 1.00 71.06 688 GLY A O 1
ATOM 5339 N N . LEU A 1 689 ? -44.497 -29.843 28.742 1.00 77.75 689 LEU A N 1
ATOM 5340 C CA . LEU A 1 689 ? -45.758 -29.292 28.241 1.00 77.75 689 LEU A CA 1
ATOM 5341 C C . LEU A 1 689 ? -46.924 -30.160 28.735 1.00 77.75 689 LEU A C 1
ATOM 5343 O O . LEU A 1 689 ? -46.852 -31.382 28.644 1.00 77.75 689 LEU A O 1
ATOM 5347 N N . SER A 1 690 ? -47.988 -29.543 29.251 1.00 80.44 690 SER A N 1
ATOM 5348 C CA . SER A 1 690 ? -49.173 -30.277 29.705 1.00 80.44 690 SER A CA 1
ATOM 5349 C C . SER A 1 690 ? -49.981 -30.833 28.528 1.00 80.44 690 SER A C 1
ATOM 5351 O O . SER A 1 690 ? -50.120 -30.172 27.495 1.00 80.44 690 SER A O 1
ATOM 5353 N N . ASP A 1 691 ? -50.583 -32.010 28.714 1.00 81.69 691 ASP A N 1
ATOM 5354 C CA . ASP A 1 691 ? -51.438 -32.648 27.702 1.00 81.69 691 ASP A CA 1
ATOM 5355 C C . ASP A 1 691 ? -52.601 -31.731 27.285 1.00 81.69 691 ASP A C 1
ATOM 5357 O O . ASP A 1 691 ? -52.961 -31.653 26.116 1.00 81.69 691 ASP A O 1
ATOM 5361 N N . GLU A 1 692 ? -53.142 -30.944 28.219 1.00 82.00 692 GLU A N 1
ATOM 5362 C CA . GLU A 1 692 ? -54.219 -29.982 27.956 1.00 82.00 692 GLU A CA 1
ATOM 5363 C C . GLU A 1 692 ? -53.794 -28.839 27.019 1.00 82.00 692 GLU A C 1
ATOM 5365 O O . GLU A 1 692 ? -54.573 -28.425 26.152 1.00 82.00 692 GLU A O 1
ATOM 5370 N N . ALA A 1 693 ? -52.569 -28.323 27.180 1.00 81.94 693 ALA A N 1
ATOM 5371 C CA . ALA A 1 693 ? -52.013 -27.282 26.317 1.00 81.94 693 ALA A CA 1
ATOM 5372 C C . ALA A 1 693 ? -51.607 -27.850 24.949 1.00 81.94 693 ALA A C 1
ATOM 5374 O O . ALA A 1 693 ? -51.839 -27.207 23.921 1.00 81.94 693 ALA A O 1
ATOM 5375 N N . TRP A 1 694 ? -51.064 -29.070 24.930 1.00 88.75 694 TRP A N 1
ATOM 5376 C CA . TRP A 1 694 ? -50.715 -29.778 23.703 1.00 88.75 694 TRP A CA 1
ATOM 5377 C C . TRP A 1 694 ? -51.947 -30.093 22.847 1.00 88.75 694 TRP A C 1
ATOM 5379 O O . TRP A 1 694 ? -51.968 -29.763 21.664 1.00 88.75 694 TRP A O 1
ATOM 5389 N N . GLU A 1 695 ? -53.019 -30.616 23.447 1.00 84.81 695 GLU A N 1
ATOM 5390 C CA . GLU A 1 695 ? -54.287 -30.893 22.760 1.00 84.81 695 GLU A CA 1
ATOM 5391 C C . GLU A 1 695 ? -54.991 -29.614 22.277 1.00 84.81 695 GLU A C 1
ATOM 5393 O O . GLU A 1 695 ? -55.597 -29.586 21.202 1.00 84.81 695 GLU A O 1
ATOM 5398 N N . GLY A 1 696 ? -54.894 -28.518 23.040 1.00 82.88 696 GLY A N 1
ATOM 5399 C CA . GLY A 1 696 ? -55.391 -27.203 22.618 1.00 82.88 696 GLY A CA 1
ATOM 5400 C C . GLY A 1 696 ? -54.709 -26.693 21.344 1.00 82.88 696 GLY A C 1
ATOM 5401 O O . GLY A 1 696 ? -55.375 -26.149 20.458 1.00 82.88 696 GLY A O 1
ATOM 5402 N N . TRP A 1 697 ? -53.398 -26.922 21.226 1.00 89.06 697 TRP A N 1
ATOM 5403 C CA . TRP A 1 697 ? -52.609 -26.584 20.041 1.00 89.06 697 TRP A CA 1
ATOM 5404 C C . TRP A 1 697 ? -52.826 -27.563 18.876 1.00 89.06 697 TRP A C 1
ATOM 5406 O O . TRP A 1 697 ? -53.039 -27.132 17.739 1.00 89.06 697 TRP A O 1
ATOM 5416 N N . LEU A 1 698 ? -52.889 -28.872 19.148 1.00 85.25 698 LEU A N 1
ATOM 5417 C CA . LEU A 1 698 ? -53.157 -29.911 18.147 1.00 85.25 698 LEU A CA 1
ATOM 5418 C C . LEU A 1 698 ? -54.502 -29.727 17.439 1.00 85.25 698 LEU A C 1
ATOM 5420 O O . LEU A 1 698 ? -54.596 -30.003 16.245 1.00 85.25 698 LEU A O 1
ATOM 5424 N N . ARG A 1 699 ? -55.535 -29.199 18.111 1.00 81.19 699 ARG A N 1
ATOM 5425 C CA . ARG A 1 699 ? -56.827 -28.890 17.463 1.00 81.19 699 ARG A CA 1
ATOM 5426 C C . ARG A 1 699 ? -56.710 -27.927 16.276 1.00 81.19 699 ARG A C 1
ATOM 5428 O O . ARG A 1 699 ? -57.581 -27.946 15.413 1.00 81.19 699 ARG A O 1
ATOM 5435 N N . HIS A 1 700 ? -55.664 -27.101 16.234 1.00 80.31 700 HIS A N 1
ATOM 5436 C CA . HIS A 1 700 ? -55.447 -26.111 15.175 1.00 80.31 700 HIS A CA 1
ATOM 5437 C C . HIS A 1 700 ? -54.493 -26.609 14.081 1.00 80.31 700 HIS A C 1
ATOM 5439 O O . HIS A 1 700 ? -54.637 -26.224 12.924 1.00 80.31 700 HIS A O 1
ATOM 5445 N N . ILE A 1 701 ? -53.541 -27.480 14.427 1.00 77.94 701 ILE A N 1
ATOM 5446 C CA . ILE A 1 701 ? -52.579 -28.073 13.480 1.00 77.94 701 ILE A CA 1
ATOM 5447 C C . ILE A 1 701 ? -53.110 -29.370 12.839 1.00 77.94 701 ILE A C 1
ATOM 5449 O O . ILE A 1 701 ? -52.707 -29.719 11.730 1.00 77.94 701 ILE A O 1
ATOM 5453 N N . GLY A 1 702 ? -54.037 -30.064 13.501 1.00 74.19 702 GLY A N 1
ATOM 5454 C CA . GLY A 1 702 ? -54.496 -31.408 13.147 1.00 74.19 702 GLY A CA 1
ATOM 5455 C C . GLY A 1 702 ? -53.709 -32.510 13.876 1.00 74.19 702 GLY A C 1
ATOM 5456 O O . GLY A 1 702 ? -52.649 -32.245 14.445 1.00 74.19 702 GLY A O 1
ATOM 5457 N N . PRO A 1 703 ? -54.213 -33.760 13.895 1.00 73.31 703 PRO A N 1
ATOM 5458 C CA . PRO A 1 703 ? -53.573 -34.856 14.617 1.00 73.31 703 PRO A CA 1
ATOM 5459 C C . PRO A 1 703 ? -52.221 -35.211 13.982 1.00 73.31 703 PRO A C 1
ATOM 5461 O O . PRO A 1 703 ? -52.164 -35.713 12.862 1.00 73.31 703 PRO A O 1
ATOM 5464 N N . LEU A 1 704 ? -51.130 -34.968 14.714 1.00 70.62 704 LEU A N 1
ATOM 5465 C CA . LEU A 1 704 ? -49.761 -35.253 14.263 1.00 70.62 704 LEU A CA 1
ATOM 5466 C C . LEU A 1 704 ? -49.359 -36.730 14.430 1.00 70.62 704 LEU A C 1
ATOM 5468 O O . LEU A 1 704 ? -48.375 -37.164 13.836 1.00 70.62 704 LEU A O 1
ATOM 5472 N N . GLY A 1 705 ? -50.107 -37.506 15.224 1.00 72.62 705 GLY A N 1
ATOM 5473 C CA . GLY A 1 705 ? -49.657 -38.818 15.700 1.00 72.62 705 GLY A CA 1
ATOM 5474 C C . GLY A 1 705 ? -48.416 -38.706 16.599 1.00 72.62 705 GLY A C 1
ATOM 5475 O O . GLY A 1 705 ? -48.018 -37.610 16.986 1.00 72.62 705 GLY A O 1
ATOM 5476 N N . ASP A 1 706 ? -47.788 -39.837 16.924 1.00 79.06 706 ASP A N 1
ATOM 5477 C CA . ASP A 1 706 ? -46.602 -39.885 17.801 1.00 79.06 706 ASP A CA 1
ATOM 5478 C C . ASP A 1 706 ? -45.267 -39.852 17.017 1.00 79.06 706 ASP A C 1
ATOM 5480 O O . ASP A 1 706 ? -44.223 -40.299 17.492 1.00 79.06 706 ASP A O 1
ATOM 5484 N N . ASP A 1 707 ? -45.294 -39.335 15.780 1.00 78.88 707 ASP A N 1
ATOM 5485 C CA . ASP A 1 707 ? -44.159 -39.319 14.848 1.00 78.88 707 ASP A CA 1
ATOM 5486 C C . ASP A 1 707 ? -43.435 -37.961 14.832 1.00 78.88 707 ASP A C 1
ATOM 5488 O O . ASP A 1 707 ? -43.950 -36.943 14.354 1.00 78.88 707 ASP A O 1
ATOM 5492 N N . LEU A 1 708 ? -42.181 -37.962 15.296 1.00 82.38 708 LEU A N 1
ATOM 5493 C CA . LEU A 1 708 ? -41.328 -36.772 15.375 1.00 82.38 708 LEU A CA 1
ATOM 5494 C C . LEU A 1 708 ? -41.053 -36.115 14.018 1.00 82.38 708 LEU A C 1
ATOM 5496 O O . LEU A 1 708 ? -40.804 -34.910 13.965 1.00 82.38 708 LEU A O 1
ATOM 5500 N N . ARG A 1 709 ? -41.121 -36.867 12.913 1.00 79.38 709 ARG A N 1
ATOM 5501 C CA . ARG A 1 709 ? -40.889 -36.334 11.560 1.00 79.38 709 ARG A CA 1
ATOM 5502 C C . ARG A 1 709 ? -41.974 -35.351 11.156 1.00 79.38 709 ARG A C 1
ATOM 5504 O O . ARG A 1 709 ? -41.679 -34.339 10.525 1.00 79.38 709 ARG A O 1
ATOM 5511 N N . ILE A 1 710 ? -43.216 -35.638 11.541 1.00 80.56 710 ILE A N 1
ATOM 5512 C CA . ILE A 1 710 ? -44.371 -34.813 11.192 1.00 80.56 710 ILE A CA 1
ATOM 5513 C C . ILE A 1 710 ? -44.283 -33.497 11.964 1.00 80.56 710 ILE A C 1
ATOM 5515 O O . ILE A 1 710 ? -44.322 -32.433 11.347 1.00 80.56 710 ILE A O 1
ATOM 5519 N N . LEU A 1 711 ? -44.020 -33.559 13.275 1.00 84.50 711 LEU A N 1
ATOM 5520 C CA . LEU A 1 711 ? -43.786 -32.371 14.100 1.00 84.50 711 LEU A CA 1
ATOM 5521 C C . LEU A 1 711 ? -42.613 -31.528 13.568 1.00 84.50 711 LEU A C 1
ATOM 5523 O O . LEU A 1 711 ? -42.756 -30.320 13.397 1.00 84.50 711 LEU A O 1
ATOM 5527 N N . ALA A 1 712 ? -41.484 -32.155 13.227 1.00 85.88 712 ALA A N 1
ATOM 5528 C CA . ALA A 1 712 ? -40.304 -31.469 12.697 1.00 85.88 712 ALA A CA 1
ATOM 5529 C C . ALA A 1 712 ? -40.524 -30.811 11.319 1.00 85.88 712 ALA A C 1
ATOM 5531 O O . ALA A 1 712 ? -39.827 -29.852 10.981 1.00 85.88 712 ALA A O 1
ATOM 5532 N N . SER A 1 713 ? -41.472 -31.317 10.523 1.00 80.31 713 SER A N 1
ATOM 5533 C CA . SER A 1 713 ? -41.765 -30.823 9.170 1.00 80.31 713 SER A CA 1
ATOM 5534 C C . SER A 1 713 ? -42.649 -29.572 9.129 1.00 80.31 713 SER A C 1
ATOM 5536 O O . SER A 1 713 ? -42.741 -28.924 8.085 1.00 80.31 713 SER A O 1
ATOM 5538 N N . LEU A 1 714 ? -43.288 -29.206 10.248 1.00 82.62 714 LEU A N 1
ATOM 5539 C CA . LEU A 1 714 ? -44.178 -28.047 10.301 1.00 82.62 714 LEU A CA 1
ATOM 5540 C C . LEU A 1 714 ? -43.405 -26.738 10.050 1.00 82.62 714 LEU A C 1
ATOM 5542 O O . LEU A 1 714 ? -42.361 -26.525 10.670 1.00 82.62 714 LEU A O 1
ATOM 5546 N N . PRO A 1 715 ? -43.907 -25.820 9.202 1.00 80.25 715 PRO A N 1
ATOM 5547 C CA . PRO A 1 715 ? -43.314 -24.495 9.042 1.00 80.25 715 PRO A CA 1
ATOM 5548 C C . PRO A 1 715 ? -43.404 -23.672 10.336 1.00 80.25 715 PRO A C 1
ATOM 5550 O O . PRO A 1 715 ? -44.452 -23.649 10.979 1.00 80.25 715 PRO A O 1
ATOM 5553 N N . ALA A 1 716 ? -42.358 -22.908 10.671 1.00 78.25 716 ALA A N 1
ATOM 5554 C CA . ALA A 1 716 ? -42.318 -22.056 11.871 1.00 78.25 716 ALA A CA 1
ATOM 5555 C C . ALA A 1 716 ? -43.531 -21.108 11.988 1.00 78.25 716 ALA A C 1
ATOM 5557 O O . ALA A 1 716 ? -44.114 -20.968 13.060 1.00 78.25 716 ALA A O 1
ATOM 5558 N N . VAL A 1 717 ? -43.964 -20.521 10.865 1.00 74.94 717 VAL A N 1
ATOM 5559 C CA . VAL A 1 717 ? -45.140 -19.633 10.803 1.00 74.94 717 VAL A CA 1
ATOM 5560 C C . VAL A 1 717 ? -46.426 -20.364 11.205 1.00 74.94 717 VAL A C 1
ATOM 5562 O O . VAL A 1 717 ? -47.273 -19.776 11.870 1.00 74.94 717 VAL A O 1
ATOM 5565 N N . ALA A 1 718 ? -46.564 -21.648 10.856 1.00 78.38 718 ALA A N 1
ATOM 5566 C CA . ALA A 1 718 ? -47.723 -22.452 11.237 1.00 78.38 718 ALA A CA 1
ATOM 5567 C C . ALA A 1 718 ? -47.719 -22.764 12.741 1.00 78.38 718 ALA A C 1
ATOM 5569 O O . ALA A 1 718 ? -48.760 -22.670 13.385 1.00 78.38 718 ALA A O 1
ATOM 5570 N N . VAL A 1 719 ? -46.544 -23.051 13.316 1.00 83.69 719 VAL A N 1
ATOM 5571 C CA . VAL A 1 719 ? -46.377 -23.285 14.761 1.00 83.69 719 VAL A CA 1
ATOM 5572 C C . VAL A 1 719 ? -46.785 -22.045 15.560 1.00 83.69 719 VAL A C 1
ATOM 5574 O O . VAL A 1 719 ? -47.602 -22.151 16.475 1.00 83.69 719 VAL A O 1
ATOM 5577 N N . VAL A 1 720 ? -46.287 -20.867 15.170 1.00 81.12 720 VAL A N 1
ATOM 5578 C CA . VAL A 1 720 ? -46.603 -19.577 15.810 1.00 81.12 720 VAL A CA 1
ATOM 5579 C C . VAL A 1 720 ? -48.075 -19.205 15.667 1.00 81.12 720 VAL A C 1
ATOM 5581 O O . VAL A 1 720 ? -48.712 -18.831 16.652 1.00 81.12 720 VAL A O 1
ATOM 5584 N N . ALA A 1 721 ? -48.627 -19.321 14.457 1.00 77.62 721 ALA A N 1
ATOM 5585 C CA . ALA A 1 721 ? -50.025 -18.990 14.198 1.00 77.62 721 ALA A CA 1
ATOM 5586 C C . ALA A 1 721 ? -50.977 -19.877 15.013 1.00 77.62 721 ALA A C 1
ATOM 5588 O O . ALA A 1 721 ? -51.943 -19.371 15.582 1.00 77.62 721 ALA A O 1
ATOM 5589 N N . ALA A 1 722 ? -50.674 -21.174 15.123 1.00 84.12 722 ALA A N 1
ATOM 5590 C CA . ALA A 1 722 ? -51.474 -22.106 15.906 1.00 84.12 722 ALA A CA 1
ATOM 5591 C C . ALA A 1 722 ? -51.388 -21.832 17.412 1.00 84.12 722 ALA A C 1
ATOM 5593 O O . ALA A 1 722 ? -52.409 -21.880 18.086 1.00 84.12 722 ALA A O 1
ATOM 5594 N N . VAL A 1 723 ? -50.218 -21.473 17.954 1.00 83.94 723 VAL A N 1
ATOM 5595 C CA . VAL A 1 723 ? -50.105 -21.089 19.375 1.00 83.94 723 VAL A CA 1
ATOM 5596 C C . VAL A 1 723 ? -50.913 -19.827 19.684 1.00 83.94 723 VAL A C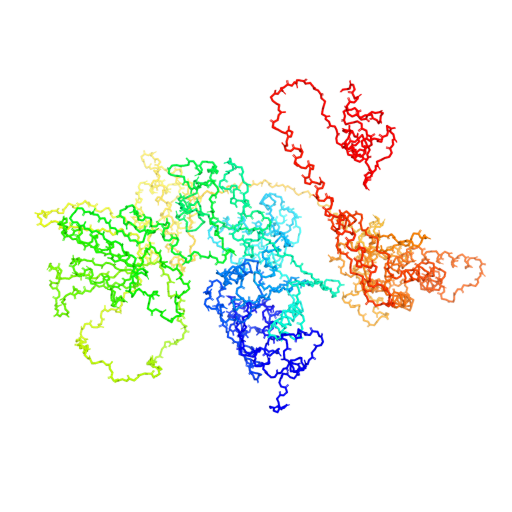 1
ATOM 5598 O O . VAL A 1 723 ? -51.571 -19.777 20.718 1.00 83.94 723 VAL A O 1
ATOM 5601 N N . GLY A 1 724 ? -50.917 -18.835 18.788 1.00 76.00 724 GLY A N 1
ATOM 5602 C CA . GLY A 1 724 ? -51.694 -17.603 18.971 1.00 76.00 724 GLY A CA 1
ATOM 5603 C C . GLY A 1 724 ? -53.216 -17.803 18.978 1.00 76.00 724 GLY A C 1
ATOM 5604 O O . GLY A 1 724 ? -53.940 -16.914 19.418 1.00 76.00 724 GLY A O 1
ATOM 5605 N N . GLN A 1 725 ? -53.699 -18.951 18.495 1.00 79.75 725 GLN A N 1
ATOM 5606 C CA . GLN A 1 725 ? -55.124 -19.291 18.406 1.00 79.75 725 GLN A CA 1
ATOM 5607 C C . GLN A 1 725 ? -55.526 -20.452 19.326 1.00 79.75 725 GLN A C 1
ATOM 5609 O O . GLN A 1 725 ? -56.712 -20.709 19.506 1.00 79.75 725 GLN A O 1
ATOM 5614 N N . ALA A 1 726 ? -54.560 -21.154 19.916 1.00 84.94 726 ALA A N 1
ATOM 5615 C CA . ALA A 1 726 ? -54.813 -22.363 20.675 1.00 84.94 726 ALA A CA 1
ATOM 5616 C C . ALA A 1 726 ? -55.468 -22.068 22.035 1.00 84.94 726 ALA A C 1
ATOM 5618 O O . ALA A 1 726 ? -55.040 -21.197 22.798 1.00 84.94 726 ALA A O 1
ATOM 5619 N N . VAL A 1 727 ? -56.519 -22.836 22.331 1.00 81.69 727 VAL A N 1
ATOM 5620 C CA . VAL A 1 727 ? -57.344 -22.696 23.535 1.00 81.69 727 VAL A CA 1
ATOM 5621 C C . VAL A 1 727 ? -57.462 -24.050 24.230 1.00 81.69 727 VAL A C 1
ATOM 5623 O O . VAL A 1 727 ? -57.835 -25.060 23.616 1.00 81.69 727 VAL A O 1
ATOM 5626 N N . LYS A 1 728 ? -57.160 -24.073 25.528 1.00 84.56 728 LYS A N 1
ATOM 5627 C CA . LYS A 1 728 ? -57.309 -25.245 26.398 1.00 84.56 728 LYS A CA 1
ATOM 5628 C C . LYS A 1 728 ? -58.782 -25.641 26.527 1.00 84.56 728 LYS A C 1
ATOM 5630 O O . LYS A 1 728 ? -59.688 -24.882 26.191 1.00 84.56 728 LYS A O 1
ATOM 5635 N N . ALA A 1 729 ? -59.054 -26.863 26.986 1.00 74.25 729 ALA A N 1
ATOM 5636 C CA . ALA A 1 729 ? -60.428 -27.375 27.108 1.00 74.25 729 ALA A CA 1
ATOM 5637 C C . ALA A 1 729 ? -61.325 -26.534 28.046 1.00 74.25 729 ALA A C 1
ATOM 5639 O O . ALA A 1 729 ? -62.545 -26.557 27.916 1.00 74.25 729 ALA A O 1
ATOM 5640 N N . ASN A 1 730 ? -60.719 -25.768 28.954 1.00 76.25 730 ASN A N 1
ATOM 5641 C CA . ASN A 1 730 ? -61.391 -24.862 29.883 1.00 76.25 730 ASN A CA 1
ATOM 5642 C C . ASN A 1 730 ? -61.685 -23.458 29.302 1.00 76.25 730 ASN A C 1
ATOM 5644 O O . ASN A 1 730 ? -62.289 -22.645 29.995 1.00 76.25 730 ASN A O 1
ATOM 5648 N N . GLY A 1 731 ? -61.287 -23.173 28.055 1.00 73.88 731 GLY A N 1
ATOM 5649 C CA . GLY A 1 731 ? -61.495 -21.876 27.399 1.00 73.88 731 GLY A CA 1
ATOM 5650 C C . GLY A 1 731 ? -60.333 -20.883 27.534 1.00 73.88 731 GLY A C 1
ATOM 5651 O O . GLY A 1 731 ? -60.398 -19.811 26.935 1.00 73.88 731 GLY A O 1
ATOM 5652 N N . ASP A 1 732 ? -59.263 -21.235 28.252 1.00 77.88 732 ASP A N 1
ATOM 5653 C CA . ASP A 1 732 ? -58.104 -20.358 28.433 1.00 77.88 732 ASP A CA 1
ATOM 5654 C C . ASP A 1 732 ? -57.108 -20.465 27.271 1.00 77.88 732 ASP A C 1
ATOM 5656 O O . ASP A 1 732 ? -56.822 -21.555 26.767 1.00 77.88 732 ASP A O 1
ATOM 5660 N N . ALA A 1 733 ? -56.512 -19.335 26.887 1.00 81.56 733 ALA A N 1
ATOM 5661 C CA . ALA A 1 733 ? -55.368 -19.315 25.977 1.00 81.56 733 ALA A CA 1
ATOM 5662 C C . ALA A 1 733 ? -54.136 -19.989 26.615 1.00 81.56 733 ALA A C 1
ATOM 5664 O O . ALA A 1 733 ? -54.018 -20.066 27.845 1.00 81.56 733 ALA A O 1
ATOM 5665 N N . LEU A 1 734 ? -53.190 -20.448 25.787 1.00 81.00 734 LEU A N 1
ATOM 5666 C CA . LEU A 1 734 ? -51.895 -20.900 26.301 1.00 81.00 734 LEU A CA 1
ATOM 5667 C C . LEU A 1 734 ? -51.178 -19.734 26.982 1.00 81.00 734 LEU A C 1
ATOM 5669 O O . LEU A 1 734 ? -51.078 -18.631 26.438 1.00 81.00 734 LEU A O 1
ATOM 5673 N N . ASN A 1 735 ? -50.646 -19.987 28.173 1.00 79.75 735 ASN A N 1
ATOM 5674 C CA . ASN A 1 735 ? -49.806 -19.007 28.841 1.00 79.75 735 ASN A CA 1
ATOM 5675 C C . ASN A 1 735 ? -48.430 -18.905 28.133 1.00 79.75 735 ASN A C 1
ATOM 5677 O O . ASN A 1 735 ? -48.057 -19.789 27.358 1.00 79.75 735 ASN A O 1
ATOM 5681 N N . PRO A 1 736 ? -47.635 -17.849 28.390 1.00 66.12 736 PRO A N 1
ATOM 5682 C CA . PRO A 1 736 ? -46.349 -17.655 27.712 1.00 66.12 736 PRO A CA 1
ATOM 5683 C C . PRO A 1 736 ? -45.352 -18.811 27.891 1.00 66.12 736 PRO A C 1
ATOM 5685 O O . PRO A 1 736 ? -44.515 -19.044 27.018 1.00 66.12 736 PRO A O 1
ATOM 5688 N N . VAL A 1 737 ? -45.442 -19.549 29.001 1.00 68.19 737 VAL A N 1
ATOM 5689 C CA . VAL A 1 737 ? -44.595 -20.718 29.270 1.00 68.19 737 VAL A CA 1
ATOM 5690 C C . VAL A 1 737 ? -45.030 -21.889 28.389 1.00 68.19 737 VAL A C 1
ATOM 5692 O O . VAL A 1 737 ? -44.196 -22.439 27.679 1.00 68.19 737 VAL A O 1
ATOM 5695 N N . GLU A 1 738 ? -46.329 -22.191 28.343 1.00 81.06 738 GLU A N 1
ATOM 5696 C CA . GLU A 1 738 ? -46.924 -23.226 27.484 1.00 81.06 738 GLU A CA 1
ATOM 5697 C C . GLU A 1 738 ? -46.655 -22.932 25.994 1.00 81.06 738 GLU A C 1
ATOM 5699 O O . GLU A 1 738 ? -46.240 -23.811 25.241 1.00 81.06 738 GLU A O 1
ATOM 5704 N N . ALA A 1 739 ? -46.787 -21.671 25.569 1.00 76.69 739 ALA A N 1
ATOM 5705 C CA . ALA A 1 739 ? -46.453 -21.217 24.217 1.00 76.69 739 ALA A CA 1
ATOM 5706 C C . ALA A 1 739 ? -44.969 -21.445 23.870 1.00 76.69 739 ALA A C 1
ATOM 5708 O O . ALA A 1 739 ? -44.631 -21.949 22.795 1.00 76.69 739 ALA A O 1
ATOM 5709 N N . THR A 1 740 ? -44.070 -21.121 24.801 1.00 74.44 740 THR A N 1
ATOM 5710 C CA . THR A 1 740 ? -42.626 -21.339 24.630 1.00 74.44 740 THR A CA 1
ATOM 5711 C C . THR A 1 740 ? -42.298 -22.832 24.570 1.00 74.44 740 THR A C 1
ATOM 5713 O O . THR A 1 740 ? -41.495 -23.255 23.739 1.00 74.44 740 THR A O 1
ATOM 5716 N N . GLN A 1 741 ? -42.955 -23.642 25.400 1.00 82.00 741 GLN A N 1
ATOM 5717 C CA . GLN A 1 741 ? -42.805 -25.094 25.437 1.00 82.00 741 GLN A CA 1
ATOM 5718 C C . GLN A 1 741 ? -43.242 -25.762 24.122 1.00 82.00 741 GLN A C 1
ATOM 5720 O O . GLN A 1 741 ? -42.544 -26.655 23.644 1.00 82.00 741 GLN A O 1
ATOM 5725 N N . VAL A 1 742 ? -44.300 -25.284 23.455 1.00 84.19 742 VAL A N 1
ATOM 5726 C CA . VAL A 1 742 ? -44.663 -25.756 22.101 1.00 84.19 742 VAL A CA 1
ATOM 5727 C C . VAL A 1 742 ? -43.537 -25.479 21.092 1.00 84.19 742 VAL A C 1
ATOM 5729 O O . VAL A 1 742 ? -43.150 -26.361 20.321 1.00 84.19 742 VAL A O 1
ATOM 5732 N N . GLY A 1 743 ? -42.942 -24.281 21.132 1.00 82.06 743 GLY A N 1
ATOM 5733 C CA . GLY A 1 743 ? -41.795 -23.936 20.283 1.00 82.06 743 GLY A CA 1
ATOM 5734 C C . GLY A 1 743 ? -40.545 -24.781 20.574 1.00 82.06 743 GLY A C 1
ATOM 5735 O O . GLY A 1 743 ? -39.837 -25.182 19.649 1.00 82.06 743 GLY A O 1
ATOM 5736 N N . LEU A 1 744 ? -40.289 -25.102 21.846 1.00 80.19 744 LEU A N 1
ATOM 5737 C CA . LEU A 1 744 ? -39.184 -25.970 22.271 1.00 80.19 744 LEU A CA 1
ATOM 5738 C C . LEU A 1 744 ? -39.389 -27.434 21.858 1.00 80.19 744 LEU A C 1
ATOM 5740 O O . LEU A 1 744 ? -38.425 -28.082 21.443 1.00 80.19 744 LEU A O 1
ATOM 5744 N N . ALA A 1 745 ? -40.621 -27.947 21.912 1.00 84.88 745 ALA A N 1
ATOM 5745 C CA . ALA A 1 745 ? -40.949 -29.289 21.432 1.00 84.88 745 ALA A CA 1
ATOM 5746 C C . ALA A 1 745 ? -40.705 -29.410 19.917 1.00 84.88 745 ALA A C 1
ATOM 5748 O O . ALA A 1 745 ? -40.041 -30.343 19.461 1.00 84.88 745 ALA A O 1
ATOM 5749 N N . TRP A 1 746 ? -41.134 -28.407 19.141 1.00 89.12 746 TRP A N 1
ATOM 5750 C CA . TRP A 1 746 ? -40.891 -28.340 17.697 1.00 89.12 746 TRP A CA 1
ATOM 5751 C C . TRP A 1 746 ? -39.392 -28.271 17.344 1.00 89.12 746 TRP A C 1
ATOM 5753 O O . TRP A 1 746 ? -38.916 -29.012 16.480 1.00 89.12 746 TRP A O 1
ATOM 5763 N N . ARG A 1 747 ? -38.611 -27.437 18.048 1.00 87.56 747 ARG A N 1
ATOM 5764 C CA . ARG A 1 747 ? -37.149 -27.332 17.851 1.00 87.56 747 ARG A CA 1
ATOM 5765 C C . ARG A 1 747 ? -36.417 -28.620 18.225 1.00 87.56 747 ARG A C 1
ATOM 5767 O O . ARG A 1 747 ? -35.537 -29.058 17.485 1.00 87.56 747 ARG A O 1
ATOM 5774 N N . THR A 1 748 ? -36.805 -29.259 19.330 1.00 85.81 748 THR A N 1
ATOM 5775 C CA . THR A 1 748 ? -36.230 -30.542 19.768 1.00 85.81 748 THR A CA 1
ATOM 5776 C C . THR A 1 748 ? -36.480 -31.641 18.733 1.00 85.81 748 THR A C 1
ATOM 5778 O O . THR A 1 748 ? -35.534 -32.321 18.345 1.00 85.81 748 THR A O 1
ATOM 5781 N N . ALA A 1 749 ? -37.696 -31.750 18.185 1.00 87.69 749 ALA A N 1
ATOM 5782 C CA . ALA A 1 749 ? -38.007 -32.723 17.133 1.00 87.69 749 ALA A CA 1
ATOM 5783 C C . ALA A 1 749 ? -37.126 -32.548 15.878 1.00 87.69 749 ALA A C 1
ATOM 5785 O O . ALA A 1 749 ? -36.644 -33.527 15.306 1.00 87.69 749 ALA A O 1
ATOM 5786 N N . ARG A 1 750 ? -36.838 -31.300 15.479 1.00 89.62 750 ARG A N 1
ATOM 5787 C CA . ARG A 1 750 ? -35.947 -31.001 14.341 1.00 89.62 750 ARG A CA 1
ATOM 5788 C C . ARG A 1 750 ? -34.492 -31.379 14.609 1.00 89.62 750 ARG A C 1
ATOM 5790 O O . ARG A 1 750 ? -33.833 -31.891 13.706 1.00 89.62 750 ARG A O 1
ATOM 5797 N N . ARG A 1 751 ? -34.004 -31.176 15.837 1.00 87.25 751 ARG A N 1
ATOM 5798 C CA . ARG A 1 751 ? -32.650 -31.591 16.249 1.00 87.25 751 ARG A CA 1
ATOM 5799 C C . ARG A 1 751 ? -32.499 -33.112 16.260 1.00 87.25 751 ARG A C 1
ATOM 5801 O O . ARG A 1 751 ? -31.509 -33.622 15.747 1.00 87.25 751 ARG A O 1
ATOM 5808 N N . VAL A 1 752 ? -33.501 -33.832 16.768 1.00 86.50 752 VAL A N 1
ATOM 5809 C CA . VAL A 1 752 ? -33.529 -35.306 16.756 1.00 86.50 752 VAL A CA 1
ATOM 5810 C C . VAL A 1 752 ? -33.510 -35.835 15.317 1.00 86.50 752 VAL A C 1
ATOM 5812 O O . VAL A 1 752 ? -32.746 -36.749 15.001 1.00 86.50 752 VAL A O 1
ATOM 5815 N N . LEU A 1 753 ? -34.281 -35.227 14.408 1.00 86.12 753 LEU A N 1
ATOM 5816 C CA . LEU A 1 753 ? -34.302 -35.639 13.002 1.00 86.12 753 LEU A CA 1
ATOM 5817 C C . LEU A 1 753 ? -32.970 -35.365 12.283 1.00 86.12 753 LEU A C 1
ATOM 5819 O O . LEU A 1 753 ? -32.491 -36.196 11.515 1.00 86.12 753 LEU A O 1
ATOM 5823 N N . ALA A 1 754 ? -32.346 -34.218 12.555 1.00 83.25 754 ALA A N 1
ATOM 5824 C CA . ALA A 1 754 ? -31.039 -33.887 12.000 1.00 83.25 754 ALA A CA 1
ATOM 5825 C C . ALA A 1 754 ? -29.960 -34.873 12.468 1.00 83.25 754 ALA A C 1
ATOM 5827 O O . ALA A 1 754 ? -29.269 -35.463 11.636 1.00 83.25 754 ALA A O 1
ATOM 5828 N N . MET A 1 755 ? -29.881 -35.140 13.775 1.00 83.50 755 MET A N 1
ATOM 5829 C CA . MET A 1 755 ? -28.943 -36.117 14.331 1.00 83.50 755 MET A CA 1
ATOM 5830 C C . MET A 1 755 ? -29.158 -37.517 13.730 1.00 83.50 755 MET A C 1
ATOM 5832 O O . MET A 1 755 ? -28.208 -38.149 13.274 1.00 83.50 755 MET A O 1
ATOM 5836 N N . THR A 1 756 ? -30.407 -37.994 13.671 1.00 80.44 756 THR A N 1
ATOM 5837 C CA . THR A 1 756 ? -30.731 -39.327 13.123 1.00 80.44 756 THR A CA 1
ATOM 5838 C C . THR A 1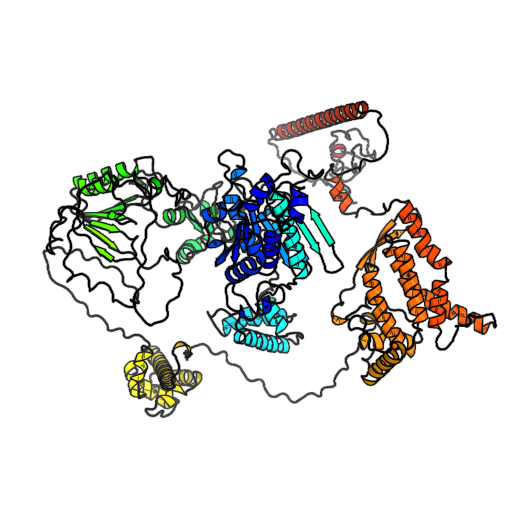 756 ? -30.484 -39.447 11.617 1.00 80.44 756 THR A C 1
ATOM 5840 O O . THR A 1 756 ? -30.261 -40.553 11.129 1.00 80.44 756 THR A O 1
ATOM 5843 N N . SER A 1 757 ? -30.440 -38.329 10.883 1.00 77.00 757 SER A N 1
ATOM 5844 C CA . SER A 1 757 ? -30.030 -38.293 9.471 1.00 77.00 757 SER A CA 1
ATOM 5845 C C . SER A 1 757 ? -28.509 -38.362 9.249 1.00 77.00 757 SER A C 1
ATOM 5847 O O . SER A 1 757 ? -28.064 -38.420 8.105 1.00 77.00 757 SER A O 1
ATOM 5849 N N . GLY A 1 758 ? -27.709 -38.377 10.325 1.00 75.88 758 GLY A N 1
ATOM 5850 C CA . GLY A 1 758 ? -26.244 -38.384 10.268 1.00 75.88 758 GLY A CA 1
ATOM 5851 C C . GLY A 1 758 ? -25.609 -36.994 10.133 1.00 75.88 758 GLY A C 1
ATOM 5852 O O . GLY A 1 758 ? -24.431 -36.901 9.798 1.00 75.88 758 GLY A O 1
ATOM 5853 N N . MET A 1 759 ? -26.375 -35.923 10.375 1.00 75.44 759 MET A N 1
ATOM 5854 C CA . MET A 1 759 ? -25.894 -34.538 10.352 1.00 75.44 759 MET A CA 1
ATOM 5855 C C . MET A 1 759 ? -25.091 -34.217 11.623 1.00 75.44 759 MET A C 1
ATOM 5857 O O . MET A 1 759 ? -25.531 -34.521 12.735 1.00 75.44 759 MET A O 1
ATOM 5861 N N . ASP A 1 760 ? -23.928 -33.580 11.462 1.00 74.62 760 ASP A N 1
ATOM 5862 C CA . ASP A 1 760 ? -23.127 -33.072 12.585 1.00 74.62 760 ASP A CA 1
ATOM 5863 C C . ASP A 1 760 ? -23.827 -31.855 13.229 1.00 74.62 760 ASP A C 1
ATOM 5865 O O . ASP A 1 760 ? -24.486 -31.076 12.535 1.00 74.62 760 ASP A O 1
ATOM 5869 N N . GLU A 1 761 ? -23.675 -31.655 14.544 1.00 70.88 761 GLU A N 1
ATOM 5870 C CA . GLU A 1 761 ? -24.243 -30.508 15.270 1.00 70.88 761 GLU A CA 1
ATOM 5871 C C . GLU A 1 761 ? -23.840 -29.177 14.626 1.00 70.88 761 GLU A C 1
ATOM 5873 O O . GLU A 1 761 ? -24.659 -28.266 14.516 1.00 70.88 761 GLU A O 1
ATOM 5878 N N . ALA A 1 762 ? -22.603 -29.086 14.128 1.00 67.75 762 ALA A N 1
ATOM 5879 C CA . ALA A 1 762 ? -22.092 -27.887 13.466 1.00 67.75 762 ALA A CA 1
ATOM 5880 C C . ALA A 1 762 ? -22.803 -27.556 12.137 1.00 67.75 762 ALA A C 1
ATOM 5882 O O . ALA A 1 762 ? -22.695 -26.433 11.647 1.00 67.75 762 ALA A O 1
ATOM 5883 N N . GLN A 1 763 ? -23.509 -28.520 11.538 1.00 65.31 763 GLN A N 1
ATOM 5884 C CA . GLN A 1 763 ? -24.236 -28.361 10.274 1.00 65.31 763 GLN A CA 1
ATOM 5885 C C . GLN A 1 763 ? -25.724 -28.041 10.481 1.00 65.31 763 GLN A C 1
ATOM 5887 O O . GLN A 1 763 ? -26.396 -27.615 9.538 1.00 65.31 763 GLN A O 1
ATOM 5892 N N . PHE A 1 764 ? -26.254 -28.236 11.691 1.00 76.88 764 PHE A N 1
ATOM 5893 C CA . PHE A 1 764 ? -27.661 -27.998 11.983 1.00 76.88 764 PHE A CA 1
ATOM 5894 C C . PHE A 1 764 ? -27.935 -26.530 12.315 1.00 76.88 764 PHE A C 1
ATOM 5896 O O . PHE A 1 764 ? -27.410 -25.974 13.277 1.00 76.88 764 PHE A O 1
ATOM 5903 N N . VAL A 1 765 ? -28.832 -25.912 11.545 1.00 76.94 765 VAL A N 1
ATOM 5904 C CA . VAL A 1 765 ? -29.311 -24.549 11.799 1.00 76.94 765 VAL A CA 1
ATOM 5905 C C . VAL A 1 765 ? -30.609 -24.606 12.603 1.00 76.94 765 VAL A C 1
ATOM 5907 O O . VAL A 1 765 ? -31.671 -24.962 12.080 1.00 76.94 765 VAL A O 1
ATOM 5910 N N . ASP A 1 766 ? -30.527 -24.234 13.880 1.00 76.50 766 ASP A N 1
ATOM 5911 C CA . ASP A 1 766 ? -31.693 -24.106 14.754 1.00 76.50 766 ASP A CA 1
ATOM 5912 C C . ASP A 1 766 ? -32.509 -22.863 14.366 1.00 76.50 766 ASP A C 1
ATOM 5914 O O . ASP A 1 766 ? -31.964 -21.773 14.194 1.00 76.50 766 ASP A O 1
ATOM 5918 N N . VAL A 1 767 ? -33.821 -23.027 14.200 1.00 73.62 767 VAL A N 1
ATOM 5919 C CA . VAL A 1 767 ? -34.717 -21.926 13.811 1.00 73.62 767 VAL A CA 1
ATOM 5920 C C . VAL A 1 767 ? -35.580 -21.600 15.010 1.00 73.62 767 VAL A C 1
ATOM 5922 O O . VAL A 1 767 ? -36.289 -22.471 15.511 1.00 73.62 767 VAL A O 1
ATOM 5925 N N . ASP A 1 768 ? -35.545 -20.346 15.449 1.00 75.56 768 ASP A N 1
ATOM 5926 C CA . ASP A 1 768 ? -36.464 -19.862 16.470 1.00 75.56 768 ASP A CA 1
ATOM 5927 C C . ASP A 1 768 ? -37.821 -19.547 15.824 1.00 75.56 768 ASP A C 1
ATOM 5929 O O . ASP A 1 768 ? -37.882 -18.660 14.964 1.00 75.56 768 ASP A O 1
ATOM 5933 N N . PRO A 1 769 ? -38.910 -20.253 16.188 1.00 69.00 769 PRO A N 1
ATOM 5934 C CA . PRO A 1 769 ? -40.218 -19.972 15.619 1.00 69.00 769 PRO A CA 1
ATOM 5935 C C . PRO A 1 769 ? -40.689 -18.545 15.926 1.00 69.00 769 PRO A C 1
ATOM 5937 O O . PRO A 1 769 ? -41.403 -17.974 15.113 1.00 69.00 769 PRO A O 1
ATOM 5940 N N . TRP A 1 770 ? -40.245 -17.936 17.029 1.00 73.06 770 TRP A N 1
ATOM 5941 C CA . TRP A 1 770 ? -40.712 -16.621 17.485 1.00 73.06 770 TRP A CA 1
ATOM 5942 C C . TRP A 1 770 ? -39.939 -15.433 16.902 1.00 73.06 770 TRP A C 1
ATOM 5944 O O . TRP A 1 770 ? -40.226 -14.284 17.243 1.00 73.06 770 TRP A O 1
ATOM 5954 N N . ALA A 1 771 ? -38.967 -15.680 16.020 1.00 63.81 771 ALA A N 1
ATOM 5955 C CA . ALA A 1 771 ? -38.231 -14.612 15.358 1.00 63.81 771 ALA A CA 1
ATOM 5956 C C . ALA A 1 771 ? -39.165 -13.784 14.439 1.00 63.81 771 ALA A C 1
ATOM 5958 O O . ALA A 1 771 ? -39.951 -14.359 13.678 1.00 63.81 771 ALA A O 1
ATOM 5959 N N . PRO A 1 772 ? -39.098 -12.436 14.463 1.00 47.34 772 PRO A N 1
ATOM 5960 C CA . PRO A 1 772 ? -39.982 -11.585 13.670 1.00 47.34 772 PRO A CA 1
ATOM 5961 C C . PRO A 1 772 ? -39.773 -11.815 12.166 1.00 47.34 772 PRO A C 1
ATOM 5963 O O . PRO A 1 772 ? -38.711 -11.536 11.611 1.00 47.34 772 PRO A O 1
ATOM 5966 N N . THR A 1 773 ? -40.806 -12.324 11.495 1.00 39.16 773 THR A N 1
ATOM 5967 C CA . THR A 1 773 ? -40.834 -12.538 10.043 1.00 39.16 773 THR A CA 1
ATOM 5968 C C . THR A 1 773 ? -41.301 -11.261 9.340 1.00 39.16 773 THR A C 1
ATOM 5970 O O . THR A 1 773 ? -42.400 -10.767 9.589 1.00 39.16 773 THR A O 1
ATOM 5973 N N . VAL A 1 774 ? -40.480 -10.717 8.436 1.00 34.66 774 VAL A N 1
ATOM 5974 C CA . VAL A 1 774 ? -40.876 -9.618 7.539 1.00 34.66 774 VAL A CA 1
ATOM 5975 C C . VAL A 1 774 ? -41.896 -10.173 6.541 1.00 34.66 774 VAL A C 1
ATOM 5977 O O . VAL A 1 774 ? -41.559 -10.983 5.679 1.00 34.66 774 VAL A O 1
ATOM 5980 N N . SER A 1 775 ? -43.161 -9.785 6.691 1.00 31.12 775 SER A N 1
ATOM 5981 C CA . SER A 1 775 ? -44.259 -10.230 5.833 1.00 31.12 775 SER A CA 1
ATOM 5982 C C . SER A 1 775 ? -44.228 -9.498 4.487 1.00 31.12 775 SER A C 1
ATOM 5984 O O . SER A 1 775 ? -44.425 -8.288 4.399 1.00 31.12 775 SER A O 1
ATOM 5986 N N . GLY A 1 776 ? -43.965 -10.244 3.413 1.00 30.80 776 GLY A N 1
ATOM 5987 C CA . GLY A 1 776 ? -44.118 -9.770 2.042 1.00 30.80 776 GLY A CA 1
ATOM 5988 C C . GLY A 1 776 ? -45.581 -9.843 1.609 1.00 30.80 776 GLY A C 1
ATOM 5989 O O . GLY A 1 776 ? -46.148 -10.929 1.512 1.00 30.80 776 GLY A O 1
ATOM 5990 N N . ALA A 1 777 ? -46.185 -8.694 1.316 1.00 27.17 777 ALA A N 1
ATOM 5991 C CA . ALA A 1 777 ? -47.405 -8.629 0.522 1.00 27.17 777 ALA A CA 1
ATOM 5992 C C . ALA A 1 777 ? -47.050 -8.884 -0.954 1.00 27.17 777 ALA A C 1
ATOM 5994 O O . ALA A 1 777 ? -46.188 -8.208 -1.516 1.00 27.17 777 ALA A O 1
ATOM 5995 N N . LEU A 1 778 ? -47.707 -9.856 -1.589 1.00 29.59 778 LEU A N 1
ATOM 5996 C CA . LEU A 1 778 ? -47.618 -10.074 -3.036 1.00 29.59 778 LEU A CA 1
ATOM 5997 C C . LEU A 1 778 ? -48.271 -8.891 -3.781 1.00 29.59 778 LEU A C 1
ATOM 5999 O O . LEU A 1 778 ? -49.432 -8.585 -3.491 1.00 29.59 778 LEU A O 1
ATOM 6003 N N . PRO A 1 779 ? -47.603 -8.241 -4.757 1.00 29.20 779 PRO A N 1
ATOM 6004 C CA . PRO A 1 779 ? -48.264 -7.286 -5.637 1.00 29.20 779 PRO A CA 1
ATOM 6005 C C . PRO A 1 779 ? -49.034 -8.005 -6.762 1.00 29.20 779 PRO A C 1
ATOM 6007 O O . PRO A 1 779 ? -48.679 -9.122 -7.150 1.00 29.20 779 PRO A O 1
ATOM 6010 N N . PRO A 1 780 ? -50.092 -7.376 -7.307 1.00 29.75 780 PRO A N 1
ATOM 6011 C CA . PRO A 1 780 ? -50.977 -7.993 -8.284 1.00 29.75 780 PRO A CA 1
ATOM 6012 C C . PRO A 1 780 ? -50.324 -8.098 -9.666 1.00 29.75 780 PRO A C 1
ATOM 6014 O O . PRO A 1 780 ? -49.506 -7.269 -10.066 1.00 29.75 780 PRO A O 1
ATOM 6017 N N . VAL A 1 781 ? -50.747 -9.113 -10.420 1.00 32.88 781 VAL A N 1
ATOM 6018 C CA . VAL A 1 781 ? -50.334 -9.369 -11.805 1.00 32.88 781 VAL A CA 1
ATOM 6019 C C . VAL A 1 781 ? -50.754 -8.198 -12.701 1.00 32.88 781 VAL A C 1
ATOM 6021 O O . VAL A 1 781 ? -51.935 -8.030 -13.007 1.00 32.88 781 VAL A O 1
ATOM 6024 N N . ALA A 1 782 ? -49.785 -7.400 -13.152 1.00 28.03 782 ALA A N 1
ATOM 6025 C CA . ALA A 1 782 ? -49.990 -6.410 -14.203 1.00 28.03 782 ALA A CA 1
ATOM 6026 C C . ALA A 1 782 ? -49.769 -7.044 -15.588 1.00 28.03 782 ALA A C 1
ATOM 6028 O O . ALA A 1 782 ? -48.774 -7.727 -15.831 1.00 28.03 782 ALA A O 1
ATOM 6029 N N . LYS A 1 783 ? -50.721 -6.808 -16.499 1.00 27.09 783 LYS A N 1
ATOM 6030 C CA . LYS A 1 783 ? -50.658 -7.192 -17.919 1.00 27.09 783 LYS A CA 1
ATOM 6031 C C . LYS A 1 783 ? -49.495 -6.487 -18.644 1.00 27.09 783 LYS A C 1
ATOM 6033 O O . LYS A 1 783 ? -49.161 -5.359 -18.282 1.00 27.09 783 LYS A O 1
ATOM 6038 N N . PRO A 1 784 ? -48.916 -7.102 -19.693 1.00 27.92 784 PRO A N 1
ATOM 6039 C CA . PRO A 1 784 ? -47.734 -6.575 -20.365 1.00 27.92 784 PRO A CA 1
ATOM 6040 C C . PRO A 1 784 ? -48.072 -5.338 -21.207 1.00 27.92 784 PRO A C 1
ATOM 6042 O O . PRO A 1 784 ? -48.992 -5.365 -22.026 1.00 27.92 784 PRO A O 1
ATOM 6045 N N . ALA A 1 785 ? -47.297 -4.268 -21.030 1.00 31.41 785 ALA A N 1
ATOM 6046 C CA . ALA A 1 785 ? -47.234 -3.158 -21.974 1.00 31.41 785 ALA A CA 1
ATOM 6047 C C . ALA A 1 785 ? -46.138 -3.444 -23.013 1.00 31.41 785 ALA A C 1
ATOM 6049 O O . ALA A 1 785 ? -45.038 -3.874 -22.669 1.00 31.41 785 ALA A O 1
ATOM 6050 N N . ALA A 1 786 ? -46.469 -3.233 -24.286 1.00 33.34 786 ALA A N 1
ATOM 6051 C CA . ALA A 1 786 ? -45.626 -3.528 -25.436 1.00 33.34 786 ALA A CA 1
ATOM 6052 C C . ALA A 1 786 ? -44.280 -2.780 -25.394 1.00 33.34 786 ALA A C 1
ATOM 6054 O O . ALA A 1 786 ? -44.230 -1.558 -25.253 1.00 33.34 786 ALA A O 1
ATOM 6055 N N . SER A 1 787 ? -43.189 -3.528 -25.561 1.00 36.94 787 SER A N 1
ATOM 6056 C CA . SER A 1 787 ? -41.828 -3.019 -25.700 1.00 36.94 787 SER A CA 1
ATOM 6057 C C . SER A 1 787 ? -41.551 -2.577 -27.140 1.00 36.94 787 SER A C 1
ATOM 6059 O O . SER A 1 787 ? -41.461 -3.414 -28.038 1.00 36.94 787 SER A O 1
ATOM 6061 N N . GLY A 1 788 ? -41.336 -1.281 -27.354 1.00 36.31 788 GLY A N 1
ATOM 6062 C CA . GLY A 1 788 ? -40.506 -0.803 -28.460 1.00 36.31 788 GLY A CA 1
ATOM 6063 C C . GLY A 1 788 ? -39.057 -0.726 -27.983 1.00 36.31 788 GLY A C 1
ATOM 6064 O O . GLY A 1 788 ? -38.754 0.049 -27.077 1.00 36.31 788 GLY A O 1
ATOM 6065 N N . VAL A 1 789 ? -38.168 -1.545 -28.547 1.00 39.84 789 VAL A N 1
ATOM 6066 C CA . VAL A 1 789 ? -36.722 -1.475 -28.281 1.00 39.84 789 VAL A CA 1
ATOM 6067 C C . VAL A 1 789 ? -36.199 -0.160 -28.866 1.00 39.84 789 VAL A C 1
ATOM 6069 O O . VAL A 1 789 ? -36.282 0.048 -30.073 1.00 39.84 789 VAL A O 1
ATOM 6072 N N . LYS A 1 790 ? -35.684 0.752 -28.030 1.00 47.38 790 LYS A N 1
ATOM 6073 C CA . LYS A 1 790 ? -34.906 1.904 -28.514 1.00 47.38 790 LYS A CA 1
ATOM 6074 C C . LYS A 1 790 ? -33.519 1.407 -28.915 1.00 47.38 790 LYS A C 1
ATOM 6076 O O . LYS A 1 790 ? -32.797 0.876 -28.074 1.00 47.38 790 LYS A O 1
ATOM 6081 N N . GLU A 1 791 ? -33.170 1.562 -30.186 1.00 54.03 791 GLU A N 1
ATOM 6082 C CA . GLU A 1 791 ? -31.861 1.178 -30.716 1.00 54.03 791 GLU A CA 1
ATOM 6083 C C . GLU A 1 791 ? -30.734 2.030 -30.098 1.00 54.03 791 GLU A C 1
ATOM 6085 O O . GLU A 1 791 ? -30.917 3.209 -29.787 1.00 54.03 791 GLU A O 1
ATOM 6090 N N . HIS A 1 792 ? -29.568 1.417 -29.876 1.00 67.25 792 HIS A N 1
ATOM 6091 C CA . HIS A 1 792 ? -28.424 2.044 -29.211 1.00 67.25 792 HIS A CA 1
ATOM 6092 C C . HIS A 1 792 ? -27.641 2.939 -30.185 1.00 67.25 792 HIS A C 1
ATOM 6094 O O . HIS A 1 792 ? -26.903 2.443 -31.036 1.00 67.25 792 HIS A O 1
ATOM 6100 N N . VAL A 1 793 ? -27.774 4.257 -30.032 1.00 80.81 793 VAL A N 1
ATOM 6101 C CA . VAL A 1 793 ? -27.140 5.272 -30.888 1.00 80.81 793 VAL A CA 1
ATOM 6102 C C . VAL A 1 793 ? -25.778 5.707 -30.322 1.00 80.81 793 VAL A C 1
ATOM 6104 O O . VAL A 1 793 ? -25.636 5.918 -29.118 1.00 80.81 793 VAL A O 1
ATOM 6107 N N . LEU A 1 794 ? -24.762 5.838 -31.181 1.00 85.06 794 LEU A N 1
ATOM 6108 C CA . LEU A 1 794 ? -23.405 6.287 -30.842 1.00 85.06 794 LEU A CA 1
ATOM 6109 C C . LEU A 1 794 ? -23.235 7.788 -31.125 1.00 85.06 794 LEU A C 1
ATOM 6111 O O . LEU A 1 794 ? -23.808 8.307 -32.080 1.00 85.06 794 LEU A O 1
ATOM 6115 N N . LYS A 1 795 ? -22.394 8.481 -30.348 1.00 88.94 795 LYS A N 1
ATOM 6116 C CA . LYS A 1 795 ? -22.075 9.907 -30.550 1.00 88.94 795 LYS A CA 1
ATOM 6117 C C . LYS A 1 795 ? -20.710 10.092 -31.211 1.00 88.94 795 LYS A C 1
ATOM 6119 O O . LYS A 1 795 ? -19.717 9.574 -30.701 1.00 88.94 795 LYS A O 1
ATOM 6124 N N . MET A 1 796 ? -20.643 10.881 -32.284 1.00 87.31 796 MET A N 1
ATOM 6125 C CA . MET A 1 796 ? -19.389 11.205 -32.983 1.00 87.31 796 MET A CA 1
ATOM 6126 C C . MET A 1 796 ? -18.393 11.950 -32.077 1.00 87.31 796 MET A C 1
ATOM 6128 O O . MET A 1 796 ? -17.194 11.674 -32.150 1.00 87.31 796 MET A O 1
ATOM 6132 N N . ALA A 1 797 ? -18.892 12.776 -31.147 1.00 85.69 797 ALA A N 1
ATOM 6133 C CA . ALA A 1 797 ? -18.110 13.523 -30.158 1.00 85.69 797 ALA A CA 1
ATOM 6134 C C . ALA A 1 797 ? -17.189 12.648 -29.298 1.00 85.69 797 ALA A C 1
ATOM 6136 O O . ALA A 1 797 ? -16.110 13.070 -28.885 1.00 85.69 797 ALA A O 1
ATOM 6137 N N . ALA A 1 798 ? -17.611 11.411 -29.034 1.00 82.69 798 ALA A N 1
ATOM 6138 C CA . ALA A 1 798 ? -16.853 10.460 -28.232 1.00 82.69 798 ALA A CA 1
ATOM 6139 C C . ALA A 1 798 ? -15.880 9.605 -29.061 1.00 82.69 798 ALA A C 1
ATOM 6141 O O . ALA A 1 798 ? -15.046 8.919 -28.477 1.00 82.69 798 ALA A O 1
ATOM 6142 N N . LEU A 1 799 ? -16.002 9.611 -30.394 1.00 86.25 799 LEU A N 1
ATOM 6143 C CA . LEU A 1 799 ? -15.349 8.635 -31.270 1.00 86.25 799 LEU A CA 1
ATOM 6144 C C . LEU A 1 799 ? -14.374 9.246 -32.272 1.00 86.25 799 LEU A C 1
ATOM 6146 O O . LEU A 1 799 ? -13.398 8.586 -32.598 1.00 86.25 799 LEU A O 1
ATOM 6150 N N . VAL A 1 800 ? -14.631 10.453 -32.784 1.00 87.56 800 VAL A N 1
ATOM 6151 C CA . VAL A 1 800 ? -13.846 11.052 -33.880 1.00 87.56 800 VAL A CA 1
ATOM 6152 C C . VAL A 1 800 ? -13.418 12.480 -33.581 1.00 87.56 800 VAL A C 1
ATOM 6154 O O . VAL A 1 800 ? -12.268 12.810 -33.833 1.00 87.56 800 VAL A O 1
ATOM 6157 N N . ASP A 1 801 ? -14.305 13.335 -33.078 1.00 87.50 801 ASP A N 1
ATOM 6158 C CA . ASP A 1 801 ? -14.038 14.772 -32.945 1.00 87.50 801 ASP A CA 1
ATOM 6159 C C . ASP A 1 801 ? -14.949 15.354 -31.872 1.00 87.50 801 ASP A C 1
ATOM 6161 O O . ASP A 1 801 ? -16.161 15.325 -32.048 1.00 87.50 801 ASP A O 1
ATOM 6165 N N . GLN A 1 802 ? -14.387 15.892 -30.784 1.00 84.06 802 GLN A N 1
ATOM 6166 C CA . GLN A 1 802 ? -15.153 16.405 -29.637 1.00 84.06 802 GLN A CA 1
ATOM 6167 C C . GLN A 1 802 ? -16.154 17.514 -29.997 1.00 84.06 802 GLN A C 1
ATOM 6169 O O . GLN A 1 802 ? -17.038 17.807 -29.196 1.00 84.06 802 GLN A O 1
ATOM 6174 N N . SER A 1 803 ? -16.013 18.142 -31.166 1.00 83.31 803 SER A N 1
ATOM 6175 C CA . SER A 1 803 ? -16.937 19.165 -31.661 1.00 83.31 803 SER A CA 1
ATOM 6176 C C . SER A 1 803 ? -18.095 18.614 -32.509 1.00 83.31 803 SER A C 1
ATOM 6178 O O . SER A 1 803 ? -19.034 19.351 -32.814 1.00 83.31 803 SER A O 1
ATOM 6180 N N . ASP A 1 804 ? -18.059 17.330 -32.883 1.00 84.50 804 ASP A N 1
ATOM 6181 C CA . ASP A 1 804 ? -19.067 16.682 -33.725 1.00 84.50 804 ASP A CA 1
ATOM 6182 C C . ASP A 1 804 ? -20.178 16.047 -32.872 1.00 84.50 804 ASP A C 1
ATOM 6184 O O . ASP A 1 804 ? -20.116 14.886 -32.472 1.00 84.50 804 ASP A O 1
ATOM 6188 N N . GLU A 1 805 ? -21.239 16.808 -32.611 1.00 84.31 805 GLU A N 1
ATOM 6189 C CA . GLU A 1 805 ? -22.417 16.340 -31.860 1.00 84.31 805 GLU A CA 1
ATOM 6190 C C . GLU A 1 805 ? -23.324 15.384 -32.660 1.00 84.31 805 GLU A C 1
ATOM 6192 O O . GLU A 1 805 ? -24.389 14.991 -32.179 1.00 84.31 805 GLU A O 1
ATOM 6197 N N . SER A 1 806 ? -22.957 15.008 -33.892 1.00 85.88 806 SER A N 1
ATOM 6198 C CA . SER A 1 806 ? -23.799 14.131 -34.699 1.00 85.88 806 SER A CA 1
ATOM 6199 C C . SER A 1 806 ? -23.779 12.682 -34.204 1.00 85.88 806 SER A C 1
ATOM 6201 O O . SER A 1 806 ? -22.842 12.199 -33.568 1.00 85.88 806 SER A O 1
ATOM 6203 N N . GLU A 1 807 ? -24.845 11.956 -34.519 1.00 87.12 807 GLU A N 1
ATOM 6204 C CA . GLU A 1 807 ? -25.071 10.594 -34.039 1.00 87.12 807 GLU A CA 1
ATOM 6205 C C . GLU A 1 807 ? -24.897 9.565 -35.162 1.00 87.12 807 GLU A C 1
ATOM 6207 O O . GLU A 1 807 ? -25.132 9.867 -36.336 1.00 87.12 807 GLU A O 1
ATOM 6212 N N . LEU A 1 808 ? -24.457 8.351 -34.837 1.00 88.19 808 LEU A N 1
ATOM 6213 C CA . LEU A 1 808 ? -24.364 7.248 -35.793 1.00 88.19 808 LEU A CA 1
ATOM 6214 C C . LEU A 1 808 ? -24.877 5.932 -35.212 1.00 88.19 808 LEU A C 1
ATOM 6216 O O . LEU A 1 808 ? -24.834 5.702 -34.005 1.00 88.19 808 LEU A O 1
ATOM 6220 N N . MET A 1 809 ? -25.301 5.044 -36.103 1.00 84.12 809 MET A N 1
ATOM 6221 C CA . MET A 1 809 ? -25.623 3.669 -35.743 1.00 84.12 809 MET A CA 1
ATOM 6222 C C . MET A 1 809 ? -24.343 2.825 -35.662 1.00 84.12 809 MET A C 1
ATOM 6224 O O . MET A 1 809 ? -23.412 3.074 -36.438 1.00 84.12 809 MET A O 1
ATOM 6228 N N . PRO A 1 810 ? -24.282 1.832 -34.757 1.00 85.75 810 PRO A N 1
ATOM 6229 C CA . PRO A 1 810 ? -23.215 0.839 -34.752 1.00 85.75 810 PRO A CA 1
ATOM 6230 C C . PRO A 1 810 ? -23.102 0.134 -36.114 1.00 85.75 810 PRO A C 1
ATOM 6232 O O . PRO A 1 810 ? -24.125 -0.062 -36.776 1.00 85.75 810 PRO A O 1
ATOM 6235 N N . PRO A 1 811 ? -21.889 -0.255 -36.543 1.00 89.00 811 PRO A N 1
ATOM 6236 C CA . PRO A 1 811 ? -21.711 -0.960 -37.806 1.00 89.00 811 PRO A CA 1
ATOM 6237 C C . PRO A 1 811 ? -22.264 -2.383 -37.732 1.00 89.00 811 PRO A C 1
ATOM 6239 O O . PRO A 1 811 ? -22.301 -3.011 -36.670 1.00 89.00 811 PRO A O 1
ATOM 6242 N N . THR A 1 812 ? -22.635 -2.920 -38.887 1.00 89.75 812 THR A N 1
ATOM 6243 C CA . THR A 1 812 ? -22.959 -4.340 -39.033 1.00 89.75 812 THR A CA 1
ATOM 6244 C C . THR A 1 812 ? -21.688 -5.196 -39.021 1.00 89.75 812 THR A C 1
ATOM 6246 O O . THR A 1 812 ? -20.603 -4.744 -39.388 1.00 89.75 812 THR A O 1
ATOM 6249 N N . MET A 1 813 ? -21.808 -6.469 -38.635 1.00 84.56 813 MET A N 1
ATOM 6250 C CA . MET A 1 813 ? -20.668 -7.402 -38.655 1.00 84.56 813 MET A CA 1
ATOM 6251 C C . MET A 1 813 ? -20.117 -7.633 -40.072 1.00 84.56 813 MET A C 1
ATOM 6253 O O . MET A 1 813 ? -18.932 -7.915 -40.231 1.00 84.56 813 MET A O 1
ATOM 6257 N N . GLU A 1 814 ? -20.956 -7.487 -41.100 1.00 88.25 814 GLU A N 1
ATOM 6258 C CA . GLU A 1 814 ? -20.558 -7.597 -42.506 1.00 88.25 814 GLU A CA 1
ATOM 6259 C C . GLU A 1 814 ? -19.678 -6.416 -42.950 1.00 88.25 814 GLU A C 1
ATOM 6261 O O . GLU A 1 814 ? -18.648 -6.617 -43.601 1.00 88.25 814 GLU A O 1
ATOM 6266 N N . GLU A 1 815 ? -20.025 -5.193 -42.531 1.00 88.88 815 GLU A N 1
ATOM 6267 C CA . GLU A 1 815 ? -19.196 -4.002 -42.753 1.00 88.88 815 GLU A CA 1
ATOM 6268 C C . GLU A 1 815 ? -17.828 -4.151 -42.078 1.00 88.88 815 GLU A C 1
ATOM 6270 O O . GLU A 1 815 ? -16.800 -3.943 -42.723 1.00 88.88 815 GLU A O 1
ATOM 6275 N N . VAL A 1 816 ? -17.803 -4.590 -40.813 1.00 90.44 816 VAL A N 1
ATOM 6276 C CA . VAL A 1 816 ? -16.552 -4.820 -40.073 1.00 90.44 816 VAL A CA 1
ATOM 6277 C C . VAL A 1 816 ? -15.688 -5.865 -40.776 1.00 90.44 816 VAL A C 1
ATOM 6279 O O . VAL A 1 816 ? -14.512 -5.613 -41.018 1.00 90.44 816 VAL A O 1
ATOM 6282 N N . HIS A 1 817 ? -16.264 -7.002 -41.179 1.00 88.81 817 HIS A N 1
ATOM 6283 C CA . HIS A 1 817 ? -15.524 -8.051 -41.881 1.00 88.81 817 HIS A CA 1
ATOM 6284 C C . HIS A 1 817 ? -14.919 -7.547 -43.199 1.00 88.81 817 HIS A C 1
ATOM 6286 O O . HIS A 1 817 ? -13.758 -7.831 -43.491 1.00 88.81 817 HIS A O 1
ATOM 6292 N N . THR A 1 818 ? -15.667 -6.747 -43.961 1.00 92.62 818 THR A N 1
ATOM 6293 C CA . THR A 1 818 ? -15.180 -6.143 -45.210 1.00 92.62 818 THR A CA 1
ATOM 6294 C C . THR A 1 818 ? -13.996 -5.203 -44.957 1.00 92.62 818 THR A C 1
ATOM 6296 O O . THR A 1 818 ? -12.988 -5.250 -45.665 1.00 92.62 818 THR A O 1
ATOM 6299 N N . TRP A 1 819 ? -14.082 -4.361 -43.926 1.00 94.94 819 TRP A N 1
ATOM 6300 C CA . TRP A 1 819 ? -12.999 -3.453 -43.541 1.00 94.94 819 TRP A CA 1
ATOM 6301 C C . TRP A 1 819 ? -11.751 -4.207 -43.073 1.00 94.94 819 TRP A C 1
ATOM 6303 O O . TRP A 1 819 ? -10.638 -3.885 -43.491 1.00 94.94 819 TRP A O 1
ATOM 6313 N N . THR A 1 820 ? -11.929 -5.264 -42.284 1.00 89.81 820 THR A N 1
ATOM 6314 C CA . THR A 1 820 ? -10.841 -6.142 -41.846 1.00 89.81 820 THR A CA 1
ATOM 6315 C C . THR A 1 820 ? -10.164 -6.842 -43.029 1.00 89.81 820 THR A C 1
ATOM 6317 O O . THR A 1 820 ? -8.936 -6.864 -43.105 1.00 89.81 820 THR A O 1
ATOM 6320 N N . GLN A 1 821 ? -10.934 -7.351 -43.998 1.00 90.88 821 GLN A N 1
ATOM 6321 C CA . GLN A 1 821 ? -10.386 -7.962 -45.214 1.00 90.88 821 GLN A CA 1
ATOM 6322 C C . GLN A 1 821 ? -9.505 -6.985 -46.001 1.00 90.88 821 GLN A C 1
ATOM 6324 O O . GLN A 1 821 ? -8.425 -7.365 -46.451 1.00 90.88 821 GLN A O 1
ATOM 6329 N N . ASN A 1 822 ? -9.912 -5.716 -46.124 1.00 91.69 822 ASN A N 1
ATOM 6330 C CA . ASN A 1 822 ? -9.104 -4.693 -46.795 1.00 91.69 822 ASN A CA 1
ATOM 6331 C C . ASN A 1 822 ? -7.733 -4.506 -46.132 1.00 91.69 822 ASN A C 1
ATOM 6333 O O . ASN A 1 822 ? -6.735 -4.344 -46.832 1.00 91.69 822 ASN A O 1
ATOM 6337 N N . PHE A 1 823 ? -7.669 -4.555 -44.799 1.00 91.81 823 PHE A N 1
ATOM 6338 C CA . PHE A 1 823 ? -6.403 -4.454 -44.076 1.00 91.81 823 PHE A CA 1
ATOM 6339 C C . PHE A 1 823 ? -5.503 -5.659 -44.331 1.00 91.81 823 PHE A C 1
ATOM 6341 O O . PHE A 1 823 ? -4.336 -5.478 -44.671 1.00 91.81 823 PHE A O 1
ATOM 6348 N N . VAL A 1 824 ? -6.047 -6.875 -44.246 1.00 89.94 824 VAL A N 1
ATOM 6349 C CA . VAL A 1 824 ? -5.288 -8.110 -44.505 1.00 89.94 824 VAL A CA 1
ATOM 6350 C C . VAL A 1 824 ? -4.759 -8.145 -45.941 1.00 89.94 824 VAL A C 1
ATOM 6352 O O . VAL A 1 824 ? -3.623 -8.558 -46.156 1.00 89.94 824 VAL A O 1
ATOM 6355 N N . LEU A 1 825 ? -5.523 -7.649 -46.920 1.00 90.56 825 LEU A N 1
ATOM 6356 C CA . LEU A 1 825 ? -5.071 -7.552 -48.314 1.00 90.56 825 LEU A CA 1
ATOM 6357 C C . LEU A 1 825 ? -3.839 -6.649 -48.488 1.00 90.56 825 LEU A C 1
ATOM 6359 O O . LEU A 1 825 ? -3.014 -6.913 -49.359 1.00 90.56 825 LEU A O 1
ATOM 6363 N N . VAL A 1 826 ? -3.713 -5.592 -47.682 1.00 88.00 826 VAL A N 1
ATOM 6364 C CA . VAL A 1 826 ? -2.603 -4.627 -47.772 1.00 88.00 826 VAL A CA 1
ATOM 6365 C C . VAL A 1 826 ? -1.424 -5.027 -46.882 1.00 88.00 826 VAL A C 1
ATOM 6367 O O . VAL A 1 826 ? -0.273 -4.872 -47.283 1.00 88.00 826 VAL A O 1
ATOM 6370 N N . MET A 1 827 ? -1.695 -5.530 -45.676 1.00 88.06 827 MET A N 1
ATOM 6371 C CA . MET A 1 827 ? -0.690 -5.787 -44.637 1.00 88.06 827 MET A CA 1
ATOM 6372 C C . MET A 1 827 ? -0.267 -7.259 -44.538 1.00 88.06 827 MET A C 1
ATOM 6374 O O . MET A 1 827 ? 0.735 -7.560 -43.895 1.00 88.06 827 MET A O 1
ATOM 6378 N N . GLY A 1 828 ? -1.006 -8.183 -45.157 1.00 85.38 828 GLY A N 1
ATOM 6379 C CA . GLY A 1 828 ? -0.734 -9.626 -45.153 1.00 85.38 828 GLY A CA 1
ATOM 6380 C C . GLY A 1 828 ? -1.146 -10.366 -43.873 1.00 85.38 828 GLY A C 1
ATOM 6381 O O . GLY A 1 828 ? -1.123 -11.595 -43.852 1.00 85.38 828 GLY A O 1
ATOM 6382 N N . ALA A 1 829 ? -1.541 -9.647 -42.820 1.00 86.25 829 ALA A N 1
ATOM 6383 C CA . ALA A 1 829 ? -1.987 -10.193 -41.541 1.00 86.25 829 ALA A CA 1
ATOM 6384 C C . ALA A 1 829 ? -3.006 -9.255 -40.870 1.00 86.25 829 ALA A C 1
ATOM 6386 O O . ALA A 1 829 ? -3.228 -8.132 -41.328 1.00 86.25 829 ALA A O 1
ATOM 6387 N N . MET A 1 830 ? -3.632 -9.732 -39.792 1.00 86.06 830 MET A N 1
ATOM 6388 C CA . MET A 1 830 ? -4.483 -8.909 -38.925 1.00 86.06 830 MET A CA 1
ATOM 6389 C C . MET A 1 830 ? -3.658 -7.815 -38.223 1.00 86.06 830 MET A C 1
ATOM 6391 O O . MET A 1 830 ? -2.455 -8.008 -38.033 1.00 86.06 830 MET A O 1
ATOM 6395 N N . PRO A 1 831 ? -4.269 -6.675 -37.843 1.00 86.31 831 PRO A N 1
ATOM 6396 C CA . PRO A 1 831 ? -3.598 -5.684 -37.009 1.00 86.31 831 PRO A CA 1
ATOM 6397 C C . PRO A 1 831 ? -3.264 -6.287 -35.645 1.00 86.31 831 PRO A C 1
ATOM 6399 O O . PRO A 1 831 ? -4.004 -7.132 -35.146 1.00 86.31 831 PRO A O 1
ATOM 6402 N N . ASP A 1 832 ? -2.187 -5.813 -35.024 1.00 84.69 832 ASP A N 1
ATOM 6403 C CA . ASP A 1 832 ? -1.900 -6.147 -33.631 1.00 84.69 832 ASP A CA 1
ATOM 6404 C C . ASP A 1 832 ? -3.009 -5.606 -32.711 1.00 84.69 832 ASP A C 1
ATOM 6406 O O . ASP A 1 832 ? -3.519 -4.505 -32.932 1.00 84.69 832 ASP A O 1
ATOM 6410 N N . ASP A 1 833 ? -3.307 -6.315 -31.618 1.00 81.00 833 ASP A N 1
ATOM 6411 C CA . ASP A 1 833 ? -4.367 -5.967 -30.650 1.00 81.00 833 ASP A CA 1
ATOM 6412 C C . ASP A 1 833 ? -4.292 -4.517 -30.119 1.00 81.00 833 ASP A C 1
ATOM 6414 O O . ASP A 1 833 ? -5.285 -3.948 -29.667 1.00 81.00 833 ASP A O 1
ATOM 6418 N N . VAL A 1 834 ? -3.096 -3.916 -30.113 1.00 79.31 834 VAL A N 1
ATOM 6419 C CA . VAL A 1 834 ? -2.840 -2.537 -29.650 1.00 79.31 834 VAL A CA 1
ATOM 6420 C C . VAL A 1 834 ? -3.057 -1.476 -30.735 1.00 79.31 834 VAL A C 1
ATOM 6422 O O . VAL A 1 834 ? -3.193 -0.297 -30.408 1.00 79.31 834 VAL A O 1
ATOM 6425 N N . GLU A 1 835 ? -3.073 -1.875 -32.007 1.00 86.06 835 GLU A N 1
ATOM 6426 C CA . GLU A 1 835 ? -3.267 -1.006 -33.175 1.00 86.06 835 GLU A CA 1
ATOM 6427 C C . GLU A 1 835 ? -4.644 -1.211 -33.825 1.00 86.06 835 GLU A C 1
ATOM 6429 O O . GLU A 1 835 ? -5.039 -0.419 -34.680 1.00 86.06 835 GLU A O 1
ATOM 6434 N N . GLU A 1 836 ? -5.388 -2.245 -33.416 1.00 89.12 836 GLU A N 1
ATOM 6435 C CA . GLU A 1 836 ? -6.713 -2.554 -33.945 1.00 89.12 836 GLU A CA 1
ATOM 6436 C C . GLU A 1 836 ? -7.754 -1.483 -33.539 1.00 89.12 836 GLU A C 1
ATOM 6438 O O . GLU A 1 836 ? -8.006 -1.268 -32.345 1.00 89.12 836 GLU A O 1
ATOM 6443 N N . PRO A 1 837 ? -8.381 -0.785 -34.508 1.00 92.00 837 PRO A N 1
ATOM 6444 C CA . PRO A 1 837 ? -9.458 0.159 -34.231 1.00 92.00 837 PRO A CA 1
ATOM 6445 C C . PRO A 1 837 ? -10.750 -0.578 -33.868 1.00 92.00 837 PRO A C 1
ATOM 6447 O O . PRO A 1 837 ? -11.072 -1.623 -34.433 1.00 92.00 837 PRO A O 1
ATOM 6450 N N . THR A 1 838 ? -11.549 -0.010 -32.963 1.00 91.19 838 THR A N 1
ATOM 6451 C CA . THR A 1 838 ? -12.843 -0.617 -32.625 1.00 91.19 838 THR A CA 1
ATOM 6452 C C . THR A 1 838 ? -13.840 -0.491 -33.785 1.00 91.19 838 THR A C 1
ATOM 6454 O O . THR A 1 838 ? -13.761 0.456 -34.578 1.00 91.19 838 THR A O 1
ATOM 6457 N N . PRO A 1 839 ? -14.855 -1.376 -33.867 1.00 91.06 839 PRO A N 1
ATOM 6458 C CA . PRO A 1 839 ? -15.928 -1.240 -34.851 1.00 91.06 839 PRO A CA 1
ATOM 6459 C C . PRO A 1 839 ? -16.588 0.148 -34.830 1.00 91.06 839 PRO A C 1
ATOM 6461 O O . PRO A 1 839 ? -16.863 0.726 -35.879 1.00 91.06 839 PRO A O 1
ATOM 6464 N N . ASN A 1 840 ? -16.779 0.729 -33.643 1.00 91.00 840 ASN A N 1
ATOM 6465 C CA . ASN A 1 840 ? -17.367 2.059 -33.483 1.00 91.00 840 ASN A CA 1
ATOM 6466 C C . ASN A 1 840 ? -16.468 3.164 -34.060 1.00 91.00 840 ASN A C 1
ATOM 6468 O O . ASN A 1 840 ? -16.966 4.057 -34.746 1.00 91.00 840 ASN A O 1
ATOM 6472 N N . GLN A 1 841 ? -15.152 3.091 -33.823 1.00 91.81 841 GLN A N 1
ATOM 6473 C CA . GLN A 1 841 ? -14.169 4.018 -34.394 1.00 91.81 841 GLN A CA 1
ATOM 6474 C C . GLN A 1 841 ? -14.153 3.936 -35.929 1.00 91.81 841 GLN A C 1
ATOM 6476 O O . GLN A 1 841 ? -14.194 4.968 -36.604 1.00 91.81 841 GLN A O 1
ATOM 6481 N N . LEU A 1 842 ? -14.182 2.721 -36.490 1.00 93.44 842 LEU A N 1
ATOM 6482 C CA . LEU A 1 842 ? -14.277 2.502 -37.938 1.00 93.44 842 LEU A CA 1
ATOM 6483 C C . LEU A 1 842 ? -15.570 3.076 -38.521 1.00 93.44 842 LEU A C 1
ATOM 6485 O O . LEU A 1 842 ? -15.528 3.794 -39.518 1.00 93.44 842 LEU A O 1
ATOM 6489 N N . ALA A 1 843 ? -16.713 2.822 -37.884 1.00 92.06 843 ALA A N 1
ATOM 6490 C CA . ALA A 1 843 ? -18.005 3.328 -38.337 1.00 92.06 843 ALA A CA 1
ATOM 6491 C C . ALA A 1 843 ? -18.067 4.863 -38.327 1.00 92.06 843 ALA A C 1
ATOM 6493 O O . ALA A 1 843 ? -18.597 5.469 -39.264 1.00 92.06 843 ALA A O 1
ATOM 6494 N N . ALA A 1 844 ? -17.490 5.495 -37.303 1.00 92.56 844 ALA A N 1
ATOM 6495 C CA . ALA A 1 844 ? -17.439 6.944 -37.173 1.00 92.56 844 ALA A CA 1
ATOM 6496 C C . ALA A 1 844 ? -16.523 7.582 -38.234 1.00 92.56 844 ALA A C 1
ATOM 6498 O O . ALA A 1 844 ? -16.939 8.517 -38.926 1.00 92.56 844 ALA A O 1
ATOM 6499 N N . LEU A 1 845 ? -15.320 7.037 -38.451 1.00 94.19 845 LEU A N 1
ATOM 6500 C CA . LEU A 1 845 ? -14.418 7.522 -39.501 1.00 94.19 845 LEU A CA 1
ATOM 6501 C C . LEU A 1 845 ? -14.994 7.280 -40.908 1.00 94.19 845 LEU A C 1
ATOM 6503 O O . LEU A 1 845 ? -14.940 8.170 -41.759 1.00 94.19 845 LEU A O 1
ATOM 6507 N N . ASN A 1 846 ? -15.634 6.129 -41.135 1.00 93.81 846 ASN A N 1
ATOM 6508 C CA . ASN A 1 846 ? -16.333 5.810 -42.381 1.00 93.81 846 ASN A CA 1
ATOM 6509 C C . ASN A 1 846 ? -17.484 6.791 -42.652 1.00 93.81 846 ASN A C 1
ATOM 6511 O O . ASN A 1 846 ? -17.629 7.297 -43.765 1.00 93.81 846 ASN A O 1
ATOM 6515 N N . LYS A 1 847 ? -18.284 7.123 -41.629 1.00 92.62 847 LYS A N 1
ATOM 6516 C CA . LYS A 1 847 ? -19.335 8.140 -41.749 1.00 92.62 847 LYS A CA 1
ATOM 6517 C C . LYS A 1 847 ? -18.744 9.488 -42.169 1.00 92.62 847 LYS A C 1
ATOM 6519 O O . LYS A 1 847 ? -19.258 10.099 -43.101 1.00 92.62 847 LYS A O 1
ATOM 6524 N N . ARG A 1 848 ? -17.662 9.938 -41.530 1.00 91.31 848 ARG A N 1
ATOM 6525 C CA . ARG A 1 848 ? -17.037 11.237 -41.827 1.00 91.31 848 ARG A CA 1
ATOM 6526 C C . ARG A 1 848 ? -16.439 11.300 -43.234 1.00 91.31 848 ARG A C 1
ATOM 6528 O O . ARG A 1 848 ? -16.713 12.238 -43.974 1.00 91.31 848 ARG A O 1
ATOM 6535 N N . VAL A 1 849 ? -15.636 10.312 -43.612 1.00 91.12 849 VAL A N 1
ATOM 6536 C CA . VAL A 1 849 ? -14.819 10.399 -44.832 1.00 91.12 849 VAL A CA 1
ATOM 6537 C C . VAL A 1 849 ? -15.541 9.838 -46.045 1.00 91.12 849 VAL A C 1
ATOM 6539 O O . VAL A 1 849 ? -15.540 10.465 -47.098 1.00 91.12 849 VAL A O 1
ATOM 6542 N N . VAL A 1 850 ? -16.191 8.684 -45.905 1.00 87.38 850 VAL A N 1
ATOM 6543 C CA . VAL A 1 850 ? -16.817 7.988 -47.036 1.00 87.38 850 VAL A CA 1
ATOM 6544 C C . VAL A 1 850 ? -18.246 8.476 -47.249 1.00 87.38 850 VAL A C 1
ATOM 6546 O O . VAL A 1 850 ? -18.621 8.790 -48.374 1.00 87.38 850 VAL A O 1
ATOM 6549 N N . LYS A 1 851 ? -19.051 8.590 -46.180 1.00 87.31 851 LYS A N 1
ATOM 6550 C CA . LYS A 1 851 ? -20.465 8.998 -46.312 1.00 87.31 851 LYS A CA 1
ATOM 6551 C C . LYS A 1 851 ? -20.637 10.514 -46.451 1.00 87.31 851 LYS A C 1
ATOM 6553 O O . LYS A 1 851 ? -21.457 10.956 -47.247 1.00 87.31 851 LYS A O 1
ATOM 6558 N N . LEU A 1 852 ? -19.886 11.305 -45.682 1.00 87.19 852 LEU A N 1
ATOM 6559 C CA . LEU A 1 852 ? -19.975 12.773 -45.692 1.00 87.19 852 LEU A CA 1
ATOM 6560 C C . LEU A 1 852 ? -18.933 13.447 -46.596 1.00 87.19 852 LEU A C 1
ATOM 6562 O O . LEU A 1 852 ? -18.967 14.668 -46.740 1.00 87.19 852 LEU A O 1
ATOM 6566 N N . LEU A 1 853 ? -18.024 12.677 -47.210 1.00 87.25 853 LEU A N 1
ATOM 6567 C CA . LEU A 1 853 ? -16.955 13.181 -48.081 1.00 87.25 853 LEU A CA 1
ATOM 6568 C C . LEU A 1 853 ? -16.106 14.284 -47.425 1.00 87.25 853 LEU A C 1
ATOM 6570 O O . LEU A 1 853 ? -15.608 15.171 -48.120 1.00 87.25 853 LEU A O 1
ATOM 6574 N N . ALA A 1 854 ? -15.933 14.238 -46.101 1.00 88.88 854 ALA A N 1
ATOM 6575 C CA . ALA A 1 854 ? -15.141 15.201 -45.340 1.00 88.88 854 ALA A CA 1
ATOM 6576 C C . ALA A 1 854 ? -13.686 14.737 -45.159 1.00 88.88 854 ALA A C 1
ATOM 6578 O O . ALA A 1 854 ? -13.338 13.586 -45.427 1.00 88.88 854 ALA A O 1
ATOM 6579 N N . ALA A 1 855 ? -12.824 15.642 -44.686 1.00 90.88 855 ALA A N 1
ATOM 6580 C CA . ALA A 1 855 ? -11.428 15.321 -44.411 1.00 90.88 855 ALA A CA 1
ATOM 6581 C C . ALA A 1 855 ? -11.270 14.218 -43.349 1.00 90.88 855 ALA A C 1
ATOM 6583 O O . ALA A 1 855 ? -12.037 14.207 -42.375 1.00 90.88 855 ALA A O 1
ATOM 6584 N N . PRO A 1 856 ? -10.260 13.330 -43.493 1.00 93.25 856 PRO A N 1
ATOM 6585 C CA . PRO A 1 856 ? -9.969 12.234 -42.571 1.00 93.25 856 PRO A CA 1
ATOM 6586 C C . PRO A 1 856 ? -9.271 12.750 -41.309 1.00 93.25 856 PRO A C 1
ATOM 6588 O O . PRO A 1 856 ? -8.182 12.314 -40.946 1.00 93.25 856 PRO A O 1
ATOM 6591 N N . TYR A 1 857 ? -9.900 13.722 -40.654 1.00 93.56 857 TYR A N 1
ATOM 6592 C CA . TYR A 1 857 ? -9.486 14.238 -39.363 1.00 93.56 857 TYR A CA 1
ATOM 6593 C C . TYR A 1 857 ? -10.117 13.415 -38.244 1.00 93.56 857 TYR A C 1
ATOM 6595 O O . TYR A 1 857 ? -11.319 13.140 -38.262 1.00 93.56 857 TYR A O 1
ATOM 6603 N N . VAL A 1 858 ? -9.289 13.081 -37.261 1.00 93.00 858 VAL A N 1
ATOM 6604 C CA . VAL A 1 858 ? -9.694 12.539 -35.968 1.00 93.00 858 VAL A CA 1
ATOM 6605 C C . VAL A 1 858 ? -8.935 13.294 -34.876 1.00 93.00 858 VAL A C 1
ATOM 6607 O O . VAL A 1 858 ? -7.744 13.591 -35.024 1.00 93.00 858 VAL A O 1
ATOM 6610 N N . ASP A 1 859 ? -9.616 13.611 -33.785 1.00 91.31 859 ASP A N 1
ATOM 6611 C CA . ASP A 1 859 ? -9.039 14.240 -32.606 1.00 91.31 859 ASP A CA 1
ATOM 6612 C C . ASP A 1 859 ? -8.369 13.163 -31.745 1.00 91.31 859 ASP A C 1
ATOM 6614 O O . ASP A 1 859 ? -9.026 12.300 -31.161 1.00 91.31 859 ASP A O 1
ATOM 6618 N N . PHE A 1 860 ? -7.041 13.212 -31.637 1.00 92.06 860 PHE A N 1
ATOM 6619 C CA . PHE A 1 860 ? -6.262 12.249 -30.851 1.00 92.06 860 PHE A CA 1
ATOM 6620 C C . PHE A 1 860 ? -6.481 12.365 -29.335 1.00 92.06 860 PHE A C 1
ATOM 6622 O O . PHE A 1 860 ? -5.994 11.522 -28.583 1.00 92.06 860 PHE A O 1
ATOM 6629 N N . ALA A 1 861 ? -7.240 13.357 -28.863 1.00 86.25 861 ALA A N 1
ATOM 6630 C CA . ALA A 1 861 ? -7.717 13.414 -27.488 1.00 86.25 861 ALA A CA 1
ATOM 6631 C C . ALA A 1 861 ? -8.866 12.425 -27.197 1.00 86.25 861 ALA A C 1
ATOM 6633 O O . ALA A 1 861 ? -9.083 12.105 -26.026 1.00 86.25 861 ALA A O 1
ATOM 6634 N N . VAL A 1 862 ? -9.583 11.948 -28.227 1.00 85.81 862 VAL A N 1
ATOM 6635 C CA . VAL A 1 862 ? -10.613 10.883 -28.137 1.00 85.81 862 VAL A CA 1
ATOM 6636 C C . VAL A 1 862 ? -10.269 9.642 -28.969 1.00 85.81 862 VAL A C 1
ATOM 6638 O O . VAL A 1 862 ? -10.706 8.539 -28.649 1.00 85.81 862 VAL A O 1
ATOM 6641 N N . TRP A 1 863 ? -9.447 9.794 -30.008 1.00 89.00 863 TRP A N 1
ATOM 6642 C CA . TRP A 1 863 ? -8.985 8.715 -30.873 1.00 89.00 863 TRP A CA 1
ATOM 6643 C C . TRP A 1 863 ? -7.700 8.085 -30.320 1.00 89.00 863 TRP A C 1
ATOM 6645 O O . TRP A 1 863 ? -6.581 8.521 -30.612 1.00 89.00 863 TRP A O 1
ATOM 6655 N N . SER A 1 864 ? -7.856 7.051 -29.494 1.00 85.81 864 SER A N 1
ATOM 6656 C CA . SER A 1 864 ? -6.752 6.306 -28.878 1.00 85.81 864 SER A CA 1
ATOM 6657 C C . SER A 1 864 ? -6.984 4.789 -28.924 1.00 85.81 864 SER A C 1
ATOM 6659 O O . SER A 1 864 ? -8.125 4.352 -29.114 1.00 85.81 864 SER A O 1
ATOM 6661 N N . PRO A 1 865 ? -5.943 3.967 -28.684 1.00 82.12 865 PRO A N 1
ATOM 6662 C CA . PRO A 1 865 ? -6.112 2.529 -28.487 1.00 82.12 865 PRO A CA 1
ATOM 6663 C C . PRO A 1 865 ? -7.086 2.215 -27.345 1.00 82.12 865 PRO A C 1
ATOM 6665 O O . PRO A 1 865 ? -7.118 2.919 -26.333 1.00 82.12 865 PRO A O 1
ATOM 6668 N N . PHE A 1 866 ? -7.834 1.117 -27.477 1.00 72.94 866 PHE A N 1
ATOM 6669 C CA . PHE A 1 866 ? -8.719 0.583 -26.436 1.00 72.94 866 PHE A CA 1
ATOM 6670 C C . PHE A 1 866 ? -9.800 1.560 -25.922 1.00 72.94 866 PHE A C 1
ATOM 6672 O O . PHE A 1 866 ? -9.881 1.797 -24.715 1.00 72.94 866 PHE A O 1
ATOM 6679 N N . GLU A 1 867 ? -10.664 2.061 -26.817 1.00 62.56 867 GLU A N 1
ATOM 6680 C CA . GLU A 1 867 ? -11.809 2.982 -26.593 1.00 62.56 867 GLU A CA 1
ATOM 6681 C C . GLU A 1 867 ? -12.405 2.975 -25.162 1.00 62.56 867 GLU A C 1
ATOM 6683 O O . GLU A 1 867 ? -12.488 4.013 -24.509 1.00 62.56 867 GLU A O 1
ATOM 6688 N N . ARG A 1 868 ? -12.761 1.799 -24.615 1.00 54.22 868 ARG A N 1
ATOM 6689 C CA . ARG A 1 868 ? -13.408 1.658 -23.289 1.00 54.22 868 ARG A CA 1
ATOM 6690 C C . ARG A 1 868 ? -12.536 2.057 -22.088 1.00 54.22 868 ARG A C 1
ATOM 6692 O O . ARG A 1 868 ? -13.075 2.296 -21.012 1.00 54.22 868 ARG A O 1
ATOM 6699 N N . ARG A 1 869 ? -11.206 2.084 -22.230 1.00 51.25 869 ARG A N 1
ATOM 6700 C CA . ARG A 1 869 ? -10.243 2.389 -21.150 1.00 51.25 869 ARG A CA 1
ATOM 6701 C C . ARG A 1 869 ? -9.785 3.852 -21.145 1.00 51.25 869 ARG A C 1
ATOM 6703 O O . ARG A 1 869 ? -9.263 4.311 -20.132 1.00 51.25 869 ARG A O 1
ATOM 6710 N N . ALA A 1 870 ? -9.997 4.576 -22.243 1.00 51.62 870 ALA A N 1
ATOM 6711 C CA . ALA A 1 870 ? -9.464 5.917 -22.483 1.00 51.62 870 ALA A CA 1
ATOM 6712 C C . ALA A 1 870 ? -10.489 7.050 -22.272 1.00 51.62 870 ALA A C 1
ATOM 6714 O O . ALA A 1 870 ? -10.279 8.173 -22.717 1.00 51.62 870 ALA A O 1
ATOM 6715 N N . SER A 1 871 ? -11.590 6.793 -21.558 1.00 45.53 871 SER A N 1
ATOM 6716 C CA . SER A 1 871 ? -12.729 7.713 -21.387 1.00 45.53 871 SER A CA 1
ATOM 6717 C C . SER A 1 871 ? -12.452 8.970 -20.534 1.00 45.53 871 SER A C 1
ATOM 6719 O O . SER A 1 871 ? -13.372 9.561 -19.968 1.00 45.53 871 SER A O 1
ATOM 6721 N N . LYS A 1 872 ? -11.189 9.393 -20.408 1.00 53.88 872 LYS A N 1
ATOM 6722 C CA . LYS A 1 872 ? -10.784 10.668 -19.809 1.00 53.88 872 LYS A CA 1
ATOM 6723 C C . LYS A 1 872 ? -9.884 11.406 -20.792 1.00 53.88 872 LYS A C 1
ATOM 6725 O O . LYS A 1 872 ? -8.746 10.999 -20.997 1.00 53.88 872 LYS A O 1
ATOM 6730 N N . THR A 1 873 ? -10.382 12.513 -21.342 1.00 57.38 873 THR A N 1
ATOM 6731 C CA . THR A 1 873 ? -9.628 13.417 -22.217 1.00 57.38 873 THR A CA 1
ATOM 6732 C C . THR A 1 873 ? -8.291 13.782 -21.573 1.00 57.38 873 THR A C 1
ATOM 6734 O O . THR A 1 873 ? -8.246 14.510 -20.576 1.00 57.38 873 THR A O 1
ATOM 6737 N N . HIS A 1 874 ? -7.192 13.272 -22.125 1.00 60.31 874 HIS A N 1
ATOM 6738 C CA . HIS A 1 874 ? -5.857 13.624 -21.664 1.00 60.31 874 HIS A CA 1
ATOM 6739 C C . HIS A 1 874 ? -5.582 15.089 -22.012 1.00 60.31 874 HIS A C 1
ATOM 6741 O O . HIS A 1 874 ? -5.784 15.511 -23.148 1.00 60.31 874 HIS A O 1
ATOM 6747 N N . ARG A 1 875 ? -5.155 15.878 -21.023 1.00 76.81 875 ARG A N 1
ATOM 6748 C CA . ARG A 1 875 ? -4.674 17.247 -21.221 1.00 76.81 875 ARG A CA 1
ATOM 6749 C C . ARG A 1 875 ? -3.223 17.323 -20.790 1.00 76.81 875 ARG A C 1
ATOM 6751 O O . ARG A 1 875 ? -2.859 16.749 -19.766 1.00 76.81 875 ARG A O 1
ATOM 6758 N N . PHE A 1 876 ? -2.413 18.043 -21.549 1.00 77.19 876 PHE A N 1
ATOM 6759 C CA . PHE A 1 876 ? -1.011 18.258 -21.228 1.00 77.19 876 PHE A CA 1
ATOM 6760 C C . PHE A 1 876 ? -0.642 19.730 -21.370 1.00 77.19 876 PHE A C 1
ATOM 6762 O O . PHE A 1 876 ? -1.263 20.489 -22.114 1.00 77.19 876 PHE A O 1
ATOM 6769 N N . ARG A 1 877 ? 0.366 20.142 -20.606 1.00 74.94 877 ARG A N 1
ATOM 6770 C CA . ARG A 1 877 ? 0.771 21.539 -20.491 1.00 74.94 877 ARG A CA 1
ATOM 6771 C C . ARG A 1 877 ? 1.712 21.917 -21.630 1.00 74.94 877 ARG A C 1
ATOM 6773 O O . ARG A 1 877 ? 2.717 21.247 -21.853 1.00 74.94 877 ARG A O 1
ATOM 6780 N N . VAL A 1 878 ? 1.402 23.012 -22.315 1.00 73.62 878 VAL A N 1
ATOM 6781 C CA . VAL A 1 878 ? 2.141 23.529 -23.472 1.00 73.62 878 VAL A CA 1
ATOM 6782 C C . VAL A 1 878 ? 2.408 25.020 -23.320 1.00 73.62 878 VAL A C 1
ATOM 6784 O O . VAL A 1 878 ? 1.628 25.756 -22.718 1.00 73.62 878 VAL A O 1
ATOM 6787 N N . PHE A 1 879 ? 3.515 25.474 -23.901 1.00 70.38 879 PHE A N 1
ATOM 6788 C CA . PHE A 1 879 ? 3.888 26.879 -23.971 1.00 70.38 879 PHE A CA 1
ATOM 6789 C C . PHE A 1 879 ? 3.673 27.409 -25.389 1.00 70.38 879 PHE A C 1
ATOM 6791 O O . PHE A 1 879 ? 4.236 26.891 -26.349 1.00 70.38 879 PHE A O 1
ATOM 6798 N N . THR A 1 880 ? 2.834 28.434 -25.526 1.00 65.69 880 THR A N 1
ATOM 6799 C CA . THR A 1 880 ? 2.510 29.067 -26.813 1.00 65.69 880 THR A CA 1
ATOM 6800 C C . THR A 1 880 ? 3.201 30.430 -26.914 1.00 65.69 880 THR A C 1
ATOM 6802 O O . THR A 1 880 ? 3.056 31.230 -25.988 1.00 65.69 880 THR A O 1
ATOM 6805 N N . PRO A 1 881 ? 3.933 30.741 -27.996 1.00 64.75 881 PRO A N 1
ATOM 6806 C CA . PRO A 1 881 ? 4.565 32.049 -28.170 1.00 64.75 881 PRO A CA 1
ATOM 6807 C C . PRO A 1 881 ? 3.522 33.164 -28.346 1.00 64.75 881 PRO A C 1
ATOM 6809 O O . PRO A 1 881 ? 2.559 33.009 -29.093 1.00 64.75 881 PRO A O 1
ATOM 6812 N N . LEU A 1 882 ? 3.741 34.314 -27.701 1.00 66.31 882 LEU A N 1
ATOM 6813 C CA . LEU A 1 882 ? 2.892 35.514 -27.810 1.00 66.31 882 LEU A CA 1
ATOM 6814 C C . LEU A 1 882 ? 3.393 36.528 -28.860 1.00 66.31 882 LEU A C 1
ATOM 6816 O O . LEU A 1 882 ? 2.858 37.628 -28.964 1.00 66.31 882 LEU A O 1
ATOM 6820 N N . GLY A 1 883 ? 4.435 36.192 -29.629 1.00 52.59 883 GLY A N 1
ATOM 6821 C CA . GLY A 1 883 ? 4.997 37.051 -30.686 1.00 52.59 883 GLY A CA 1
ATOM 6822 C C . GLY A 1 883 ? 5.892 38.201 -30.198 1.00 52.59 883 GLY A C 1
ATOM 6823 O O . GLY A 1 883 ? 6.615 38.788 -30.993 1.00 52.59 883 GLY A O 1
ATOM 6824 N N . ASN A 1 884 ? 5.921 38.483 -28.894 1.00 59.28 884 ASN A N 1
ATOM 6825 C CA . ASN A 1 884 ? 6.785 39.483 -28.247 1.00 59.28 884 ASN A CA 1
ATOM 6826 C C . ASN A 1 884 ? 8.035 38.870 -27.573 1.00 59.28 884 ASN A C 1
ATOM 6828 O O . ASN A 1 884 ? 8.650 39.497 -26.713 1.00 59.28 884 ASN A O 1
ATOM 6832 N N . GLY A 1 885 ? 8.367 37.618 -27.905 1.00 54.59 885 GLY A N 1
ATOM 6833 C CA . GLY A 1 885 ? 9.431 36.847 -27.251 1.00 54.59 885 GLY A CA 1
ATOM 6834 C C . GLY A 1 885 ? 9.039 36.205 -25.911 1.00 54.59 885 GLY A C 1
ATOM 6835 O O . GLY A 1 885 ? 9.875 35.544 -25.302 1.00 54.59 885 GLY A O 1
ATOM 6836 N N . GLN A 1 886 ? 7.791 36.362 -25.449 1.00 55.78 886 GLN A N 1
ATOM 6837 C CA . GLN A 1 886 ? 7.255 35.691 -24.256 1.00 55.78 886 GLN A CA 1
ATOM 6838 C C . GLN A 1 886 ? 6.396 34.474 -24.632 1.00 55.78 886 GLN A C 1
ATOM 6840 O O . GLN A 1 886 ? 5.833 34.405 -25.727 1.00 55.78 886 GLN A O 1
ATOM 6845 N N . PHE A 1 887 ? 6.261 33.529 -23.697 1.00 66.38 887 PHE A N 1
ATOM 6846 C CA . PHE A 1 887 ? 5.471 32.307 -23.861 1.00 66.38 887 PHE A CA 1
ATOM 6847 C C . PHE A 1 887 ? 4.349 32.229 -22.821 1.00 66.38 887 PHE A C 1
ATOM 6849 O O . PHE A 1 887 ? 4.548 32.550 -21.651 1.00 66.38 887 PHE A O 1
ATOM 6856 N N . LEU A 1 888 ? 3.167 31.794 -23.251 1.00 69.75 888 LEU A N 1
ATOM 6857 C CA . LEU A 1 888 ? 1.986 31.592 -22.418 1.00 69.75 888 LEU A CA 1
ATOM 6858 C C . LEU A 1 888 ? 1.778 30.103 -22.149 1.00 69.75 888 LEU A C 1
ATOM 6860 O O . LEU A 1 888 ? 1.707 29.307 -23.084 1.00 69.75 888 LEU A O 1
ATOM 6864 N N . GLN A 1 889 ? 1.609 29.739 -20.881 1.00 72.12 889 GLN A N 1
ATOM 6865 C CA . GLN A 1 889 ? 1.251 28.380 -20.487 1.00 72.12 889 GLN A CA 1
ATOM 6866 C C . GLN A 1 889 ? -0.240 28.114 -20.742 1.00 72.12 889 GLN A C 1
ATOM 6868 O O . GLN A 1 889 ? -1.094 28.874 -20.283 1.00 72.12 889 GLN A O 1
ATOM 6873 N N . ARG A 1 890 ? -0.559 27.026 -21.446 1.00 72.44 890 ARG A N 1
ATOM 6874 C CA . ARG A 1 890 ? -1.925 26.549 -21.711 1.00 72.44 890 ARG A CA 1
ATOM 6875 C C . ARG A 1 890 ? -1.975 25.028 -21.608 1.00 72.44 890 ARG A C 1
ATOM 6877 O O . ARG A 1 890 ? -1.005 24.363 -21.950 1.00 72.44 890 ARG A O 1
ATOM 6884 N N . ASP A 1 891 ? -3.109 24.485 -21.190 1.00 79.00 891 ASP A N 1
ATOM 6885 C CA . ASP A 1 891 ? -3.351 23.044 -21.265 1.00 79.00 891 ASP A CA 1
ATOM 6886 C C . ASP A 1 891 ? -4.021 22.720 -22.608 1.00 79.00 891 ASP A C 1
ATOM 6888 O O . ASP A 1 891 ? -5.045 23.320 -22.946 1.00 79.00 891 ASP A O 1
ATOM 6892 N N . LEU A 1 892 ? -3.440 21.795 -23.375 1.00 79.75 892 LEU A N 1
ATOM 6893 C CA . LEU A 1 892 ? -3.982 21.305 -24.644 1.00 79.75 892 LEU A CA 1
ATOM 6894 C C . LEU A 1 892 ? -4.547 19.886 -24.471 1.00 79.75 892 LEU A C 1
ATOM 6896 O O . LEU A 1 892 ? -3.898 19.062 -23.821 1.00 79.75 892 LEU A O 1
ATOM 6900 N N . PRO A 1 893 ? -5.740 19.581 -25.017 1.00 83.38 893 PRO A N 1
ATOM 6901 C CA . PRO A 1 893 ? -6.248 18.215 -25.094 1.00 83.38 893 PRO A CA 1
ATOM 6902 C C . PRO A 1 893 ? -5.463 17.412 -26.143 1.00 83.38 893 PRO A C 1
ATOM 6904 O O . PRO A 1 893 ? -5.170 17.926 -27.220 1.00 83.38 893 PRO A O 1
ATOM 6907 N N . GLY A 1 894 ? -5.103 16.168 -25.825 1.00 85.94 894 GLY A N 1
ATOM 6908 C CA . GLY A 1 894 ? -4.372 15.282 -26.731 1.00 85.94 894 GLY A CA 1
ATOM 6909 C C . GLY A 1 894 ? -3.199 14.529 -26.095 1.00 85.94 894 GLY A C 1
ATOM 6910 O O . GLY A 1 894 ? -2.970 14.615 -24.883 1.00 85.94 894 GLY A O 1
ATOM 6911 N N . PRO A 1 895 ? -2.435 13.774 -26.902 1.00 88.44 895 PRO A N 1
ATOM 6912 C CA . PRO A 1 895 ? -1.254 13.040 -26.463 1.00 88.44 895 PRO A CA 1
ATOM 6913 C C . PRO A 1 895 ? -0.158 13.959 -25.904 1.00 88.44 895 PRO A C 1
ATOM 6915 O O . PRO A 1 895 ? 0.366 14.838 -26.586 1.00 88.44 895 PRO A O 1
ATOM 6918 N N . GLY A 1 896 ? 0.255 13.700 -24.660 1.00 85.81 896 GLY A N 1
ATOM 6919 C CA . GLY A 1 896 ? 1.264 14.503 -23.958 1.00 85.81 896 GLY A CA 1
ATOM 6920 C C . GLY A 1 896 ? 2.715 14.287 -24.396 1.00 85.81 896 GLY A C 1
ATOM 6921 O O . GLY A 1 896 ? 3.597 15.012 -23.944 1.00 85.81 896 GLY A O 1
ATOM 6922 N N . ASN A 1 897 ? 2.974 13.304 -25.259 1.00 88.56 897 ASN A N 1
ATOM 6923 C CA . ASN A 1 897 ? 4.283 13.039 -25.852 1.00 88.56 897 ASN A CA 1
ATOM 6924 C C . ASN A 1 897 ? 4.139 12.296 -27.194 1.00 88.56 897 ASN A C 1
ATOM 6926 O O . ASN A 1 897 ? 3.064 11.794 -27.532 1.00 88.56 897 ASN A O 1
ATOM 6930 N N . PHE A 1 898 ? 5.246 12.187 -27.934 1.00 91.88 898 PHE A N 1
ATOM 6931 C CA . PHE A 1 898 ? 5.286 11.518 -29.237 1.00 91.88 898 PHE A CA 1
ATOM 6932 C C . PHE A 1 898 ? 4.902 10.032 -29.183 1.00 91.88 898 PHE A C 1
ATOM 6934 O O . PHE A 1 898 ? 4.301 9.535 -30.126 1.00 91.88 898 PHE A O 1
ATOM 6941 N N . MET A 1 899 ? 5.179 9.316 -28.086 1.00 88.06 899 MET A N 1
ATOM 6942 C CA . MET A 1 899 ? 4.819 7.893 -27.967 1.00 88.06 899 MET A CA 1
ATOM 6943 C C . MET A 1 899 ? 3.302 7.695 -27.865 1.00 88.06 899 MET A C 1
ATOM 6945 O O . MET A 1 899 ? 2.739 6.809 -28.511 1.00 88.06 899 MET A O 1
ATOM 6949 N N . ALA A 1 900 ? 2.625 8.559 -27.103 1.00 87.69 900 ALA A N 1
ATOM 6950 C CA . ALA A 1 900 ? 1.168 8.579 -27.029 1.00 87.69 900 ALA A CA 1
ATOM 6951 C C . ALA A 1 900 ? 0.550 8.947 -28.388 1.00 87.69 900 ALA A C 1
ATOM 6953 O O . ALA A 1 900 ? -0.394 8.297 -28.829 1.00 87.69 900 ALA A O 1
ATO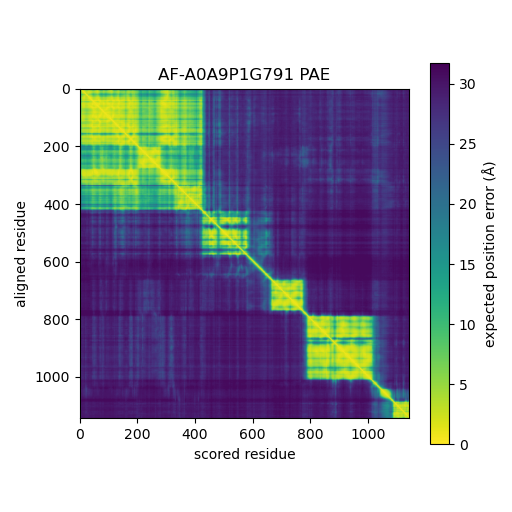M 6954 N N . TRP A 1 901 ? 1.131 9.924 -29.090 1.00 93.81 901 TRP A N 1
ATOM 6955 C CA . TRP A 1 901 ? 0.712 10.281 -30.447 1.00 93.81 901 TRP A CA 1
ATOM 6956 C C . TRP A 1 901 ? 0.937 9.142 -31.445 1.00 93.81 901 TRP A C 1
ATOM 6958 O O . TRP A 1 901 ? 0.040 8.840 -32.220 1.00 93.81 901 TRP A O 1
ATOM 6968 N N . SER A 1 902 ? 2.083 8.455 -31.382 1.00 93.50 902 SER A N 1
ATOM 6969 C CA . SER A 1 902 ? 2.409 7.307 -32.240 1.00 93.50 902 SER A CA 1
ATOM 6970 C C . SER A 1 902 ? 1.400 6.175 -32.046 1.00 93.50 902 SER A C 1
ATOM 6972 O O . SER A 1 902 ? 0.954 5.571 -33.017 1.00 93.50 902 SER A O 1
ATOM 6974 N N . SER A 1 903 ? 0.961 5.947 -30.807 1.00 90.44 903 SER A N 1
ATOM 6975 C CA . SER A 1 903 ? -0.074 4.958 -30.485 1.00 90.44 903 SER A CA 1
ATOM 6976 C C . SER A 1 903 ? -1.430 5.317 -31.108 1.00 90.44 903 SER A C 1
ATOM 6978 O O . SER A 1 903 ? -2.040 4.480 -31.769 1.00 90.44 903 SER A O 1
ATOM 6980 N N . SER A 1 904 ? -1.884 6.568 -30.972 1.00 92.44 904 SER A N 1
ATOM 6981 C CA . SER A 1 904 ? -3.105 7.055 -31.638 1.00 92.44 904 SER A CA 1
ATOM 6982 C C . SER A 1 904 ? -2.992 7.030 -33.167 1.00 92.44 904 SER A C 1
ATOM 6984 O O . SER A 1 904 ? -3.939 6.649 -33.858 1.00 92.44 904 SER A O 1
ATOM 6986 N N . TRP A 1 905 ? -1.819 7.376 -33.702 1.00 95.44 905 TRP A N 1
ATOM 6987 C CA . TRP A 1 905 ? -1.537 7.360 -35.133 1.00 95.44 905 TRP A CA 1
ATOM 6988 C C . TRP A 1 905 ? -1.568 5.947 -35.715 1.00 95.44 905 TRP A C 1
ATOM 6990 O O . TRP A 1 905 ? -2.093 5.764 -36.807 1.00 95.44 905 TRP A O 1
ATOM 7000 N N . ARG A 1 906 ? -1.063 4.934 -35.001 1.00 94.06 906 ARG A N 1
ATOM 7001 C CA . ARG A 1 906 ? -1.123 3.525 -35.434 1.00 94.06 906 ARG A CA 1
ATOM 7002 C C . ARG A 1 906 ? -2.562 3.039 -35.599 1.00 94.06 906 ARG A C 1
ATOM 7004 O O . ARG A 1 906 ? -2.886 2.472 -36.639 1.00 94.06 906 ARG A O 1
ATOM 7011 N N . VAL A 1 907 ? -3.440 3.375 -34.651 1.00 94.00 907 VAL A N 1
ATOM 7012 C CA . VAL A 1 907 ? -4.879 3.065 -34.738 1.00 94.00 907 VAL A CA 1
ATOM 7013 C C . VAL A 1 907 ? -5.537 3.805 -35.905 1.00 94.00 907 VAL A C 1
ATOM 7015 O O . VAL A 1 907 ? -6.289 3.215 -36.678 1.00 94.00 907 VAL A O 1
ATOM 7018 N N . PHE A 1 908 ? -5.232 5.096 -36.084 1.00 95.75 908 PHE A N 1
ATOM 7019 C CA . PHE A 1 908 ? -5.722 5.864 -37.235 1.00 95.75 908 PHE A CA 1
ATOM 7020 C C . PHE A 1 908 ? -5.226 5.292 -38.571 1.00 95.75 908 PHE A C 1
ATOM 7022 O O . PHE A 1 908 ? -6.010 5.146 -39.505 1.00 95.75 908 PHE A O 1
ATOM 7029 N N . ARG A 1 909 ? -3.947 4.915 -38.660 1.00 95.19 909 ARG A N 1
ATOM 7030 C CA . ARG A 1 909 ? -3.339 4.290 -39.840 1.00 95.19 909 ARG A CA 1
ATOM 7031 C C . ARG A 1 909 ? -4.036 2.975 -40.177 1.00 95.19 909 ARG A C 1
ATOM 7033 O O . ARG A 1 909 ? -4.380 2.768 -41.337 1.00 95.19 909 ARG A O 1
ATOM 7040 N N . ALA A 1 910 ? -4.273 2.114 -39.188 1.00 94.44 910 ALA A N 1
ATOM 7041 C CA . ALA A 1 910 ? -4.993 0.863 -39.397 1.00 94.44 910 ALA A CA 1
ATOM 7042 C C . ALA A 1 910 ? -6.420 1.111 -39.904 1.00 94.44 910 ALA A C 1
ATOM 7044 O O . ALA A 1 910 ? -6.820 0.526 -40.911 1.00 94.44 910 ALA A O 1
ATOM 7045 N N . ALA A 1 911 ? -7.143 2.057 -39.296 1.00 95.25 911 ALA A N 1
ATOM 7046 C CA . ALA A 1 911 ? -8.481 2.445 -39.734 1.00 95.25 911 ALA A CA 1
ATOM 7047 C C . ALA A 1 911 ? -8.504 3.036 -41.156 1.00 95.25 911 ALA A C 1
ATOM 7049 O O . ALA A 1 911 ? -9.377 2.698 -41.955 1.00 95.25 911 ALA A O 1
ATOM 7050 N N . ALA A 1 912 ? -7.529 3.876 -41.510 1.00 94.62 912 ALA A N 1
ATOM 7051 C CA . ALA A 1 912 ? -7.420 4.471 -42.840 1.00 94.62 912 ALA A CA 1
ATOM 7052 C C . ALA A 1 912 ? -7.154 3.420 -43.931 1.00 94.62 912 ALA A C 1
ATOM 7054 O O . ALA A 1 912 ? -7.705 3.531 -45.025 1.00 94.62 912 ALA A O 1
ATOM 7055 N N . ILE A 1 913 ? -6.370 2.380 -43.629 1.00 93.94 913 ILE A N 1
ATOM 7056 C CA . ILE A 1 913 ? -6.136 1.248 -44.539 1.00 93.94 913 ILE A CA 1
ATOM 7057 C C . ILE A 1 913 ? -7.400 0.383 -44.656 1.00 93.94 913 ILE A C 1
ATOM 7059 O O . ILE A 1 913 ? -7.830 0.074 -45.767 1.00 93.94 913 ILE A O 1
ATOM 7063 N N . MET A 1 914 ? -8.033 0.041 -43.527 1.00 94.25 914 MET A N 1
ATOM 7064 C CA . MET A 1 914 ? -9.285 -0.731 -43.478 1.00 94.25 914 MET A CA 1
ATOM 7065 C C . MET A 1 914 ? -10.406 -0.096 -44.317 1.00 94.25 914 MET A C 1
ATOM 7067 O O . MET A 1 914 ? -11.149 -0.791 -45.017 1.00 94.25 914 MET A O 1
ATOM 7071 N N . LEU A 1 915 ? -10.498 1.235 -44.282 1.00 94.19 915 LEU A N 1
ATOM 7072 C CA . LEU A 1 915 ? -11.498 2.024 -45.003 1.00 94.19 915 LEU A CA 1
ATOM 7073 C C . LEU A 1 915 ? -11.038 2.495 -46.394 1.00 94.19 915 LEU A C 1
ATOM 7075 O O . LEU A 1 915 ? -11.793 3.202 -47.056 1.00 94.19 915 LEU A O 1
ATOM 7079 N N . LYS A 1 916 ? -9.831 2.118 -46.845 1.00 91.94 916 LYS A N 1
ATOM 7080 C CA . LYS A 1 916 ? -9.236 2.545 -48.130 1.00 91.94 916 LYS A CA 1
ATOM 7081 C C . LYS A 1 916 ? -9.237 4.070 -48.324 1.00 91.94 916 LYS A C 1
ATOM 7083 O O . LYS A 1 916 ? -9.527 4.568 -49.404 1.00 91.94 916 LYS A O 1
ATOM 7088 N N . ILE A 1 917 ? -8.928 4.806 -47.259 1.00 92.00 917 ILE A N 1
ATOM 7089 C CA . ILE A 1 917 ? -8.922 6.276 -47.245 1.00 92.00 917 ILE A CA 1
ATOM 7090 C C . ILE A 1 917 ? -7.617 6.841 -47.805 1.00 92.00 917 ILE A C 1
ATOM 7092 O O . ILE A 1 917 ? -7.624 7.927 -48.367 1.00 92.00 917 ILE A O 1
ATOM 7096 N N . CYS A 1 918 ? -6.490 6.175 -47.550 1.00 89.75 918 CYS A N 1
ATOM 7097 C CA . CYS A 1 918 ? -5.166 6.673 -47.904 1.00 89.75 918 CYS A CA 1
ATOM 7098 C C . CYS A 1 918 ? -4.192 5.504 -48.073 1.00 89.75 918 CYS A C 1
ATOM 7100 O O . CYS A 1 918 ? -4.298 4.484 -47.384 1.00 89.75 918 CYS A O 1
ATOM 7102 N N . SER A 1 919 ? -3.216 5.660 -48.964 1.00 91.06 919 SER A N 1
ATOM 7103 C CA . SER A 1 919 ? -2.166 4.665 -49.166 1.00 91.06 919 SER A CA 1
ATOM 7104 C C . SER A 1 919 ? -1.241 4.553 -47.949 1.00 91.06 919 SER A C 1
ATOM 7106 O O . SER A 1 919 ? -0.931 5.533 -47.265 1.00 91.06 919 SER A O 1
ATOM 7108 N N . LEU A 1 920 ? -0.725 3.342 -47.709 1.00 90.88 920 LEU A N 1
ATOM 7109 C CA . LEU A 1 920 ? 0.255 3.094 -46.648 1.00 90.88 920 LEU A CA 1
ATOM 7110 C C . LEU A 1 920 ? 1.497 3.993 -46.790 1.00 90.88 920 LEU A C 1
ATOM 7112 O O . LEU A 1 920 ? 2.012 4.484 -45.789 1.00 90.88 920 LEU A O 1
ATOM 7116 N N . ALA A 1 921 ? 1.953 4.234 -48.023 1.00 89.31 921 ALA A N 1
ATOM 7117 C CA . ALA A 1 921 ? 3.121 5.065 -48.299 1.00 89.31 921 ALA A CA 1
ATOM 7118 C C . ALA A 1 921 ? 2.930 6.516 -47.825 1.00 89.31 921 ALA A C 1
ATOM 7120 O O . ALA A 1 921 ? 3.821 7.061 -47.175 1.00 89.31 921 ALA A O 1
ATOM 7121 N N . ALA A 1 922 ? 1.761 7.112 -48.081 1.00 91.25 922 ALA A N 1
ATOM 7122 C CA . ALA A 1 922 ? 1.456 8.475 -47.653 1.00 91.25 922 ALA A CA 1
ATOM 7123 C C . ALA A 1 922 ? 1.309 8.590 -46.125 1.00 91.25 922 ALA A C 1
ATOM 7125 O O . ALA A 1 922 ? 1.840 9.523 -45.517 1.00 91.25 922 ALA A O 1
ATOM 7126 N N . LEU A 1 923 ? 0.661 7.608 -45.483 1.00 94.56 923 LEU A N 1
ATOM 7127 C CA . LEU A 1 923 ? 0.531 7.549 -44.019 1.00 94.56 923 LEU A CA 1
ATOM 7128 C C . LEU A 1 923 ? 1.895 7.405 -43.323 1.00 94.56 923 LEU A C 1
ATOM 7130 O O . LEU A 1 923 ? 2.157 8.065 -42.317 1.00 94.56 923 LEU A O 1
ATOM 7134 N N . GLU A 1 924 ? 2.781 6.575 -43.872 1.00 93.81 924 GLU A N 1
ATOM 7135 C CA . GLU A 1 924 ? 4.137 6.368 -43.357 1.00 93.81 924 GLU A CA 1
ATOM 7136 C C . GLU A 1 924 ? 5.035 7.593 -43.602 1.00 93.81 924 GLU A C 1
ATOM 7138 O O . GLU A 1 924 ? 5.818 7.986 -42.734 1.00 93.81 924 GLU A O 1
ATOM 7143 N N . ALA A 1 925 ? 4.898 8.252 -44.757 1.00 93.69 925 ALA A N 1
ATOM 7144 C CA . ALA A 1 925 ? 5.608 9.493 -45.052 1.00 93.69 925 ALA A CA 1
ATOM 7145 C C . ALA A 1 925 ? 5.242 10.605 -44.055 1.00 93.69 925 ALA A C 1
ATOM 7147 O O . ALA A 1 925 ? 6.134 11.322 -43.585 1.00 93.69 925 ALA A O 1
ATOM 7148 N N . TYR A 1 926 ? 3.958 10.711 -43.693 1.00 96.25 926 TYR A N 1
ATOM 7149 C CA . TYR A 1 926 ? 3.483 11.673 -42.698 1.00 96.25 926 TYR A CA 1
ATOM 7150 C C . TYR A 1 926 ? 3.979 11.328 -41.290 1.00 96.25 926 TYR A C 1
ATOM 7152 O O . TYR A 1 926 ? 4.516 12.198 -40.603 1.00 96.25 926 TYR A O 1
ATOM 7160 N N . TYR A 1 927 ? 3.902 10.052 -40.891 1.00 96.38 927 TYR A N 1
ATOM 7161 C CA . TYR A 1 927 ? 4.459 9.581 -39.619 1.00 96.38 927 TYR A CA 1
ATOM 7162 C C . TYR A 1 927 ? 5.932 9.974 -39.463 1.00 96.38 927 TYR A C 1
ATOM 7164 O O . TYR A 1 927 ? 6.316 10.615 -38.483 1.00 96.38 927 TYR A O 1
ATOM 7172 N N . ARG A 1 928 ? 6.749 9.669 -40.478 1.00 95.25 928 ARG A N 1
ATOM 7173 C CA . ARG A 1 928 ? 8.179 10.002 -40.488 1.00 95.25 928 ARG A CA 1
ATOM 7174 C C . ARG A 1 928 ? 8.436 11.503 -40.509 1.00 95.25 928 ARG A C 1
ATOM 7176 O O . ARG A 1 928 ? 9.475 11.943 -40.029 1.00 95.25 928 ARG A O 1
ATOM 7183 N N . HIS A 1 929 ? 7.546 12.301 -41.097 1.00 96.19 929 HIS A N 1
ATOM 7184 C CA . HIS A 1 929 ? 7.666 13.757 -41.049 1.00 96.19 929 HIS A CA 1
ATOM 7185 C C . HIS A 1 929 ? 7.524 14.271 -39.611 1.00 96.19 929 HIS A C 1
ATOM 7187 O O . HIS A 1 929 ? 8.411 14.981 -39.138 1.00 96.19 929 HIS A O 1
ATOM 7193 N N . VAL A 1 930 ? 6.484 13.845 -38.888 1.00 96.19 930 VAL A N 1
ATOM 7194 C CA . VAL A 1 930 ? 6.299 14.217 -37.474 1.00 96.19 930 VAL A CA 1
ATOM 7195 C C . VAL A 1 930 ? 7.440 13.673 -36.609 1.00 96.19 930 VAL A C 1
ATOM 7197 O O . VAL A 1 930 ? 7.980 14.404 -35.781 1.00 96.19 930 VAL A O 1
ATOM 7200 N N . GLU A 1 931 ? 7.880 12.434 -36.846 1.00 95.81 931 GLU A N 1
ATOM 7201 C CA . GLU A 1 931 ? 9.045 11.849 -36.171 1.00 95.81 931 GLU A CA 1
ATOM 7202 C C . GLU A 1 931 ? 10.308 12.703 -36.361 1.00 95.81 931 GLU A C 1
ATOM 7204 O O . GLU A 1 931 ? 10.979 13.033 -35.382 1.00 95.81 931 GLU A O 1
ATOM 7209 N N . ARG A 1 932 ? 10.594 13.152 -37.595 1.00 94.56 932 ARG A N 1
ATOM 7210 C CA . ARG A 1 932 ? 11.721 14.055 -37.882 1.00 94.56 932 ARG A CA 1
ATOM 7211 C C . ARG A 1 932 ? 11.617 15.371 -37.118 1.00 94.56 932 ARG A C 1
ATOM 7213 O O . ARG A 1 932 ? 12.625 15.818 -36.574 1.00 94.56 932 ARG A O 1
ATOM 7220 N N . LEU A 1 933 ? 10.430 15.977 -37.039 1.00 93.06 933 LEU A N 1
ATOM 7221 C CA . LEU A 1 933 ? 10.223 17.205 -36.262 1.00 93.06 933 LEU A CA 1
ATOM 7222 C C . LEU A 1 933 ? 10.518 16.985 -34.774 1.00 93.06 933 LEU A C 1
ATOM 7224 O O . LEU A 1 933 ? 11.160 17.826 -34.148 1.00 93.06 933 LEU A O 1
ATOM 7228 N N . VAL A 1 934 ? 10.103 15.846 -34.215 1.00 92.62 934 VAL A N 1
ATOM 7229 C CA . VAL A 1 934 ? 10.368 15.490 -32.812 1.00 92.62 934 VAL A CA 1
ATOM 7230 C C . VAL A 1 934 ? 11.846 15.210 -32.573 1.00 92.62 934 VAL A C 1
ATOM 7232 O O . VAL A 1 934 ? 12.394 15.670 -31.575 1.00 92.62 934 VAL A O 1
ATOM 7235 N N . THR A 1 935 ? 12.515 14.499 -33.483 1.00 89.88 935 THR A N 1
ATOM 7236 C CA . THR A 1 935 ? 13.963 14.263 -33.392 1.00 89.88 935 THR A CA 1
ATOM 7237 C C . THR A 1 935 ? 14.747 15.573 -33.476 1.00 89.88 935 THR A C 1
ATOM 7239 O O . THR A 1 935 ? 15.716 15.755 -32.743 1.00 89.88 935 THR A O 1
ATOM 7242 N N . GLN A 1 936 ? 14.320 16.502 -34.335 1.00 89.19 936 GLN A N 1
ATOM 7243 C CA . GLN A 1 936 ? 14.976 17.798 -34.502 1.00 89.19 936 GLN A CA 1
ATOM 7244 C C . GLN A 1 936 ? 14.702 18.752 -33.325 1.00 89.19 936 GLN A C 1
ATOM 7246 O O . GLN A 1 936 ? 15.595 19.500 -32.930 1.00 89.19 936 GLN A O 1
ATOM 7251 N N . TRP A 1 937 ? 13.499 18.714 -32.737 1.00 88.06 937 TRP A N 1
ATOM 7252 C CA . TRP A 1 937 ? 13.066 19.618 -31.660 1.00 88.06 937 TRP A CA 1
ATOM 7253 C C . TRP A 1 937 ? 12.444 18.861 -30.467 1.00 88.06 937 TRP A C 1
ATOM 7255 O O . TRP A 1 937 ? 11.268 19.062 -30.142 1.00 88.06 937 TRP A O 1
ATOM 7265 N N . PRO A 1 938 ? 13.218 18.034 -29.737 1.00 82.56 938 PRO A N 1
ATOM 7266 C CA . PRO A 1 938 ? 12.679 17.109 -28.731 1.00 82.56 938 PRO A CA 1
ATOM 7267 C C . PRO A 1 938 ? 12.000 17.804 -27.541 1.00 82.56 938 PRO A C 1
ATOM 7269 O O . PRO A 1 938 ? 11.103 17.245 -26.916 1.00 82.56 938 PRO A O 1
ATOM 7272 N N . GLN A 1 939 ? 12.386 19.047 -27.239 1.00 80.50 939 GLN A N 1
ATOM 7273 C CA . GLN A 1 939 ? 11.813 19.838 -26.142 1.00 80.50 939 GLN A CA 1
ATOM 7274 C C . GLN A 1 939 ? 10.542 20.613 -26.538 1.00 80.50 939 GLN A C 1
ATOM 7276 O O . GLN A 1 939 ? 9.951 21.287 -25.699 1.00 80.50 939 GLN A O 1
ATOM 7281 N N . CYS A 1 940 ? 10.119 20.546 -27.806 1.00 87.12 940 CYS A N 1
ATOM 7282 C CA . CYS A 1 940 ? 9.050 21.381 -28.366 1.00 87.12 940 CYS A CA 1
ATOM 7283 C C . CYS A 1 940 ? 7.775 20.591 -28.705 1.00 87.12 940 CYS A C 1
ATOM 7285 O O . CYS A 1 940 ? 7.002 21.020 -29.561 1.00 87.12 940 CYS A O 1
ATOM 7287 N N . TRP A 1 941 ? 7.524 19.459 -28.033 1.00 90.69 941 TRP A N 1
ATOM 7288 C CA . TRP A 1 941 ? 6.392 18.569 -28.341 1.00 90.69 941 TRP A CA 1
ATOM 7289 C C . TRP A 1 941 ? 5.048 19.298 -28.437 1.00 90.69 941 TRP A C 1
ATOM 7291 O O . TRP A 1 941 ? 4.302 19.088 -29.385 1.00 90.69 941 TRP A O 1
ATOM 7301 N N . GLY A 1 942 ? 4.749 20.203 -27.504 1.00 86.19 942 GLY A N 1
ATOM 7302 C CA . GLY A 1 942 ? 3.479 20.928 -27.523 1.00 86.19 942 GLY A CA 1
ATOM 7303 C C . GLY A 1 942 ? 3.274 21.823 -28.751 1.00 86.19 942 GLY A C 1
ATOM 7304 O O . GLY A 1 942 ? 2.141 21.969 -29.204 1.00 86.19 942 GLY A O 1
ATOM 7305 N N . LEU A 1 943 ? 4.351 22.375 -29.322 1.00 87.81 943 LEU A N 1
ATOM 7306 C CA . LEU A 1 943 ? 4.294 23.127 -30.581 1.00 87.81 943 LEU A CA 1
ATOM 7307 C C . LEU A 1 943 ? 4.094 22.185 -31.769 1.00 87.81 943 LEU A C 1
ATOM 7309 O O . LEU A 1 943 ? 3.266 22.460 -32.632 1.00 87.81 943 LEU A O 1
ATOM 7313 N N . ILE A 1 944 ? 4.812 21.058 -31.777 1.00 92.50 944 ILE A N 1
ATOM 7314 C CA . ILE A 1 944 ? 4.726 20.041 -32.832 1.00 92.50 944 ILE A CA 1
ATOM 7315 C C . ILE A 1 944 ? 3.322 19.433 -32.878 1.00 92.50 944 ILE A C 1
ATOM 7317 O O . ILE A 1 944 ? 2.725 19.385 -33.946 1.00 92.50 944 ILE A O 1
ATOM 7321 N N . TYR A 1 945 ? 2.764 19.033 -31.733 1.00 93.44 945 TYR A N 1
ATOM 7322 C CA . TYR A 1 945 ? 1.416 18.472 -31.654 1.00 93.44 945 TYR A CA 1
ATOM 7323 C C . TYR A 1 945 ? 0.344 19.485 -32.064 1.00 93.44 945 TYR A C 1
ATOM 7325 O O . TYR A 1 945 ? -0.533 19.159 -32.854 1.00 93.44 945 TYR A O 1
ATOM 7333 N N . SER A 1 946 ? 0.433 20.727 -31.577 1.00 90.25 946 SER A N 1
ATOM 7334 C CA . SER A 1 946 ? -0.507 21.788 -31.961 1.00 90.25 946 SER A CA 1
ATOM 7335 C C . SER A 1 946 ? -0.476 22.058 -33.472 1.00 90.25 946 SER A C 1
ATOM 7337 O O . SER A 1 946 ? -1.521 22.229 -34.107 1.00 90.25 946 SER A O 1
ATOM 7339 N N . ALA A 1 947 ? 0.719 22.037 -34.071 1.00 92.19 947 ALA A N 1
ATOM 7340 C CA . ALA A 1 947 ? 0.892 22.169 -35.511 1.00 92.19 947 ALA A CA 1
ATOM 7341 C C . ALA A 1 947 ? 0.375 20.944 -36.282 1.00 92.19 947 ALA A C 1
ATOM 7343 O O . ALA A 1 947 ? -0.288 21.133 -37.296 1.00 92.19 947 ALA A O 1
ATOM 7344 N N . ASP A 1 948 ? 0.627 19.717 -35.822 1.00 94.94 948 ASP A N 1
ATOM 7345 C CA . ASP A 1 948 ? 0.076 18.490 -36.416 1.00 94.94 948 ASP A CA 1
ATOM 7346 C C . ASP A 1 948 ? -1.456 18.488 -36.395 1.00 94.94 948 ASP A C 1
ATOM 7348 O O . ASP A 1 948 ? -2.095 18.274 -37.423 1.00 94.94 948 ASP A O 1
ATOM 7352 N N . ASP A 1 949 ? -2.054 18.772 -35.241 1.00 93.00 949 ASP A N 1
ATOM 7353 C CA . ASP A 1 949 ? -3.504 18.755 -35.081 1.00 93.00 949 ASP A CA 1
ATOM 7354 C C . ASP A 1 949 ? -4.182 19.794 -35.981 1.00 93.00 949 ASP A C 1
ATOM 7356 O O . ASP A 1 949 ? -5.080 19.461 -36.754 1.00 93.00 949 ASP A O 1
ATOM 7360 N N . THR A 1 950 ? -3.646 21.018 -36.009 1.00 91.31 950 THR A N 1
ATOM 7361 C CA . THR A 1 950 ? -4.107 22.074 -36.925 1.00 91.31 950 THR A CA 1
ATOM 7362 C C . THR A 1 950 ? -3.900 21.685 -38.397 1.00 91.31 950 THR A C 1
ATOM 7364 O O . THR A 1 950 ? -4.732 21.992 -39.254 1.00 91.31 950 THR A O 1
ATOM 7367 N N . ALA A 1 951 ? -2.806 20.988 -38.720 1.00 93.06 951 ALA A N 1
ATOM 7368 C CA . ALA A 1 951 ? -2.518 20.541 -40.079 1.00 93.06 951 ALA A CA 1
ATOM 7369 C C . ALA A 1 951 ? -3.570 19.533 -40.559 1.00 93.06 951 ALA A C 1
ATOM 7371 O O . ALA A 1 951 ? -4.142 19.694 -41.641 1.00 93.06 951 ALA A O 1
ATOM 7372 N N . ARG A 1 952 ? -3.880 18.532 -39.731 1.00 93.62 952 ARG A N 1
ATOM 7373 C CA . ARG A 1 952 ? -4.890 17.516 -40.044 1.00 93.62 952 ARG A CA 1
ATOM 7374 C C . ARG A 1 952 ? -6.303 18.107 -40.065 1.00 93.62 952 ARG A C 1
ATOM 7376 O O . ARG A 1 952 ? -7.078 17.759 -40.951 1.00 93.62 952 ARG A O 1
ATOM 7383 N N . ALA A 1 953 ? -6.627 19.018 -39.147 1.00 89.56 953 ALA A N 1
ATOM 7384 C CA . ALA A 1 953 ? -7.956 19.620 -39.045 1.00 89.56 953 ALA A CA 1
ATOM 7385 C C . ALA A 1 953 ? -8.265 20.595 -40.194 1.00 89.56 953 ALA A C 1
ATOM 7387 O O . ALA A 1 953 ? -9.346 20.547 -40.779 1.00 89.56 953 ALA A O 1
ATOM 7388 N N . GLU A 1 954 ? -7.321 21.477 -40.543 1.00 89.81 954 GLU A N 1
ATOM 7389 C CA . GLU A 1 954 ? -7.587 22.599 -41.454 1.00 89.81 954 GLU A CA 1
ATOM 7390 C C . GLU A 1 954 ? -6.920 22.452 -42.826 1.00 89.81 954 GLU A C 1
ATOM 7392 O O . GLU A 1 954 ? -7.475 22.864 -43.851 1.00 89.81 954 GLU A O 1
ATOM 7397 N N . LYS A 1 955 ? -5.697 21.909 -42.879 1.00 92.19 955 LYS A N 1
ATOM 7398 C CA . LYS A 1 955 ? -4.882 21.957 -44.104 1.00 92.19 955 LYS A CA 1
ATOM 7399 C C . LYS A 1 955 ? -5.218 20.858 -45.094 1.00 92.19 955 LYS A C 1
ATOM 7401 O O . LYS A 1 955 ? -5.108 21.117 -46.292 1.00 92.19 955 LYS A O 1
ATOM 7406 N N . LEU A 1 956 ? -5.667 19.689 -44.632 1.00 92.25 956 LEU A N 1
ATOM 7407 C CA . LEU A 1 956 ? -6.078 18.597 -45.523 1.00 92.25 956 LEU A CA 1
ATOM 7408 C C . LEU A 1 956 ? -7.168 19.063 -46.500 1.00 92.25 956 LEU A C 1
ATOM 7410 O O . LEU A 1 956 ? -7.023 18.951 -47.716 1.00 92.25 956 LEU A O 1
ATOM 7414 N N . GLU A 1 957 ? -8.225 19.684 -45.978 1.00 90.19 957 GLU A N 1
ATOM 7415 C CA . GLU A 1 957 ? -9.337 20.183 -46.792 1.00 90.19 957 GLU A CA 1
ATOM 7416 C C . GLU A 1 957 ? -8.925 21.379 -47.669 1.00 90.19 957 GLU A C 1
ATOM 7418 O O . GLU A 1 957 ? -9.371 21.521 -48.810 1.00 90.19 957 GLU A O 1
ATOM 7423 N N . LYS A 1 958 ? -8.012 22.228 -47.180 1.00 91.00 958 LYS A N 1
ATOM 7424 C CA . LYS A 1 958 ? -7.468 23.343 -47.965 1.00 91.00 958 LYS A CA 1
ATOM 7425 C C . LYS A 1 958 ? -6.711 22.856 -49.205 1.00 91.00 958 LYS A C 1
ATOM 7427 O O . LYS A 1 958 ? -6.919 23.403 -50.289 1.00 91.00 958 LYS A O 1
ATOM 7432 N N . TRP A 1 959 ? -5.859 21.844 -49.058 1.00 92.00 959 TRP A N 1
ATOM 7433 C CA . TRP A 1 959 ? -5.114 21.252 -50.171 1.00 92.00 959 TRP A CA 1
ATOM 7434 C C . TRP A 1 959 ? -6.026 20.496 -51.138 1.00 92.00 959 TRP A C 1
ATOM 7436 O O . TRP A 1 959 ? -5.856 20.639 -52.348 1.00 92.00 959 TRP A O 1
ATOM 7446 N N . ARG A 1 960 ? -7.063 19.805 -50.640 1.00 90.69 960 ARG A N 1
ATOM 7447 C CA . ARG A 1 960 ? -8.097 19.205 -51.501 1.00 90.69 960 ARG A CA 1
ATOM 7448 C C . ARG A 1 960 ? -8.737 20.239 -52.420 1.00 90.69 960 ARG A C 1
ATOM 7450 O O . ARG A 1 960 ? -8.799 20.039 -53.632 1.00 90.69 960 ARG A O 1
ATOM 7457 N N . ARG A 1 961 ? -9.181 21.367 -51.857 1.00 90.00 961 ARG A N 1
ATOM 7458 C CA . ARG A 1 961 ? -9.794 22.467 -52.621 1.00 90.00 961 ARG A CA 1
ATOM 7459 C C . ARG A 1 961 ? -8.815 23.099 -53.600 1.00 90.00 961 ARG A C 1
ATOM 7461 O O . ARG A 1 961 ? -9.214 23.430 -54.711 1.00 90.00 961 ARG A O 1
ATOM 7468 N N . HIS A 1 962 ? -7.554 23.258 -53.199 1.00 89.88 962 HIS A N 1
ATOM 7469 C CA . HIS A 1 962 ? -6.512 23.797 -54.065 1.00 89.88 962 HIS A CA 1
ATOM 7470 C C . HIS A 1 962 ? -6.328 22.939 -55.319 1.00 89.88 962 HIS A C 1
ATOM 7472 O O . HIS A 1 962 ? -6.482 23.453 -56.423 1.00 89.88 962 HIS A O 1
ATOM 7478 N N . TRP A 1 963 ? -6.089 21.636 -55.167 1.00 90.50 963 TRP A N 1
ATOM 7479 C CA . TRP A 1 963 ? -5.862 20.756 -56.314 1.00 90.50 963 TRP A CA 1
ATOM 7480 C C . TRP A 1 963 ? -7.113 20.531 -57.159 1.00 90.50 963 TRP A C 1
ATOM 7482 O O . TRP A 1 963 ? -7.021 20.533 -58.383 1.00 90.50 963 TRP A O 1
ATOM 7492 N N . THR A 1 964 ? -8.293 20.474 -56.536 1.00 88.31 964 THR A N 1
ATOM 7493 C CA . THR A 1 964 ? -9.573 20.454 -57.267 1.00 88.31 964 THR A CA 1
ATOM 7494 C C . THR A 1 964 ? -9.731 21.707 -58.140 1.00 88.31 964 THR A C 1
ATOM 7496 O O . THR A 1 964 ? -10.142 21.628 -59.299 1.00 88.31 964 THR A O 1
ATOM 7499 N N . LEU A 1 965 ? -9.364 22.879 -57.611 1.00 87.56 965 LEU A N 1
ATOM 7500 C CA . LEU A 1 965 ? -9.415 24.138 -58.349 1.00 87.56 965 LEU A CA 1
ATOM 7501 C C . LEU A 1 965 ? -8.375 24.183 -59.476 1.00 87.56 965 LEU A C 1
ATOM 7503 O O . LEU A 1 965 ? -8.719 24.564 -60.593 1.00 87.56 965 LEU A O 1
ATOM 7507 N N . GLU A 1 966 ? -7.129 23.782 -59.222 1.00 87.62 966 GLU A N 1
ATOM 7508 C CA . GLU A 1 966 ? -6.085 23.768 -60.255 1.00 87.62 966 GLU A CA 1
ATOM 7509 C C . GLU A 1 966 ? -6.399 22.750 -61.370 1.00 87.62 966 GLU A C 1
ATOM 7511 O O . GLU A 1 966 ? -6.178 23.060 -62.543 1.00 87.62 966 GLU A O 1
ATOM 7516 N N . GLN A 1 967 ? -7.032 21.614 -61.038 1.00 87.06 967 GLN A N 1
ATOM 7517 C CA . GLN A 1 967 ? -7.569 20.653 -62.008 1.00 87.06 967 GLN A CA 1
ATOM 7518 C C . GLN A 1 967 ? -8.660 21.289 -62.881 1.00 87.06 967 GLN A C 1
ATOM 7520 O O . GLN A 1 967 ? -8.587 21.214 -64.106 1.00 87.06 967 GLN A O 1
ATOM 7525 N N . SER A 1 968 ? -9.634 21.989 -62.282 1.00 85.25 968 SER A N 1
ATOM 7526 C CA . SER A 1 968 ? -10.679 22.696 -63.047 1.00 85.25 968 SER A CA 1
ATOM 7527 C C . SER A 1 968 ? -10.144 23.833 -63.931 1.00 85.25 968 SER A C 1
ATOM 7529 O O . SER A 1 968 ? -10.777 24.205 -64.915 1.00 85.25 968 SER A O 1
ATOM 7531 N N . ARG A 1 969 ? -8.963 24.373 -63.605 1.00 88.88 969 ARG A N 1
ATOM 7532 C CA . ARG A 1 969 ? -8.268 25.418 -64.373 1.00 88.88 969 ARG A CA 1
ATOM 7533 C C . ARG A 1 969 ? -7.325 24.869 -65.448 1.00 88.88 969 ARG A C 1
ATOM 7535 O O . ARG A 1 969 ? -6.696 25.666 -66.140 1.00 88.88 969 ARG A O 1
ATOM 7542 N N . GLY A 1 970 ? -7.198 23.545 -65.577 1.00 82.19 970 GLY A N 1
ATOM 7543 C CA . GLY A 1 970 ? -6.327 22.898 -66.563 1.00 82.19 970 GLY A CA 1
ATOM 7544 C C . GLY A 1 970 ? -4.829 23.127 -66.327 1.00 82.19 970 GLY A C 1
ATOM 7545 O O . GLY A 1 970 ? -4.050 23.104 -67.278 1.00 82.19 970 GLY A O 1
ATOM 7546 N N . ARG A 1 971 ? -4.416 23.397 -65.082 1.00 81.25 971 ARG A N 1
ATOM 7547 C CA . ARG A 1 971 ? -3.002 23.559 -64.709 1.00 81.25 971 ARG A CA 1
ATOM 7548 C C . ARG A 1 971 ? -2.363 22.221 -64.335 1.00 81.25 971 ARG A C 1
ATOM 7550 O O . ARG A 1 971 ? -3.049 21.225 -64.133 1.00 81.25 971 ARG A O 1
ATOM 7557 N N . GLN A 1 972 ? -1.032 22.206 -64.256 1.00 79.19 972 GLN A N 1
ATOM 7558 C CA . GLN A 1 972 ? -0.269 21.014 -63.892 1.00 79.19 972 GLN A CA 1
ATOM 7559 C C . GLN A 1 972 ? -0.590 20.588 -62.450 1.00 79.19 972 GLN A C 1
ATOM 7561 O O . GLN A 1 972 ? -0.342 21.336 -61.506 1.00 79.19 972 GLN A O 1
ATOM 7566 N N . ILE A 1 973 ? -1.143 19.384 -62.310 1.00 85.62 973 ILE A N 1
ATOM 7567 C CA . ILE A 1 973 ? -1.454 18.724 -61.037 1.00 85.62 973 ILE A CA 1
ATOM 7568 C C . ILE A 1 973 ? -0.354 17.710 -60.672 1.00 85.62 973 ILE A C 1
ATOM 7570 O O . ILE A 1 973 ? 0.372 17.258 -61.565 1.00 85.62 973 ILE A O 1
ATOM 7574 N N . PRO A 1 974 ? -0.206 17.339 -59.387 1.00 85.81 974 PRO A N 1
ATOM 7575 C CA . PRO A 1 974 ? 0.684 16.260 -58.974 1.00 85.81 974 PRO A CA 1
ATOM 7576 C C . PRO A 1 974 ? 0.319 14.940 -59.659 1.00 85.81 974 PRO A C 1
ATOM 7578 O O . PRO A 1 974 ? -0.856 14.651 -59.880 1.00 85.81 974 PRO A O 1
ATOM 7581 N N . GLY A 1 975 ? 1.327 14.127 -59.986 1.00 80.06 975 GLY A N 1
ATOM 7582 C CA . GLY A 1 975 ? 1.125 12.858 -60.697 1.00 80.06 975 GLY A CA 1
ATOM 7583 C C . GLY A 1 975 ? 0.378 11.787 -59.892 1.00 80.06 975 GLY A C 1
ATOM 7584 O O . GLY A 1 975 ? -0.105 10.827 -60.480 1.00 80.06 975 GLY A O 1
ATOM 7585 N N . ASP A 1 976 ? 0.273 11.952 -58.573 1.00 83.94 976 ASP A N 1
ATOM 7586 C CA . ASP A 1 976 ? -0.446 11.079 -57.641 1.00 83.94 976 ASP A CA 1
ATOM 7587 C C . ASP A 1 976 ? -1.842 11.616 -57.258 1.00 83.94 976 ASP A C 1
ATOM 7589 O O . ASP A 1 976 ? -2.484 11.061 -56.368 1.00 83.94 976 ASP A O 1
ATOM 7593 N N . TRP A 1 977 ? -2.327 12.689 -57.902 1.00 88.06 977 TRP A N 1
ATOM 7594 C CA . TRP A 1 977 ? -3.659 13.250 -57.652 1.00 88.06 977 TRP A CA 1
ATOM 7595 C C . TRP A 1 977 ? -4.779 12.397 -58.271 1.00 88.06 977 TRP A C 1
ATOM 7597 O O . TRP A 1 977 ? -4.860 12.260 -59.493 1.00 88.06 977 TRP A O 1
ATOM 7607 N N . ASP A 1 978 ? -5.700 11.920 -57.430 1.00 84.00 978 ASP A N 1
ATOM 7608 C CA . ASP A 1 978 ? -6.968 11.299 -57.826 1.00 84.00 978 ASP A CA 1
ATOM 7609 C C . ASP A 1 978 ? -8.133 12.011 -57.121 1.00 84.00 978 ASP A C 1
ATOM 7611 O O . ASP A 1 978 ? -8.119 12.215 -55.911 1.00 84.00 978 ASP A O 1
ATOM 7615 N N . ALA A 1 979 ? -9.169 12.395 -57.865 1.00 80.44 979 ALA A N 1
ATOM 7616 C CA . ALA A 1 979 ? -10.353 13.031 -57.290 1.00 80.44 979 ALA A CA 1
ATOM 7617 C C . ALA A 1 979 ? -11.189 12.067 -56.420 1.00 80.44 979 ALA A C 1
ATOM 7619 O O . ALA A 1 979 ? -11.912 12.529 -55.532 1.00 80.44 979 ALA A O 1
ATOM 7620 N N . ASN A 1 980 ? -11.091 10.754 -56.664 1.00 78.88 980 ASN A N 1
ATOM 7621 C CA . ASN A 1 980 ? -11.801 9.713 -55.916 1.00 78.88 980 ASN A CA 1
ATOM 7622 C C . ASN A 1 980 ? -11.019 9.225 -54.684 1.00 78.88 980 ASN A C 1
ATOM 7624 O O . ASN A 1 980 ? -11.640 8.855 -53.690 1.00 78.88 980 ASN A O 1
ATOM 7628 N N . ASP A 1 981 ? -9.684 9.287 -54.721 1.00 81.00 981 ASP A N 1
ATOM 7629 C CA . ASP A 1 981 ? -8.788 9.062 -53.575 1.00 81.00 981 ASP A CA 1
ATOM 7630 C C . ASP A 1 981 ? -7.792 10.232 -53.424 1.00 81.00 981 ASP A C 1
ATOM 7632 O O . ASP A 1 981 ? -6.599 10.118 -53.725 1.00 81.00 981 ASP A O 1
ATOM 7636 N N . PRO A 1 982 ? -8.267 11.405 -52.973 1.00 89.81 982 PRO A N 1
ATOM 7637 C CA . PRO A 1 982 ? -7.438 12.605 -52.960 1.00 89.81 982 PRO A CA 1
ATOM 7638 C C . PRO A 1 982 ? -6.440 12.619 -51.797 1.00 89.81 982 PRO A C 1
ATOM 7640 O O . PRO A 1 982 ? -5.475 13.389 -51.809 1.00 89.81 982 PRO A O 1
ATOM 7643 N N . TRP A 1 983 ? -6.661 11.810 -50.757 1.00 92.94 983 TRP A N 1
ATOM 7644 C CA . TRP A 1 983 ? -5.994 11.995 -49.469 1.00 92.94 983 TRP A CA 1
ATOM 7645 C C . TRP A 1 983 ? -4.519 11.605 -49.498 1.00 92.94 983 TRP A C 1
ATOM 7647 O O . TRP A 1 983 ? -3.722 12.279 -48.848 1.00 92.94 983 TRP A O 1
ATOM 7657 N N . SER A 1 984 ? -4.131 10.612 -50.302 1.00 91.38 984 SER A N 1
ATOM 7658 C CA . SER A 1 984 ? -2.723 10.225 -50.475 1.00 91.38 984 SER A CA 1
ATOM 7659 C C . SER A 1 984 ? -1.861 11.398 -50.973 1.00 91.38 984 SER A C 1
ATOM 7661 O O . SER A 1 984 ? -0.880 11.774 -50.328 1.00 91.38 984 SER A O 1
ATOM 7663 N N . CYS A 1 985 ? -2.284 12.046 -52.062 1.00 91.69 985 CYS A N 1
ATOM 7664 C CA . CYS A 1 985 ? -1.615 13.220 -52.632 1.00 91.69 985 CYS A CA 1
ATOM 7665 C C . CYS A 1 985 ? -1.678 14.443 -51.700 1.00 91.69 985 CYS A C 1
ATOM 7667 O O . CYS A 1 985 ? -0.727 15.224 -51.595 1.00 91.69 985 CYS A O 1
ATOM 7669 N N . ILE A 1 986 ? -2.783 14.610 -50.965 1.00 93.81 986 ILE A N 1
ATOM 7670 C CA . ILE A 1 986 ? -2.941 15.698 -49.990 1.00 93.81 986 ILE A CA 1
ATOM 7671 C C . ILE A 1 986 ? -1.971 15.548 -48.816 1.00 93.81 986 ILE A C 1
ATOM 7673 O O . ILE A 1 986 ? -1.365 16.543 -48.418 1.00 93.81 986 ILE A O 1
ATOM 7677 N N . PHE A 1 987 ? -1.788 14.342 -48.267 1.00 93.88 987 PHE A N 1
ATOM 7678 C CA . PHE A 1 987 ? -0.808 14.110 -47.202 1.00 93.88 987 PHE A CA 1
ATOM 7679 C C . PHE A 1 987 ? 0.616 14.423 -47.686 1.00 93.88 987 PHE A C 1
ATOM 7681 O O . PHE A 1 987 ? 1.358 15.093 -46.968 1.00 93.88 987 PHE A O 1
ATOM 7688 N N . HIS A 1 988 ? 0.980 14.052 -48.919 1.00 92.38 988 HIS A N 1
ATOM 7689 C CA . HIS A 1 988 ? 2.260 14.454 -49.521 1.00 92.38 988 HIS A CA 1
ATOM 7690 C C . HIS A 1 988 ? 2.384 15.975 -49.701 1.00 92.38 988 HIS A C 1
ATOM 7692 O O . HIS A 1 988 ? 3.409 16.560 -49.348 1.00 92.38 988 HIS A O 1
ATOM 7698 N N . SER A 1 989 ? 1.326 16.629 -50.184 1.00 92.00 989 SER A N 1
ATOM 7699 C CA . SER A 1 989 ? 1.280 18.088 -50.358 1.00 92.00 989 SER A CA 1
ATOM 7700 C C . SER A 1 989 ? 1.419 18.828 -49.023 1.00 92.00 989 SER A C 1
ATOM 7702 O O . SER A 1 989 ? 2.087 19.855 -48.948 1.00 92.00 989 SER A O 1
ATOM 7704 N N . LEU A 1 990 ? 0.832 18.284 -47.953 1.00 93.75 990 LEU A N 1
ATOM 7705 C CA . LEU A 1 990 ? 0.929 18.828 -46.602 1.00 93.75 990 LEU A CA 1
ATOM 7706 C C . LEU A 1 990 ? 2.340 18.686 -46.017 1.00 93.75 990 LEU A C 1
ATOM 7708 O O . LEU A 1 990 ? 2.830 19.617 -45.382 1.00 93.75 990 LEU A O 1
ATOM 7712 N N . ILE A 1 991 ? 3.007 17.550 -46.243 1.00 93.50 991 ILE A N 1
ATOM 7713 C CA . ILE A 1 991 ? 4.411 17.345 -45.847 1.00 93.50 991 ILE A CA 1
ATOM 7714 C C . ILE A 1 991 ? 5.325 18.348 -46.567 1.00 93.50 991 ILE A C 1
ATOM 7716 O O . ILE A 1 991 ? 6.281 18.834 -45.969 1.00 93.50 991 ILE A O 1
ATOM 7720 N N . GLY A 1 992 ? 5.022 18.669 -47.829 1.00 89.31 992 GLY A N 1
ATOM 7721 C CA . GLY A 1 992 ? 5.757 19.645 -48.638 1.00 89.31 992 GLY A CA 1
ATOM 7722 C C . GLY A 1 992 ? 5.444 21.120 -48.348 1.00 89.31 992 GLY A C 1
ATOM 7723 O O . GLY A 1 992 ? 6.082 21.990 -48.942 1.00 89.31 992 GLY A O 1
ATOM 7724 N N . ASP A 1 993 ? 4.493 21.437 -47.456 1.00 92.88 993 ASP A N 1
ATOM 7725 C CA . ASP A 1 993 ? 4.143 22.817 -47.077 1.00 92.88 993 ASP A CA 1
ATOM 7726 C C . ASP A 1 993 ? 5.174 23.391 -46.086 1.00 92.88 993 ASP A C 1
ATOM 7728 O O . ASP A 1 993 ? 4.895 23.640 -44.910 1.00 92.88 993 ASP A O 1
ATOM 7732 N N . GLU A 1 994 ? 6.399 23.605 -46.573 1.00 89.38 994 GLU A N 1
ATOM 7733 C CA . GLU A 1 994 ? 7.529 24.109 -45.781 1.00 89.38 994 GLU A CA 1
ATOM 7734 C C . GLU A 1 994 ? 7.203 25.449 -45.115 1.00 89.38 994 GLU A C 1
ATOM 7736 O O . GLU A 1 994 ? 7.650 25.731 -44.003 1.00 89.38 994 GLU A O 1
ATOM 7741 N N . LYS A 1 995 ? 6.371 26.273 -45.767 1.00 91.44 995 LYS A N 1
ATOM 7742 C CA . LYS A 1 995 ? 5.910 27.546 -45.214 1.00 91.44 995 LYS A CA 1
ATOM 7743 C C . LYS A 1 995 ? 5.110 27.323 -43.933 1.00 91.44 995 LYS A C 1
ATOM 7745 O O . LYS A 1 995 ? 5.375 27.983 -42.930 1.00 91.44 995 LYS A O 1
ATOM 7750 N N . TYR A 1 996 ? 4.155 26.394 -43.951 1.00 93.81 996 TYR A N 1
ATOM 7751 C CA . TYR A 1 996 ? 3.360 26.067 -42.774 1.00 93.81 996 TYR A CA 1
ATOM 7752 C C . TYR A 1 996 ? 4.221 25.532 -41.626 1.00 93.81 996 TYR A C 1
ATOM 7754 O O . TYR A 1 996 ? 4.149 26.055 -40.511 1.00 93.81 996 TYR A O 1
ATOM 7762 N N . TRP A 1 997 ? 5.059 24.529 -41.895 1.00 93.50 997 TRP A N 1
ATOM 7763 C CA . TRP A 1 997 ? 5.898 23.911 -40.866 1.00 93.50 997 TRP A CA 1
ATOM 7764 C C . TRP A 1 997 ? 6.962 24.873 -40.332 1.00 93.50 997 TRP A C 1
ATOM 7766 O O . TRP A 1 997 ? 7.244 24.880 -39.131 1.00 93.50 997 TRP A O 1
ATOM 7776 N N . SER A 1 998 ? 7.474 25.774 -41.173 1.00 89.50 998 SER A N 1
ATOM 7777 C CA . SER A 1 998 ? 8.384 26.838 -40.747 1.00 89.50 998 SER A CA 1
ATOM 7778 C C . SER A 1 998 ? 7.720 27.832 -39.803 1.00 89.50 998 SER A C 1
ATOM 7780 O O . SER A 1 998 ? 8.258 28.120 -38.734 1.00 89.50 998 SER A O 1
ATOM 7782 N N . GLU A 1 999 ? 6.535 28.332 -40.161 1.00 89.06 999 GLU A N 1
ATOM 7783 C CA . GLU A 1 999 ? 5.797 29.310 -39.356 1.00 89.06 999 GLU A CA 1
ATOM 7784 C C . GLU A 1 999 ? 5.296 28.722 -38.029 1.00 89.06 999 GLU A C 1
ATOM 7786 O O . GLU A 1 999 ? 5.273 29.420 -37.013 1.00 89.06 999 GLU A O 1
ATOM 7791 N N . LYS A 1 1000 ? 4.877 27.449 -38.023 1.00 88.50 1000 LYS A N 1
ATOM 7792 C CA . LYS A 1 1000 ? 4.244 26.815 -36.857 1.00 88.50 1000 LYS A CA 1
ATOM 7793 C C . LYS A 1 1000 ? 5.204 26.054 -35.952 1.00 88.50 1000 LYS A C 1
ATOM 7795 O O . LYS A 1 1000 ? 4.953 25.997 -34.750 1.00 88.50 1000 LYS A O 1
ATOM 7800 N N . VAL A 1 1001 ? 6.283 25.494 -36.499 1.00 89.69 1001 VAL A N 1
ATOM 7801 C CA . VAL A 1 1001 ? 7.210 24.632 -35.754 1.00 89.69 1001 VAL A CA 1
ATOM 7802 C C . VAL A 1 1001 ? 8.631 25.177 -35.794 1.00 89.69 1001 VAL A C 1
ATOM 7804 O O . VAL A 1 1001 ? 9.140 25.533 -34.736 1.00 89.69 1001 VAL A O 1
ATOM 7807 N N . HIS A 1 1002 ? 9.270 25.301 -36.962 1.00 89.50 1002 HIS A N 1
ATOM 7808 C CA . HIS A 1 1002 ? 10.713 25.591 -37.011 1.00 89.50 1002 HIS A CA 1
ATOM 7809 C C . HIS A 1 1002 ? 11.083 26.950 -36.400 1.00 89.50 1002 HIS A C 1
ATOM 7811 O O . HIS A 1 1002 ? 11.976 27.011 -35.555 1.00 89.50 1002 HIS A O 1
ATOM 7817 N N . ILE A 1 1003 ? 10.390 28.034 -36.768 1.00 86.69 1003 ILE A N 1
ATOM 7818 C CA . ILE A 1 1003 ? 10.682 29.379 -36.248 1.00 86.69 1003 ILE A CA 1
ATOM 7819 C C . ILE A 1 1003 ? 10.364 29.470 -34.740 1.00 86.69 1003 ILE A C 1
ATOM 7821 O O . ILE A 1 1003 ? 11.242 29.892 -33.979 1.00 86.69 1003 ILE A O 1
ATOM 7825 N N . PRO A 1 1004 ? 9.178 29.042 -34.252 1.00 84.06 1004 PRO A N 1
ATOM 7826 C CA . PRO A 1 1004 ? 8.884 29.037 -32.819 1.00 84.06 1004 PRO A CA 1
ATOM 7827 C C . PRO A 1 1004 ? 9.803 28.138 -31.984 1.00 84.06 1004 PRO A C 1
ATOM 7829 O O . PRO A 1 1004 ? 10.203 28.538 -30.892 1.00 84.06 1004 PRO A O 1
ATOM 7832 N N . ALA A 1 1005 ? 10.157 26.948 -32.479 1.00 84.38 1005 ALA A N 1
ATOM 7833 C CA . ALA A 1 1005 ? 11.032 26.013 -31.773 1.00 84.38 1005 ALA A CA 1
ATOM 7834 C C . ALA A 1 1005 ? 12.472 26.540 -31.684 1.00 84.38 1005 ALA A C 1
ATOM 7836 O O . ALA A 1 1005 ? 13.092 26.477 -30.619 1.00 84.38 1005 ALA A O 1
ATOM 7837 N N . ALA A 1 1006 ? 12.983 27.142 -32.763 1.00 83.75 1006 ALA A N 1
ATOM 7838 C CA . ALA A 1 1006 ? 14.279 27.813 -32.754 1.00 83.75 1006 ALA A CA 1
ATOM 7839 C C . ALA A 1 1006 ? 14.297 28.994 -31.768 1.00 83.75 1006 ALA A C 1
ATOM 7841 O O . ALA A 1 1006 ? 15.238 29.129 -30.985 1.00 83.75 1006 ALA A O 1
ATOM 7842 N N . ALA A 1 1007 ? 13.236 29.810 -31.742 1.00 77.94 1007 ALA A N 1
ATOM 7843 C CA . ALA A 1 1007 ? 13.095 30.906 -30.783 1.00 77.94 1007 ALA A CA 1
ATOM 7844 C C . ALA A 1 1007 ? 13.005 30.407 -29.326 1.00 77.94 1007 ALA A C 1
ATOM 7846 O O . ALA A 1 1007 ? 13.611 30.994 -28.428 1.00 77.94 1007 ALA A O 1
ATOM 7847 N N . TRP A 1 1008 ? 12.296 29.298 -29.089 1.00 74.19 1008 TRP A N 1
ATOM 7848 C CA . TRP A 1 1008 ? 12.195 28.656 -27.777 1.00 74.19 1008 TRP A CA 1
ATOM 7849 C C . TRP A 1 1008 ? 13.565 28.194 -27.268 1.00 74.19 1008 TRP A C 1
ATOM 7851 O O . TRP A 1 1008 ? 13.957 28.531 -26.147 1.00 74.19 1008 TRP A O 1
ATOM 7861 N N . LEU A 1 1009 ? 14.342 27.499 -28.102 1.00 73.44 1009 LEU A N 1
ATOM 7862 C CA . LEU A 1 1009 ? 15.685 27.048 -27.731 1.00 73.44 1009 LEU A CA 1
ATOM 7863 C C . LEU A 1 1009 ? 16.670 28.212 -27.557 1.00 73.44 1009 LEU A C 1
ATOM 7865 O O . LEU A 1 1009 ? 17.432 28.214 -26.592 1.00 73.44 1009 LEU A O 1
ATOM 7869 N N . ALA A 1 1010 ? 16.603 29.244 -28.405 1.00 69.62 1010 ALA A N 1
ATOM 7870 C CA . ALA A 1 1010 ? 17.427 30.450 -28.274 1.00 69.62 1010 ALA A CA 1
ATOM 7871 C C . ALA A 1 1010 ? 17.165 31.219 -26.963 1.00 69.62 1010 ALA A C 1
ATOM 7873 O O . ALA A 1 1010 ? 18.060 31.878 -26.436 1.00 69.62 1010 ALA A O 1
ATOM 7874 N N . SER A 1 1011 ? 15.964 31.093 -26.388 1.00 63.28 1011 SER A N 1
ATOM 7875 C CA . SER A 1 1011 ? 15.621 31.651 -25.070 1.00 63.28 1011 SER A CA 1
ATOM 7876 C C . SER A 1 1011 ? 16.135 30.812 -23.880 1.00 63.28 1011 SER A C 1
ATOM 7878 O O . SER A 1 1011 ? 15.934 31.166 -22.714 1.00 63.28 1011 SER A O 1
ATOM 7880 N N . GLY A 1 1012 ? 16.833 29.702 -24.154 1.00 59.34 1012 GLY A N 1
ATOM 7881 C CA . GLY A 1 1012 ? 17.374 28.773 -23.161 1.00 59.34 1012 GLY A CA 1
ATOM 7882 C C . GLY A 1 1012 ? 16.309 27.905 -22.490 1.00 59.34 1012 GLY A C 1
ATOM 7883 O O . GLY A 1 1012 ? 16.472 27.553 -21.325 1.00 59.34 1012 GLY A O 1
ATOM 7884 N N . GLY A 1 1013 ? 15.179 27.647 -23.163 1.00 55.50 1013 GLY A N 1
ATOM 7885 C CA . GLY A 1 1013 ? 14.043 26.919 -22.583 1.00 55.50 1013 GLY A CA 1
ATOM 7886 C C . GLY A 1 1013 ? 13.373 27.640 -21.402 1.00 55.50 1013 GLY A C 1
ATOM 7887 O O . GLY A 1 1013 ? 12.528 27.066 -20.718 1.00 55.50 1013 GLY A O 1
ATOM 7888 N N . ARG A 1 1014 ? 13.722 28.912 -21.146 1.00 48.09 1014 ARG A N 1
ATOM 7889 C CA . ARG A 1 1014 ? 13.232 29.723 -20.015 1.00 48.09 1014 ARG A CA 1
ATOM 7890 C C . ARG A 1 1014 ? 11.904 30.409 -20.322 1.00 48.09 1014 ARG A C 1
ATOM 7892 O O . ARG A 1 1014 ? 11.722 31.599 -20.081 1.00 48.09 1014 ARG A O 1
ATOM 7899 N N . GLY A 1 1015 ? 10.966 29.630 -20.838 1.00 42.66 1015 GLY A N 1
ATOM 7900 C CA . GLY A 1 1015 ? 9.584 30.029 -21.056 1.00 42.66 1015 GLY A CA 1
ATOM 7901 C C . GLY A 1 1015 ? 8.618 29.362 -20.084 1.00 42.66 1015 GLY A C 1
ATOM 7902 O O . GLY A 1 1015 ? 7.524 29.027 -20.510 1.00 42.66 1015 GLY A O 1
ATOM 7903 N N . VAL A 1 1016 ? 8.995 29.143 -18.817 1.00 36.09 1016 VAL A N 1
ATOM 7904 C CA . VAL A 1 1016 ? 8.045 28.784 -17.748 1.00 36.09 1016 VAL A CA 1
ATOM 7905 C C . VAL A 1 1016 ? 7.541 30.083 -17.106 1.00 36.09 1016 VAL A C 1
ATOM 7907 O O . VAL A 1 1016 ? 8.305 30.729 -16.384 1.00 36.09 1016 VAL A O 1
ATOM 7910 N N . PRO A 1 1017 ? 6.288 30.518 -17.328 1.00 33.72 1017 PRO A N 1
ATOM 7911 C CA . PRO A 1 1017 ? 5.660 31.501 -16.468 1.00 33.72 1017 PRO A CA 1
ATOM 7912 C C . PRO A 1 1017 ? 5.391 30.829 -15.124 1.00 33.72 1017 PRO A C 1
ATOM 7914 O O . PRO A 1 1017 ? 4.704 29.812 -15.051 1.00 33.72 1017 PRO A O 1
ATOM 7917 N N . VAL A 1 1018 ? 5.916 31.426 -14.060 1.00 32.62 1018 VAL A N 1
ATOM 7918 C CA . VAL A 1 1018 ? 5.480 31.169 -12.687 1.00 32.62 1018 VAL A CA 1
ATOM 7919 C C . VAL A 1 1018 ? 3.958 31.324 -12.659 1.00 32.62 1018 VAL A C 1
ATOM 7921 O O . VAL A 1 1018 ? 3.433 32.377 -13.033 1.00 32.62 1018 VAL A O 1
ATOM 7924 N N . VAL A 1 1019 ? 3.241 30.272 -12.259 1.00 30.91 1019 VAL A N 1
ATOM 7925 C CA . VAL A 1 1019 ? 1.783 30.324 -12.096 1.00 30.91 1019 VAL A CA 1
ATOM 7926 C C . VAL A 1 1019 ? 1.475 31.472 -11.131 1.00 30.91 1019 VAL A C 1
ATOM 7928 O O . VAL A 1 1019 ? 2.176 31.652 -10.139 1.00 30.91 1019 VAL A O 1
ATOM 7931 N N . ALA A 1 1020 ? 0.430 32.268 -11.369 1.00 32.03 1020 ALA A N 1
ATOM 7932 C CA . ALA A 1 1020 ? 0.084 33.393 -10.488 1.00 32.03 1020 ALA A CA 1
ATOM 7933 C C . ALA A 1 1020 ? -0.140 32.980 -9.007 1.00 32.03 1020 ALA A C 1
ATOM 7935 O O . ALA A 1 1020 ? -0.073 33.823 -8.115 1.00 32.03 1020 ALA A O 1
ATOM 7936 N N . GLY A 1 1021 ? -0.334 31.682 -8.733 1.00 35.25 1021 GLY A N 1
ATOM 7937 C CA . GLY A 1 1021 ? -0.324 31.093 -7.389 1.00 35.25 1021 GLY A CA 1
ATOM 7938 C C . GLY A 1 1021 ? 1.070 30.846 -6.786 1.00 35.25 1021 GLY A C 1
ATOM 7939 O O . GLY A 1 1021 ? 1.221 30.901 -5.571 1.00 35.25 1021 GLY A O 1
ATOM 7940 N N . GLU A 1 1022 ? 2.110 30.655 -7.595 1.00 32.00 1022 GLU A N 1
ATOM 7941 C CA . GLU A 1 1022 ? 3.495 30.444 -7.141 1.00 32.00 1022 GLU A CA 1
ATOM 7942 C C . GLU A 1 1022 ? 4.239 31.761 -6.876 1.00 32.00 1022 GLU A C 1
ATOM 7944 O O . GLU A 1 1022 ? 5.137 31.807 -6.034 1.00 32.00 1022 GLU A O 1
ATOM 7949 N N . ALA A 1 1023 ? 3.821 32.876 -7.487 1.00 30.16 1023 ALA A N 1
ATOM 7950 C CA . ALA A 1 1023 ? 4.339 34.201 -7.130 1.00 30.16 1023 ALA A CA 1
ATOM 7951 C C . ALA A 1 1023 ? 3.926 34.615 -5.700 1.00 30.16 1023 ALA A C 1
ATOM 7953 O O . ALA A 1 1023 ? 4.685 35.291 -5.002 1.00 30.16 1023 ALA A O 1
ATOM 7954 N N . ALA A 1 1024 ? 2.759 34.158 -5.228 1.00 33.00 1024 ALA A N 1
ATOM 7955 C CA . ALA A 1 1024 ? 2.297 34.408 -3.864 1.00 33.00 1024 ALA A CA 1
ATOM 7956 C C . ALA A 1 1024 ? 3.121 33.628 -2.826 1.00 33.00 1024 ALA A C 1
ATOM 7958 O O . ALA A 1 1024 ? 3.502 34.196 -1.803 1.00 33.00 1024 ALA A O 1
ATOM 7959 N N . VAL A 1 1025 ? 3.476 32.375 -3.121 1.00 35.03 1025 VAL A N 1
ATOM 7960 C CA . VAL A 1 1025 ? 4.239 31.508 -2.207 1.00 35.03 1025 VAL A CA 1
ATOM 7961 C C . VAL A 1 1025 ? 5.728 31.873 -2.195 1.00 35.03 1025 VAL A C 1
ATOM 7963 O O . VAL A 1 1025 ? 6.338 31.957 -1.131 1.00 35.03 1025 VAL A O 1
ATOM 7966 N N . THR A 1 1026 ? 6.304 32.226 -3.348 1.00 32.22 1026 THR A N 1
ATOM 7967 C CA . THR A 1 1026 ? 7.726 32.616 -3.438 1.00 32.22 1026 THR A CA 1
ATOM 7968 C C . THR A 1 1026 ? 8.000 33.980 -2.785 1.00 32.22 1026 THR A C 1
ATOM 7970 O O . THR A 1 1026 ? 9.100 34.242 -2.304 1.00 32.22 1026 THR A O 1
ATOM 7973 N N . SER A 1 1027 ? 6.989 34.853 -2.690 1.00 33.28 1027 SER A N 1
ATOM 7974 C CA . SER A 1 1027 ? 7.098 36.134 -1.974 1.00 33.28 1027 SER A CA 1
ATOM 7975 C C . SER A 1 1027 ? 7.089 36.002 -0.441 1.00 33.28 1027 SER A C 1
ATOM 7977 O O . SER A 1 1027 ? 7.452 36.955 0.251 1.00 33.28 1027 SER A O 1
ATOM 7979 N N . GLN A 1 1028 ? 6.711 34.830 0.090 1.00 34.59 1028 GLN A N 1
ATOM 7980 C CA . GLN A 1 1028 ? 6.628 34.556 1.530 1.00 34.59 1028 GLN A CA 1
ATOM 7981 C C . GLN A 1 1028 ? 7.876 33.868 2.110 1.00 34.59 1028 GLN A C 1
ATOM 7983 O O . GLN A 1 1028 ? 8.023 33.832 3.329 1.00 34.59 1028 GLN A O 1
ATOM 7988 N N . PHE A 1 1029 ? 8.819 33.416 1.273 1.00 32.00 1029 PHE A N 1
ATOM 7989 C CA . PHE A 1 1029 ? 10.063 32.776 1.720 1.00 32.00 1029 PHE A CA 1
ATOM 7990 C C . PHE A 1 1029 ? 11.279 33.299 0.934 1.00 32.00 1029 PHE A C 1
ATOM 7992 O O . PHE A 1 1029 ? 11.590 32.802 -0.149 1.00 32.00 1029 PHE A O 1
ATOM 7999 N N . PRO A 1 1030 ? 12.013 34.305 1.445 1.00 27.61 1030 PRO A N 1
ATOM 8000 C CA . PRO A 1 1030 ? 13.192 34.827 0.766 1.00 27.61 1030 PRO A CA 1
ATOM 8001 C C . PRO A 1 1030 ? 14.392 33.907 1.033 1.00 27.61 1030 PRO A C 1
ATOM 8003 O O . PRO A 1 1030 ? 15.130 34.123 1.992 1.00 27.61 1030 PRO A O 1
ATOM 8006 N N . GLY A 1 1031 ? 14.607 32.886 0.197 1.00 31.22 1031 GLY A N 1
ATOM 8007 C CA . GLY A 1 1031 ? 15.756 31.991 0.400 1.00 31.22 1031 GLY A CA 1
ATOM 8008 C C . GLY A 1 1031 ? 16.177 31.063 -0.737 1.00 31.22 1031 GLY A C 1
ATOM 8009 O O . GLY A 1 1031 ? 17.331 30.655 -0.741 1.00 31.22 1031 GLY A O 1
ATOM 8010 N N . LEU A 1 1032 ? 15.324 30.750 -1.712 1.00 29.30 1032 LEU A N 1
ATOM 8011 C CA . LEU A 1 1032 ? 15.633 29.693 -2.682 1.00 29.30 1032 LEU A CA 1
ATOM 8012 C C . LEU A 1 1032 ? 15.966 30.278 -4.062 1.00 29.30 1032 LEU A C 1
ATOM 8014 O O . LEU A 1 1032 ? 15.098 30.517 -4.896 1.00 29.30 1032 LEU A O 1
ATOM 8018 N N . ARG A 1 1033 ? 17.259 30.533 -4.271 1.00 26.77 1033 ARG A N 1
ATOM 8019 C CA . ARG A 1 1033 ? 17.909 30.588 -5.586 1.00 26.77 1033 ARG A CA 1
ATOM 8020 C C . ARG A 1 1033 ? 19.196 29.777 -5.477 1.00 26.77 1033 ARG A C 1
ATOM 8022 O O . ARG A 1 1033 ? 20.113 30.212 -4.785 1.00 26.77 1033 ARG A O 1
ATOM 8029 N N . GLU A 1 1034 ? 19.255 28.638 -6.151 1.00 29.28 1034 GLU A N 1
ATOM 8030 C CA . GLU A 1 1034 ? 20.520 28.009 -6.529 1.00 29.28 1034 GLU A CA 1
ATOM 8031 C C . GLU A 1 1034 ? 20.854 28.505 -7.939 1.00 29.28 1034 GLU A C 1
ATOM 8033 O O . GLU A 1 1034 ? 20.207 28.130 -8.915 1.00 29.28 1034 GLU A O 1
ATOM 8038 N N . ASP A 1 1035 ? 21.808 29.433 -8.027 1.00 28.84 1035 ASP A N 1
ATOM 8039 C CA . ASP A 1 1035 ? 22.470 29.767 -9.284 1.00 28.84 1035 ASP A CA 1
ATOM 8040 C C . ASP A 1 1035 ? 23.551 28.693 -9.505 1.00 28.84 1035 ASP A C 1
ATOM 8042 O O . ASP A 1 1035 ? 24.432 28.523 -8.663 1.00 28.84 1035 ASP A O 1
ATOM 8046 N N . SER A 1 1036 ? 23.474 27.955 -10.612 1.00 29.72 1036 SER A N 1
ATOM 8047 C CA . SER A 1 1036 ? 24.507 27.005 -11.032 1.00 29.72 1036 SER A CA 1
ATOM 8048 C C . SER A 1 1036 ? 25.807 27.752 -11.352 1.00 29.72 1036 SER A C 1
ATOM 8050 O O . SER A 1 1036 ? 25.854 28.540 -12.302 1.00 29.72 1036 SER A O 1
ATOM 8052 N N . GLU A 1 1037 ? 26.847 27.519 -10.551 1.00 31.33 1037 GLU A N 1
ATOM 8053 C CA . GLU A 1 1037 ? 28.215 27.979 -10.792 1.00 31.33 1037 GLU A CA 1
ATOM 8054 C C . GLU A 1 1037 ? 28.876 27.104 -11.864 1.00 31.33 1037 GLU A C 1
ATOM 8056 O O . GLU A 1 1037 ? 29.341 26.014 -11.563 1.00 31.33 1037 GLU A O 1
ATOM 8061 N N . ASP A 1 1038 ? 28.915 27.587 -13.104 1.00 30.38 1038 ASP A N 1
ATOM 8062 C CA . ASP A 1 1038 ? 30.050 27.365 -14.010 1.00 30.38 1038 ASP A CA 1
ATOM 8063 C C . ASP A 1 1038 ? 29.928 28.329 -15.195 1.00 30.38 1038 ASP A C 1
ATOM 8065 O O . ASP A 1 1038 ? 29.293 28.037 -16.202 1.00 30.38 1038 ASP A O 1
ATOM 8069 N N . ASP A 1 1039 ? 30.417 29.558 -14.997 1.00 33.44 1039 ASP A N 1
ATOM 8070 C CA . ASP A 1 1039 ? 31.172 30.311 -16.007 1.00 33.44 1039 ASP A CA 1
ATOM 8071 C C . ASP A 1 1039 ? 31.446 31.758 -15.545 1.00 33.44 1039 ASP A C 1
ATOM 8073 O O . ASP A 1 1039 ? 30.526 32.573 -15.423 1.00 33.44 1039 ASP A O 1
ATOM 8077 N N . ARG A 1 1040 ? 32.750 32.089 -15.445 1.00 27.38 1040 ARG A N 1
ATOM 8078 C CA . ARG A 1 1040 ? 33.408 33.427 -15.509 1.00 27.38 1040 ARG A CA 1
ATOM 8079 C C . ARG A 1 1040 ? 33.937 34.097 -14.210 1.00 27.38 1040 ARG A C 1
ATOM 8081 O O . ARG A 1 1040 ? 33.471 33.815 -13.111 1.00 27.38 1040 ARG A O 1
ATOM 8088 N N . PRO A 1 1041 ? 34.996 34.943 -14.331 1.00 31.80 1041 PRO A N 1
ATOM 8089 C CA . PRO A 1 1041 ? 36.223 34.838 -13.532 1.00 31.80 1041 PRO A CA 1
ATOM 8090 C C . PRO A 1 1041 ? 36.309 35.738 -12.287 1.00 31.80 1041 PRO A C 1
ATOM 8092 O O . PRO A 1 1041 ? 35.534 36.668 -12.067 1.00 31.80 1041 PRO A O 1
ATOM 8095 N N . ALA A 1 1042 ? 37.328 35.433 -11.481 1.00 36.03 1042 ALA A N 1
ATOM 8096 C CA . ALA A 1 1042 ? 37.651 35.982 -10.172 1.00 36.03 1042 ALA A CA 1
ATOM 8097 C C . ALA A 1 1042 ? 37.923 37.499 -10.145 1.00 36.03 1042 ALA A C 1
ATOM 8099 O O . ALA A 1 1042 ? 39.058 37.925 -10.326 1.00 36.03 1042 ALA A O 1
ATOM 8100 N N . VAL A 1 1043 ? 36.921 38.314 -9.788 1.00 35.97 1043 VAL A N 1
ATOM 8101 C CA . VAL A 1 1043 ? 37.146 39.637 -9.175 1.00 35.97 1043 VAL A CA 1
ATOM 8102 C C . VAL A 1 1043 ? 36.100 39.918 -8.081 1.00 35.97 1043 VAL A C 1
ATOM 8104 O O . VAL A 1 1043 ? 34.894 39.883 -8.307 1.00 35.97 1043 VAL A O 1
ATOM 8107 N N . SER A 1 1044 ? 36.607 40.264 -6.890 1.00 42.59 1044 SER A N 1
ATOM 8108 C CA . SER A 1 1044 ? 35.931 40.915 -5.751 1.00 42.59 1044 SER A CA 1
ATOM 8109 C C . SER A 1 1044 ? 35.065 40.066 -4.795 1.00 42.59 1044 SER A C 1
ATOM 8111 O O . SER A 1 1044 ? 33.847 40.230 -4.662 1.00 42.59 1044 SER A O 1
ATOM 8113 N N . ARG A 1 1045 ? 35.736 39.218 -3.997 1.00 38.62 1045 ARG A N 1
ATOM 8114 C CA . ARG A 1 1045 ? 35.203 38.669 -2.727 1.00 38.62 1045 ARG A CA 1
ATOM 8115 C C . ARG A 1 1045 ? 34.996 39.753 -1.650 1.00 38.62 1045 ARG A C 1
ATOM 8117 O O . ARG A 1 1045 ? 34.123 39.597 -0.795 1.00 38.62 1045 ARG A O 1
ATOM 8124 N N . GLU A 1 1046 ? 35.718 40.873 -1.716 1.00 37.78 1046 GLU A N 1
ATOM 8125 C CA . GLU A 1 1046 ? 35.613 41.968 -0.738 1.00 37.78 1046 GLU A CA 1
ATOM 8126 C C . GLU A 1 1046 ? 34.335 42.804 -0.891 1.00 37.78 1046 GLU A C 1
ATOM 8128 O O . GLU A 1 1046 ? 33.635 43.012 0.104 1.00 37.78 1046 GLU A O 1
ATOM 8133 N N . ALA A 1 1047 ? 33.910 43.151 -2.114 1.00 42.69 1047 ALA A N 1
ATOM 8134 C CA . ALA A 1 1047 ? 32.676 43.925 -2.310 1.00 42.69 1047 ALA A CA 1
ATOM 8135 C C . ALA A 1 1047 ? 31.416 43.151 -1.876 1.00 42.69 1047 ALA A C 1
ATOM 8137 O O . ALA A 1 1047 ? 30.442 43.732 -1.387 1.00 42.69 1047 ALA A O 1
ATOM 8138 N N . LYS A 1 1048 ? 31.425 41.814 -2.002 1.00 41.69 1048 LYS A N 1
ATOM 8139 C CA . LYS A 1 1048 ? 30.330 40.945 -1.531 1.00 41.69 1048 LYS A CA 1
ATOM 8140 C C . LYS A 1 1048 ? 30.285 40.852 0.003 1.00 41.69 1048 LYS A C 1
ATOM 8142 O O . LYS A 1 1048 ? 29.187 40.808 0.571 1.00 41.69 1048 LYS A O 1
ATOM 8147 N N . ARG A 1 1049 ? 31.440 40.874 0.684 1.00 49.03 1049 ARG A N 1
ATOM 8148 C CA . ARG A 1 1049 ? 31.538 40.864 2.158 1.00 49.03 1049 ARG A CA 1
ATOM 8149 C C . ARG A 1 1049 ? 30.994 42.161 2.757 1.00 49.03 1049 ARG A C 1
ATOM 8151 O O . ARG A 1 1049 ? 30.188 42.121 3.687 1.00 49.03 1049 ARG A O 1
ATOM 8158 N N . GLU A 1 1050 ? 31.331 43.295 2.158 1.00 48.34 1050 GLU A N 1
ATOM 8159 C CA . GLU A 1 1050 ? 30.912 44.617 2.628 1.00 48.34 1050 GLU A CA 1
ATOM 8160 C C . GLU A 1 1050 ? 29.402 44.857 2.442 1.00 48.34 1050 GLU A C 1
ATOM 8162 O O . GLU A 1 1050 ? 28.707 45.353 3.336 1.00 48.34 1050 GLU A O 1
ATOM 8167 N N . LYS A 1 1051 ? 28.836 44.360 1.334 1.00 47.59 1051 LYS A N 1
ATOM 8168 C CA . LYS A 1 1051 ? 27.387 44.396 1.066 1.00 47.59 1051 LYS A CA 1
ATOM 8169 C C . LYS A 1 1051 ? 26.586 43.518 2.043 1.00 47.59 1051 LYS A C 1
ATOM 8171 O O . LYS A 1 1051 ? 25.488 43.904 2.452 1.00 47.59 1051 LYS A O 1
ATOM 8176 N N . ARG A 1 1052 ? 27.138 42.372 2.475 1.00 46.97 1052 ARG A N 1
ATOM 8177 C CA . ARG A 1 1052 ? 26.536 41.492 3.503 1.00 46.97 1052 ARG A CA 1
ATOM 8178 C C . ARG A 1 1052 ? 26.576 42.115 4.901 1.00 46.97 1052 ARG A C 1
ATOM 8180 O O . ARG A 1 1052 ? 25.573 42.040 5.612 1.00 46.97 1052 ARG A O 1
ATOM 8187 N N . ILE A 1 1053 ? 27.672 42.782 5.271 1.00 58.19 1053 ILE A N 1
ATOM 8188 C CA . ILE A 1 1053 ? 27.790 43.498 6.556 1.00 58.19 1053 ILE A CA 1
ATOM 8189 C C . ILE A 1 1053 ? 26.782 44.656 6.619 1.00 58.19 1053 ILE A C 1
ATOM 8191 O O . ILE A 1 1053 ? 26.067 44.804 7.613 1.00 58.19 1053 ILE A O 1
ATOM 8195 N N . ARG A 1 1054 ? 26.633 45.417 5.527 1.00 54.22 1054 ARG A N 1
ATOM 8196 C CA . ARG A 1 1054 ? 25.640 46.499 5.425 1.00 54.22 1054 ARG A CA 1
ATOM 8197 C C . ARG A 1 1054 ? 24.195 45.989 5.519 1.00 54.22 1054 ARG A C 1
ATOM 8199 O O . ARG A 1 1054 ? 23.369 46.626 6.167 1.00 54.22 1054 ARG A O 1
ATOM 8206 N N . LYS A 1 1055 ? 23.890 44.826 4.925 1.00 49.38 1055 LYS A N 1
ATOM 8207 C CA . LYS A 1 1055 ? 22.558 44.196 5.004 1.00 49.38 1055 LYS A CA 1
ATOM 8208 C C . LYS A 1 1055 ? 22.239 43.701 6.422 1.00 49.38 1055 LYS A C 1
ATOM 8210 O O . LYS A 1 1055 ? 21.126 43.922 6.887 1.00 49.38 1055 LYS A O 1
ATOM 8215 N N . ARG A 1 1056 ? 23.212 43.109 7.131 1.00 52.69 1056 ARG A N 1
ATOM 8216 C CA . ARG A 1 1056 ? 23.042 42.674 8.533 1.00 52.69 1056 ARG A CA 1
ATOM 8217 C C . ARG A 1 1056 ? 22.802 43.847 9.485 1.00 52.69 1056 ARG A C 1
ATOM 8219 O O . ARG A 1 1056 ? 21.864 43.783 10.270 1.00 52.69 1056 ARG A O 1
ATOM 8226 N N . ARG A 1 1057 ? 23.563 44.942 9.356 1.00 56.53 1057 ARG A N 1
ATOM 8227 C CA . ARG A 1 1057 ? 23.352 46.158 10.167 1.00 56.53 1057 ARG A CA 1
ATOM 8228 C C . ARG A 1 1057 ? 21.959 46.767 9.968 1.00 56.53 1057 ARG A C 1
ATOM 8230 O O . ARG A 1 1057 ? 21.357 47.215 10.935 1.00 56.53 1057 ARG A O 1
ATOM 8237 N N . LYS A 1 1058 ? 21.428 46.731 8.739 1.00 52.31 1058 LYS A N 1
ATOM 8238 C CA . LYS A 1 1058 ? 20.082 47.237 8.428 1.00 52.31 1058 LYS A CA 1
ATOM 8239 C C . LYS A 1 1058 ? 18.974 46.390 9.068 1.00 52.31 1058 LYS A C 1
ATOM 8241 O O . LYS A 1 1058 ? 18.114 46.935 9.740 1.00 52.31 1058 LYS A O 1
ATOM 8246 N N . VAL A 1 1059 ? 19.053 45.063 8.944 1.00 53.94 1059 VAL A N 1
ATOM 8247 C CA . VAL A 1 1059 ? 18.071 44.139 9.549 1.00 53.94 1059 VAL A CA 1
ATOM 8248 C C . VAL A 1 1059 ? 18.067 44.238 11.078 1.00 53.94 1059 VAL A C 1
ATOM 8250 O O . VAL A 1 1059 ? 17.016 44.152 11.705 1.00 53.94 1059 VAL A O 1
ATOM 8253 N N . GLN A 1 1060 ? 19.234 44.450 11.686 1.00 50.97 1060 GLN A N 1
ATOM 8254 C CA . GLN A 1 1060 ? 19.363 44.573 13.137 1.00 50.97 1060 GLN A CA 1
ATOM 8255 C C . GLN A 1 1060 ? 18.785 45.899 13.668 1.00 50.97 1060 GLN A C 1
ATOM 8257 O O . GLN A 1 1060 ? 18.175 45.903 14.736 1.00 50.97 1060 GLN A O 1
ATOM 8262 N N . ALA A 1 1061 ? 18.900 46.988 12.896 1.00 51.72 1061 ALA A N 1
ATOM 8263 C CA . ALA A 1 1061 ? 18.250 48.266 13.192 1.00 51.72 1061 ALA A CA 1
ATOM 8264 C C . ALA A 1 1061 ? 16.715 48.176 13.065 1.00 51.72 1061 ALA A C 1
ATOM 8266 O O . ALA A 1 1061 ? 16.006 48.605 13.974 1.00 51.72 1061 ALA A O 1
ATOM 8267 N N . ASP A 1 1062 ? 16.207 47.524 12.010 1.00 48.03 1062 ASP A N 1
ATOM 8268 C CA . ASP A 1 1062 ? 14.764 47.322 11.791 1.00 48.03 1062 ASP A CA 1
ATOM 8269 C C . ASP A 1 1062 ? 14.128 46.474 12.923 1.00 48.03 1062 ASP A C 1
ATOM 8271 O O . ASP A 1 1062 ? 13.003 46.722 13.362 1.00 48.03 1062 ASP A O 1
ATOM 8275 N N . LEU A 1 1063 ? 14.870 45.492 13.456 1.00 48.59 1063 LEU A N 1
ATOM 8276 C CA . LEU A 1 1063 ? 14.467 44.667 14.606 1.00 48.59 1063 LEU A CA 1
ATOM 8277 C C . LEU A 1 1063 ? 14.437 45.444 15.932 1.00 48.59 1063 LEU A C 1
ATOM 8279 O O . LEU A 1 1063 ? 13.587 45.168 16.782 1.00 48.59 1063 LEU A O 1
ATOM 8283 N N . GLN A 1 1064 ? 15.345 46.404 16.125 1.00 51.41 1064 GLN A N 1
ATOM 8284 C CA . GLN A 1 1064 ? 15.325 47.293 17.291 1.00 51.41 1064 GLN A CA 1
ATOM 8285 C C . GLN A 1 1064 ? 14.151 48.277 17.229 1.00 51.41 1064 GLN A C 1
ATOM 8287 O O . GLN A 1 1064 ? 13.467 48.460 18.236 1.00 51.41 1064 GLN A O 1
ATOM 8292 N N . GLU A 1 1065 ? 13.841 48.825 16.053 1.00 47.62 1065 GLU A N 1
ATOM 8293 C CA . GLU A 1 1065 ? 12.683 49.707 15.855 1.00 47.62 1065 GLU A CA 1
ATOM 8294 C C . GLU A 1 1065 ? 11.356 48.974 16.136 1.00 47.62 1065 GLU A C 1
ATOM 8296 O O . GLU A 1 1065 ? 10.496 49.480 16.860 1.00 47.62 1065 GLU A O 1
ATOM 8301 N N . LEU A 1 1066 ? 11.225 47.720 15.686 1.00 46.41 1066 LEU A N 1
ATOM 8302 C CA . LEU A 1 1066 ? 10.069 46.857 15.971 1.00 46.41 1066 LEU A CA 1
ATOM 8303 C C . LEU A 1 1066 ? 9.895 46.534 17.463 1.00 46.41 1066 LEU A C 1
ATOM 8305 O O . LEU A 1 1066 ? 8.764 46.447 17.947 1.00 46.41 1066 LEU A O 1
ATOM 8309 N N . LYS A 1 1067 ? 10.996 46.379 18.209 1.00 51.28 1067 LYS A N 1
ATOM 8310 C CA . LYS A 1 1067 ? 10.953 46.193 19.669 1.00 51.28 1067 LYS A CA 1
ATOM 8311 C C . LYS A 1 1067 ? 10.518 47.469 20.394 1.00 51.28 1067 LYS A C 1
ATOM 8313 O O . LYS A 1 1067 ? 9.696 47.386 21.303 1.00 51.28 1067 LYS A O 1
ATOM 8318 N N . HIS A 1 1068 ? 10.991 48.637 19.957 1.00 49.66 1068 HIS A N 1
ATOM 8319 C CA . HIS A 1 1068 ? 10.556 49.926 20.507 1.00 49.66 1068 HIS A CA 1
ATOM 8320 C C . HIS A 1 1068 ? 9.064 50.195 20.242 1.00 49.66 1068 HIS A C 1
ATOM 8322 O O . HIS A 1 1068 ? 8.361 50.678 21.129 1.00 49.66 1068 HIS A O 1
ATOM 8328 N N . LEU A 1 1069 ? 8.554 49.814 19.064 1.00 47.59 1069 LEU A N 1
ATOM 8329 C CA . LEU A 1 1069 ? 7.137 49.949 18.706 1.00 47.59 1069 LEU A CA 1
ATOM 8330 C C . LEU A 1 1069 ? 6.220 49.017 19.515 1.00 47.59 1069 LEU A C 1
ATOM 8332 O O . LEU A 1 1069 ? 5.118 49.421 19.879 1.00 47.59 1069 LEU A O 1
ATOM 8336 N N . LYS A 1 1070 ? 6.668 47.796 19.844 1.00 46.12 1070 LYS A N 1
ATOM 8337 C CA . LYS A 1 1070 ? 5.914 46.881 20.721 1.00 46.12 1070 LYS A CA 1
ATOM 8338 C C . LYS A 1 1070 ? 5.875 47.368 22.172 1.00 46.12 1070 LYS A C 1
ATOM 8340 O O . LYS A 1 1070 ? 4.800 47.403 22.762 1.00 46.12 1070 LYS A O 1
ATOM 8345 N N . ALA A 1 1071 ? 7.003 47.850 22.698 1.00 42.38 1071 ALA A N 1
ATOM 8346 C CA . ALA A 1 1071 ? 7.082 48.390 24.058 1.00 42.38 1071 ALA A CA 1
ATOM 8347 C C . ALA A 1 1071 ? 6.255 49.681 24.250 1.00 42.38 1071 ALA A C 1
ATOM 8349 O O . ALA A 1 1071 ? 5.732 49.936 25.335 1.00 42.38 1071 ALA A O 1
ATOM 8350 N N . ALA A 1 1072 ? 6.103 50.496 23.199 1.00 45.00 1072 ALA A N 1
ATOM 8351 C CA . ALA A 1 1072 ? 5.238 51.678 23.223 1.00 45.00 1072 ALA A CA 1
ATOM 8352 C C . ALA A 1 1072 ? 3.739 51.321 23.241 1.00 45.00 1072 ALA A C 1
ATOM 8354 O O . ALA A 1 1072 ? 2.941 52.067 23.806 1.00 45.00 1072 ALA A O 1
ATOM 8355 N N . ASN A 1 1073 ? 3.363 50.177 22.659 1.00 42.62 1073 ASN A N 1
ATOM 8356 C CA . ASN A 1 1073 ? 1.976 49.716 22.585 1.00 42.62 1073 ASN A CA 1
ATOM 8357 C C . ASN A 1 1073 ? 1.506 49.078 23.907 1.00 42.62 1073 ASN A C 1
ATOM 8359 O O . ASN A 1 1073 ? 0.356 49.253 24.298 1.00 42.62 1073 ASN A O 1
ATOM 8363 N N . GLU A 1 1074 ? 2.405 48.412 24.639 1.00 39.75 1074 GLU A N 1
ATOM 8364 C CA . GLU A 1 1074 ? 2.113 47.866 25.975 1.00 39.75 1074 GLU A CA 1
ATOM 8365 C C . GLU A 1 1074 ? 1.946 48.979 27.023 1.00 39.75 1074 GLU A C 1
ATOM 8367 O O . GLU A 1 1074 ? 0.988 48.957 27.797 1.00 39.75 1074 GLU A O 1
ATOM 8372 N N . LYS A 1 1075 ? 2.771 50.038 26.975 1.00 37.47 1075 LYS A N 1
ATOM 8373 C CA . LYS A 1 1075 ? 2.659 51.196 27.888 1.00 37.47 1075 LYS A CA 1
ATOM 8374 C C . LYS A 1 1075 ? 1.389 52.041 27.705 1.00 37.47 1075 LYS A C 1
ATOM 8376 O O . LYS A 1 1075 ? 1.058 52.819 28.597 1.00 37.47 1075 LYS A O 1
ATOM 8381 N N . ALA A 1 1076 ? 0.680 51.906 26.583 1.00 39.97 1076 ALA A N 1
ATOM 8382 C CA . ALA A 1 1076 ? -0.593 52.591 26.343 1.00 39.97 1076 ALA A CA 1
ATOM 8383 C C . ALA A 1 1076 ? -1.806 51.844 26.935 1.00 39.97 1076 ALA A C 1
ATOM 8385 O O . ALA A 1 1076 ? -2.864 52.448 27.097 1.00 39.97 1076 ALA A O 1
ATOM 8386 N N . SER A 1 1077 ? -1.657 50.559 27.281 1.00 36.75 1077 SER A N 1
ATOM 8387 C CA . SER A 1 1077 ? -2.750 49.733 27.820 1.00 36.75 1077 SER A CA 1
ATOM 8388 C C . SER A 1 1077 ? -2.979 49.890 29.330 1.00 36.75 1077 SER A C 1
ATOM 8390 O O . SER A 1 1077 ? -4.051 49.544 29.814 1.00 36.75 1077 SER A O 1
ATOM 8392 N N . ASP A 1 1078 ? -2.036 50.510 30.050 1.00 36.72 1078 ASP A N 1
ATOM 8393 C CA . ASP A 1 1078 ? -2.069 50.655 31.517 1.00 36.72 1078 ASP A CA 1
ATOM 8394 C C . ASP A 1 1078 ? -2.564 52.027 32.017 1.00 36.72 1078 ASP A C 1
ATOM 8396 O O . ASP A 1 1078 ? -2.529 52.337 33.209 1.00 36.72 1078 ASP A O 1
ATOM 8400 N N . ARG A 1 1079 ? -3.044 52.898 31.120 1.00 36.19 1079 ARG A N 1
ATOM 8401 C CA . ARG A 1 1079 ? -3.637 54.190 31.499 1.00 36.19 1079 ARG A CA 1
ATOM 8402 C C . ARG A 1 1079 ? -4.878 54.495 30.673 1.00 36.19 1079 ARG A C 1
ATOM 8404 O O . ARG A 1 1079 ? -4.784 55.168 29.654 1.00 36.19 1079 ARG A O 1
ATOM 8411 N N . SER A 1 1080 ? -6.047 54.055 31.137 1.00 30.59 1080 SER A N 1
ATOM 8412 C CA . SER A 1 1080 ? -7.242 54.912 31.281 1.00 30.59 1080 SER A CA 1
ATOM 8413 C C . SER A 1 1080 ? -8.506 54.097 31.570 1.00 30.59 1080 SER A C 1
ATOM 8415 O O . SER A 1 1080 ? -9.106 53.466 30.707 1.00 30.59 1080 SER A O 1
ATOM 8417 N N . ASN A 1 1081 ? -8.959 54.220 32.815 1.00 39.00 1081 ASN A N 1
ATOM 8418 C CA . ASN A 1 1081 ? -10.365 54.158 33.186 1.00 39.00 1081 ASN A CA 1
ATOM 8419 C C . ASN A 1 1081 ? -11.078 55.339 32.498 1.00 39.00 1081 ASN A C 1
ATOM 8421 O O . ASN A 1 1081 ? -11.047 56.451 33.018 1.00 39.00 1081 ASN A O 1
ATOM 8425 N N . PHE A 1 1082 ? -11.657 55.149 31.310 1.00 28.08 1082 PHE A N 1
ATOM 8426 C CA . PHE A 1 1082 ? -12.636 56.093 30.759 1.00 28.08 1082 PHE A CA 1
ATOM 8427 C C . PHE A 1 1082 ? -13.445 55.450 29.626 1.00 28.08 1082 PHE A C 1
ATOM 8429 O O . PHE A 1 1082 ? -12.929 55.197 28.539 1.00 28.08 1082 PHE A O 1
ATOM 8436 N N . GLN A 1 1083 ? -14.739 55.215 29.854 1.00 38.81 1083 GLN A N 1
ATOM 8437 C CA . GLN A 1 1083 ? -15.684 55.053 28.749 1.00 38.81 1083 GLN A CA 1
ATOM 8438 C C . GLN A 1 1083 ? -15.982 56.428 28.138 1.00 38.81 1083 GLN A C 1
ATOM 8440 O O . GLN A 1 1083 ? -16.327 57.357 28.869 1.00 38.81 1083 GLN A O 1
ATOM 8445 N N . PRO A 1 1084 ? -15.991 56.532 26.799 1.00 33.22 1084 PRO A N 1
ATOM 8446 C CA . PRO A 1 1084 ? -17.067 57.286 26.174 1.00 33.22 1084 PRO A CA 1
ATOM 8447 C C . PRO A 1 1084 ? -17.718 56.566 24.982 1.00 33.22 1084 PRO A C 1
ATOM 8449 O O . PRO A 1 1084 ? -17.122 55.783 24.245 1.00 33.22 1084 PRO A O 1
ATOM 8452 N N . LYS A 1 1085 ? -19.004 56.881 24.830 1.00 30.81 1085 LYS A N 1
ATOM 8453 C CA . LYS A 1 1085 ? -19.957 56.450 23.805 1.00 30.81 1085 LYS A CA 1
ATOM 8454 C C . LYS A 1 1085 ? -19.615 57.030 22.417 1.00 30.81 1085 LYS A C 1
ATOM 8456 O O . LYS A 1 1085 ? -19.301 58.209 22.325 1.00 30.81 1085 LYS A O 1
ATOM 8461 N N . GLY A 1 1086 ? -19.865 56.263 21.345 1.00 31.00 1086 GLY A N 1
ATOM 8462 C CA . GLY A 1 1086 ? -20.279 56.817 20.039 1.00 31.00 1086 GLY A CA 1
ATOM 8463 C C . GLY A 1 1086 ? -19.443 56.482 18.787 1.00 31.00 1086 GLY A C 1
ATOM 8464 O O . GLY A 1 1086 ? -18.416 57.094 18.551 1.00 31.00 1086 GLY A O 1
ATOM 8465 N N . LYS A 1 1087 ? -20.015 55.597 17.947 1.00 42.53 1087 LYS A N 1
ATOM 8466 C CA . LYS A 1 1087 ? -20.054 55.542 16.458 1.00 42.53 1087 LYS A CA 1
ATOM 8467 C C . LYS A 1 1087 ? -18.755 55.469 15.612 1.00 42.53 1087 LYS A C 1
ATOM 8469 O O . LYS A 1 1087 ? -17.943 56.378 15.584 1.00 42.53 1087 LYS A O 1
ATOM 8474 N N . GLY A 1 1088 ? -18.692 54.414 14.777 1.00 45.09 1088 GLY A N 1
ATOM 8475 C CA . GLY A 1 1088 ? -17.889 54.321 13.542 1.00 45.09 1088 GLY A CA 1
ATOM 8476 C C . GLY A 1 1088 ? -16.882 53.158 13.501 1.00 45.09 1088 GLY A C 1
ATOM 8477 O O . GLY A 1 1088 ? -15.755 53.308 13.960 1.00 45.09 1088 GLY A O 1
ATOM 8478 N N . LYS A 1 1089 ? -17.241 51.996 12.922 1.00 52.03 1089 LYS A N 1
ATOM 8479 C CA . LYS A 1 1089 ? -16.272 50.902 12.670 1.00 52.03 1089 LYS A CA 1
ATOM 8480 C C . LYS A 1 1089 ? -15.193 51.389 11.691 1.00 52.03 1089 LYS A C 1
ATOM 8482 O O . LYS A 1 1089 ? -15.514 51.758 10.562 1.00 52.03 1089 LYS A O 1
ATOM 8487 N N . SER A 1 1090 ? -13.928 51.367 12.111 1.00 64.75 1090 SER A N 1
ATOM 8488 C CA . SER A 1 1090 ? -12.784 51.701 11.259 1.00 64.75 1090 SER A CA 1
ATOM 8489 C C . SER A 1 1090 ? -12.612 50.654 10.154 1.00 64.75 1090 SER A C 1
ATOM 8491 O O . SER A 1 1090 ? -12.637 49.447 10.394 1.00 64.75 1090 SER A O 1
ATOM 8493 N N . LYS A 1 1091 ? -12.470 51.116 8.912 1.00 75.25 1091 LYS A N 1
ATOM 8494 C CA . LYS A 1 1091 ? -12.349 50.266 7.725 1.00 75.25 1091 LYS A CA 1
ATOM 8495 C C . LYS A 1 1091 ? -10.877 49.981 7.429 1.00 75.25 1091 LYS A C 1
ATOM 8497 O O . LYS A 1 1091 ? -10.038 50.877 7.485 1.00 75.25 1091 LYS A O 1
ATOM 8502 N N . SER A 1 1092 ? -10.562 48.727 7.110 1.00 73.31 1092 SER A N 1
ATOM 8503 C CA . SER A 1 1092 ? -9.202 48.265 6.780 1.00 73.31 1092 SER A CA 1
ATOM 8504 C C . SER A 1 1092 ? -8.912 48.233 5.273 1.00 73.31 1092 SER A C 1
ATOM 8506 O O . SER A 1 1092 ? -7.750 48.170 4.866 1.00 73.31 1092 SER A O 1
ATOM 8508 N N . LYS A 1 1093 ? -9.958 48.315 4.443 1.00 77.69 1093 LYS A N 1
ATOM 8509 C CA . LYS A 1 1093 ? -9.905 48.338 2.977 1.00 77.69 1093 LYS A CA 1
ATOM 8510 C C . LYS A 1 1093 ? -10.796 49.453 2.436 1.00 77.69 1093 LYS A C 1
ATOM 8512 O O . LYS A 1 1093 ? -11.764 49.843 3.093 1.00 77.69 1093 LYS A O 1
ATOM 8517 N N . ASP A 1 1094 ? -10.463 49.968 1.259 1.00 78.25 1094 ASP A N 1
ATOM 8518 C CA . ASP A 1 1094 ? -11.315 50.919 0.549 1.00 78.25 1094 ASP A CA 1
ATOM 8519 C C . ASP A 1 1094 ? -12.419 50.212 -0.267 1.00 78.25 1094 ASP A C 1
ATOM 8521 O O . ASP A 1 1094 ? -12.530 48.986 -0.248 1.00 78.25 1094 ASP A O 1
ATOM 8525 N N . GLN A 1 1095 ? -13.261 50.980 -0.969 1.00 73.31 1095 GLN A N 1
ATOM 8526 C CA . GLN A 1 1095 ? -14.375 50.436 -1.765 1.00 73.31 1095 GLN A CA 1
ATOM 8527 C C . GLN A 1 1095 ? -13.926 49.525 -2.922 1.00 73.31 1095 GLN A C 1
ATOM 8529 O O . GLN A 1 1095 ? -14.724 48.724 -3.392 1.00 73.31 1095 GLN A O 1
ATOM 8534 N N . SER A 1 1096 ? -12.662 49.608 -3.353 1.00 70.12 1096 SER A N 1
ATOM 8535 C CA . SER A 1 1096 ? -12.082 48.738 -4.387 1.00 70.12 1096 SER A CA 1
ATOM 8536 C C . SER A 1 1096 ? -11.416 47.478 -3.816 1.00 70.12 1096 SER A C 1
ATOM 8538 O O . SER A 1 1096 ? -10.868 46.669 -4.558 1.00 70.12 1096 SER A O 1
ATOM 8540 N N . GLY A 1 1097 ? -11.442 47.300 -2.488 1.00 66.56 1097 GLY A N 1
ATOM 8541 C CA . GLY A 1 1097 ? -10.778 46.194 -1.798 1.00 66.56 1097 GLY A CA 1
ATOM 8542 C C . GLY A 1 1097 ? -9.288 46.426 -1.526 1.00 66.56 1097 GLY A C 1
ATOM 8543 O O . GLY A 1 1097 ? -8.643 45.552 -0.937 1.00 66.56 1097 GLY A O 1
ATOM 8544 N N . ALA A 1 1098 ? -8.740 47.595 -1.881 1.00 73.56 1098 ALA A N 1
ATOM 8545 C CA . ALA A 1 1098 ? -7.340 47.928 -1.649 1.00 73.56 1098 ALA A CA 1
ATOM 8546 C C . ALA A 1 1098 ? -7.081 48.226 -0.156 1.00 73.56 1098 ALA A C 1
ATOM 8548 O O . ALA A 1 1098 ? -7.857 48.954 0.474 1.00 73.56 1098 ALA A O 1
ATOM 8549 N N . PRO A 1 1099 ? -6.000 47.690 0.446 1.00 77.06 1099 PRO A N 1
ATOM 8550 C CA . PRO A 1 1099 ? -5.686 47.920 1.853 1.00 77.06 1099 PRO A CA 1
ATOM 8551 C C . PRO A 1 1099 ? -5.292 49.380 2.110 1.00 77.06 1099 PRO A C 1
ATOM 8553 O O . PRO A 1 1099 ? -4.481 49.966 1.386 1.00 77.06 1099 PRO A O 1
ATOM 8556 N N . ILE A 1 1100 ? -5.847 49.959 3.175 1.00 84.12 1100 ILE A N 1
ATOM 8557 C CA . ILE A 1 1100 ? -5.592 51.352 3.562 1.00 84.12 1100 ILE A CA 1
ATOM 8558 C C . ILE A 1 1100 ? -4.264 51.451 4.326 1.00 84.12 1100 ILE A C 1
ATOM 8560 O O . ILE A 1 1100 ? -3.935 50.614 5.170 1.00 84.12 1100 ILE A O 1
ATOM 8564 N N . CYS A 1 1101 ? -3.475 52.485 4.036 1.00 84.44 1101 CYS A N 1
ATOM 8565 C CA . CYS A 1 1101 ? -2.213 52.747 4.720 1.00 84.44 1101 CYS A CA 1
ATOM 8566 C C . CYS A 1 1101 ? -2.462 53.260 6.144 1.00 84.44 1101 CYS A C 1
ATOM 8568 O O . CYS A 1 1101 ? -2.807 54.424 6.345 1.00 84.44 1101 CYS A O 1
ATOM 8570 N N . PHE A 1 1102 ? -2.244 52.399 7.139 1.00 82.38 1102 PHE A N 1
ATOM 8571 C CA . PHE A 1 1102 ? -2.420 52.744 8.551 1.00 82.38 1102 PHE A CA 1
ATOM 8572 C C . PHE A 1 1102 ? -1.508 53.894 9.000 1.00 82.38 1102 PHE A C 1
ATOM 8574 O O . PHE A 1 1102 ? -1.979 54.811 9.661 1.00 82.38 1102 PHE A O 1
ATOM 8581 N N . SER A 1 1103 ? -0.234 53.885 8.594 1.00 82.56 1103 SER A N 1
ATOM 8582 C CA . SER A 1 1103 ? 0.738 54.933 8.940 1.00 82.56 1103 SER A CA 1
ATOM 8583 C C . SER A 1 1103 ? 0.303 56.318 8.458 1.00 82.56 1103 SER A C 1
ATOM 8585 O O . SER A 1 1103 ? 0.429 57.309 9.170 1.00 82.56 1103 SER A O 1
ATOM 8587 N N . TRP A 1 1104 ? -0.272 56.388 7.257 1.00 86.94 1104 TRP A N 1
ATOM 8588 C CA . TRP A 1 1104 ? -0.825 57.636 6.748 1.00 86.94 1104 TRP A CA 1
ATOM 8589 C C . TRP A 1 1104 ? -2.122 58.018 7.470 1.00 86.94 1104 TRP A C 1
ATOM 8591 O O . TRP A 1 1104 ? -2.239 59.128 7.976 1.00 86.94 1104 TRP A O 1
ATOM 8601 N N . ALA A 1 1105 ? -3.078 57.090 7.586 1.00 82.56 1105 ALA A N 1
ATOM 8602 C CA . ALA A 1 1105 ? -4.384 57.364 8.187 1.00 82.56 1105 ALA A CA 1
ATOM 8603 C C . ALA A 1 1105 ? -4.295 57.764 9.672 1.00 82.56 1105 ALA A C 1
ATOM 8605 O O . ALA A 1 1105 ? -5.036 58.638 10.112 1.00 82.56 1105 ALA A O 1
ATOM 8606 N N . ALA A 1 1106 ? -3.371 57.171 10.431 1.00 80.25 1106 ALA A N 1
ATOM 8607 C CA . ALA A 1 1106 ? -3.135 57.475 11.842 1.00 80.25 1106 ALA A CA 1
ATOM 8608 C C . ALA A 1 1106 ? -2.180 58.661 12.068 1.00 80.25 1106 ALA A C 1
ATOM 8610 O O . ALA A 1 1106 ? -1.920 59.006 13.218 1.00 80.25 1106 ALA A O 1
ATOM 8611 N N . ASN A 1 1107 ? -1.658 59.281 11.000 1.00 78.94 1107 ASN A N 1
ATOM 8612 C CA . ASN A 1 1107 ? -0.635 60.327 11.064 1.00 78.94 1107 ASN A CA 1
ATOM 8613 C C . ASN A 1 1107 ? 0.622 59.903 11.860 1.00 78.94 1107 ASN A C 1
ATOM 8615 O O . ASN A 1 1107 ? 1.122 60.652 12.700 1.00 78.94 1107 ASN A O 1
ATOM 8619 N N . GLN A 1 1108 ? 1.108 58.676 11.644 1.00 76.44 1108 GLN A N 1
ATOM 8620 C CA . GLN A 1 1108 ? 2.222 58.084 12.395 1.00 76.44 1108 GLN A CA 1
ATOM 8621 C C . GLN A 1 1108 ? 3.169 57.276 11.493 1.00 76.44 1108 GLN A C 1
ATOM 8623 O O . GLN A 1 1108 ? 2.749 56.565 10.585 1.00 76.44 1108 GLN A O 1
ATOM 8628 N N . GLY A 1 1109 ? 4.475 57.338 11.763 1.00 75.25 1109 GLY A N 1
ATOM 8629 C CA . GLY A 1 1109 ? 5.494 56.600 11.006 1.00 75.25 1109 GLY A CA 1
ATOM 8630 C C . GLY A 1 1109 ? 5.830 57.215 9.639 1.00 75.25 1109 GLY A C 1
ATOM 8631 O O . GLY A 1 1109 ? 5.592 58.394 9.386 1.00 75.25 1109 GLY A O 1
ATOM 8632 N N . SER A 1 1110 ? 6.394 56.411 8.733 1.00 78.44 1110 SER A N 1
ATOM 8633 C CA . SER A 1 1110 ? 7.039 56.878 7.487 1.00 78.44 1110 SER A CA 1
ATOM 8634 C C . SER A 1 1110 ? 6.127 57.617 6.496 1.00 78.44 1110 SER A C 1
ATOM 8636 O O . SER A 1 1110 ? 6.618 58.320 5.610 1.00 78.44 1110 SER A O 1
ATOM 8638 N N . CYS A 1 1111 ? 4.807 57.481 6.641 1.00 79.94 1111 CYS A N 1
ATOM 8639 C CA . CYS A 1 1111 ? 3.812 58.165 5.815 1.00 79.94 1111 CYS A CA 1
ATOM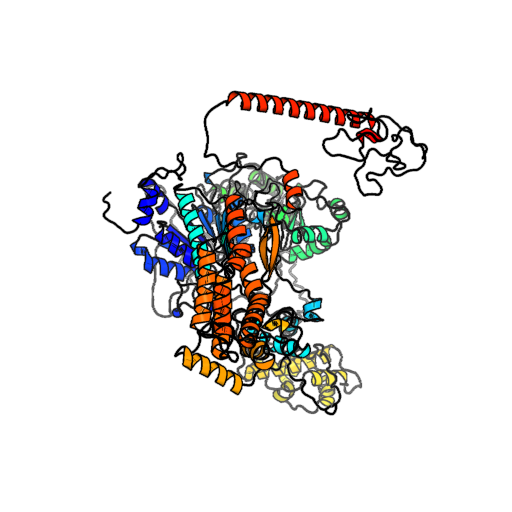 8640 C C . CYS A 1 1111 ? 3.058 59.286 6.554 1.00 79.94 1111 CYS A C 1
ATOM 8642 O O . CYS A 1 1111 ? 2.155 59.856 5.957 1.00 79.94 1111 CYS A O 1
ATOM 8644 N N . ALA A 1 1112 ? 3.410 59.634 7.798 1.00 77.94 1112 ALA A N 1
ATOM 8645 C CA . ALA A 1 1112 ? 2.686 60.640 8.589 1.00 77.94 1112 ALA A CA 1
ATOM 8646 C C . ALA A 1 1112 ? 2.585 62.004 7.878 1.00 77.94 1112 ALA A C 1
ATOM 8648 O O . ALA A 1 1112 ? 1.503 62.557 7.723 1.00 77.94 1112 ALA A O 1
ATOM 8649 N N . ASN A 1 1113 ? 3.707 62.488 7.339 1.00 78.50 1113 ASN A N 1
ATOM 8650 C CA . ASN A 1 1113 ? 3.811 63.821 6.730 1.00 78.50 1113 ASN A CA 1
ATOM 8651 C C . ASN A 1 1113 ? 3.535 63.838 5.214 1.00 78.50 1113 ASN A C 1
ATOM 8653 O O . ASN A 1 1113 ? 3.949 64.767 4.523 1.00 78.50 1113 ASN A O 1
ATOM 8657 N N . VAL A 1 1114 ? 2.917 62.793 4.656 1.00 78.56 1114 VAL A N 1
ATOM 8658 C CA . VAL A 1 1114 ? 2.550 62.782 3.230 1.00 78.56 1114 VAL A CA 1
ATOM 8659 C C . VAL A 1 1114 ? 1.210 63.511 3.070 1.00 78.56 1114 VAL A C 1
ATOM 8661 O O . VAL A 1 1114 ? 0.258 63.146 3.758 1.00 78.56 1114 VAL A O 1
ATOM 8664 N N . PRO A 1 1115 ? 1.096 64.523 2.194 1.00 78.00 1115 PRO A N 1
ATOM 8665 C CA . PRO A 1 1115 ? -0.150 65.267 2.031 1.00 78.00 1115 PRO A CA 1
ATOM 8666 C C . PRO A 1 1115 ? -1.273 64.399 1.426 1.00 78.00 1115 PRO A C 1
ATOM 8668 O O . PRO A 1 1115 ? -0.988 63.390 0.770 1.00 78.00 1115 PRO A O 1
ATOM 8671 N N . PRO A 1 1116 ? -2.551 64.777 1.624 1.00 75.62 1116 PRO A N 1
ATOM 8672 C CA . PRO A 1 1116 ? -3.703 64.155 0.967 1.00 75.62 1116 PRO A CA 1
ATOM 8673 C C . PRO A 1 1116 ? -3.515 63.993 -0.546 1.00 75.62 1116 PRO A C 1
ATOM 8675 O O . PRO A 1 1116 ? -3.166 64.946 -1.234 1.00 75.62 1116 PRO A O 1
ATOM 8678 N N . GLY A 1 1117 ? -3.711 62.773 -1.057 1.00 68.81 1117 GLY A N 1
ATOM 8679 C CA . GLY A 1 1117 ? -3.467 62.420 -2.465 1.00 68.81 1117 GLY A CA 1
ATOM 8680 C C . GLY A 1 1117 ? -2.019 62.039 -2.817 1.00 68.81 1117 GLY A C 1
ATOM 8681 O O . GLY A 1 1117 ? -1.774 61.582 -3.929 1.00 68.81 1117 GLY A O 1
ATOM 8682 N N . GLY A 1 1118 ? -1.064 62.169 -1.890 1.00 76.25 1118 GLY A N 1
ATOM 8683 C CA . GLY A 1 1118 ? 0.322 61.744 -2.101 1.00 76.25 1118 GLY A CA 1
ATOM 8684 C C . GLY A 1 1118 ? 0.505 60.223 -2.058 1.00 76.25 1118 GLY A C 1
ATOM 8685 O O . GLY A 1 1118 ? -0.215 59.513 -1.354 1.00 76.25 1118 GLY A O 1
ATOM 8686 N N . GLU A 1 1119 ? 1.502 59.713 -2.783 1.00 77.06 1119 GLU A N 1
ATOM 8687 C CA . GLU A 1 1119 ? 1.764 58.275 -2.855 1.00 77.06 1119 GLU A CA 1
ATOM 8688 C C . GLU A 1 1119 ? 2.285 57.670 -1.543 1.00 77.06 1119 GLU A C 1
ATOM 8690 O O . GLU A 1 1119 ? 3.043 58.280 -0.782 1.00 77.06 1119 GLU A O 1
ATOM 8695 N N . CYS A 1 1120 ? 1.943 56.399 -1.319 1.00 80.06 1120 CYS A N 1
ATOM 8696 C CA . CYS A 1 1120 ? 2.485 55.623 -0.213 1.00 80.06 1120 CYS A CA 1
ATOM 8697 C C . CYS A 1 1120 ? 4.002 55.442 -0.342 1.00 80.06 1120 CYS A C 1
ATOM 8699 O O . CYS A 1 1120 ? 4.504 54.994 -1.379 1.00 80.06 1120 CYS A O 1
ATOM 8701 N N . LYS A 1 1121 ? 4.714 55.768 0.744 1.00 76.19 1121 LYS A N 1
ATOM 8702 C CA . LYS A 1 1121 ? 6.170 55.595 0.880 1.00 76.19 1121 LYS A CA 1
ATOM 8703 C C . LYS A 1 1121 ? 6.568 54.193 1.362 1.00 76.19 1121 LYS A C 1
ATOM 8705 O O . LYS A 1 1121 ? 7.754 53.901 1.470 1.00 76.19 1121 LYS A O 1
ATOM 8710 N N . GLY A 1 1122 ? 5.594 53.331 1.664 1.00 66.69 1122 GLY A N 1
ATOM 8711 C CA . GLY A 1 1122 ? 5.831 51.925 1.986 1.00 66.69 1122 GLY A CA 1
ATOM 8712 C C . GLY A 1 1122 ? 6.231 51.109 0.753 1.00 66.69 1122 GLY A C 1
ATOM 8713 O O . GLY A 1 1122 ? 5.848 51.435 -0.369 1.00 66.69 1122 GLY A O 1
ATOM 8714 N N . SER A 1 1123 ? 6.968 50.016 0.967 1.00 59.81 1123 SER A N 1
ATOM 8715 C CA . SER A 1 1123 ? 7.377 49.073 -0.089 1.00 59.81 1123 SER A CA 1
ATOM 8716 C C . SER A 1 1123 ? 6.194 48.412 -0.806 1.00 59.81 1123 SER A C 1
ATOM 8718 O O . SER A 1 1123 ? 6.320 48.018 -1.961 1.00 59.81 1123 SER A O 1
ATOM 8720 N N . ILE A 1 1124 ? 5.038 48.331 -0.140 1.00 61.56 1124 ILE A N 1
ATOM 8721 C CA . ILE A 1 1124 ? 3.757 47.934 -0.726 1.00 61.56 1124 ILE A CA 1
ATOM 8722 C C . ILE A 1 1124 ? 2.888 49.186 -0.820 1.00 61.56 1124 ILE A C 1
ATOM 8724 O O . ILE A 1 1124 ? 2.571 49.801 0.203 1.00 61.56 1124 ILE A O 1
ATOM 8728 N N . LYS A 1 1125 ? 2.488 49.553 -2.040 1.00 73.44 1125 LYS A N 1
ATOM 8729 C CA . LYS A 1 1125 ? 1.636 50.718 -2.288 1.00 73.44 1125 LYS A CA 1
ATOM 8730 C C . LYS A 1 1125 ? 0.242 50.463 -1.703 1.00 73.44 1125 LYS A C 1
ATOM 8732 O O . LYS A 1 1125 ? -0.467 49.558 -2.129 1.00 73.44 1125 LYS A O 1
ATOM 8737 N N . ARG A 1 1126 ? -0.127 51.244 -0.686 1.00 83.31 1126 ARG A N 1
ATOM 8738 C CA . ARG A 1 1126 ? -1.423 51.182 0.012 1.00 83.31 1126 ARG A CA 1
ATOM 8739 C C . ARG A 1 1126 ? -2.186 52.487 -0.173 1.00 83.31 1126 ARG A C 1
ATOM 8741 O O . ARG A 1 1126 ? -1.572 53.542 -0.318 1.00 83.31 1126 ARG A O 1
ATOM 8748 N N . ALA A 1 1127 ? -3.515 52.432 -0.131 1.00 83.69 1127 ALA A N 1
ATOM 8749 C CA . ALA A 1 1127 ? -4.345 53.612 -0.356 1.00 83.69 1127 ALA A CA 1
ATOM 8750 C C . ALA A 1 1127 ? -4.259 54.591 0.830 1.00 83.69 1127 ALA A C 1
ATOM 8752 O O . ALA A 1 1127 ? -4.466 54.209 1.984 1.00 83.69 1127 ALA A O 1
ATOM 8753 N N . HIS A 1 1128 ? -3.966 55.861 0.554 1.00 89.94 1128 HIS A N 1
ATOM 8754 C CA . HIS A 1 1128 ? -3.978 56.951 1.533 1.00 89.94 1128 HIS A CA 1
ATOM 8755 C C . HIS A 1 1128 ? -5.394 57.526 1.647 1.00 89.94 1128 HIS A C 1
ATOM 8757 O O . HIS A 1 1128 ? -5.747 58.496 0.984 1.00 89.94 1128 HIS A O 1
ATOM 8763 N N . LYS A 1 1129 ? -6.234 56.858 2.443 1.00 86.81 1129 LYS A N 1
ATOM 8764 C CA . LYS A 1 1129 ? -7.628 57.239 2.706 1.00 86.81 1129 LYS A CA 1
ATOM 8765 C C . LYS A 1 1129 ? -7.921 57.168 4.202 1.00 86.81 1129 LYS A C 1
ATOM 8767 O O . LYS A 1 1129 ? -7.360 56.329 4.903 1.00 86.81 1129 LYS A O 1
ATOM 8772 N N . CYS A 1 1130 ? -8.808 58.029 4.687 1.00 84.75 1130 CYS A N 1
ATOM 8773 C CA . CYS A 1 1130 ? -9.300 57.977 6.057 1.00 84.75 1130 CYS A CA 1
ATOM 8774 C C . CYS A 1 1130 ? -10.054 56.661 6.301 1.00 84.75 1130 CYS A C 1
ATOM 8776 O O . CYS A 1 1130 ? -10.922 56.271 5.524 1.00 84.75 1130 CYS A O 1
ATOM 8778 N N . ARG A 1 1131 ? -9.777 55.981 7.412 1.00 87.25 1131 ARG A N 1
ATOM 8779 C CA . ARG A 1 1131 ? -10.411 54.704 7.769 1.00 87.25 1131 ARG A CA 1
ATOM 8780 C C . ARG A 1 1131 ? -11.849 54.859 8.256 1.00 87.25 1131 ARG A C 1
ATOM 8782 O O . ARG A 1 1131 ? -12.572 53.868 8.303 1.00 87.25 1131 ARG A O 1
ATOM 8789 N N . LYS A 1 1132 ? -12.274 56.069 8.622 1.00 82.50 1132 LYS A N 1
ATOM 8790 C CA . LYS A 1 1132 ? -13.641 56.345 9.093 1.00 82.50 1132 LYS A CA 1
ATOM 8791 C C . LYS A 1 1132 ? -14.596 56.600 7.922 1.00 82.50 1132 LYS A C 1
ATOM 8793 O O . LYS A 1 1132 ? -15.592 55.895 7.778 1.00 82.50 1132 LYS A O 1
ATOM 8798 N N . CYS A 1 1133 ? -14.252 57.529 7.026 1.00 82.56 1133 CYS A N 1
ATOM 8799 C CA . CYS A 1 11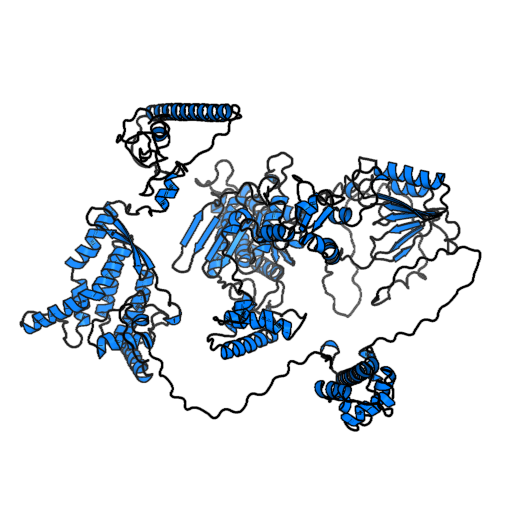33 ? -15.121 57.951 5.917 1.00 82.56 1133 CYS A CA 1
ATOM 8800 C C . CYS A 1 1133 ? -14.637 57.545 4.512 1.00 82.56 1133 CYS A C 1
ATOM 8802 O O . CYS A 1 1133 ? -15.347 57.783 3.542 1.00 82.56 1133 CYS A O 1
ATOM 8804 N N . LEU A 1 1134 ? -13.453 56.928 4.382 1.00 83.31 1134 LEU A N 1
ATOM 8805 C CA . LEU A 1 1134 ? -12.796 56.575 3.109 1.00 83.31 1134 LEU A CA 1
ATOM 8806 C C . LEU A 1 1134 ? -12.405 57.760 2.214 1.00 83.31 1134 LEU A C 1
ATOM 8808 O O . LEU A 1 1134 ? -11.991 57.547 1.073 1.00 83.31 1134 LEU A O 1
ATOM 8812 N N . SER A 1 1135 ? -12.465 58.993 2.721 1.00 81.06 1135 SER A N 1
ATOM 8813 C CA . SER A 1 1135 ? -11.989 60.156 1.972 1.00 81.06 1135 SER A CA 1
ATOM 8814 C C . SER A 1 1135 ? -10.458 60.156 1.861 1.00 81.06 1135 SER A C 1
ATOM 8816 O O . SER A 1 1135 ? -9.783 59.953 2.872 1.00 81.06 1135 SER A O 1
ATOM 8818 N N . PRO A 1 1136 ? -9.880 60.431 0.679 1.00 81.94 1136 PRO A N 1
ATOM 8819 C CA . PRO A 1 1136 ? -8.443 60.651 0.521 1.00 81.94 1136 PRO A CA 1
ATOM 8820 C C . PRO A 1 1136 ? -7.990 62.047 0.980 1.00 81.94 1136 PRO A C 1
ATOM 8822 O O . PRO A 1 1136 ? -6.793 62.312 0.993 1.00 81.94 1136 PRO A O 1
ATOM 8825 N N . SER A 1 1137 ? -8.923 62.946 1.326 1.00 81.06 1137 SER A N 1
ATOM 8826 C CA . SER A 1 1137 ? -8.638 64.367 1.581 1.00 81.06 1137 SER A CA 1
ATOM 8827 C C . SER A 1 1137 ? -8.081 64.679 2.971 1.00 81.06 1137 SER A C 1
ATOM 8829 O O . SER A 1 1137 ? -7.590 65.782 3.189 1.00 81.06 1137 SER A O 1
ATOM 8831 N N . HIS A 1 1138 ? -8.168 63.746 3.919 1.00 84.06 1138 HIS A N 1
ATOM 8832 C CA . HIS A 1 1138 ? -7.756 63.962 5.304 1.00 84.06 1138 HIS A CA 1
ATOM 8833 C C . HIS A 1 1138 ? -7.388 62.648 6.001 1.00 84.06 1138 HIS A C 1
ATOM 8835 O O . HIS A 1 1138 ? -7.751 61.561 5.547 1.00 84.06 1138 HIS A O 1
ATOM 8841 N N . GLN A 1 1139 ? -6.670 62.760 7.116 1.00 86.94 1139 GLN A N 1
ATOM 8842 C CA . GLN A 1 1139 ? -6.291 61.640 7.981 1.00 86.94 1139 GLN A CA 1
ATOM 8843 C C . GLN A 1 1139 ? -7.354 61.420 9.076 1.00 86.94 1139 GLN A C 1
ATOM 8845 O O . GLN A 1 1139 ? -8.225 62.260 9.290 1.00 86.94 1139 GLN A O 1
ATOM 8850 N N . ASP A 1 1140 ? -7.305 60.301 9.806 1.00 84.62 1140 ASP A N 1
ATOM 8851 C CA . ASP A 1 1140 ? -8.359 59.896 10.759 1.00 84.62 1140 ASP A CA 1
ATOM 8852 C C . ASP A 1 1140 ? -8.614 60.899 11.889 1.00 84.62 1140 ASP A C 1
ATOM 8854 O O . ASP A 1 1140 ? -9.728 60.950 12.429 1.00 84.62 1140 ASP A O 1
ATOM 8858 N N . LYS A 1 1141 ? -7.576 61.657 12.257 1.00 79.25 1141 LYS A N 1
ATOM 8859 C CA . LYS A 1 1141 ? -7.625 62.698 13.290 1.00 79.25 1141 LYS A CA 1
ATOM 8860 C C . LYS A 1 1141 ? -8.467 63.909 12.870 1.00 79.25 1141 LYS A C 1
ATOM 8862 O O . LYS A 1 1141 ? -9.097 64.518 13.721 1.00 79.25 1141 LYS A O 1
ATOM 8867 N N . ASP A 1 1142 ? -8.541 64.193 11.570 1.00 78.44 1142 ASP A N 1
ATOM 8868 C CA . ASP A 1 1142 ? -9.221 65.370 11.011 1.00 78.44 1142 ASP A CA 1
ATOM 8869 C C . ASP A 1 1142 ? -10.604 65.007 10.432 1.00 78.44 1142 ASP A C 1
ATOM 8871 O O . ASP A 1 1142 ? -11.256 65.803 9.754 1.00 78.44 1142 ASP A O 1
ATOM 8875 N N . CYS A 1 1143 ? -11.054 63.773 10.674 1.00 78.69 1143 CYS A N 1
ATOM 8876 C CA . CYS A 1 1143 ? -12.310 63.251 10.160 1.00 78.69 1143 CYS A CA 1
ATOM 8877 C C . CYS A 1 1143 ? -13.494 63.687 11.029 1.00 78.69 1143 CYS A C 1
ATOM 8879 O O . CYS A 1 1143 ? -13.539 63.380 12.219 1.00 78.69 1143 CYS A O 1
ATOM 8881 N N . LYS A 1 1144 ? -14.474 64.356 10.410 1.00 73.00 1144 LYS A N 1
ATOM 8882 C CA . LYS A 1 1144 ? -15.710 64.836 11.057 1.00 73.00 1144 LYS A CA 1
ATOM 8883 C C . LYS A 1 1144 ? -16.868 63.819 11.035 1.00 73.00 1144 LYS A C 1
ATOM 8885 O O . LYS A 1 1144 ? -17.990 64.196 11.363 1.00 73.00 1144 LYS A O 1
ATOM 8890 N N . ALA A 1 1145 ? -16.614 62.590 10.573 1.00 58.59 1145 ALA A N 1
ATOM 8891 C CA . ALA A 1 1145 ? -17.617 61.548 10.321 1.00 58.59 1145 ALA A CA 1
ATOM 8892 C C . ALA A 1 1145 ? -17.770 60.550 11.473 1.00 58.59 1145 ALA A C 1
ATOM 8894 O O . ALA A 1 1145 ? -16.745 60.261 12.136 1.00 58.59 1145 ALA A O 1
#

pLDDT: mean 73.72, std 22.18, range [20.98, 98.69]

Solvent-accessible surface area (backbone atoms only — not comparable to full-atom values): 67545 Å² total; per-residue (Å²): 133,79,94,79,70,74,84,51,57,70,53,48,60,57,44,56,38,89,52,96,62,23,44,82,91,72,34,68,54,33,70,62,46,54,48,53,38,29,75,41,32,34,37,33,35,28,45,58,40,30,18,40,36,34,54,54,49,34,46,71,63,52,38,20,41,35,36,33,35,18,66,50,58,35,50,79,87,44,54,84,36,22,78,62,56,53,85,92,43,53,71,38,52,34,14,54,49,42,21,52,43,47,33,72,73,43,30,92,77,59,24,42,48,47,54,37,82,39,55,77,84,79,55,55,69,76,64,59,70,66,36,60,34,38,37,34,28,53,92,54,68,59,63,51,39,24,52,48,28,42,46,36,70,57,37,46,45,91,85,74,54,73,43,72,90,46,50,42,39,37,32,43,37,46,76,47,41,51,30,33,31,35,32,43,27,43,57,71,76,44,29,49,71,62,50,50,47,62,74,54,78,79,77,94,72,81,55,64,65,39,37,75,76,55,59,82,48,40,62,29,25,32,49,26,24,60,68,49,48,38,47,73,74,38,68,95,58,79,84,52,82,85,39,68,67,54,47,49,50,37,34,53,50,12,41,54,48,19,59,75,73,71,42,71,80,66,40,64,67,54,38,50,34,62,79,66,59,60,70,54,76,45,41,69,46,26,45,56,36,22,51,53,44,44,52,42,51,53,21,71,66,44,28,62,31,78,64,71,60,33,33,36,41,39,43,46,86,89,48,91,44,74,53,73,52,64,63,66,60,43,65,80,29,94,68,64,27,65,98,68,84,89,81,91,72,66,54,78,42,30,44,44,59,51,54,50,44,48,33,67,35,61,74,64,52,37,87,56,69,20,38,30,35,92,74,32,81,54,35,44,69,68,58,64,73,57,20,65,74,30,50,73,48,35,77,35,25,49,47,54,38,44,66,35,93,77,46,48,44,60,94,91,59,77,69,49,76,38,28,89,46,43,54,64,68,86,78,47,60,59,70,51,53,65,71,53,72,47,81,50,91,83,56,81,50,82,47,53,56,59,47,72,50,76,59,87,54,32,35,40,38,43,43,57,62,58,45,61,51,70,57,19,63,74,66,63,47,91,65,84,82,59,79,83,57,76,68,57,71,43,46,61,95,60,42,50,60,51,48,52,49,52,51,47,47,49,43,52,77,68,64,44,76,38,36,37,39,33,30,47,53,55,67,85,80,37,75,81,26,72,64,59,57,46,41,56,76,62,54,30,49,35,35,40,18,38,68,50,89,45,78,52,70,53,69,32,75,72,55,98,82,81,76,94,76,64,86,69,85,57,89,24,34,28,42,38,34,52,26,71,92,87,77,80,91,69,82,68,78,76,77,94,82,78,77,96,75,81,84,88,87,90,83,87,91,83,85,88,91,82,84,97,82,82,84,87,90,81,84,82,78,84,76,70,86,86,75,77,80,86,86,83,82,80,78,87,84,83,80,77,93,72,83,89,82,83,84,84,84,72,96,79,76,95,74,87,84,83,76,86,80,79,86,77,76,70,98,65,76,55,81,88,59,39,82,74,55,79,35,40,65,54,41,35,66,74,58,65,51,51,70,54,56,49,53,18,31,34,73,67,75,46,91,60,74,58,43,34,67,56,55,37,66,56,54,43,69,58,57,48,55,29,49,79,68,20,39,27,93,88,70,46,65,60,51,76,65,54,46,49,28,54,51,50,36,39,45,50,29,38,51,35,52,40,48,75,72,70,49,54,75,93,73,60,81,84,72,69,53,83,57,89,74,87,82,80,80,84,80,80,92,76,80,88,76,86,82,78,83,79,79,78,73,41,54,32,33,69,42,32,33,77,84,38,85,52,73,43,71,69,63,54,73,67,57,50,51,53,26,51,51,43,30,29,74,74,68,76,46,80,71,55,87,70,30,47,57,50,62,60,42,45,40,44,50,42,44,41,33,69,74,62,67,40,65,92,50,63,36,56,36,55,32,49,53,59,66,91,79,51,85,61,72,40,66,30,81,29,60,45,75,70,84,78,88,47,43,45,82,43,76,43,76,21,56,78,43,70,68,52,41,50,44,23,46,43,20,50,51,46,40,31,38,23,68,69,52,40,49,70,68,34,55,50,53,48,51,52,49,55,50,50,52,40,72,75,39,69,91,38,52,55,37,49,51,53,42,49,53,49,40,50,68,55,45,44,52,51,45,48,53,48,53,54,49,38,53,76,67,73,47,95,68,66,95,65,64,35,94,90,50,44,48,32,37,30,46,50,52,57,72,65,37,57,68,58,49,34,69,50,33,53,52,52,46,52,53,42,57,73,57,69,67,71,54,73,67,75,50,83,71,50,57,60,57,56,74,74,51,95,76,89,75,88,78,85,89,84,86,87,82,97,78,65,74,62,64,57,51,54,55,50,53,54,51,51,55,50,56,54,49,55,52,50,53,53,50,54,55,50,56,55,55,58,66,56,73,81,68,74,97,72,89,82,88,84,88,78,81,72,46,66,48,47,100,86,67,48,48,43,29,58,37,33,16,70,57,38,72,94,31,30,90,55,58,66,79,48,80,53,77,53,98,64,81,32,44,54,27,13,34,71,76,59,42,38,79,46,36,48,88,74,54,92,112

Mean predicted aligned error: 23.68 Å

Secondary structure (DSSP, 8-state):
--S--GGGHHHHHHHTS--TTS-TTT---SHHHHHHHHHSEEEEE--STHHHHHHHHHHHTT--EEEEEE-PBP-GGGTTT-TT--GGGTTSBHHHHHHHHHHHHHGGGT-EEEEEES-GGGS-HHHHTT-SEEEE--SSHHHHHHHHHHHHHTS--TTSS--GGG---EEEEEEETTEEEEEEE-TTTS--SGGGGGGSPPP----HHHHHT---SHHHHHHHIIIIIHHHHSTTPPP-TT-HHHHHHHHHHHHHHHHHTT-----HHHHHHHHTT-----HHHHHHHHHHHHHHHHHHHH-SSPPP-SEEEEE-TTS-EEEE-PPPPPTT-TTTS-S-------TTSBHHHHHHHHHH-TTT--SS-EEEETTEEEE--SSHHHHHHHGGGGGSBHHHHHHSSS-SS-TTPPPEEE-TTSS--S-STHHHHHHS---GGGT--SSSS-EEEEETTEEEEEE--SSSSTT-HHHH-SSSSSTT-----SSSTTHHHHHHHHHHHHHHHTT-SEEEEEESS-GGGGTT-HHHHHHHHTT--EEEE-SSSSEEEPPPTT-SS--S-TTSS-SSPEEEEEPPS---TT---------S-----------------S----PPP---TTSSSSSS------------PPP---TT-----PPPPP----SS--GGGGGG--SHHHHHHHHT--HHHHHHHHHHH---TT-HHHHHHS-HHHHHHHHHH-B-TTSPBPPHHHHHHHHHHHHHHHHHHHHHTT--GGG-----TTS----PPPPP-PPPPP--PPP-PEEGGGTT-TT---EEPPPPHHHHHHHHHHHHHHHSSPPPTTTPPPHHHHHHHHIIIIIS-------TTT--SSGGG--S--EEEEEEE-SSS-EEEEEEES-SSHHHHHHHHHHHHHHHHHTT-S-HHHHHHHHHHHHHHHHH-TT-HHHHHHHHHHIIIIIHHHHHHHHHHHHHTTPPPPTT--SSS-HHHHHHHHHT-HHHHIIIIIHHHHHHHHTTT---PPPTTHHHHHTT-TT-------S-----HHHHHHHHHHHHHHHHHHHHHHHHHHHHHHTTTTS---------PPPSB-TTSPBB-HHHHTT-GGGTTPPTTPPP-SSS--B---TTT--TTS-GGG---